Protein AF-A5GB80-F1 (afdb_monomer_lite)

Structure (mmCIF, N/CA/C/O backbone):
data_AF-A5GB80-F1
#
_entry.id   AF-A5GB80-F1
#
loop_
_atom_site.group_PDB
_atom_site.id
_atom_site.type_symbol
_atom_site.label_atom_id
_atom_site.label_alt_id
_atom_site.label_comp_id
_atom_site.label_asym_id
_atom_site.label_entity_id
_atom_site.label_seq_id
_atom_site.pdbx_PDB_ins_code
_atom_site.Cartn_x
_atom_site.Cartn_y
_atom_site.Cartn_z
_atom_site.occupancy
_atom_site.B_iso_or_equiv
_atom_site.auth_seq_id
_atom_site.auth_comp_id
_atom_site.auth_asym_id
_atom_site.auth_atom_id
_atom_site.pdbx_PDB_model_num
ATOM 1 N N . MET A 1 1 ? -8.373 -21.182 -42.130 1.00 26.98 1 MET A N 1
ATOM 2 C CA . MET A 1 1 ? -8.485 -22.318 -41.182 1.00 26.98 1 MET A CA 1
ATOM 3 C C . MET A 1 1 ? -9.448 -22.078 -40.013 1.00 26.98 1 MET A C 1
ATOM 5 O O . MET A 1 1 ? -10.068 -23.041 -39.600 1.00 26.98 1 MET A O 1
ATOM 9 N N . ALA A 1 2 ? -9.654 -20.855 -39.496 1.00 26.52 2 ALA A N 1
ATOM 10 C CA . ALA A 1 2 ? -10.621 -20.631 -38.401 1.00 26.52 2 ALA A CA 1
ATOM 11 C C . ALA A 1 2 ? -12.108 -20.520 -38.830 1.00 26.52 2 ALA A C 1
ATOM 13 O O . ALA A 1 2 ? -12.982 -20.515 -37.971 1.00 26.52 2 ALA A O 1
ATOM 14 N N . GLU A 1 3 ? -12.414 -20.420 -40.129 1.00 24.03 3 GLU A N 1
ATOM 15 C CA . GLU A 1 3 ? -13.784 -20.152 -40.616 1.00 24.03 3 GLU A CA 1
ATOM 16 C C . GLU A 1 3 ? -14.579 -21.405 -41.031 1.00 24.03 3 GLU A C 1
ATOM 18 O O . GLU A 1 3 ? -15.806 -21.366 -41.032 1.00 24.03 3 GLU A O 1
ATOM 23 N N . GLU A 1 4 ? -13.936 -22.545 -41.312 1.00 24.19 4 GLU A N 1
ATOM 24 C CA . GLU A 1 4 ? -14.654 -23.746 -41.787 1.00 24.19 4 GLU A CA 1
ATOM 25 C C . GLU A 1 4 ? -15.335 -24.567 -40.679 1.00 24.19 4 GLU A C 1
ATOM 27 O O . GLU A 1 4 ? -16.297 -25.283 -40.958 1.00 24.19 4 GLU A O 1
ATOM 32 N N . ASN A 1 5 ? -14.934 -24.399 -39.414 1.00 27.98 5 ASN A N 1
ATOM 33 C CA . ASN A 1 5 ? -15.591 -25.053 -38.273 1.00 27.98 5 ASN A CA 1
ATOM 34 C C . ASN A 1 5 ? -16.834 -24.298 -37.754 1.00 27.98 5 ASN A C 1
ATOM 36 O O . ASN A 1 5 ? -17.477 -24.747 -36.807 1.00 27.98 5 ASN A O 1
ATOM 40 N N . HIS A 1 6 ? -17.242 -23.185 -38.377 1.00 29.97 6 HIS A N 1
ATOM 41 C CA . HIS A 1 6 ? -18.397 -22.383 -37.939 1.00 29.97 6 HIS A CA 1
ATOM 42 C C . HIS A 1 6 ? -19.776 -22.932 -38.386 1.00 29.97 6 HIS A C 1
ATOM 44 O O . HIS A 1 6 ? -20.734 -22.180 -38.588 1.00 29.97 6 HIS A O 1
ATOM 50 N N . LYS A 1 7 ? -19.935 -24.258 -38.502 1.00 25.45 7 LYS A N 1
ATOM 51 C CA . LYS A 1 7 ? -21.228 -24.890 -38.826 1.00 25.45 7 LYS A CA 1
ATOM 52 C C . LYS A 1 7 ? -22.020 -25.280 -37.573 1.00 25.45 7 LYS A C 1
ATOM 54 O O . LYS A 1 7 ? -21.831 -26.345 -37.009 1.00 25.45 7 LYS A O 1
ATOM 59 N N . ARG A 1 8 ? -22.979 -24.412 -37.224 1.00 28.75 8 ARG A N 1
ATOM 60 C CA . ARG A 1 8 ? -24.231 -24.699 -36.486 1.00 28.75 8 ARG A CA 1
ATOM 61 C C . ARG A 1 8 ? -24.158 -25.746 -35.355 1.00 28.75 8 ARG A C 1
ATOM 63 O O . ARG A 1 8 ? -24.812 -26.783 -35.427 1.00 28.75 8 ARG A O 1
ATOM 70 N N . HIS A 1 9 ? -23.542 -25.367 -34.242 1.00 26.42 9 HIS A N 1
ATOM 71 C CA . HIS A 1 9 ? -23.974 -25.833 -32.922 1.00 26.42 9 HIS A CA 1
ATOM 72 C C . HIS A 1 9 ? -24.595 -24.643 -32.183 1.00 26.42 9 HIS A C 1
ATOM 74 O O . HIS A 1 9 ? -24.001 -23.565 -32.132 1.00 26.42 9 HIS A O 1
ATOM 80 N N . SER A 1 10 ? -25.829 -24.786 -31.691 1.00 25.84 10 SER A N 1
ATOM 81 C CA . SER A 1 10 ? -26.483 -23.724 -30.916 1.00 25.84 10 SER A CA 1
ATOM 82 C C . SER A 1 10 ? -25.755 -23.553 -29.581 1.00 25.84 10 SER A C 1
ATOM 84 O O . SER A 1 10 ? -25.275 -24.544 -29.025 1.00 25.84 10 SER A O 1
ATOM 86 N N . LEU A 1 11 ? -25.704 -22.335 -29.022 1.00 28.53 11 LEU A N 1
ATOM 87 C CA . LEU A 1 11 ? -25.042 -22.107 -27.724 1.00 28.53 11 LEU A CA 1
ATOM 88 C C . LEU A 1 11 ? -25.626 -22.971 -26.583 1.00 28.53 11 LEU A C 1
ATOM 90 O O . LEU A 1 11 ? -24.930 -23.237 -25.612 1.00 28.53 11 LEU A O 1
ATOM 94 N N . PHE A 1 12 ? -26.860 -23.465 -26.726 1.00 26.89 12 PHE A N 1
ATOM 95 C CA . PHE A 1 12 ? -27.490 -24.392 -25.781 1.00 26.89 12 PHE A CA 1
ATOM 96 C C . PHE A 1 12 ? -27.060 -25.863 -25.941 1.00 26.89 12 PHE A C 1
ATOM 98 O O . PHE A 1 12 ? -27.220 -26.636 -25.005 1.00 26.89 12 PHE A O 1
ATOM 105 N N . SER A 1 13 ? -26.483 -26.278 -27.074 1.00 25.25 13 SER A N 1
ATOM 106 C CA . SER A 1 13 ? -26.053 -27.680 -27.268 1.00 25.25 13 SER A CA 1
ATOM 107 C C . SER A 1 13 ? -24.779 -28.059 -26.498 1.00 25.25 13 SER A C 1
ATOM 109 O O . SER A 1 13 ? -24.541 -29.238 -26.261 1.00 25.25 13 SER A O 1
ATOM 111 N N . ILE A 1 14 ? -24.006 -27.075 -26.021 1.00 32.91 14 ILE A N 1
ATOM 112 C CA . ILE A 1 14 ? -22.885 -27.301 -25.089 1.00 32.91 14 ILE A CA 1
ATOM 113 C C . ILE A 1 14 ? -23.406 -27.667 -23.679 1.00 32.91 14 ILE A C 1
ATOM 115 O O . ILE A 1 14 ? -22.737 -28.375 -22.936 1.00 32.91 14 ILE A O 1
ATOM 119 N N . VAL A 1 15 ? -24.639 -27.267 -23.338 1.00 32.38 15 VAL A N 1
ATOM 120 C CA . VAL A 1 15 ? -25.269 -27.469 -22.015 1.00 32.38 15 VAL A CA 1
ATOM 121 C C . VAL A 1 15 ? -25.838 -28.892 -21.833 1.00 32.38 15 VAL A C 1
ATOM 123 O O . VAL A 1 15 ? -26.134 -29.310 -20.714 1.00 32.38 15 VAL A O 1
ATOM 126 N N . GLN A 1 16 ? -25.992 -29.670 -22.911 1.00 31.95 16 GLN A N 1
ATOM 127 C CA . GLN A 1 16 ? -26.795 -30.905 -22.897 1.00 31.95 16 GLN A CA 1
ATOM 128 C C . GLN A 1 16 ? -26.127 -32.151 -22.278 1.00 31.95 16 GLN A C 1
ATOM 130 O O . GLN A 1 16 ? -26.817 -33.149 -22.109 1.00 31.95 16 GLN A O 1
ATOM 135 N N . ASN A 1 17 ? -24.837 -32.116 -21.914 1.00 28.56 17 ASN A N 1
ATOM 136 C CA . ASN A 1 17 ? -24.087 -33.303 -21.451 1.00 28.56 17 ASN A CA 1
ATOM 137 C C . ASN A 1 17 ? -23.418 -33.162 -20.059 1.00 28.56 17 ASN A C 1
ATOM 139 O O . ASN A 1 17 ? -22.536 -33.955 -19.727 1.00 28.56 17 ASN A O 1
ATOM 143 N N . GLN A 1 18 ? -23.793 -32.166 -19.244 1.00 35.88 18 GLN A N 1
ATOM 144 C CA . GLN A 1 18 ? -23.135 -31.886 -17.949 1.00 35.88 18 GLN A CA 1
ATOM 145 C C . GLN A 1 18 ? -24.009 -32.039 -16.689 1.00 35.88 18 GLN A C 1
ATOM 147 O O . GLN A 1 18 ? -23.549 -31.742 -15.593 1.00 35.88 18 GLN A O 1
ATOM 152 N N . THR A 1 19 ? -25.216 -32.605 -16.778 1.00 33.50 19 THR A N 1
ATOM 153 C CA . THR A 1 19 ? -25.903 -33.134 -15.584 1.00 33.50 19 THR A CA 1
ATOM 154 C C . THR A 1 19 ? -25.250 -34.456 -15.159 1.00 33.50 19 THR A C 1
ATOM 156 O O . THR A 1 19 ? -25.665 -35.525 -15.607 1.00 33.50 19 THR A O 1
ATOM 159 N N . ARG A 1 20 ? -24.185 -34.391 -14.350 1.00 42.12 20 ARG A N 1
ATOM 160 C CA . ARG A 1 20 ? -23.464 -35.575 -13.850 1.00 42.12 20 ARG A CA 1
ATOM 161 C C . ARG A 1 20 ? -24.008 -36.051 -12.498 1.00 42.12 20 ARG A C 1
ATOM 163 O O . ARG A 1 20 ? -23.896 -35.346 -11.500 1.00 42.12 20 ARG A O 1
ATOM 170 N N . GLU A 1 21 ? -24.518 -37.283 -12.478 1.00 35.06 21 GLU A N 1
ATOM 171 C CA . GLU A 1 21 ? -24.606 -38.131 -11.278 1.00 35.06 21 GLU A CA 1
ATOM 172 C C . GLU A 1 21 ? -23.254 -38.790 -10.945 1.00 35.06 21 GLU A C 1
ATOM 174 O O . GLU A 1 21 ? -22.293 -38.711 -11.716 1.00 35.06 21 GLU A O 1
ATOM 179 N N . THR A 1 22 ? -23.150 -39.294 -9.707 1.00 47.97 22 THR A N 1
ATOM 180 C CA . THR A 1 22 ? -22.027 -38.932 -8.827 1.00 47.97 22 THR A CA 1
ATOM 181 C C . THR A 1 22 ? -22.220 -39.641 -7.426 1.00 47.97 22 THR A C 1
ATOM 183 O O . THR A 1 22 ? -23.339 -40.043 -7.110 1.00 47.97 22 THR A O 1
ATOM 186 N N . THR A 1 23 ? -21.165 -39.891 -6.609 1.00 44.44 23 THR A N 1
ATOM 187 C CA . THR A 1 23 ? -21.109 -40.460 -5.199 1.00 44.44 23 THR A CA 1
ATOM 188 C C . THR A 1 23 ? -20.107 -39.761 -4.181 1.00 44.44 23 THR A C 1
ATOM 190 O O . THR A 1 23 ? -18.961 -39.581 -4.571 1.00 44.44 23 THR A O 1
ATOM 193 N N . GLN A 1 24 ? -20.485 -39.372 -2.923 1.00 44.00 24 GLN A N 1
ATOM 194 C CA . GLN A 1 24 ? -19.839 -38.510 -1.836 1.00 44.00 24 GLN A CA 1
ATOM 195 C C . GLN A 1 24 ? -18.289 -38.528 -1.566 1.00 44.00 24 GLN A C 1
ATOM 197 O O . GLN A 1 24 ? -17.802 -37.921 -0.606 1.00 44.00 24 GLN A O 1
ATOM 202 N N . GLU A 1 25 ? -17.478 -39.261 -2.320 1.00 50.81 25 GLU A N 1
ATOM 203 C CA . GLU A 1 25 ? -16.085 -39.570 -1.966 1.00 50.81 25 GLU A CA 1
ATOM 204 C C . GLU A 1 25 ? -15.028 -38.659 -2.603 1.00 50.81 25 GLU A C 1
ATOM 206 O O . GLU A 1 25 ? -13.907 -38.588 -2.096 1.00 50.81 25 GLU A O 1
ATOM 211 N N . SER A 1 26 ? -15.351 -37.926 -3.675 1.00 51.53 26 SER A N 1
ATOM 212 C CA . SER A 1 26 ? -14.367 -37.091 -4.388 1.00 51.53 26 SER A CA 1
ATOM 213 C C . SER A 1 26 ? -13.882 -35.909 -3.561 1.00 51.53 26 SER A C 1
ATOM 215 O O . SER A 1 26 ? -12.684 -35.620 -3.585 1.00 51.53 26 SER A O 1
ATOM 217 N N . TYR A 1 27 ? -14.785 -35.273 -2.811 1.00 61.44 27 TYR A N 1
ATOM 218 C CA . TYR A 1 27 ? -14.482 -34.167 -1.901 1.00 61.44 27 TYR A CA 1
ATOM 219 C C . TYR A 1 27 ? -13.464 -34.564 -0.813 1.00 61.44 27 TYR A C 1
ATOM 221 O O . TYR A 1 27 ? -12.583 -33.776 -0.471 1.00 61.44 27 TYR A O 1
ATOM 229 N N . LYS A 1 28 ? -13.484 -35.821 -0.340 1.00 72.81 28 LYS A N 1
ATOM 230 C CA . LYS A 1 28 ? -12.514 -36.327 0.654 1.00 72.81 28 LYS A CA 1
ATOM 231 C C . LYS A 1 28 ? -11.055 -36.184 0.181 1.00 72.81 28 LYS A C 1
ATOM 233 O O . LYS A 1 28 ? -10.158 -36.104 1.013 1.00 72.81 28 LYS A O 1
ATOM 238 N N . ARG A 1 29 ? -10.813 -36.109 -1.138 1.00 80.62 29 ARG A N 1
ATOM 239 C CA . ARG A 1 29 ? -9.480 -35.870 -1.726 1.00 80.62 29 ARG A CA 1
ATOM 240 C C . ARG A 1 29 ? -8.990 -34.437 -1.515 1.00 80.62 29 ARG A C 1
ATOM 242 O O . ARG A 1 29 ? -7.813 -34.263 -1.226 1.00 80.62 29 ARG A O 1
ATOM 249 N N . VAL A 1 30 ? -9.880 -33.440 -1.574 1.00 85.81 30 VAL A N 1
ATOM 250 C CA . VAL A 1 30 ? -9.553 -32.037 -1.245 1.00 85.81 30 VAL A CA 1
ATOM 251 C C . VAL A 1 30 ? -9.053 -31.944 0.196 1.00 85.81 30 VAL A C 1
ATOM 253 O O . VAL A 1 30 ? -8.036 -31.309 0.459 1.00 85.81 30 VAL A O 1
ATOM 256 N N . GLY A 1 31 ? -9.696 -32.683 1.105 1.00 87.12 31 GLY A N 1
ATOM 257 C CA . GLY A 1 31 ? -9.269 -32.813 2.497 1.00 87.12 31 GLY A CA 1
ATOM 258 C C . GLY A 1 31 ? -7.845 -33.348 2.693 1.00 87.12 31 GLY A C 1
ATOM 259 O O . GLY A 1 31 ? -7.268 -33.073 3.732 1.00 87.12 31 GLY A O 1
ATOM 260 N N . ALA A 1 32 ? -7.249 -34.049 1.720 1.00 90.31 32 ALA A N 1
ATOM 261 C CA . ALA A 1 32 ? -5.863 -34.533 1.779 1.00 90.31 32 ALA A CA 1
ATOM 262 C C . ALA A 1 32 ? -4.842 -33.589 1.103 1.00 90.31 32 ALA A C 1
ATOM 264 O O . ALA A 1 32 ? -3.639 -33.853 1.135 1.00 90.31 32 ALA A O 1
ATOM 265 N N . TRP A 1 33 ? -5.299 -32.506 0.463 1.00 94.19 33 TRP A N 1
ATOM 266 C CA . TRP A 1 33 ? -4.448 -31.573 -0.287 1.00 94.19 33 TRP A CA 1
ATOM 267 C C . TRP A 1 33 ? -4.068 -30.306 0.484 1.00 94.19 33 TRP A C 1
ATOM 269 O O . TRP A 1 33 ? -3.238 -29.550 -0.008 1.00 94.19 33 TRP A O 1
ATOM 279 N N . PHE A 1 34 ? -4.612 -30.080 1.679 1.00 95.19 34 PHE A N 1
ATOM 280 C CA . PHE A 1 34 ? -4.318 -28.925 2.540 1.00 95.19 34 PHE A CA 1
ATOM 281 C C . PHE A 1 34 ? -3.819 -29.383 3.914 1.00 95.19 34 PHE A C 1
ATOM 283 O O . PHE A 1 34 ? -4.027 -30.536 4.293 1.00 95.19 34 PHE A O 1
ATOM 290 N N . LEU A 1 35 ? -3.177 -28.495 4.680 1.00 95.38 35 LEU A N 1
ATOM 291 C CA . LEU A 1 35 ? -2.822 -28.807 6.071 1.00 95.38 35 LEU A CA 1
ATOM 292 C C . LEU A 1 35 ? -4.080 -28.896 6.952 1.00 95.38 35 LEU A C 1
ATOM 294 O O . LEU A 1 35 ? -4.148 -29.746 7.842 1.00 95.38 35 LEU A O 1
ATOM 298 N N . GLY A 1 36 ? -5.079 -28.068 6.635 1.00 90.94 36 GLY A N 1
ATOM 299 C CA . GLY A 1 36 ? -6.399 -28.074 7.254 1.00 90.94 36 GLY A CA 1
ATOM 300 C C . GLY A 1 36 ? -6.613 -26.906 8.220 1.00 90.94 36 GLY A C 1
ATOM 301 O O . GLY A 1 36 ? -5.668 -26.318 8.747 1.00 90.94 36 GLY A O 1
ATOM 302 N N . SER A 1 37 ? -7.884 -26.565 8.450 1.00 89.38 37 SER A N 1
ATOM 303 C CA . SER A 1 37 ? -8.314 -25.403 9.244 1.00 89.38 37 SER A CA 1
ATOM 304 C C . SER A 1 37 ? -7.840 -25.413 10.707 1.00 89.38 37 SER A C 1
ATOM 306 O O . SER A 1 37 ? -7.767 -24.364 11.350 1.00 89.38 37 SER A O 1
ATOM 308 N N . CYS A 1 38 ? -7.539 -26.602 11.226 1.00 91.31 38 CYS A N 1
ATOM 309 C CA . CYS A 1 38 ? -7.105 -26.891 12.587 1.00 91.31 38 CYS A CA 1
ATOM 310 C C . CYS A 1 38 ? -5.795 -27.708 12.624 1.00 91.31 38 CYS A C 1
ATOM 312 O O . CYS A 1 38 ? -5.395 -28.151 13.700 1.00 91.31 38 CYS A O 1
ATOM 314 N N . GLY A 1 39 ? -5.125 -27.911 11.481 1.00 93.88 39 GLY A N 1
ATOM 315 C CA . GLY A 1 39 ? -3.932 -28.759 11.366 1.00 93.88 39 GLY A CA 1
ATOM 316 C C . GLY A 1 39 ? -4.231 -30.260 11.279 1.00 93.88 39 GLY A C 1
ATOM 317 O O . GLY A 1 39 ? -3.420 -31.073 11.712 1.00 93.88 39 GLY A O 1
ATOM 318 N N . GLU A 1 40 ? -5.390 -30.635 10.738 1.00 94.31 40 GLU A N 1
ATOM 319 C CA . GLU A 1 40 ? -5.915 -32.003 10.666 1.00 94.31 40 GLU A CA 1
ATOM 320 C C . GLU A 1 40 ? -4.958 -32.991 9.964 1.00 94.31 40 GLU A C 1
ATOM 322 O O . GLU A 1 40 ? -4.962 -34.175 10.295 1.00 94.31 40 GLU A O 1
ATOM 327 N N . ASN A 1 41 ? -4.106 -32.514 9.045 1.00 96.56 41 ASN A N 1
ATOM 328 C CA . ASN A 1 41 ? -3.094 -33.314 8.341 1.00 96.56 41 ASN A CA 1
ATOM 329 C C . ASN A 1 41 ? -1.650 -33.069 8.829 1.00 96.56 41 ASN A C 1
ATOM 331 O O . ASN A 1 41 ? -0.700 -33.338 8.086 1.00 96.56 41 ASN A O 1
ATOM 335 N N . ALA A 1 42 ? -1.451 -32.559 10.051 1.00 97.31 42 ALA A N 1
ATOM 336 C CA . ALA A 1 42 ? -0.114 -32.305 10.602 1.00 97.31 42 ALA A CA 1
ATOM 337 C C . ALA A 1 42 ? 0.789 -33.553 10.561 1.00 97.31 42 ALA A C 1
ATOM 339 O O . ALA A 1 42 ? 1.913 -33.468 10.066 1.00 97.31 42 ALA A O 1
ATOM 340 N N . ASP A 1 43 ? 0.271 -34.718 10.961 1.00 97.69 43 ASP A N 1
ATOM 341 C CA . ASP A 1 43 ? 1.000 -35.993 10.935 1.00 97.69 43 ASP A CA 1
ATOM 342 C C . ASP A 1 43 ? 1.471 -36.363 9.515 1.00 97.69 43 ASP A C 1
ATOM 344 O O . ASP A 1 43 ? 2.584 -36.855 9.324 1.00 97.69 43 ASP A O 1
ATOM 348 N N . LEU A 1 44 ? 0.649 -36.118 8.488 1.00 96.94 44 LEU A N 1
ATOM 349 C CA . LEU A 1 44 ? 1.016 -36.374 7.090 1.00 96.94 44 LEU A CA 1
ATOM 350 C C . LEU A 1 44 ? 2.144 -35.436 6.639 1.00 96.94 44 LEU A C 1
ATOM 352 O O . LEU A 1 44 ? 3.103 -35.882 6.007 1.00 96.94 44 LEU A O 1
ATOM 356 N N . MET A 1 45 ? 2.047 -34.152 6.992 1.00 97.00 45 MET A N 1
ATOM 357 C CA . MET A 1 45 ? 3.068 -33.151 6.686 1.00 97.00 45 MET A CA 1
ATOM 358 C C . MET A 1 45 ? 4.403 -33.475 7.377 1.00 97.00 45 MET A C 1
ATOM 360 O O . MET A 1 45 ? 5.450 -33.438 6.730 1.00 97.00 45 MET A O 1
ATOM 364 N N . GLU A 1 46 ? 4.378 -33.848 8.661 1.00 97.81 46 GLU A N 1
ATOM 365 C CA . GLU A 1 46 ? 5.572 -34.235 9.423 1.00 97.81 46 GLU A CA 1
ATOM 366 C C . GLU A 1 46 ? 6.244 -35.480 8.831 1.00 97.81 46 GLU A C 1
ATOM 368 O O . GLU A 1 46 ? 7.461 -35.481 8.622 1.00 97.81 46 GLU A O 1
ATOM 373 N N . ASN A 1 47 ? 5.464 -36.513 8.493 1.00 98.19 47 ASN A N 1
ATOM 374 C CA . ASN A 1 47 ? 5.982 -37.731 7.871 1.00 98.19 47 ASN A CA 1
ATOM 375 C C . ASN A 1 47 ? 6.655 -37.446 6.518 1.00 98.19 47 ASN A C 1
ATOM 377 O O . ASN A 1 47 ? 7.766 -37.922 6.274 1.00 98.19 47 ASN A O 1
ATOM 381 N N . LEU A 1 48 ? 6.025 -36.642 5.653 1.00 97.88 48 LEU A N 1
ATOM 382 C CA . LEU A 1 48 ? 6.572 -36.299 4.335 1.00 97.88 48 LEU A CA 1
ATOM 383 C C . LEU A 1 48 ? 7.835 -35.430 4.438 1.00 97.88 48 LEU A C 1
ATOM 385 O O . LEU A 1 48 ? 8.829 -35.717 3.773 1.00 97.88 48 LEU A O 1
ATOM 389 N N . VAL A 1 49 ? 7.846 -34.409 5.301 1.00 97.44 49 VAL A N 1
ATOM 390 C CA . VAL A 1 49 ? 9.031 -33.557 5.507 1.00 97.44 49 VAL A CA 1
ATOM 391 C C . VAL A 1 49 ? 10.191 -34.346 6.124 1.00 97.44 49 VAL A C 1
ATOM 393 O O . VAL A 1 49 ? 11.334 -34.202 5.683 1.00 97.44 49 VAL A O 1
ATOM 396 N N . THR A 1 50 ? 9.918 -35.223 7.095 1.00 98.06 50 THR A N 1
ATOM 397 C CA . THR A 1 50 ? 10.933 -36.104 7.694 1.00 98.06 50 THR A CA 1
ATOM 398 C C . THR A 1 50 ? 11.487 -37.115 6.687 1.00 98.06 50 THR A C 1
ATOM 400 O O . THR A 1 50 ? 12.697 -37.371 6.688 1.00 98.06 50 THR A O 1
ATOM 403 N N . ALA A 1 51 ? 10.651 -37.645 5.789 1.00 98.06 51 ALA A N 1
ATOM 404 C CA . ALA A 1 51 ? 11.101 -38.493 4.689 1.00 98.06 51 ALA A CA 1
ATOM 405 C C . ALA A 1 51 ? 12.036 -37.722 3.743 1.00 98.06 51 ALA A C 1
ATOM 407 O O . ALA A 1 51 ? 13.188 -38.128 3.584 1.00 98.06 51 ALA A O 1
ATOM 408 N N . SER A 1 52 ? 11.617 -36.559 3.224 1.00 97.75 52 SER A N 1
ATOM 409 C CA . SER A 1 52 ? 12.449 -35.725 2.340 1.00 97.75 52 SER A CA 1
ATOM 410 C C . SER A 1 52 ? 13.788 -35.329 2.978 1.00 97.75 52 SER A C 1
ATOM 412 O O . SER A 1 52 ? 14.827 -35.337 2.313 1.00 97.75 52 SER A O 1
ATOM 414 N N . LEU A 1 53 ? 13.799 -35.000 4.277 1.00 97.75 53 LEU A N 1
ATOM 415 C CA . LEU A 1 53 ? 15.028 -34.704 5.022 1.00 97.75 53 LEU A CA 1
ATOM 416 C C . LEU A 1 53 ? 15.947 -35.932 5.113 1.00 97.75 53 LEU A C 1
ATOM 418 O O . LEU A 1 53 ? 17.161 -35.813 4.932 1.00 97.75 53 LEU A O 1
ATOM 422 N N . SER A 1 54 ? 15.376 -37.109 5.377 1.00 97.69 54 SER A N 1
ATOM 423 C CA . SER A 1 54 ? 16.111 -38.373 5.489 1.00 97.69 54 SER A CA 1
ATOM 424 C C . SER A 1 54 ? 16.701 -38.811 4.148 1.00 97.69 54 SER A C 1
ATOM 426 O O . SER A 1 54 ? 17.870 -39.200 4.088 1.00 97.69 54 SER A O 1
ATOM 428 N N . GLU A 1 55 ? 15.931 -38.689 3.066 1.00 97.25 55 GLU A N 1
ATOM 429 C CA . GLU A 1 55 ? 16.364 -38.976 1.697 1.00 97.25 55 GLU A CA 1
ATOM 430 C C . GLU A 1 55 ? 17.499 -38.051 1.260 1.00 97.25 55 GLU A C 1
ATOM 432 O O . GLU A 1 55 ? 18.524 -38.531 0.776 1.00 97.25 55 GLU A O 1
ATOM 437 N N . HIS A 1 56 ? 17.389 -36.742 1.507 1.00 97.69 56 HIS A N 1
ATOM 438 C CA . HIS A 1 56 ? 18.461 -35.794 1.189 1.00 97.69 56 HIS A CA 1
ATOM 439 C C . HIS A 1 56 ? 19.720 -36.012 2.035 1.00 97.69 56 HIS A C 1
ATOM 441 O O . HIS A 1 56 ? 20.846 -35.949 1.534 1.00 97.69 56 HIS A O 1
ATOM 447 N N . ALA A 1 57 ? 19.555 -36.315 3.325 1.00 95.94 57 ALA A N 1
ATOM 448 C CA . ALA A 1 57 ? 20.670 -36.672 4.195 1.00 95.94 57 ALA A CA 1
ATOM 449 C C . ALA A 1 57 ? 21.357 -37.973 3.745 1.00 95.94 57 ALA A C 1
ATOM 451 O O . ALA A 1 57 ? 22.570 -38.103 3.914 1.00 95.94 57 ALA A O 1
ATOM 452 N N . ASN A 1 58 ? 20.615 -38.922 3.166 1.00 95.50 58 ASN A N 1
ATOM 453 C CA . ASN A 1 58 ? 21.182 -40.116 2.548 1.00 95.50 58 ASN A CA 1
ATOM 454 C C . ASN A 1 58 ? 21.889 -39.788 1.225 1.00 95.50 58 ASN A C 1
ATOM 456 O O . ASN A 1 58 ? 23.053 -40.141 1.072 1.00 95.50 58 ASN A O 1
ATOM 460 N N . PHE A 1 59 ? 21.245 -39.030 0.330 1.00 96.12 59 PHE A N 1
ATOM 461 C CA . PHE A 1 59 ? 21.820 -38.566 -0.937 1.00 96.12 59 PHE A CA 1
ATOM 462 C C . PHE A 1 59 ? 23.189 -37.905 -0.728 1.00 96.12 59 PHE A C 1
ATOM 464 O O . PHE A 1 59 ? 24.164 -38.299 -1.364 1.00 96.12 59 PHE A O 1
ATOM 471 N N . ARG A 1 60 ? 23.304 -36.986 0.243 1.00 95.25 60 ARG A N 1
ATOM 472 C CA . ARG A 1 60 ? 24.582 -36.345 0.606 1.00 95.25 60 ARG A CA 1
ATOM 473 C C . ARG A 1 60 ? 25.664 -37.332 1.064 1.00 95.25 60 ARG A C 1
ATOM 475 O O . ARG A 1 60 ? 26.829 -37.091 0.778 1.00 95.25 60 ARG A O 1
ATOM 482 N N . LYS A 1 61 ? 25.305 -38.419 1.760 1.00 91.44 61 LYS A N 1
ATOM 483 C CA . LYS A 1 61 ? 26.253 -39.463 2.207 1.00 91.44 61 LYS A CA 1
ATOM 484 C C . LYS A 1 61 ? 26.676 -40.408 1.083 1.00 91.44 61 LYS A C 1
ATOM 486 O O . LYS A 1 61 ? 27.756 -40.976 1.157 1.00 91.44 61 LYS A O 1
ATOM 491 N N . THR A 1 62 ? 25.812 -40.634 0.093 1.00 93.50 62 THR A N 1
ATOM 492 C CA . THR A 1 62 ? 26.055 -41.609 -0.983 1.00 93.50 62 THR A CA 1
ATOM 493 C C . THR A 1 62 ? 26.609 -40.991 -2.264 1.00 93.50 62 THR A C 1
ATOM 495 O O . THR A 1 62 ? 27.043 -41.734 -3.138 1.00 93.50 62 THR A O 1
ATOM 498 N N . TYR A 1 63 ? 26.579 -39.661 -2.411 1.00 95.31 63 TYR A N 1
ATOM 499 C CA . TYR A 1 63 ? 27.029 -38.979 -3.631 1.00 95.31 63 TYR A CA 1
ATOM 500 C C . TYR A 1 63 ? 28.553 -39.066 -3.832 1.00 95.31 63 TYR A C 1
ATOM 502 O O . TYR A 1 63 ? 29.012 -39.377 -4.929 1.00 95.31 63 TYR A O 1
ATOM 510 N N . PHE A 1 64 ? 29.328 -38.864 -2.761 1.00 93.12 64 PHE A N 1
ATOM 511 C CA . PHE A 1 64 ? 30.765 -39.141 -2.697 1.00 93.12 64 PHE A CA 1
ATOM 512 C C . PHE A 1 64 ? 31.104 -39.828 -1.371 1.00 93.12 64 PHE A C 1
ATOM 514 O O . PHE A 1 64 ? 30.456 -39.583 -0.356 1.00 93.12 64 PHE A O 1
ATOM 521 N N . ASN A 1 65 ? 32.134 -40.677 -1.372 1.00 88.12 65 ASN A N 1
ATOM 522 C CA . ASN A 1 65 ? 32.581 -41.429 -0.195 1.00 88.12 65 ASN A CA 1
ATOM 523 C C . ASN A 1 65 ? 33.576 -40.618 0.664 1.00 88.12 65 ASN A C 1
ATOM 525 O O . ASN A 1 65 ? 34.653 -41.106 1.014 1.00 88.12 65 ASN A O 1
ATOM 529 N N . ASP A 1 66 ? 33.229 -39.363 0.951 1.00 90.38 66 ASP A N 1
ATOM 530 C CA . ASP A 1 66 ? 34.054 -38.439 1.731 1.00 90.38 66 ASP A CA 1
ATOM 531 C C . ASP A 1 66 ? 33.817 -38.613 3.246 1.00 90.38 66 ASP A C 1
ATOM 533 O O . ASP A 1 66 ? 32.694 -38.905 3.674 1.00 90.38 66 ASP A O 1
ATOM 537 N N . PRO A 1 67 ? 34.842 -38.421 4.099 1.00 87.88 67 PRO A N 1
ATOM 538 C CA . PRO A 1 67 ? 34.669 -38.467 5.548 1.00 87.88 67 PRO A CA 1
ATOM 539 C C . PRO A 1 67 ? 33.817 -37.283 6.055 1.00 87.88 67 PRO A C 1
ATOM 541 O O . PRO A 1 67 ? 33.900 -36.176 5.515 1.00 87.88 67 PRO A O 1
ATOM 544 N N . PRO A 1 68 ? 33.016 -37.463 7.122 1.00 89.88 68 PRO A N 1
ATOM 545 C CA . PRO A 1 68 ? 32.183 -36.393 7.659 1.00 89.88 68 PRO A CA 1
ATOM 546 C C . PRO A 1 68 ? 33.035 -35.301 8.318 1.00 89.88 68 PRO A C 1
ATOM 548 O O . PRO A 1 68 ? 33.743 -35.566 9.283 1.00 89.88 68 PRO A O 1
ATOM 551 N N . TYR A 1 69 ? 32.902 -34.053 7.858 1.00 92.25 69 TYR A N 1
ATOM 552 C CA . TYR A 1 69 ? 33.560 -32.903 8.495 1.00 92.25 69 TYR A CA 1
ATOM 553 C C . TYR A 1 69 ? 32.983 -32.569 9.883 1.00 92.25 69 TYR A C 1
ATOM 555 O O . TYR A 1 69 ? 33.698 -32.071 10.740 1.00 92.25 69 TYR A O 1
ATOM 563 N N . ILE A 1 70 ? 31.688 -32.832 10.112 1.00 95.00 70 ILE A N 1
ATOM 564 C CA . ILE A 1 70 ? 31.026 -32.634 11.413 1.00 95.00 70 ILE A CA 1
ATOM 565 C C . ILE A 1 70 ? 30.895 -33.995 12.104 1.00 95.00 70 ILE A C 1
ATOM 567 O O . ILE A 1 70 ? 29.892 -34.701 11.939 1.00 95.00 70 ILE A O 1
ATOM 571 N N . ASP A 1 71 ? 31.927 -34.352 12.857 1.00 93.00 71 ASP A N 1
ATOM 572 C CA . ASP A 1 71 ? 32.053 -35.619 13.574 1.00 93.00 71 ASP A CA 1
ATOM 573 C C . ASP A 1 71 ? 31.426 -35.592 14.987 1.00 93.00 71 ASP A C 1
ATOM 575 O O . ASP A 1 71 ? 30.683 -34.679 15.370 1.00 93.00 71 ASP A O 1
ATOM 579 N N . THR A 1 72 ? 31.672 -36.656 15.756 1.00 94.75 72 THR A N 1
ATOM 580 C CA . THR A 1 72 ? 31.203 -36.798 17.140 1.00 94.75 72 THR A CA 1
ATOM 581 C C . THR A 1 72 ? 31.895 -35.817 18.086 1.00 94.75 72 THR A C 1
ATOM 583 O O . THR A 1 72 ? 31.239 -35.304 18.992 1.00 94.75 72 THR A O 1
ATOM 586 N N . ASP A 1 73 ? 33.174 -35.514 17.866 1.00 95.88 73 ASP A N 1
ATOM 587 C CA . ASP A 1 73 ? 33.970 -34.660 18.749 1.00 95.88 73 ASP A CA 1
ATOM 588 C C . ASP A 1 73 ? 33.487 -33.210 18.642 1.00 95.88 73 ASP A C 1
ATOM 590 O O . ASP A 1 73 ? 33.138 -32.603 19.659 1.00 95.88 73 ASP A O 1
ATOM 594 N N . ILE A 1 74 ? 33.299 -32.703 17.417 1.00 97.12 74 ILE A N 1
ATOM 595 C CA . ILE A 1 74 ? 32.676 -31.397 17.160 1.00 97.12 74 ILE A CA 1
ATOM 596 C C . ILE A 1 74 ? 31.274 -31.341 17.771 1.00 97.12 74 ILE A C 1
ATOM 598 O O . ILE A 1 74 ? 30.960 -30.380 18.473 1.00 97.12 74 ILE A O 1
ATOM 602 N N . LYS A 1 75 ? 30.435 -32.369 17.586 1.00 96.88 75 LYS A N 1
ATOM 603 C CA . LYS A 1 75 ? 29.083 -32.405 18.183 1.00 96.88 75 LYS A CA 1
ATOM 604 C C . LYS A 1 75 ? 29.091 -32.474 19.712 1.00 96.88 75 LYS A C 1
ATOM 606 O O . LYS A 1 75 ? 28.135 -32.033 20.353 1.00 96.88 75 LYS A O 1
ATOM 611 N N . SER A 1 76 ? 30.150 -33.023 20.304 1.00 96.25 76 SER A N 1
ATOM 612 C CA . SER A 1 76 ? 30.328 -33.099 21.755 1.00 96.25 76 SER A CA 1
ATOM 613 C C . SER A 1 76 ? 30.815 -31.782 22.374 1.00 96.25 76 SER A C 1
ATOM 615 O O . SER A 1 76 ? 30.572 -31.566 23.567 1.00 96.25 76 SER A O 1
ATOM 617 N N . SER A 1 77 ? 31.435 -30.896 21.582 1.00 97.62 77 SER A N 1
ATOM 618 C CA . SER A 1 77 ? 31.958 -29.597 22.027 1.00 97.62 77 SER A CA 1
ATOM 619 C C . SER A 1 77 ? 30.888 -28.694 22.653 1.00 97.62 77 SER A C 1
ATOM 621 O O . SER A 1 77 ? 29.687 -28.803 22.372 1.00 97.62 77 SER A O 1
ATOM 623 N N . GLN A 1 78 ? 31.321 -27.779 23.521 1.00 97.56 78 GLN A N 1
ATOM 624 C CA . GLN A 1 78 ? 30.413 -26.842 24.180 1.00 97.56 78 GLN A CA 1
ATOM 625 C C . GLN A 1 78 ? 29.955 -25.739 23.215 1.00 97.56 78 GLN A C 1
ATOM 627 O O . GLN A 1 78 ? 28.821 -25.264 23.293 1.00 97.56 78 GLN A O 1
ATOM 632 N N . GLU A 1 79 ? 30.809 -25.378 22.266 1.00 97.31 79 GLU A N 1
ATOM 633 C CA . GLU A 1 79 ? 30.597 -24.380 21.225 1.00 97.31 79 GLU A CA 1
ATOM 634 C C . GLU A 1 79 ? 29.473 -24.825 20.280 1.00 97.31 79 GLU A C 1
ATOM 636 O O . GLU A 1 79 ? 28.516 -24.078 20.064 1.00 97.31 79 GLU A O 1
ATOM 641 N N . TYR A 1 80 ? 29.518 -26.075 19.798 1.00 97.50 80 TYR A N 1
ATOM 642 C CA . TYR A 1 80 ? 28.467 -26.647 18.948 1.00 97.50 80 TYR A CA 1
ATOM 643 C C . TYR A 1 80 ? 27.116 -26.714 19.672 1.00 97.50 80 TYR A C 1
ATOM 645 O O . TYR A 1 80 ? 26.091 -26.304 19.124 1.00 97.50 80 TYR A O 1
ATOM 653 N N . LYS A 1 81 ? 27.104 -27.173 20.932 1.00 97.44 81 LYS A N 1
ATOM 654 C CA . LYS A 1 81 ? 25.888 -27.213 21.766 1.00 97.44 81 LYS A CA 1
ATOM 655 C C . LYS A 1 81 ? 25.306 -25.817 21.994 1.00 97.44 81 LYS A C 1
ATOM 657 O O . LYS A 1 81 ? 24.092 -25.642 21.922 1.00 97.44 81 LYS A O 1
ATOM 662 N N . THR A 1 82 ? 26.164 -24.821 22.208 1.00 97.94 82 THR A N 1
ATOM 663 C CA . THR A 1 82 ? 25.760 -23.418 22.376 1.00 97.94 82 THR A CA 1
ATOM 664 C C . THR A 1 82 ? 25.158 -22.855 21.086 1.00 97.94 82 THR A C 1
ATOM 666 O O . THR A 1 82 ? 24.090 -22.246 21.128 1.00 97.94 82 THR A O 1
ATOM 669 N N . ALA A 1 83 ? 25.761 -23.133 19.925 1.00 97.50 83 ALA A N 1
ATOM 670 C CA . ALA A 1 83 ? 25.204 -22.751 18.626 1.00 97.50 83 ALA A CA 1
ATOM 671 C C . ALA A 1 83 ? 23.836 -23.410 18.354 1.00 97.50 83 ALA A C 1
ATOM 673 O O . ALA A 1 83 ? 22.907 -22.734 17.911 1.00 97.50 83 ALA A O 1
ATOM 674 N N . CYS A 1 84 ? 23.673 -24.697 18.687 1.00 97.25 84 CYS A N 1
ATOM 675 C CA . CYS A 1 84 ? 22.388 -25.398 18.576 1.00 97.25 84 CYS A CA 1
ATOM 676 C C . CYS A 1 84 ? 21.313 -24.797 19.496 1.00 97.25 84 CYS A C 1
ATOM 678 O O . CYS A 1 84 ? 20.168 -24.630 19.080 1.00 97.25 84 CYS A O 1
ATOM 680 N N . ASN A 1 85 ? 21.675 -24.429 20.729 1.00 97.44 85 ASN A N 1
ATOM 681 C CA . ASN A 1 85 ? 20.759 -23.765 21.656 1.00 97.44 85 ASN A CA 1
ATOM 682 C C . ASN A 1 85 ? 20.320 -22.383 21.137 1.00 97.44 85 ASN A C 1
ATOM 684 O O . ASN A 1 85 ? 19.138 -22.055 21.198 1.00 97.44 85 ASN A O 1
ATOM 688 N N . ASN A 1 86 ? 21.242 -21.603 20.564 1.00 97.88 86 ASN A N 1
ATOM 689 C CA . ASN A 1 86 ? 20.922 -20.306 19.959 1.00 97.88 86 ASN A CA 1
ATOM 690 C C . ASN A 1 86 ? 19.962 -20.450 18.764 1.00 97.88 86 ASN A C 1
ATOM 692 O O . ASN A 1 86 ? 19.033 -19.654 18.630 1.00 97.88 86 ASN A O 1
ATOM 696 N N . LEU A 1 87 ? 20.146 -21.482 17.930 1.00 97.25 87 LEU A N 1
ATOM 697 C CA . LEU A 1 87 ? 19.228 -21.802 16.833 1.00 97.25 87 LEU A CA 1
ATOM 698 C C . LEU A 1 87 ? 17.820 -22.141 17.348 1.00 97.25 87 LEU A C 1
ATOM 700 O O . LEU A 1 87 ? 16.838 -21.629 16.815 1.00 97.25 87 LEU A O 1
ATOM 704 N N . GLU A 1 88 ? 17.707 -22.957 18.398 1.00 97.50 88 GLU A N 1
ATOM 705 C CA . GLU A 1 88 ? 16.406 -23.339 18.963 1.00 97.50 88 GLU A CA 1
ATOM 706 C C . GLU A 1 88 ? 15.699 -22.169 19.672 1.00 97.50 88 GLU A C 1
ATOM 708 O O . GLU A 1 88 ? 14.473 -22.064 19.602 1.00 97.50 88 GLU A O 1
ATOM 713 N N . ILE A 1 89 ? 16.445 -21.253 20.300 1.00 97.69 89 ILE A N 1
ATOM 714 C CA . ILE A 1 89 ? 15.898 -19.991 20.829 1.00 97.69 89 ILE A CA 1
ATOM 715 C C . ILE A 1 89 ? 15.342 -19.140 19.681 1.00 97.69 89 ILE A C 1
ATOM 717 O O . ILE A 1 89 ? 14.160 -18.798 19.700 1.00 97.69 89 ILE A O 1
ATOM 721 N N . ALA A 1 90 ? 16.140 -18.875 18.641 1.00 97.50 90 ALA A N 1
ATOM 722 C CA . ALA A 1 90 ? 15.710 -18.073 17.494 1.00 97.50 90 ALA A CA 1
ATOM 723 C C . ALA A 1 90 ? 14.495 -18.686 16.768 1.00 97.50 90 ALA A C 1
ATOM 725 O O . ALA A 1 90 ? 13.571 -17.967 16.381 1.00 97.50 90 ALA A O 1
ATOM 726 N N . ARG A 1 91 ? 14.447 -20.021 16.638 1.00 97.56 91 ARG A N 1
ATOM 727 C CA . ARG A 1 91 ? 13.299 -20.751 16.078 1.00 97.56 91 ARG A CA 1
ATOM 728 C C . ARG A 1 91 ? 12.033 -20.558 16.921 1.00 97.56 91 ARG A C 1
ATOM 730 O O . ARG A 1 91 ? 10.963 -20.323 16.359 1.00 97.56 91 ARG A O 1
ATOM 737 N N . LYS A 1 92 ? 12.138 -20.644 18.253 1.00 96.56 92 LYS A N 1
ATOM 738 C CA . LYS A 1 92 ? 11.010 -20.409 19.173 1.00 96.56 92 LYS A CA 1
ATOM 739 C C . LYS A 1 92 ? 10.515 -18.968 19.109 1.00 96.56 92 LYS A C 1
ATOM 741 O O . LYS A 1 92 ? 9.311 -18.768 19.003 1.00 96.56 92 LYS A O 1
ATOM 746 N N . GLU A 1 93 ? 11.415 -17.987 19.116 1.00 97.44 93 GLU A N 1
ATOM 747 C CA . GLU A 1 93 ? 11.053 -16.567 19.004 1.00 97.44 93 GLU A CA 1
ATOM 748 C C . GLU A 1 93 ? 10.338 -16.255 17.682 1.00 97.44 93 GLU A C 1
ATOM 750 O O . GLU A 1 93 ? 9.325 -15.554 17.678 1.00 97.44 93 GLU A O 1
ATOM 755 N N . LEU A 1 94 ? 10.827 -16.798 16.560 1.00 96.44 94 LEU A N 1
ATOM 756 C CA . LEU A 1 94 ? 10.169 -16.659 15.260 1.00 96.44 94 LEU A CA 1
ATOM 757 C C . LEU A 1 94 ? 8.774 -17.301 15.272 1.00 96.44 94 LEU A C 1
ATOM 759 O O . LEU A 1 94 ? 7.804 -16.664 14.873 1.00 96.44 94 LEU A O 1
ATOM 763 N N . SER A 1 95 ? 8.660 -18.532 15.779 1.00 94.69 95 SER A N 1
ATOM 764 C CA . SER A 1 95 ? 7.379 -19.241 15.893 1.00 94.69 95 SER A CA 1
ATOM 765 C C . SER A 1 95 ? 6.371 -18.498 16.773 1.00 94.69 95 SER A C 1
ATOM 767 O O . SER A 1 95 ? 5.193 -18.465 16.433 1.00 94.69 95 SER A O 1
ATOM 769 N N . GLN A 1 96 ? 6.816 -17.883 17.873 1.00 92.69 96 GLN A N 1
ATOM 770 C CA . GLN A 1 96 ? 5.958 -17.081 18.746 1.00 92.69 96 GLN A CA 1
ATOM 771 C C . GLN A 1 96 ? 5.431 -15.838 18.027 1.00 92.69 96 GLN A C 1
ATOM 773 O O . GLN A 1 96 ? 4.225 -15.624 18.026 1.00 92.69 96 GLN A O 1
ATOM 778 N N . LYS A 1 97 ? 6.301 -15.077 17.348 1.00 93.25 97 LYS A N 1
ATOM 779 C CA . LYS A 1 97 ? 5.899 -13.888 16.572 1.00 93.25 97 LYS A CA 1
ATOM 780 C C . LYS A 1 97 ? 4.933 -14.225 15.435 1.00 93.25 97 LYS A C 1
ATOM 782 O O . LYS A 1 97 ? 4.025 -13.454 15.155 1.00 93.25 97 LYS A O 1
ATOM 787 N N . LEU A 1 98 ? 5.101 -15.379 14.788 1.00 93.62 98 LEU A N 1
ATOM 788 C CA . LEU A 1 98 ? 4.212 -15.810 13.706 1.00 93.62 98 LEU A CA 1
ATOM 789 C C . LEU A 1 98 ? 2.813 -16.230 14.189 1.00 93.62 98 LEU A C 1
ATOM 791 O O . LEU A 1 98 ? 1.893 -16.235 13.374 1.00 93.62 98 LEU A O 1
ATOM 795 N N . HIS A 1 99 ? 2.601 -16.511 15.481 1.00 90.50 99 HIS A N 1
ATOM 796 C CA . HIS A 1 99 ? 1.246 -16.714 16.017 1.00 90.50 99 HIS A CA 1
ATOM 797 C C . HIS A 1 99 ? 0.400 -15.430 16.040 1.00 90.50 99 HIS A C 1
ATOM 799 O O . HIS A 1 99 ? -0.826 -15.530 16.109 1.00 90.50 99 HIS A O 1
ATOM 805 N N . ASP A 1 100 ? 1.029 -14.260 15.911 1.00 92.62 100 ASP A N 1
ATOM 806 C CA . ASP A 1 100 ? 0.379 -12.947 15.839 1.00 92.62 100 ASP A CA 1
ATOM 807 C C . ASP A 1 100 ? 0.126 -12.538 14.368 1.00 92.62 100 ASP A C 1
ATOM 809 O O . ASP A 1 100 ? 0.255 -11.378 13.977 1.00 92.62 100 ASP A O 1
ATOM 813 N N . SER A 1 101 ? -0.225 -13.525 13.533 1.00 92.75 101 SER A N 1
ATOM 814 C CA . SER A 1 101 ? -0.500 -13.376 12.096 1.00 92.75 101 SER A CA 1
ATOM 815 C C . SER A 1 101 ? -1.987 -13.513 11.765 1.00 92.75 101 SER A C 1
ATOM 817 O O . SER A 1 101 ? -2.773 -14.101 12.508 1.00 92.75 101 SER A O 1
ATOM 819 N N . VAL A 1 102 ? -2.374 -13.026 10.584 1.00 93.44 102 VAL A N 1
ATOM 820 C CA . VAL A 1 102 ? -3.717 -13.234 10.028 1.00 93.44 102 VAL A CA 1
ATOM 821 C C . VAL A 1 102 ? -3.959 -14.737 9.779 1.00 93.44 102 VAL A C 1
ATOM 823 O O . VAL A 1 102 ? -3.139 -15.372 9.112 1.00 93.44 102 VAL A O 1
ATOM 826 N N . PRO A 1 103 ? -5.070 -15.330 10.261 1.00 93.69 103 PRO A N 1
ATOM 827 C CA . PRO A 1 103 ? -5.324 -16.767 10.149 1.00 93.69 103 PRO A CA 1
ATOM 828 C C . PRO A 1 103 ? -5.880 -17.137 8.764 1.00 93.69 103 PRO A C 1
ATOM 830 O O . PRO A 1 103 ? -7.060 -17.463 8.627 1.00 93.69 103 PRO A O 1
ATOM 833 N N . PHE A 1 104 ? -5.037 -17.081 7.725 1.00 93.62 104 PHE A N 1
ATOM 834 C CA . PHE A 1 104 ? -5.427 -17.381 6.336 1.00 93.62 104 PHE A CA 1
ATOM 835 C C . PHE A 1 104 ? -6.048 -18.776 6.155 1.00 93.62 104 PHE A C 1
ATOM 837 O O . PHE A 1 104 ? -6.881 -18.949 5.277 1.00 93.62 104 PHE A O 1
ATOM 844 N N . PHE A 1 105 ? -5.704 -19.741 7.011 1.00 91.38 105 PHE A N 1
ATOM 845 C CA . PHE A 1 105 ? -6.252 -21.103 7.010 1.00 91.38 105 PHE A CA 1
ATOM 846 C C . PHE A 1 105 ? -7.725 -21.211 7.452 1.00 91.38 105 PHE A C 1
ATOM 848 O O . PHE A 1 105 ? -8.353 -22.257 7.290 1.00 91.38 105 PHE A O 1
ATOM 855 N N . SER A 1 106 ? -8.294 -20.159 8.048 1.00 91.50 106 SER A N 1
ATOM 856 C CA . SER A 1 106 ? -9.648 -20.194 8.604 1.00 91.50 106 SER A CA 1
ATOM 857 C C . SER A 1 106 ? -10.713 -19.842 7.562 1.00 91.50 106 SER A C 1
ATOM 859 O O . SER A 1 106 ? -10.569 -18.871 6.825 1.00 91.50 106 SER A O 1
ATOM 861 N N . GLU A 1 107 ? -11.865 -20.522 7.593 1.00 90.06 107 GLU A N 1
ATOM 862 C CA . GLU A 1 107 ? -13.080 -20.122 6.849 1.00 90.06 107 GLU A CA 1
ATOM 863 C C . GLU A 1 107 ? -13.581 -18.713 7.200 1.00 90.06 107 GLU A C 1
ATOM 865 O O . GLU A 1 107 ? -14.324 -18.095 6.435 1.00 90.06 107 GLU A O 1
ATOM 870 N N . ARG A 1 108 ? -13.177 -18.185 8.365 1.00 92.06 108 ARG A N 1
ATOM 871 C CA . ARG A 1 108 ? -13.458 -16.803 8.779 1.00 92.06 108 ARG A CA 1
ATOM 872 C C . ARG A 1 108 ? -12.687 -15.777 7.947 1.00 92.06 108 ARG A C 1
ATOM 874 O O . ARG A 1 108 ? -13.063 -14.607 7.980 1.00 92.06 108 ARG A O 1
ATOM 881 N N . TYR A 1 109 ? -11.631 -16.185 7.240 1.00 94.81 109 TYR A N 1
ATOM 882 C CA . TYR A 1 109 ? -10.880 -15.333 6.330 1.00 94.81 109 TYR A CA 1
ATOM 883 C C . TYR A 1 109 ? -11.496 -15.358 4.929 1.00 94.81 109 TYR A C 1
ATOM 885 O O . TYR A 1 109 ? -11.432 -16.365 4.229 1.00 94.81 109 TYR A O 1
ATOM 893 N N . GLN A 1 110 ? -12.089 -14.235 4.521 1.00 94.44 110 GLN A N 1
ATOM 894 C CA . GLN A 1 110 ? -12.742 -14.064 3.219 1.00 94.44 110 GLN A CA 1
ATOM 895 C C . GLN A 1 110 ? -12.418 -12.681 2.633 1.00 94.44 110 GLN A C 1
ATOM 897 O O . GLN A 1 110 ? -13.302 -11.906 2.264 1.00 94.44 110 GLN A O 1
ATOM 902 N N . ALA A 1 111 ? -11.127 -12.341 2.644 1.00 92.75 111 ALA A N 1
ATOM 903 C CA . ALA A 1 111 ? -10.622 -10.978 2.506 1.00 92.75 111 ALA A CA 1
ATOM 904 C C . ALA A 1 111 ? -9.839 -10.762 1.199 1.00 92.75 111 ALA A C 1
ATOM 906 O O . ALA A 1 111 ? -10.403 -10.293 0.210 1.00 92.75 111 ALA A O 1
ATOM 907 N N . HIS A 1 112 ? -8.541 -11.067 1.181 1.00 89.62 112 HIS A N 1
ATOM 908 C CA . HIS A 1 112 ? -7.667 -10.853 0.026 1.00 89.62 112 HIS A CA 1
ATOM 909 C C . HIS A 1 112 ? -7.569 -12.112 -0.853 1.00 89.62 112 HIS A C 1
ATOM 911 O O . HIS A 1 112 ? -8.042 -13.183 -0.481 1.00 89.62 112 HIS A O 1
ATOM 917 N N . MET A 1 113 ? -6.894 -11.992 -1.998 1.00 90.69 113 MET A N 1
ATOM 918 C CA . MET A 1 113 ? -6.536 -13.089 -2.912 1.00 90.69 113 MET A CA 1
ATOM 919 C C . MET A 1 113 ? -5.450 -14.031 -2.340 1.00 90.69 113 MET A C 1
ATOM 921 O O . MET A 1 113 ? -4.444 -14.280 -2.998 1.00 90.69 113 MET A O 1
ATOM 925 N N . ASN A 1 114 ? -5.607 -14.497 -1.100 1.00 87.25 114 ASN A N 1
ATOM 926 C CA . ASN A 1 114 ? -4.701 -15.432 -0.429 1.00 87.25 114 ASN A CA 1
ATOM 927 C C . ASN A 1 114 ? -5.487 -16.317 0.555 1.00 87.25 114 ASN A C 1
ATOM 929 O O . ASN A 1 114 ? -6.497 -15.871 1.098 1.00 87.25 114 ASN A O 1
ATOM 933 N N . TRP A 1 115 ? -5.036 -17.546 0.799 1.00 92.69 115 TRP A N 1
ATOM 934 C CA . TRP A 1 115 ? -5.682 -18.498 1.712 1.00 92.69 115 TRP A CA 1
ATOM 935 C C . TRP A 1 115 ? -4.668 -19.554 2.200 1.00 92.69 115 TRP A C 1
ATOM 937 O O . TRP A 1 115 ? -3.464 -19.319 2.088 1.00 92.69 115 TRP A O 1
ATOM 947 N N . ASP A 1 116 ? -5.108 -20.689 2.763 1.00 92.94 116 ASP A N 1
ATOM 948 C CA . ASP A 1 116 ? -4.202 -21.824 3.002 1.00 92.94 116 ASP A CA 1
ATOM 949 C C . ASP A 1 116 ? -3.569 -22.313 1.691 1.00 92.94 116 ASP A C 1
ATOM 951 O O . ASP A 1 116 ? -4.133 -22.168 0.604 1.00 92.94 116 ASP A O 1
ATOM 955 N N . THR A 1 117 ? -2.393 -22.919 1.800 1.00 96.56 117 THR A N 1
ATOM 956 C CA . THR A 1 117 ? -1.616 -23.397 0.652 1.00 96.56 117 THR A CA 1
ATOM 957 C C . THR A 1 117 ? -1.667 -24.914 0.551 1.00 96.56 117 THR A C 1
ATOM 959 O O . THR A 1 117 ? -1.703 -25.621 1.560 1.00 96.56 117 THR A O 1
ATOM 962 N N . VAL A 1 118 ? -1.656 -25.443 -0.674 1.00 97.06 118 VAL A N 1
ATOM 963 C CA . VAL A 1 118 ? -1.734 -26.892 -0.871 1.00 97.06 118 VAL A CA 1
ATOM 964 C C . VAL A 1 118 ? -0.483 -27.581 -0.319 1.00 97.06 118 VAL A C 1
ATOM 966 O O . VAL A 1 118 ? 0.656 -27.255 -0.659 1.00 97.06 118 VAL A O 1
ATOM 969 N N . LEU A 1 119 ? -0.707 -28.587 0.523 1.00 97.00 119 LEU A N 1
ATOM 970 C CA . LEU A 1 119 ? 0.295 -29.440 1.154 1.00 97.00 119 LEU A CA 1
ATOM 971 C C . LEU A 1 119 ? 1.364 -29.963 0.166 1.00 97.00 119 LEU A C 1
ATOM 973 O O . LEU A 1 119 ? 2.546 -29.834 0.492 1.00 97.00 119 LEU A O 1
ATOM 977 N N . PRO A 1 120 ? 1.042 -30.463 -1.052 1.00 97.75 120 PRO A N 1
ATOM 978 C CA . PRO A 1 120 ? 2.069 -30.841 -2.030 1.00 97.75 120 PRO A CA 1
ATOM 979 C C . PRO A 1 120 ? 3.003 -29.693 -2.447 1.00 97.75 120 PRO A C 1
ATOM 981 O O . PRO A 1 120 ? 4.190 -29.940 -2.644 1.00 97.75 120 PRO A O 1
ATOM 984 N N . ALA A 1 121 ? 2.530 -28.443 -2.533 1.00 98.31 121 ALA A N 1
ATOM 985 C CA . ALA A 1 121 ? 3.406 -27.306 -2.828 1.00 98.31 121 ALA A CA 1
ATOM 986 C C . ALA A 1 121 ? 4.375 -27.033 -1.668 1.00 98.31 121 ALA A C 1
ATOM 988 O O . ALA A 1 121 ? 5.569 -26.838 -1.893 1.00 98.31 121 ALA A O 1
ATOM 989 N N . ASN A 1 122 ? 3.877 -27.086 -0.428 1.00 98.25 122 ASN A N 1
ATOM 990 C CA . ASN A 1 122 ? 4.685 -26.910 0.780 1.00 98.25 122 ASN A CA 1
ATOM 991 C C . ASN A 1 122 ? 5.781 -27.982 0.901 1.00 98.25 122 ASN A C 1
ATOM 993 O O . ASN A 1 122 ? 6.953 -27.653 1.100 1.00 98.25 122 ASN A O 1
ATOM 997 N N . VAL A 1 123 ? 5.428 -29.259 0.713 1.00 98.19 123 VAL A N 1
ATOM 998 C CA . VAL A 1 123 ? 6.395 -30.371 0.711 1.00 98.19 123 VAL A CA 1
ATOM 999 C C . VAL A 1 123 ? 7.397 -30.227 -0.438 1.00 98.19 123 VAL A C 1
ATOM 1001 O O . VAL A 1 123 ? 8.597 -30.404 -0.217 1.00 98.19 123 VAL A O 1
ATOM 1004 N N . GLY A 1 124 ? 6.945 -29.855 -1.640 1.00 98.19 124 GLY A N 1
ATOM 1005 C CA . GLY A 1 124 ? 7.810 -29.633 -2.803 1.00 98.19 124 GLY A CA 1
ATOM 1006 C C . GLY A 1 124 ? 8.829 -28.516 -2.579 1.00 98.19 124 GLY A C 1
ATOM 1007 O O . GLY A 1 124 ? 10.022 -28.712 -2.830 1.00 98.19 124 GLY A O 1
ATOM 1008 N N . TYR A 1 125 ? 8.387 -27.382 -2.021 1.00 98.56 125 TYR A N 1
ATOM 1009 C CA . TYR A 1 125 ? 9.264 -26.261 -1.686 1.00 98.56 125 TYR A CA 1
ATOM 1010 C C . TYR A 1 125 ? 10.313 -26.667 -0.645 1.00 98.56 125 TYR A C 1
ATOM 1012 O O . TYR A 1 125 ? 11.506 -26.474 -0.873 1.00 98.56 125 TYR A O 1
ATOM 1020 N N . ILE A 1 126 ? 9.896 -27.274 0.474 1.00 98.25 126 ILE A N 1
ATOM 1021 C CA . ILE A 1 126 ? 10.804 -27.704 1.552 1.00 98.25 126 ILE A CA 1
ATOM 1022 C C . ILE A 1 126 ? 11.820 -28.733 1.035 1.00 98.25 126 ILE A C 1
ATOM 1024 O O . ILE A 1 126 ? 13.014 -28.612 1.316 1.00 98.25 126 ILE A O 1
ATOM 1028 N N . THR A 1 127 ? 11.370 -29.702 0.232 1.00 98.19 127 THR A N 1
ATOM 1029 C CA . THR A 1 127 ? 12.228 -30.739 -0.362 1.00 98.19 127 THR A CA 1
ATOM 1030 C C . THR A 1 127 ? 13.313 -30.120 -1.244 1.00 98.19 127 THR A C 1
ATOM 1032 O O . THR A 1 127 ? 14.500 -30.378 -1.043 1.00 98.19 127 THR A O 1
ATOM 1035 N N . ALA A 1 128 ? 12.933 -29.253 -2.186 1.00 98.06 128 ALA A N 1
ATOM 1036 C CA . ALA A 1 128 ? 13.869 -28.631 -3.120 1.00 98.06 128 ALA A CA 1
ATOM 1037 C C . ALA A 1 128 ? 14.744 -27.534 -2.479 1.00 98.06 128 ALA A C 1
ATOM 1039 O O . ALA A 1 128 ? 15.904 -27.369 -2.867 1.00 98.06 128 ALA A O 1
ATOM 1040 N N . MET A 1 129 ? 14.249 -26.828 -1.456 1.00 97.75 129 MET A N 1
ATOM 1041 C CA . MET A 1 129 ? 15.006 -25.816 -0.707 1.00 97.75 129 MET A CA 1
ATOM 1042 C C . MET A 1 129 ? 16.300 -26.389 -0.116 1.00 97.75 129 MET A C 1
ATOM 1044 O O . MET A 1 129 ? 17.326 -25.712 -0.116 1.00 97.75 129 MET A O 1
ATOM 1048 N N . MET A 1 130 ? 16.303 -27.653 0.318 1.00 97.31 130 MET A N 1
ATOM 1049 C CA . MET A 1 130 ? 17.506 -28.287 0.868 1.00 97.31 130 MET A CA 1
ATOM 1050 C C . MET A 1 130 ? 18.626 -28.518 -0.167 1.00 97.31 130 MET A C 1
ATOM 1052 O O . MET A 1 130 ? 19.788 -28.711 0.220 1.00 97.31 130 MET A O 1
ATOM 1056 N N . TYR A 1 131 ? 18.300 -28.502 -1.465 1.00 97.12 131 TYR A N 1
ATOM 1057 C CA . TYR A 1 131 ? 19.262 -28.519 -2.573 1.00 97.12 131 TYR A CA 1
ATOM 1058 C C . TYR A 1 131 ? 19.696 -27.108 -2.994 1.00 97.12 131 TYR A C 1
ATOM 1060 O O . TYR A 1 131 ? 20.774 -26.965 -3.562 1.00 97.12 131 TYR A O 1
ATOM 1068 N N . ASN A 1 132 ? 18.881 -26.083 -2.707 1.00 97.25 132 ASN A N 1
ATOM 1069 C CA . ASN A 1 132 ? 19.143 -24.668 -2.996 1.00 97.25 132 ASN A CA 1
ATOM 1070 C C . ASN A 1 132 ? 19.574 -24.392 -4.456 1.00 97.25 132 ASN A C 1
ATOM 1072 O O . ASN A 1 132 ? 20.480 -23.601 -4.715 1.00 97.25 132 ASN A O 1
ATOM 1076 N N . GLN A 1 133 ? 18.941 -25.080 -5.414 1.00 96.25 133 GLN A N 1
ATOM 1077 C CA . GLN A 1 133 ? 19.223 -24.905 -6.841 1.00 96.25 133 GLN A CA 1
ATOM 1078 C C . GLN A 1 133 ? 18.736 -23.534 -7.341 1.00 96.25 133 GLN A C 1
ATOM 1080 O O . GLN A 1 133 ? 17.664 -23.060 -6.954 1.00 96.25 133 GLN A O 1
ATOM 1085 N N . ASN A 1 134 ? 19.527 -22.902 -8.210 1.00 94.44 134 ASN A N 1
ATOM 1086 C CA . ASN A 1 134 ? 19.250 -21.588 -8.790 1.00 94.44 134 ASN A CA 1
ATOM 1087 C C . ASN A 1 134 ? 18.914 -21.734 -10.278 1.00 94.44 134 ASN A C 1
ATOM 1089 O O . ASN A 1 134 ? 19.781 -22.077 -11.080 1.00 94.44 134 ASN A O 1
ATOM 1093 N N . ASN A 1 135 ? 17.672 -21.420 -10.649 1.00 93.62 135 ASN A N 1
ATOM 1094 C CA . ASN A 1 135 ? 17.159 -21.614 -12.007 1.00 93.62 135 ASN A CA 1
ATOM 1095 C C . ASN A 1 135 ? 17.643 -20.561 -13.027 1.00 93.62 135 ASN A C 1
ATOM 1097 O O . ASN A 1 135 ? 17.255 -20.605 -14.196 1.00 93.62 135 ASN A O 1
ATOM 1101 N N . VAL A 1 136 ? 18.509 -19.618 -12.631 1.00 88.31 136 VAL A N 1
ATOM 1102 C CA . VAL A 1 136 ? 19.092 -18.652 -13.579 1.00 88.31 136 VAL A CA 1
ATOM 1103 C C . VAL A 1 136 ? 19.904 -19.338 -14.686 1.00 88.31 136 VAL A C 1
ATOM 1105 O O . VAL A 1 136 ? 19.854 -18.921 -15.843 1.00 88.31 136 VAL A O 1
ATOM 1108 N N . ALA A 1 137 ? 20.604 -20.425 -14.347 1.00 82.94 137 ALA A N 1
ATOM 1109 C CA . ALA A 1 137 ? 21.472 -21.174 -15.246 1.00 82.94 137 ALA A CA 1
ATOM 1110 C C . ALA A 1 137 ? 21.362 -22.681 -14.978 1.00 82.94 137 ALA A C 1
ATOM 1112 O O . ALA A 1 137 ? 21.319 -23.114 -13.829 1.00 82.94 137 ALA A O 1
ATOM 1113 N N . THR A 1 138 ? 21.380 -23.487 -16.042 1.00 84.94 138 THR A N 1
ATOM 1114 C CA . THR A 1 138 ? 21.204 -24.952 -15.975 1.00 84.94 138 THR A CA 1
ATOM 1115 C C . THR A 1 138 ? 22.241 -25.619 -15.070 1.00 84.94 138 THR A C 1
ATOM 1117 O O . THR A 1 138 ? 21.919 -26.565 -14.366 1.00 84.94 138 THR A O 1
ATOM 1120 N N . GLU A 1 139 ? 23.476 -25.120 -15.037 1.00 85.44 139 GLU A N 1
ATOM 1121 C CA . GLU A 1 139 ? 24.539 -25.620 -14.151 1.00 85.44 139 GLU A CA 1
ATOM 1122 C C . GLU A 1 139 ? 24.263 -25.391 -12.653 1.00 85.44 139 GLU A C 1
ATOM 1124 O O . GLU A 1 139 ? 24.719 -26.173 -11.822 1.00 85.44 139 GLU A O 1
ATOM 1129 N N . GLY A 1 140 ? 23.479 -24.364 -12.306 1.00 86.31 140 GLY A N 1
ATOM 1130 C CA . GLY A 1 140 ? 23.058 -24.064 -10.934 1.00 86.31 140 GLY A CA 1
ATOM 1131 C C . GLY A 1 140 ? 21.795 -24.806 -10.486 1.00 86.31 140 GLY A C 1
ATOM 1132 O O . GLY A 1 140 ? 21.472 -24.789 -9.296 1.00 86.31 140 GLY A O 1
ATOM 1133 N N . GLY A 1 141 ? 21.080 -25.458 -11.407 1.00 90.75 141 GLY A N 1
ATOM 1134 C CA . GLY A 1 141 ? 19.815 -26.130 -11.117 1.00 90.75 141 GLY A CA 1
ATOM 1135 C C . GLY A 1 141 ? 19.297 -27.012 -12.252 1.00 90.75 141 GLY A C 1
ATOM 1136 O O . GLY A 1 141 ? 18.215 -26.748 -12.770 1.00 90.75 141 GLY A O 1
ATOM 1137 N N . PRO A 1 142 ? 20.024 -28.063 -12.674 1.00 91.88 142 PRO A N 1
ATOM 1138 C CA . PRO A 1 142 ? 19.707 -28.779 -13.912 1.00 91.88 142 PRO A CA 1
ATOM 1139 C C . PRO A 1 142 ? 18.361 -29.505 -13.846 1.00 91.88 142 PRO A C 1
ATOM 1141 O O . PRO A 1 142 ? 17.671 -29.616 -14.856 1.00 91.88 142 PRO A O 1
ATOM 1144 N N . GLN A 1 143 ? 17.973 -29.969 -12.654 1.00 94.50 143 GLN A N 1
ATOM 1145 C CA . GLN A 1 143 ? 16.676 -30.602 -12.432 1.00 94.50 143 GLN A CA 1
ATOM 1146 C C . GLN A 1 143 ? 15.584 -29.549 -12.253 1.00 94.50 143 GLN A C 1
ATOM 1148 O O . GLN A 1 143 ? 14.576 -29.599 -12.950 1.00 94.50 143 GLN A O 1
ATOM 1153 N N . THR A 1 144 ? 15.779 -28.546 -11.392 1.00 96.19 144 THR A N 1
ATOM 1154 C CA . THR A 1 144 ? 14.736 -27.539 -11.142 1.00 96.19 144 THR A CA 1
ATOM 1155 C C . THR A 1 144 ? 14.470 -26.619 -12.341 1.00 96.19 144 THR A C 1
ATOM 1157 O O . THR A 1 144 ? 13.336 -26.168 -12.492 1.00 96.19 144 THR A O 1
ATOM 1160 N N . CYS A 1 145 ? 15.434 -26.404 -13.247 1.00 93.50 145 CYS A N 1
ATOM 1161 C CA . CYS A 1 145 ? 15.192 -25.781 -14.555 1.00 93.50 145 CYS A CA 1
ATOM 1162 C C . CYS A 1 145 ? 14.292 -26.645 -15.453 1.00 93.50 145 CYS A C 1
ATOM 1164 O O . CYS A 1 145 ? 13.417 -26.117 -16.138 1.00 93.50 145 CYS A O 1
ATOM 1166 N N . ALA A 1 146 ? 14.481 -27.971 -15.450 1.00 94.81 146 ALA A N 1
ATOM 1167 C CA . ALA A 1 146 ? 13.623 -28.890 -16.198 1.00 94.81 146 ALA A CA 1
ATOM 1168 C C . ALA A 1 146 ? 12.192 -28.909 -15.632 1.00 94.81 146 ALA A C 1
ATOM 1170 O O . ALA A 1 146 ? 11.239 -28.839 -16.408 1.00 94.81 146 ALA A O 1
ATOM 1171 N N . LEU A 1 147 ? 12.044 -28.907 -14.299 1.00 97.19 147 LEU A N 1
ATOM 1172 C CA . LEU A 1 147 ? 10.740 -28.770 -13.635 1.00 97.19 147 LEU A CA 1
ATOM 1173 C C . LEU A 1 147 ? 10.053 -27.450 -14.010 1.00 97.19 147 LEU A C 1
ATOM 1175 O O . LEU A 1 147 ? 8.864 -27.447 -14.311 1.00 97.19 147 LEU A O 1
ATOM 1179 N N . GLU A 1 148 ? 10.788 -26.332 -14.037 1.00 97.62 148 GLU A N 1
ATOM 1180 C CA . GLU A 1 148 ? 10.214 -25.029 -14.399 1.00 97.62 148 GLU A CA 1
ATOM 1181 C C . GLU A 1 148 ? 9.759 -24.975 -15.860 1.00 97.62 148 GLU A C 1
ATOM 1183 O O . GLU A 1 148 ? 8.687 -24.443 -16.149 1.00 97.62 148 GLU A O 1
ATOM 1188 N N . LYS A 1 149 ? 10.531 -25.565 -16.781 1.00 95.00 149 LYS A N 1
ATOM 1189 C CA . LYS A 1 149 ? 10.108 -25.718 -18.177 1.00 95.00 149 LYS A CA 1
ATOM 1190 C C . LYS A 1 149 ? 8.820 -26.538 -18.275 1.00 95.00 149 LYS A C 1
ATOM 1192 O O . LYS A 1 149 ? 7.898 -26.119 -18.973 1.00 95.00 149 LYS A O 1
ATOM 1197 N N . GLU A 1 150 ? 8.728 -27.665 -17.566 1.00 96.44 150 GLU A N 1
ATOM 1198 C CA . GLU A 1 150 ? 7.507 -28.479 -17.554 1.00 96.44 150 GLU A CA 1
ATOM 1199 C C . GLU A 1 150 ? 6.317 -27.689 -16.986 1.00 96.44 150 GLU A C 1
ATOM 1201 O O . GLU A 1 150 ? 5.238 -27.706 -17.570 1.00 96.44 150 GLU A O 1
ATOM 1206 N N . VAL A 1 151 ? 6.513 -26.924 -15.909 1.00 98.12 151 VAL A N 1
ATOM 1207 C CA . VAL A 1 151 ? 5.494 -26.022 -15.345 1.00 98.12 151 VAL A CA 1
ATOM 1208 C C . VAL A 1 151 ? 5.046 -24.964 -16.360 1.00 98.12 151 VAL A C 1
ATOM 1210 O O . VAL A 1 151 ? 3.846 -24.732 -16.510 1.00 98.12 151 VAL A O 1
ATOM 1213 N N . GLY A 1 152 ? 5.972 -24.369 -17.114 1.00 97.12 152 GLY A N 1
ATOM 1214 C CA . GLY A 1 152 ? 5.656 -23.445 -18.205 1.00 97.12 152 GLY A CA 1
ATOM 1215 C C . GLY A 1 152 ? 4.815 -24.088 -19.314 1.00 97.12 152 GLY A C 1
ATOM 1216 O O . GLY A 1 152 ? 3.828 -23.505 -19.768 1.00 97.12 152 GLY A O 1
ATOM 1217 N N . GLU A 1 153 ? 5.149 -25.318 -19.714 1.00 96.56 153 GLU A N 1
ATOM 1218 C CA . GLU A 1 153 ? 4.378 -26.110 -20.683 1.00 96.56 153 GLU A CA 1
ATOM 1219 C C . GLU A 1 153 ? 2.988 -26.501 -20.144 1.00 96.56 153 GLU A C 1
ATOM 1221 O O . GLU A 1 153 ? 1.991 -26.431 -20.873 1.00 96.56 153 GLU A O 1
ATOM 1226 N N . GLN A 1 154 ? 2.895 -26.866 -18.862 1.00 97.62 154 GLN A N 1
ATOM 1227 C CA . GLN A 1 154 ? 1.648 -27.176 -18.159 1.00 97.62 154 GLN A CA 1
ATOM 1228 C C . GLN A 1 154 ? 0.719 -25.951 -18.112 1.00 97.62 154 GLN A C 1
ATOM 1230 O O . GLN A 1 154 ? -0.454 -26.070 -18.474 1.00 97.62 154 GLN A O 1
ATOM 1235 N N . LEU A 1 155 ? 1.233 -24.768 -17.753 1.00 98.25 155 LEU A N 1
ATOM 1236 C CA . LEU A 1 155 ? 0.466 -23.516 -17.710 1.00 98.25 155 LEU A CA 1
ATOM 1237 C C . LEU A 1 155 ? 0.049 -23.042 -19.114 1.00 98.25 155 LEU A C 1
ATOM 1239 O O . LEU A 1 155 ? -1.111 -22.682 -19.319 1.00 98.25 155 LEU A O 1
ATOM 1243 N N . CYS A 1 156 ? 0.920 -23.156 -20.124 1.00 97.94 156 CYS A N 1
ATOM 1244 C CA . CYS A 1 156 ? 0.550 -22.902 -21.523 1.00 97.94 156 CYS A CA 1
ATOM 1245 C C . CYS A 1 156 ? -0.566 -23.848 -22.006 1.00 97.94 156 CYS A C 1
ATOM 1247 O O . CYS A 1 156 ? -1.541 -23.406 -22.623 1.00 97.94 156 CYS A O 1
ATOM 1249 N N . SER A 1 157 ? -0.472 -25.144 -21.678 1.00 96.25 157 SER A N 1
ATOM 1250 C CA . SER A 1 157 ? -1.537 -26.117 -21.956 1.00 96.25 157 SER A CA 1
ATOM 1251 C C . SER A 1 157 ? -2.823 -25.790 -21.193 1.00 96.25 157 SER A C 1
ATOM 1253 O O . SER A 1 157 ? -3.906 -26.032 -21.731 1.00 96.25 157 SER A O 1
ATOM 1255 N N . LEU A 1 158 ? -2.730 -25.252 -19.972 1.00 96.25 158 LEU A N 1
ATOM 1256 C CA . LEU A 1 158 ? -3.883 -24.828 -19.181 1.00 96.25 158 LEU A CA 1
ATOM 1257 C C . LEU A 1 158 ? -4.560 -23.589 -19.774 1.00 96.25 158 LEU A C 1
ATOM 1259 O O . LEU A 1 158 ? -5.782 -23.524 -19.726 1.00 96.25 158 LEU A O 1
ATOM 1263 N N . MET A 1 159 ? -3.832 -22.653 -20.390 1.00 95.81 159 MET A N 1
ATOM 1264 C CA . MET A 1 159 ? -4.435 -21.528 -21.130 1.00 95.81 159 MET A CA 1
ATOM 1265 C C . MET A 1 159 ? -5.062 -21.956 -22.471 1.00 95.81 159 MET A C 1
ATOM 1267 O O . MET A 1 159 ? -5.850 -21.219 -23.066 1.00 95.81 159 MET A O 1
ATOM 1271 N N . GLY A 1 160 ? -4.776 -23.181 -22.924 1.00 94.50 160 GLY A N 1
ATOM 1272 C CA . GLY A 1 160 ? -5.281 -23.743 -24.176 1.00 94.50 160 GLY A CA 1
ATOM 1273 C C . GLY A 1 160 ? -4.406 -23.451 -25.392 1.00 94.50 160 GLY A C 1
ATOM 1274 O O . GLY A 1 160 ? -4.879 -23.608 -26.514 1.00 94.50 160 GLY A O 1
ATOM 1275 N N . PHE A 1 161 ? -3.150 -23.040 -25.203 1.00 96.25 161 PHE A N 1
ATOM 1276 C CA . PHE A 1 161 ? -2.224 -22.886 -26.319 1.00 96.25 161 PHE A CA 1
ATOM 1277 C C . PHE A 1 161 ? -1.911 -24.239 -26.971 1.00 96.25 161 PHE A C 1
ATOM 1279 O O . PHE A 1 161 ? -1.642 -25.236 -26.297 1.00 96.25 161 PHE A O 1
ATOM 1286 N N . ALA A 1 162 ? -1.949 -24.272 -28.305 1.00 89.62 162 ALA A N 1
ATOM 1287 C CA . ALA A 1 162 ? -1.574 -25.446 -29.082 1.00 89.62 162 ALA A CA 1
ATOM 1288 C C . ALA A 1 162 ? -0.085 -25.756 -28.873 1.00 89.62 162 ALA A C 1
ATOM 1290 O O . ALA A 1 162 ? 0.733 -24.846 -28.950 1.00 89.62 162 ALA A O 1
ATOM 1291 N N . LYS A 1 163 ? 0.271 -27.030 -28.645 1.00 89.12 163 LYS A N 1
ATOM 1292 C CA . LYS A 1 163 ? 1.665 -27.458 -28.395 1.00 89.12 163 LYS A CA 1
ATOM 1293 C C . LYS A 1 163 ? 2.646 -27.036 -29.495 1.00 89.12 163 LYS A C 1
ATOM 1295 O O . LYS A 1 163 ? 3.797 -26.752 -29.197 1.00 89.12 163 LYS A O 1
ATOM 1300 N N . GLU A 1 164 ? 2.175 -27.021 -30.736 1.00 91.81 164 GLU A N 1
ATOM 1301 C CA . GLU A 1 164 ? 2.847 -26.471 -31.910 1.00 91.81 164 GLU A CA 1
ATOM 1302 C C . GLU A 1 164 ? 1.757 -25.871 -32.812 1.00 91.81 164 GLU A C 1
ATOM 1304 O O . GLU A 1 164 ? 0.669 -26.443 -32.940 1.00 91.81 164 GLU A O 1
ATOM 1309 N N . PHE A 1 165 ? 2.030 -24.737 -33.454 1.00 91.38 165 PHE A N 1
ATOM 1310 C CA . PHE A 1 165 ? 1.237 -24.218 -34.568 1.00 91.38 165 PHE A CA 1
ATOM 1311 C C . PHE A 1 165 ? 2.144 -23.589 -35.633 1.00 91.38 165 PHE A C 1
ATOM 1313 O O . PHE A 1 165 ? 3.325 -23.340 -35.398 1.00 91.38 165 PHE A O 1
ATOM 1320 N N . VAL A 1 166 ? 1.601 -23.354 -36.830 1.00 92.44 166 VAL A N 1
ATOM 1321 C CA . VAL A 1 166 ? 2.349 -22.761 -37.949 1.00 92.44 166 VAL A CA 1
ATOM 1322 C C . VAL A 1 166 ? 1.939 -21.305 -38.142 1.00 92.44 166 VAL A C 1
ATOM 1324 O O . VAL A 1 166 ? 0.776 -21.014 -38.436 1.00 92.44 166 VAL A O 1
ATOM 1327 N N . VAL A 1 167 ? 2.908 -20.397 -38.038 1.00 91.06 167 VAL A N 1
ATOM 1328 C CA . VAL A 1 167 ? 2.778 -19.014 -38.503 1.00 91.06 167 VAL A CA 1
ATOM 1329 C C . VAL A 1 167 ? 3.057 -19.000 -40.004 1.00 91.06 167 VAL A C 1
ATOM 1331 O O . VAL A 1 167 ? 4.181 -19.224 -40.452 1.00 91.06 167 VAL A O 1
ATOM 1334 N N . ASN A 1 168 ? 2.017 -18.746 -40.796 1.00 86.69 168 ASN A N 1
ATOM 1335 C CA . ASN A 1 168 ? 2.140 -18.583 -42.243 1.00 86.69 168 ASN A CA 1
ATOM 1336 C C . ASN A 1 168 ? 2.572 -17.143 -42.552 1.00 86.69 168 ASN A C 1
ATOM 1338 O O . ASN A 1 168 ? 1.722 -16.269 -42.733 1.00 86.69 168 ASN A O 1
ATOM 1342 N N . THR A 1 169 ? 3.884 -16.895 -42.573 1.00 86.25 169 THR A N 1
ATOM 1343 C CA . THR A 1 169 ? 4.433 -15.631 -43.089 1.00 86.25 169 THR A CA 1
ATOM 1344 C C . THR A 1 169 ? 4.347 -15.596 -44.622 1.00 86.25 169 THR A C 1
ATOM 1346 O O . THR A 1 169 ? 4.020 -16.604 -45.252 1.00 86.25 169 THR A O 1
ATOM 1349 N N . ASN A 1 170 ? 4.629 -14.445 -45.240 1.00 84.62 170 ASN A N 1
ATOM 1350 C CA . ASN A 1 170 ? 4.660 -14.338 -46.705 1.00 84.62 170 ASN A CA 1
ATOM 1351 C C . ASN A 1 170 ? 5.865 -15.058 -47.338 1.00 84.62 170 ASN A C 1
ATOM 1353 O O . ASN A 1 170 ? 5.789 -15.438 -48.504 1.00 84.62 170 ASN A O 1
ATOM 1357 N N . ASP A 1 171 ? 6.951 -15.239 -46.581 1.00 84.75 171 ASP A N 1
ATOM 1358 C CA . ASP A 1 171 ? 8.220 -15.764 -47.092 1.00 84.75 171 ASP A CA 1
ATOM 1359 C C . ASP A 1 171 ? 8.352 -17.281 -46.841 1.00 84.75 171 ASP A C 1
ATOM 1361 O O . ASP A 1 171 ? 8.713 -18.036 -47.742 1.00 84.75 171 ASP A O 1
ATOM 1365 N N . ASN A 1 172 ? 8.032 -17.746 -45.625 1.00 83.56 172 ASN A N 1
ATOM 1366 C CA . ASN A 1 172 ? 8.158 -19.150 -45.215 1.00 83.56 172 ASN A CA 1
ATOM 1367 C C . ASN A 1 172 ? 7.167 -19.513 -44.078 1.00 83.56 172 ASN A C 1
ATOM 1369 O O . ASN A 1 172 ? 7.031 -18.739 -43.122 1.00 83.56 172 ASN A O 1
ATOM 1373 N N . PRO A 1 173 ? 6.484 -20.676 -44.108 1.00 89.06 173 PRO A N 1
ATOM 1374 C CA . PRO A 1 173 ? 5.761 -21.192 -42.944 1.00 89.06 173 PRO A CA 1
ATOM 1375 C C . PRO A 1 173 ? 6.733 -21.577 -41.820 1.00 89.06 173 PRO A C 1
ATOM 1377 O O . PRO A 1 173 ? 7.643 -22.382 -42.020 1.00 89.06 173 PRO A O 1
ATOM 1380 N N . ILE A 1 174 ? 6.516 -21.043 -40.617 1.00 91.31 174 ILE A N 1
ATOM 1381 C CA . ILE A 1 174 ? 7.378 -21.287 -39.453 1.00 91.31 174 ILE A CA 1
ATOM 1382 C C . ILE A 1 174 ? 6.589 -21.986 -38.346 1.00 91.31 174 ILE A C 1
ATOM 1384 O O . ILE A 1 174 ? 5.503 -21.551 -37.966 1.00 91.31 174 ILE A O 1
ATOM 1388 N N . LYS A 1 175 ? 7.148 -23.084 -37.828 1.00 91.75 175 LYS A N 1
ATOM 1389 C CA . LYS A 1 175 ? 6.631 -23.810 -36.661 1.00 91.75 175 LYS A CA 1
ATOM 1390 C C . LYS A 1 175 ? 6.983 -23.057 -35.382 1.00 91.75 175 LYS A C 1
ATOM 1392 O O . LYS A 1 175 ? 8.131 -22.664 -35.189 1.00 91.75 175 LYS A O 1
ATOM 1397 N N . VAL A 1 176 ? 5.995 -22.896 -34.512 1.00 91.31 176 VAL A N 1
ATOM 1398 C CA . VAL A 1 176 ? 6.093 -22.164 -33.252 1.00 91.31 176 VAL A CA 1
ATOM 1399 C C . VAL A 1 176 ? 5.464 -22.995 -32.142 1.00 91.31 176 VAL A C 1
ATOM 1401 O O . VAL A 1 176 ? 4.339 -23.474 -32.279 1.00 91.31 176 VAL A O 1
ATOM 1404 N N . ASN A 1 177 ? 6.175 -23.106 -31.023 1.00 93.44 177 ASN A N 1
ATOM 1405 C CA . ASN A 1 177 ? 5.670 -23.686 -29.781 1.00 93.44 177 ASN A CA 1
ATOM 1406 C C . ASN A 1 177 ? 5.385 -22.553 -28.779 1.00 93.44 177 ASN A C 1
ATOM 1408 O O . ASN A 1 177 ? 6.094 -21.540 -28.812 1.00 93.44 177 ASN A O 1
ATOM 1412 N N . PRO A 1 178 ? 4.394 -22.691 -27.884 1.00 96.12 178 PRO A N 1
ATOM 1413 C CA . PRO A 1 178 ? 4.209 -21.778 -26.767 1.00 96.12 178 PRO A CA 1
ATOM 1414 C C . PRO A 1 178 ? 5.335 -21.969 -25.747 1.00 96.12 178 PRO A C 1
ATOM 1416 O O . PRO A 1 178 ? 6.012 -22.999 -25.726 1.00 96.12 178 PRO A O 1
ATOM 1419 N N . TRP A 1 179 ? 5.544 -20.971 -24.895 1.00 95.50 179 TRP A N 1
ATOM 1420 C CA . TRP A 1 179 ? 6.552 -21.028 -23.837 1.00 95.50 179 TRP A CA 1
ATOM 1421 C C . TRP A 1 179 ? 6.071 -20.259 -22.611 1.00 95.50 179 TRP A C 1
ATOM 1423 O O . TRP A 1 179 ? 5.390 -19.246 -22.751 1.00 95.50 179 TRP A O 1
ATOM 1433 N N . GLY A 1 180 ? 6.440 -20.711 -21.419 1.00 96.06 180 GLY A N 1
ATOM 1434 C CA . GLY A 1 180 ? 6.157 -20.010 -20.173 1.00 96.06 180 GLY A CA 1
ATOM 1435 C C . GLY A 1 180 ? 7.213 -20.309 -19.119 1.00 96.06 180 GLY A C 1
ATOM 1436 O O . GLY A 1 180 ? 8.009 -21.236 -19.276 1.00 96.06 180 GLY A O 1
ATOM 1437 N N . HIS A 1 181 ? 7.220 -19.515 -18.054 1.00 97.00 181 HIS A N 1
ATOM 1438 C CA . HIS A 1 181 ? 8.156 -19.645 -16.935 1.00 97.00 181 HIS A CA 1
ATOM 1439 C C . HIS A 1 181 ? 7.554 -19.076 -15.649 1.00 97.00 181 HIS A C 1
ATOM 1441 O O . HIS A 1 181 ? 6.507 -18.424 -15.680 1.00 97.00 181 HIS A O 1
ATOM 1447 N N . ILE A 1 182 ? 8.214 -19.325 -14.520 1.00 97.69 182 ILE A N 1
ATOM 1448 C CA . ILE A 1 182 ? 7.831 -18.757 -13.224 1.00 97.69 182 ILE A CA 1
ATOM 1449 C C . ILE A 1 182 ? 8.488 -17.384 -13.050 1.00 97.69 182 ILE A C 1
ATOM 1451 O O . ILE A 1 182 ? 9.666 -17.213 -13.366 1.00 97.69 182 ILE A O 1
ATOM 1455 N N . THR A 1 183 ? 7.743 -16.423 -12.518 1.00 97.56 183 THR A N 1
ATOM 1456 C CA . THR A 1 183 ? 8.242 -15.120 -12.050 1.00 97.56 183 THR A CA 1
ATOM 1457 C C . THR A 1 183 ? 8.123 -15.046 -10.526 1.00 97.56 183 THR A C 1
ATOM 1459 O O . THR A 1 183 ? 7.407 -15.844 -9.914 1.00 97.56 183 THR A O 1
ATOM 1462 N N . ALA A 1 184 ? 8.784 -14.086 -9.881 1.00 96.31 184 ALA A N 1
ATOM 1463 C CA . ALA A 1 184 ? 8.585 -13.803 -8.460 1.00 96.31 184 ALA A CA 1
ATOM 1464 C C . ALA A 1 184 ? 7.107 -13.500 -8.154 1.00 96.31 184 ALA A C 1
ATOM 1466 O O . ALA A 1 184 ? 6.557 -13.987 -7.166 1.00 96.31 184 ALA A O 1
ATOM 1467 N N . ASP A 1 185 ? 6.451 -12.724 -9.023 1.00 97.44 185 ASP A N 1
ATOM 1468 C CA . ASP A 1 185 ? 5.030 -12.408 -8.925 1.00 97.44 185 ASP A CA 1
ATOM 1469 C C . ASP A 1 185 ? 4.412 -11.948 -10.263 1.00 97.44 185 ASP A C 1
ATOM 1471 O O . ASP A 1 185 ? 5.103 -11.729 -11.266 1.00 97.44 185 ASP A O 1
ATOM 1475 N N . GLY A 1 186 ? 3.086 -11.779 -10.271 1.00 97.25 186 GLY A N 1
ATOM 1476 C CA . GLY A 1 186 ? 2.327 -11.267 -11.413 1.00 97.25 186 GLY A CA 1
ATOM 1477 C C . GLY A 1 186 ? 2.569 -9.788 -11.752 1.00 97.25 186 GLY A C 1
ATOM 1478 O O . GLY A 1 186 ? 2.256 -9.356 -12.859 1.00 97.25 186 GLY A O 1
ATOM 1479 N N . THR A 1 187 ? 3.158 -8.987 -10.853 1.00 98.00 187 THR A N 1
ATOM 1480 C CA . THR A 1 187 ? 3.630 -7.632 -11.204 1.00 98.00 187 THR A CA 1
ATOM 1481 C C . THR A 1 187 ? 4.835 -7.722 -12.134 1.00 98.00 187 THR A C 1
ATOM 1483 O O . THR A 1 187 ? 4.877 -6.984 -13.119 1.00 98.00 187 THR A O 1
ATOM 1486 N N . ILE A 1 188 ? 5.770 -8.640 -11.870 1.00 97.81 188 ILE A N 1
ATOM 1487 C CA . ILE A 1 188 ? 6.902 -8.910 -12.763 1.00 97.81 188 ILE A CA 1
ATOM 1488 C C . ILE A 1 188 ? 6.425 -9.503 -14.094 1.00 97.81 188 ILE A C 1
ATOM 1490 O O . ILE A 1 188 ? 6.827 -9.003 -15.141 1.00 97.81 188 ILE A O 1
ATOM 1494 N N . ALA A 1 189 ? 5.494 -10.463 -14.085 1.00 98.31 189 ALA A N 1
ATOM 1495 C CA . ALA A 1 189 ? 4.925 -11.021 -15.319 1.00 98.31 189 ALA A CA 1
ATOM 1496 C C . ALA A 1 189 ? 4.222 -9.952 -16.189 1.00 98.31 189 ALA A C 1
ATOM 1498 O O . ALA A 1 189 ? 4.455 -9.872 -17.398 1.00 98.31 189 ALA A O 1
ATOM 1499 N N . ASN A 1 190 ? 3.422 -9.058 -15.591 1.00 98.50 190 ASN A N 1
ATOM 1500 C CA . ASN A 1 190 ? 2.812 -7.942 -16.326 1.00 98.50 190 ASN A CA 1
ATOM 1501 C C . ASN A 1 190 ? 3.881 -6.997 -16.911 1.00 98.50 190 ASN A C 1
ATOM 1503 O O . ASN A 1 190 ? 3.773 -6.593 -18.074 1.00 98.50 190 ASN A O 1
ATOM 1507 N N . LEU A 1 191 ? 4.930 -6.682 -16.142 1.00 98.19 191 LEU A N 1
ATOM 1508 C CA . LEU A 1 191 ? 6.051 -5.841 -16.574 1.00 98.19 191 LEU A CA 1
ATOM 1509 C C . LEU A 1 191 ? 6.828 -6.468 -17.742 1.00 98.19 191 LEU A C 1
ATOM 1511 O O . LEU A 1 191 ? 7.063 -5.795 -18.746 1.00 98.19 191 LEU A O 1
ATOM 1515 N N . GLU A 1 192 ? 7.168 -7.753 -17.660 1.00 97.75 192 GLU A N 1
ATOM 1516 C CA . GLU A 1 192 ? 7.798 -8.512 -18.745 1.00 97.75 192 GLU A CA 1
ATOM 1517 C C . GLU A 1 192 ? 6.923 -8.537 -20.004 1.00 97.75 192 GLU A C 1
ATOM 1519 O O . GLU A 1 192 ? 7.420 -8.288 -21.104 1.00 97.75 192 GLU A O 1
ATOM 1524 N N . SER A 1 193 ? 5.607 -8.733 -19.859 1.00 98.19 193 SER A N 1
ATOM 1525 C CA . SER A 1 193 ? 4.677 -8.725 -20.995 1.00 98.19 193 SER A CA 1
ATOM 1526 C C . SER A 1 193 ? 4.655 -7.371 -21.725 1.00 98.19 193 SER A C 1
ATOM 1528 O O . SER A 1 193 ? 4.667 -7.328 -22.960 1.00 98.19 193 SER A O 1
ATOM 1530 N N . MET A 1 194 ? 4.707 -6.257 -20.982 1.00 98.25 194 MET A N 1
ATOM 1531 C CA . MET A 1 194 ? 4.796 -4.910 -21.552 1.00 98.25 194 MET A CA 1
ATOM 1532 C C . MET A 1 194 ? 6.187 -4.636 -22.139 1.00 98.25 194 MET A C 1
ATOM 1534 O O . MET A 1 194 ? 6.300 -3.949 -23.156 1.00 98.25 194 MET A O 1
ATOM 1538 N N . TRP A 1 195 ? 7.247 -5.193 -21.548 1.00 97.44 195 TRP A N 1
ATOM 1539 C CA . TRP A 1 195 ? 8.613 -5.062 -22.053 1.00 97.44 195 TRP A CA 1
ATOM 1540 C C . TRP A 1 195 ? 8.777 -5.771 -23.401 1.00 97.44 195 TRP A C 1
ATOM 1542 O O . TRP A 1 195 ? 9.293 -5.170 -24.347 1.00 97.44 195 TRP A O 1
ATOM 1552 N N . VAL A 1 196 ? 8.234 -6.988 -23.526 1.00 96.75 196 VAL A N 1
ATOM 1553 C CA . VAL A 1 196 ? 8.099 -7.710 -24.797 1.00 96.75 196 VAL A CA 1
ATOM 1554 C C . VAL A 1 196 ? 7.263 -6.906 -25.788 1.00 96.75 196 VAL A C 1
ATOM 1556 O O . VAL A 1 196 ? 7.733 -6.669 -26.898 1.00 96.75 196 VAL A O 1
ATOM 1559 N N . ALA A 1 197 ? 6.075 -6.419 -25.408 1.00 97.50 197 ALA A N 1
ATOM 1560 C CA . ALA A 1 197 ? 5.221 -5.635 -26.307 1.00 97.50 197 ALA A CA 1
ATOM 1561 C C . ALA A 1 197 ? 5.929 -4.373 -26.839 1.00 97.50 197 ALA A C 1
ATOM 1563 O O . ALA A 1 197 ? 5.856 -4.076 -28.034 1.00 97.50 197 ALA A O 1
ATOM 1564 N N . ARG A 1 198 ? 6.669 -3.662 -25.975 1.00 96.38 198 ARG A N 1
ATOM 1565 C CA . ARG A 1 198 ? 7.510 -2.515 -26.345 1.00 96.38 198 ARG A CA 1
ATOM 1566 C C . ARG A 1 198 ? 8.595 -2.925 -27.336 1.00 96.38 198 ARG A C 1
ATOM 1568 O O . ARG A 1 198 ? 8.710 -2.314 -28.393 1.00 96.38 198 ARG A O 1
ATOM 1575 N N . ASN A 1 199 ? 9.392 -3.940 -27.016 1.00 95.94 199 ASN A N 1
ATOM 1576 C CA . ASN A 1 199 ? 10.553 -4.297 -27.832 1.00 95.94 199 ASN A CA 1
ATOM 1577 C C . ASN A 1 199 ? 10.132 -4.910 -29.181 1.00 95.94 199 ASN A C 1
ATOM 1579 O O . ASN A 1 199 ? 10.712 -4.575 -30.213 1.00 95.94 199 ASN A O 1
ATOM 1583 N N . LEU A 1 200 ? 9.057 -5.704 -29.193 1.00 95.94 200 LEU A N 1
ATOM 1584 C CA . LEU A 1 200 ? 8.413 -6.220 -30.401 1.00 95.94 200 LEU A CA 1
ATOM 1585 C C . LEU A 1 200 ? 7.924 -5.080 -31.301 1.00 95.94 200 LEU A C 1
ATOM 1587 O O . LEU A 1 200 ? 8.165 -5.119 -32.504 1.00 95.94 200 LEU A O 1
ATOM 1591 N N . LYS A 1 201 ? 7.308 -4.025 -30.747 1.00 96.69 201 LYS A N 1
ATOM 1592 C CA . LYS A 1 201 ? 6.797 -2.895 -31.542 1.00 96.69 201 LYS A CA 1
ATOM 1593 C C . LYS A 1 201 ? 7.880 -2.210 -32.389 1.00 96.69 201 LYS A C 1
ATOM 1595 O O . LYS A 1 201 ? 7.602 -1.852 -33.530 1.00 96.69 201 LYS A O 1
ATOM 1600 N N . PHE A 1 202 ? 9.096 -2.042 -31.864 1.00 96.38 202 PHE A N 1
ATOM 1601 C CA . PHE A 1 202 ? 10.199 -1.377 -32.581 1.00 96.38 202 PHE A CA 1
ATOM 1602 C C . PHE A 1 202 ? 11.044 -2.313 -33.453 1.00 96.38 202 PHE A C 1
ATOM 1604 O O . PHE A 1 202 ? 11.771 -1.842 -34.328 1.00 96.38 202 PHE A O 1
ATOM 1611 N N . TYR A 1 203 ? 10.944 -3.629 -33.266 1.00 97.25 203 TYR A N 1
ATOM 1612 C CA . TYR A 1 203 ? 11.785 -4.599 -33.969 1.00 97.25 203 TYR A CA 1
ATOM 1613 C C . TYR A 1 203 ? 11.732 -4.511 -35.511 1.00 97.25 203 TYR A C 1
ATOM 1615 O O . TYR A 1 203 ? 12.795 -4.578 -36.129 1.00 97.25 203 TYR A O 1
ATOM 1623 N N . PRO A 1 204 ? 10.580 -4.269 -36.176 1.00 97.81 204 PRO A N 1
ATOM 1624 C CA . PRO A 1 204 ? 10.546 -4.103 -37.633 1.00 97.81 204 PRO A CA 1
ATOM 1625 C C . PRO A 1 204 ? 11.324 -2.879 -38.142 1.00 97.81 204 PRO A C 1
ATOM 1627 O O . PRO A 1 204 ? 11.833 -2.901 -39.262 1.00 97.81 204 PRO A O 1
ATOM 1630 N N . LEU A 1 205 ? 11.455 -1.824 -37.327 1.00 97.62 205 LEU A N 1
ATOM 1631 C CA . LEU A 1 205 ? 12.292 -0.660 -37.642 1.00 97.62 205 LEU A CA 1
ATOM 1632 C C . LEU A 1 205 ? 13.782 -1.009 -37.494 1.00 97.62 205 LEU A C 1
ATOM 1634 O O . LEU A 1 205 ? 14.557 -0.727 -38.406 1.00 97.62 205 LEU A O 1
ATOM 1638 N N . ALA A 1 206 ? 14.161 -1.723 -36.425 1.00 96.69 206 ALA A N 1
ATOM 1639 C CA . ALA A 1 206 ? 15.521 -2.246 -36.246 1.00 96.69 206 ALA A CA 1
ATOM 1640 C C . ALA A 1 206 ? 15.951 -3.148 -37.418 1.00 96.69 206 ALA A C 1
ATOM 1642 O O . ALA A 1 206 ? 17.044 -2.997 -37.964 1.00 96.69 206 ALA A O 1
ATOM 1643 N N . VAL A 1 207 ? 15.064 -4.057 -37.846 1.00 97.44 207 VAL A N 1
ATOM 1644 C CA . VAL A 1 207 ? 15.271 -4.924 -39.015 1.00 97.44 207 VAL A CA 1
ATOM 1645 C C . VAL A 1 207 ? 15.435 -4.094 -40.286 1.00 97.44 207 VAL A C 1
ATOM 1647 O O . VAL A 1 207 ? 16.367 -4.339 -41.048 1.00 97.44 207 VAL A O 1
ATOM 1650 N N . LYS A 1 208 ? 14.587 -3.082 -40.514 1.00 97.81 208 LYS A N 1
ATOM 1651 C CA . LYS A 1 208 ? 14.712 -2.190 -41.675 1.00 97.81 208 LYS A CA 1
ATOM 1652 C C . LYS A 1 208 ? 16.077 -1.498 -41.713 1.00 97.81 208 LYS A C 1
ATOM 1654 O O . LYS A 1 208 ? 16.730 -1.527 -42.755 1.00 97.81 208 LYS A O 1
ATOM 1659 N N . GLU A 1 209 ? 16.527 -0.919 -40.602 1.00 96.81 209 GLU A N 1
ATOM 1660 C CA . GLU A 1 209 ? 17.840 -0.265 -40.507 1.00 96.81 209 GLU A CA 1
ATOM 1661 C C . GLU A 1 209 ? 18.999 -1.235 -40.755 1.00 96.81 209 GLU A C 1
ATOM 1663 O O . GLU A 1 209 ? 19.887 -0.927 -41.553 1.00 96.81 209 GLU A O 1
ATOM 1668 N N . ALA A 1 210 ? 18.964 -2.425 -40.149 1.00 96.81 210 ALA A N 1
ATOM 1669 C CA . ALA A 1 210 ? 19.974 -3.457 -40.364 1.00 96.81 210 ALA A CA 1
ATOM 1670 C C . ALA A 1 210 ? 20.036 -3.896 -41.837 1.00 96.81 210 ALA A C 1
ATOM 1672 O O . ALA A 1 210 ? 21.117 -3.932 -42.429 1.00 96.81 210 ALA A O 1
ATOM 1673 N N . LEU A 1 211 ? 18.882 -4.151 -42.467 1.0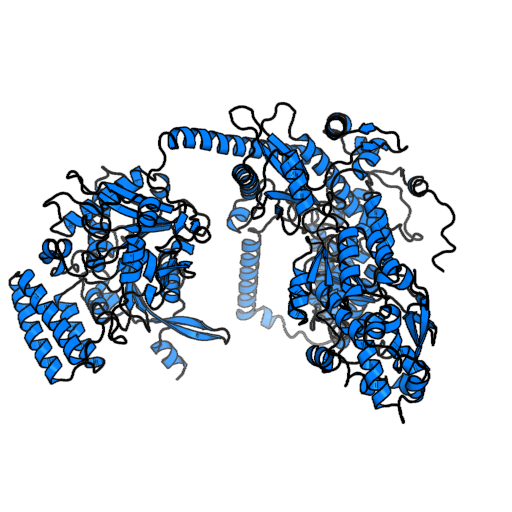0 97.69 211 LEU A N 1
ATOM 1674 C CA . LEU A 1 211 ? 18.812 -4.477 -43.892 1.00 97.69 211 LEU A CA 1
ATOM 1675 C C . LEU A 1 211 ? 19.385 -3.347 -44.750 1.00 97.69 211 LEU A C 1
ATOM 1677 O O . LEU A 1 211 ? 20.175 -3.626 -45.647 1.00 97.69 211 LEU A O 1
ATOM 1681 N N . PHE A 1 212 ? 19.068 -2.077 -44.469 1.00 96.75 212 PHE A N 1
ATOM 1682 C CA . PHE A 1 212 ? 19.684 -0.947 -45.174 1.00 96.75 212 PHE A CA 1
ATOM 1683 C C . PHE A 1 212 ? 21.199 -0.867 -44.948 1.00 96.75 212 PHE A C 1
ATOM 1685 O O . PHE A 1 212 ? 21.929 -0.589 -45.902 1.00 96.75 212 PHE A O 1
ATOM 1692 N N . CYS A 1 213 ? 21.690 -1.119 -43.734 1.00 96.56 213 CYS A N 1
ATOM 1693 C CA . CYS A 1 213 ? 23.116 -1.089 -43.413 1.00 96.56 213 CYS A CA 1
ATOM 1694 C C . CYS A 1 213 ? 23.894 -2.139 -44.228 1.00 96.56 213 CYS A C 1
ATOM 1696 O O . CYS A 1 213 ? 24.826 -1.792 -44.956 1.00 96.56 213 CYS A O 1
ATOM 1698 N N . TYR A 1 214 ? 23.432 -3.393 -44.203 1.00 96.06 214 TYR A N 1
ATOM 1699 C CA . TYR A 1 214 ? 24.112 -4.551 -44.799 1.00 96.06 214 TYR A CA 1
ATOM 1700 C C . TYR A 1 214 ? 23.636 -4.915 -46.223 1.00 96.06 214 TYR A C 1
ATOM 1702 O O . TYR A 1 214 ? 24.033 -5.945 -46.770 1.00 96.06 214 TYR A O 1
ATOM 1710 N N . ARG A 1 215 ? 22.833 -4.051 -46.870 1.00 94.38 215 ARG A N 1
ATOM 1711 C CA . ARG A 1 215 ? 22.201 -4.267 -48.196 1.00 94.38 215 ARG A CA 1
ATOM 1712 C C . ARG A 1 215 ? 23.133 -4.640 -49.352 1.00 94.38 215 ARG A C 1
ATOM 1714 O O . ARG A 1 215 ? 22.657 -5.092 -50.386 1.00 94.38 215 ARG A O 1
ATOM 1721 N N . LYS A 1 216 ? 24.435 -4.359 -49.233 1.00 90.94 216 LYS A N 1
ATOM 1722 C CA . LYS A 1 216 ? 25.423 -4.602 -50.299 1.00 90.94 216 LYS A CA 1
ATOM 1723 C C . LYS A 1 216 ? 26.084 -5.978 -50.217 1.00 90.94 216 LYS A C 1
ATOM 1725 O O . LYS A 1 216 ? 26.552 -6.454 -51.242 1.00 90.94 216 LYS A O 1
ATOM 1730 N N . ASN A 1 217 ? 26.123 -6.573 -49.025 1.00 89.19 217 ASN A N 1
ATOM 1731 C CA . ASN A 1 217 ? 26.895 -7.773 -48.724 1.00 89.19 217 ASN A CA 1
ATOM 1732 C C . ASN A 1 217 ? 26.035 -8.760 -47.913 1.00 89.19 217 ASN A C 1
ATOM 1734 O O . ASN A 1 217 ? 25.318 -9.574 -48.487 1.00 89.19 217 ASN A O 1
ATOM 1738 N N . GLU A 1 218 ? 26.094 -8.691 -46.581 1.00 93.00 218 GLU A N 1
ATOM 1739 C CA . GLU A 1 218 ? 25.692 -9.779 -45.688 1.00 93.00 218 GLU A CA 1
ATOM 1740 C C . GLU A 1 218 ? 24.189 -10.071 -45.735 1.00 93.00 218 GLU A C 1
ATOM 1742 O O . GLU A 1 218 ? 23.789 -11.233 -45.751 1.00 93.00 218 GLU A O 1
ATOM 1747 N N . LEU A 1 219 ? 23.351 -9.032 -45.807 1.00 95.50 219 LEU A N 1
ATOM 1748 C CA . LEU A 1 219 ? 21.889 -9.166 -45.827 1.00 95.50 219 LEU A CA 1
ATOM 1749 C C . LEU A 1 219 ? 21.271 -8.772 -47.180 1.00 95.50 219 LEU A C 1
ATOM 1751 O O . LEU A 1 219 ? 20.099 -8.404 -47.239 1.00 95.50 219 LEU A O 1
ATOM 1755 N N . ALA A 1 220 ? 22.040 -8.837 -48.272 1.00 95.25 220 ALA A N 1
ATOM 1756 C CA . ALA A 1 220 ? 21.591 -8.408 -49.600 1.00 95.25 220 ALA A CA 1
ATOM 1757 C C . ALA A 1 220 ? 20.361 -9.187 -50.116 1.00 95.25 220 ALA A C 1
ATOM 1759 O O . ALA A 1 220 ? 19.451 -8.589 -50.689 1.00 95.25 220 ALA A O 1
ATOM 1760 N N . GLU A 1 221 ? 20.287 -10.499 -49.881 1.00 96.25 221 GLU A N 1
ATOM 1761 C CA . GLU A 1 221 ? 19.132 -11.317 -50.282 1.00 96.25 221 GLU A CA 1
ATOM 1762 C C . GLU A 1 221 ? 17.868 -10.926 -49.505 1.00 96.25 221 GLU A C 1
ATOM 1764 O O . GLU A 1 221 ? 16.845 -10.596 -50.108 1.00 96.25 221 GLU A O 1
ATOM 1769 N N . ALA A 1 222 ? 17.958 -10.856 -48.172 1.00 95.50 222 ALA A N 1
ATOM 1770 C CA . ALA A 1 222 ? 16.854 -10.423 -47.318 1.00 95.50 222 ALA A CA 1
ATOM 1771 C C . ALA A 1 222 ? 16.407 -8.978 -47.624 1.00 95.50 222 ALA A C 1
ATOM 1773 O O . ALA A 1 222 ? 15.211 -8.709 -47.670 1.00 95.50 222 ALA A O 1
ATOM 1774 N N . TYR A 1 223 ? 17.334 -8.058 -47.922 1.00 97.38 223 TYR A N 1
ATOM 1775 C CA . TYR A 1 223 ? 17.014 -6.677 -48.312 1.00 97.38 223 TYR A CA 1
ATOM 1776 C C . TYR A 1 223 ? 16.118 -6.608 -49.562 1.00 97.38 223 TYR A C 1
ATOM 1778 O O . TYR A 1 223 ? 15.215 -5.774 -49.629 1.00 97.38 223 TYR A O 1
ATOM 1786 N N . ASN A 1 224 ? 16.352 -7.488 -50.542 1.00 96.75 224 ASN A N 1
ATOM 1787 C CA . ASN A 1 224 ? 15.620 -7.499 -51.810 1.00 96.75 224 ASN A CA 1
ATOM 1788 C C . ASN A 1 224 ? 14.345 -8.361 -51.795 1.00 96.75 224 ASN A C 1
ATOM 1790 O O . ASN A 1 224 ? 13.516 -8.203 -52.690 1.00 96.75 224 ASN A O 1
ATOM 1794 N N . LYS A 1 225 ? 14.200 -9.286 -50.834 1.00 96.56 225 LYS A N 1
ATOM 1795 C CA . LYS A 1 225 ? 13.152 -10.325 -50.856 1.00 96.56 225 LYS A CA 1
ATOM 1796 C C . LYS A 1 225 ? 12.237 -10.370 -49.634 1.00 96.56 225 LYS A C 1
ATOM 1798 O O . LYS A 1 225 ? 11.122 -10.845 -49.786 1.00 96.56 225 LYS A O 1
ATOM 1803 N N . LEU A 1 226 ? 12.656 -9.878 -48.465 1.00 97.19 226 LEU A N 1
ATOM 1804 C CA . LEU A 1 226 ? 11.870 -9.991 -47.231 1.00 97.19 226 LEU A CA 1
ATOM 1805 C C . LEU A 1 226 ? 10.562 -9.192 -47.321 1.00 97.19 226 LEU A C 1
ATOM 1807 O O . LEU A 1 226 ? 10.583 -7.957 -47.432 1.00 97.19 226 LEU A O 1
ATOM 1811 N N . THR A 1 227 ? 9.425 -9.884 -47.231 1.00 96.81 227 THR A N 1
ATOM 1812 C CA . THR A 1 227 ? 8.095 -9.277 -47.335 1.00 96.81 227 THR A CA 1
ATOM 1813 C C . THR A 1 227 ? 7.278 -9.374 -46.051 1.00 96.81 227 THR A C 1
ATOM 1815 O O . THR A 1 227 ? 7.358 -10.324 -45.284 1.00 96.81 227 THR A O 1
ATOM 1818 N N . VAL A 1 228 ? 6.428 -8.375 -45.825 1.00 96.06 228 VAL A N 1
ATOM 1819 C CA . VAL A 1 228 ? 5.509 -8.309 -44.683 1.00 96.06 228 VAL A CA 1
ATOM 1820 C C . VAL A 1 228 ? 4.094 -7.982 -45.139 1.00 96.06 228 VAL A C 1
ATOM 1822 O O . VAL A 1 228 ? 3.871 -7.393 -46.203 1.00 96.06 228 VAL A O 1
ATOM 1825 N N . THR A 1 229 ? 3.129 -8.399 -44.328 1.00 93.69 229 THR A N 1
ATOM 1826 C CA . THR A 1 229 ? 1.713 -8.127 -44.517 1.00 93.69 229 THR A CA 1
ATOM 1827 C C . THR A 1 229 ? 1.408 -6.727 -44.009 1.00 93.69 229 THR A C 1
ATOM 1829 O O . THR A 1 229 ? 1.470 -6.456 -42.814 1.00 93.69 229 THR A O 1
ATOM 1832 N N . VAL A 1 230 ? 1.013 -5.835 -44.910 1.00 93.06 230 VAL A N 1
ATOM 1833 C CA . VAL A 1 230 ? 0.517 -4.505 -44.551 1.00 93.06 230 VAL A CA 1
ATOM 1834 C C . VAL A 1 230 ? -0.952 -4.371 -44.918 1.00 93.06 230 VAL A C 1
ATOM 1836 O O . VAL A 1 230 ? -1.461 -5.054 -45.808 1.00 93.06 230 VAL A O 1
ATOM 1839 N N . TYR A 1 231 ? -1.628 -3.450 -44.246 1.00 89.88 231 TYR A N 1
ATOM 1840 C CA . TYR A 1 231 ? -2.980 -3.043 -44.587 1.00 89.88 231 TYR A CA 1
ATOM 1841 C C . TYR A 1 231 ? -2.916 -1.639 -45.189 1.00 89.88 231 TYR A C 1
ATOM 1843 O O . TYR A 1 231 ? -2.318 -0.728 -44.614 1.00 89.88 231 TYR A O 1
ATOM 1851 N N . GLU A 1 232 ? -3.484 -1.478 -46.381 1.00 85.75 232 GLU A N 1
ATOM 1852 C CA . GLU A 1 232 ? -3.529 -0.215 -47.121 1.00 85.75 232 GLU A CA 1
ATOM 1853 C C . GLU A 1 232 ? -4.942 0.044 -47.644 1.00 85.75 232 GLU A C 1
ATOM 1855 O O . GLU A 1 232 ? -5.728 -0.882 -47.832 1.00 85.75 232 GLU A O 1
ATOM 1860 N N . ALA A 1 233 ? -5.261 1.308 -47.901 1.00 79.25 233 ALA A N 1
ATOM 1861 C CA . ALA A 1 233 ? -6.489 1.677 -48.586 1.00 79.25 233 ALA A CA 1
ATOM 1862 C C . ALA A 1 233 ? -6.376 1.462 -50.104 1.00 79.25 233 ALA A C 1
ATOM 1864 O O . ALA A 1 233 ? -5.282 1.510 -50.675 1.00 79.25 233 ALA A O 1
ATOM 1865 N N . GLU A 1 234 ? -7.522 1.248 -50.743 1.00 75.44 234 GLU A N 1
ATOM 1866 C CA . GLU A 1 234 ? -7.698 1.391 -52.191 1.00 75.44 234 GLU A CA 1
ATOM 1867 C C . GLU A 1 234 ? -8.289 2.769 -52.520 1.00 75.44 234 GLU A C 1
ATOM 1869 O O . GLU A 1 234 ? -8.752 3.483 -51.629 1.00 75.44 234 GLU A O 1
ATOM 1874 N N . ASP A 1 235 ? -8.297 3.133 -53.803 1.00 67.75 235 ASP A N 1
ATOM 1875 C CA . ASP A 1 235 ? -8.628 4.481 -54.295 1.00 67.75 235 ASP A CA 1
ATOM 1876 C C . ASP A 1 235 ? -10.081 4.940 -54.027 1.00 67.75 235 ASP A C 1
ATOM 1878 O O . ASP A 1 235 ? -10.440 6.076 -54.336 1.00 67.75 235 ASP A O 1
ATOM 1882 N N . ASN A 1 236 ? -10.934 4.084 -53.449 1.00 60.88 236 ASN A N 1
ATOM 1883 C CA . ASN A 1 236 ? -12.323 4.399 -53.100 1.00 60.88 236 ASN A CA 1
ATOM 1884 C C . ASN A 1 236 ? -12.747 3.693 -51.782 1.00 60.88 236 ASN A C 1
ATOM 1886 O O . ASN A 1 236 ? -13.440 2.671 -51.816 1.00 60.88 236 ASN A O 1
ATOM 1890 N N . PRO A 1 237 ? -12.266 4.148 -50.605 1.00 64.81 237 PRO A N 1
ATOM 1891 C CA . PRO A 1 237 ? -12.125 3.269 -49.443 1.00 64.81 237 PRO A CA 1
ATOM 1892 C C . PRO A 1 237 ? -13.321 3.262 -48.478 1.00 64.81 237 PRO A C 1
ATOM 1894 O O . PRO A 1 237 ? -13.637 4.256 -47.826 1.00 64.81 237 PRO A O 1
ATOM 1897 N N . THR A 1 238 ? -13.902 2.076 -48.280 1.00 67.94 238 THR A N 1
ATOM 1898 C CA . THR A 1 238 ? -14.725 1.748 -47.095 1.00 67.94 238 THR A CA 1
ATOM 1899 C C . THR A 1 238 ? -14.014 0.790 -46.131 1.00 67.94 238 THR A C 1
ATOM 1901 O O . THR A 1 238 ? -14.206 0.894 -44.919 1.00 67.94 238 THR A O 1
ATOM 1904 N N . MET A 1 239 ? -13.138 -0.086 -46.637 1.00 76.19 239 MET A N 1
ATOM 1905 C CA . MET A 1 239 ? -12.371 -1.067 -45.855 1.00 76.19 239 MET A CA 1
ATOM 1906 C C . MET A 1 239 ? -10.866 -0.997 -46.165 1.00 76.19 239 MET A C 1
ATOM 1908 O O . MET A 1 239 ? -10.451 -0.398 -47.158 1.00 76.19 239 MET A O 1
ATOM 1912 N N . MET A 1 240 ? -10.053 -1.614 -45.305 1.00 83.31 240 MET A N 1
ATOM 1913 C CA . MET A 1 240 ? -8.608 -1.781 -45.506 1.00 83.31 240 MET A CA 1
ATOM 1914 C C . MET A 1 240 ? -8.320 -3.092 -46.249 1.00 83.31 240 MET A C 1
ATOM 1916 O O . MET A 1 240 ? -8.867 -4.135 -45.895 1.00 83.31 240 MET A O 1
ATOM 1920 N N . VAL A 1 241 ? -7.417 -3.067 -47.229 1.00 85.00 241 VAL A N 1
ATOM 1921 C CA . VAL A 1 241 ? -7.040 -4.242 -48.027 1.00 85.00 241 VAL A CA 1
ATOM 1922 C C . VAL A 1 241 ? -5.676 -4.773 -47.594 1.00 85.00 241 VAL A C 1
ATOM 1924 O O . VAL A 1 241 ? -4.711 -4.022 -47.429 1.00 85.00 241 VAL A O 1
ATOM 1927 N N . ARG A 1 242 ? -5.596 -6.096 -47.412 1.00 89.62 242 ARG A N 1
ATOM 1928 C CA . ARG A 1 242 ? -4.359 -6.822 -47.098 1.00 89.62 242 ARG A CA 1
ATOM 1929 C C . ARG A 1 242 ? -3.450 -6.849 -48.332 1.00 89.62 242 ARG A C 1
ATOM 1931 O O . ARG A 1 242 ? -3.851 -7.380 -49.363 1.00 89.62 242 ARG A O 1
ATOM 1938 N N . LYS A 1 243 ? -2.218 -6.352 -48.213 1.00 90.62 243 LYS A N 1
ATOM 1939 C CA . LYS A 1 243 ? -1.193 -6.395 -49.269 1.00 90.62 243 LYS A CA 1
ATOM 1940 C C . LYS A 1 243 ? 0.123 -6.967 -48.743 1.00 90.62 243 LYS A C 1
ATOM 1942 O O . LYS A 1 243 ? 0.494 -6.747 -47.593 1.00 90.62 243 LYS A O 1
ATOM 1947 N N . THR A 1 244 ? 0.856 -7.655 -49.611 1.00 94.69 244 THR A N 1
ATOM 1948 C CA . THR A 1 244 ? 2.241 -8.081 -49.365 1.00 94.69 244 THR A CA 1
ATOM 1949 C C . THR A 1 244 ? 3.188 -7.000 -49.881 1.00 94.69 244 THR A C 1
ATOM 1951 O O . THR A 1 244 ? 3.034 -6.532 -51.010 1.00 94.69 244 THR A O 1
ATOM 1954 N N . LYS A 1 245 ? 4.156 -6.575 -49.064 1.00 95.75 245 LYS A N 1
ATOM 1955 C CA . LYS A 1 245 ? 5.068 -5.465 -49.384 1.00 95.75 245 LYS A CA 1
ATOM 1956 C C . LYS A 1 245 ? 6.476 -5.767 -48.883 1.00 95.75 245 LYS A C 1
ATOM 1958 O O . LYS A 1 245 ? 6.632 -6.338 -47.809 1.00 95.75 245 LYS A O 1
ATOM 1963 N N . LEU A 1 246 ? 7.506 -5.368 -49.633 1.00 97.31 246 LEU A N 1
ATOM 1964 C CA . LEU A 1 246 ? 8.895 -5.453 -49.163 1.00 97.31 246 LEU A CA 1
ATOM 1965 C C . LEU A 1 246 ? 9.058 -4.635 -47.874 1.00 97.31 246 LEU A C 1
ATOM 1967 O O . LEU A 1 246 ? 8.661 -3.465 -47.837 1.00 97.31 246 LEU A O 1
ATOM 1971 N N . LEU A 1 247 ? 9.666 -5.222 -46.838 1.00 97.56 247 LEU A N 1
ATOM 1972 C CA . LEU A 1 247 ? 9.793 -4.598 -45.512 1.00 97.56 247 LEU A CA 1
ATOM 1973 C C . LEU A 1 247 ? 10.492 -3.232 -45.601 1.00 97.56 247 LEU A C 1
ATOM 1975 O O . LEU A 1 247 ? 10.024 -2.242 -45.035 1.00 97.56 247 LEU A O 1
ATOM 1979 N N . VAL A 1 248 ? 11.555 -3.142 -46.403 1.00 97.50 248 VAL A N 1
ATOM 1980 C CA . VAL A 1 248 ? 12.317 -1.903 -46.636 1.00 97.50 248 VAL A CA 1
ATOM 1981 C C . VAL A 1 248 ? 11.486 -0.776 -47.271 1.00 97.50 248 VAL A C 1
ATOM 1983 O O . VAL A 1 248 ? 11.764 0.397 -47.019 1.00 97.50 248 VAL A O 1
ATOM 1986 N N . ASN A 1 249 ? 10.418 -1.113 -48.003 1.00 97.12 249 ASN A N 1
ATOM 1987 C CA . ASN A 1 249 ? 9.505 -0.162 -48.651 1.00 97.12 249 ASN A CA 1
ATOM 1988 C C . ASN A 1 249 ? 8.288 0.207 -47.779 1.00 97.12 249 ASN A C 1
ATOM 1990 O O . ASN A 1 249 ? 7.463 1.029 -48.184 1.00 97.12 249 ASN A O 1
ATOM 1994 N N . CYS A 1 250 ? 8.135 -0.395 -46.597 1.00 97.19 250 CYS A N 1
ATOM 1995 C CA . CYS A 1 250 ? 7.040 -0.080 -45.682 1.00 97.19 250 CYS A CA 1
ATOM 1996 C C . CYS A 1 250 ? 7.273 1.263 -44.973 1.00 97.19 250 CYS A C 1
ATOM 1998 O O . CYS A 1 250 ? 8.410 1.632 -44.653 1.00 97.19 250 CYS A O 1
ATOM 2000 N N . THR A 1 251 ? 6.192 2.002 -44.713 1.00 95.62 251 THR A N 1
ATOM 2001 C CA . THR A 1 251 ? 6.251 3.237 -43.914 1.00 95.62 251 THR A CA 1
ATOM 2002 C C . THR A 1 251 ? 6.425 2.915 -42.429 1.00 95.62 251 THR A C 1
ATOM 2004 O O . THR A 1 251 ? 6.105 1.814 -41.983 1.00 95.62 251 THR A O 1
ATOM 2007 N N . THR A 1 252 ? 6.882 3.884 -41.636 1.00 96.06 252 THR A N 1
ATOM 2008 C CA . THR A 1 252 ? 7.020 3.746 -40.176 1.00 96.06 252 THR A CA 1
ATOM 2009 C C . THR A 1 252 ? 5.705 3.322 -39.518 1.00 96.06 252 THR A C 1
ATOM 2011 O O . THR A 1 252 ? 5.688 2.399 -38.711 1.00 96.06 252 THR A O 1
ATOM 2014 N N . TRP A 1 253 ? 4.575 3.908 -39.939 1.00 95.31 253 TRP A N 1
ATOM 2015 C CA . TRP A 1 253 ? 3.248 3.506 -39.460 1.00 95.31 253 TRP A CA 1
ATOM 2016 C C . TRP A 1 253 ? 2.910 2.047 -39.796 1.00 95.31 253 TRP A C 1
ATOM 2018 O O . TRP A 1 253 ? 2.368 1.347 -38.950 1.00 95.31 253 TRP A O 1
ATOM 2028 N N . GLN A 1 254 ? 3.251 1.567 -40.995 1.00 95.50 254 GLN A N 1
ATOM 2029 C CA . GLN A 1 254 ? 3.025 0.167 -41.375 1.00 95.50 254 GLN A CA 1
ATOM 2030 C C . GLN A 1 254 ? 3.879 -0.790 -40.533 1.00 95.50 254 GLN A C 1
ATOM 2032 O O . GLN A 1 254 ? 3.374 -1.790 -40.034 1.00 95.50 254 GLN A O 1
ATOM 2037 N N . LEU A 1 255 ? 5.152 -0.451 -40.321 1.00 97.38 255 LEU A N 1
ATOM 2038 C CA . LEU A 1 255 ? 6.100 -1.260 -39.548 1.00 97.38 255 LEU A CA 1
ATOM 2039 C C . LEU A 1 255 ? 5.714 -1.356 -38.064 1.00 97.38 255 LEU A C 1
ATOM 2041 O O . LEU A 1 255 ? 5.807 -2.429 -37.476 1.00 97.38 255 LEU A O 1
ATOM 2045 N N . LEU A 1 256 ? 5.190 -0.273 -37.485 1.00 96.56 256 LEU A N 1
ATOM 2046 C CA . LEU A 1 256 ? 4.656 -0.247 -36.117 1.00 96.56 256 LEU A CA 1
ATOM 2047 C C . LEU A 1 256 ? 3.299 -0.968 -35.967 1.00 96.56 256 LEU A C 1
ATOM 2049 O O . LEU A 1 256 ? 2.796 -1.085 -34.850 1.00 96.56 256 LEU A O 1
ATOM 2053 N N . ASN A 1 257 ? 2.687 -1.447 -37.052 1.00 96.06 257 ASN A N 1
ATOM 2054 C CA . ASN A 1 257 ? 1.369 -2.092 -37.036 1.00 96.06 257 ASN A CA 1
ATOM 2055 C C . ASN A 1 257 ? 1.345 -3.480 -37.703 1.00 96.06 257 ASN A C 1
ATOM 2057 O O . ASN A 1 257 ? 0.275 -4.011 -37.996 1.00 96.06 257 ASN A O 1
ATOM 2061 N N . LEU A 1 258 ? 2.508 -4.113 -37.875 1.00 96.00 258 LEU A N 1
ATOM 2062 C CA . LEU A 1 258 ? 2.585 -5.533 -38.231 1.00 96.00 258 LEU A CA 1
ATOM 2063 C C . LEU A 1 258 ? 1.971 -6.427 -37.133 1.00 96.00 258 LEU A C 1
ATOM 2065 O O . LEU A 1 258 ? 1.829 -6.019 -35.974 1.00 96.00 258 LEU A O 1
ATOM 2069 N N . LEU A 1 259 ? 1.591 -7.657 -37.491 1.00 93.75 259 LEU A N 1
ATOM 2070 C CA . LEU A 1 259 ? 1.026 -8.634 -36.550 1.00 93.75 259 LEU A CA 1
ATOM 2071 C C . LEU A 1 259 ? 2.102 -9.168 -35.583 1.00 93.75 259 LEU A C 1
ATOM 2073 O O . LEU A 1 259 ? 3.193 -9.486 -36.052 1.00 93.75 259 LEU A O 1
ATOM 2077 N N . PRO A 1 260 ? 1.821 -9.349 -34.271 1.00 95.06 260 PRO A N 1
ATOM 2078 C CA . PRO A 1 260 ? 2.815 -9.845 -33.317 1.00 95.06 260 PRO A CA 1
ATOM 2079 C C . PRO A 1 260 ? 3.479 -11.163 -33.730 1.00 95.06 260 PRO A C 1
ATOM 2081 O O . PRO A 1 260 ? 4.688 -11.306 -33.573 1.00 95.06 260 PRO A O 1
ATOM 2084 N N . ASP A 1 261 ? 2.719 -12.092 -34.320 1.00 94.38 261 ASP A N 1
ATOM 2085 C CA . ASP A 1 261 ? 3.263 -13.344 -34.861 1.00 94.38 261 ASP A CA 1
ATOM 2086 C C . ASP A 1 261 ? 4.188 -13.124 -36.067 1.00 94.38 261 ASP A C 1
ATOM 2088 O O . ASP A 1 261 ? 5.225 -13.771 -36.159 1.00 94.38 261 ASP A O 1
ATOM 2092 N N . GLU A 1 262 ? 3.856 -12.196 -36.969 1.00 93.56 262 GLU A N 1
ATOM 2093 C CA . GLU A 1 262 ? 4.684 -11.891 -38.143 1.00 93.56 262 GLU A CA 1
ATOM 2094 C C . GLU A 1 262 ? 6.001 -11.226 -37.720 1.00 93.56 262 GLU A C 1
ATOM 2096 O O . GLU A 1 262 ? 7.068 -11.639 -38.168 1.00 93.56 262 GLU A O 1
ATOM 2101 N N . VAL A 1 263 ? 5.949 -10.276 -36.774 1.00 96.00 263 VAL A N 1
ATOM 2102 C CA . VAL A 1 263 ? 7.147 -9.650 -36.188 1.00 96.00 263 VAL A CA 1
ATOM 2103 C C . VAL A 1 263 ? 8.028 -10.675 -35.471 1.00 96.00 263 VAL A C 1
ATOM 2105 O O . VAL A 1 263 ? 9.245 -10.660 -35.648 1.00 96.00 263 VAL A O 1
ATOM 2108 N N . SER A 1 264 ? 7.421 -11.588 -34.705 1.00 94.50 264 SER A N 1
ATOM 2109 C CA . SER A 1 264 ? 8.134 -12.646 -33.971 1.00 94.50 264 SER A CA 1
ATOM 2110 C C . SER A 1 264 ? 8.883 -13.621 -34.889 1.00 94.50 264 SER A C 1
ATOM 2112 O O . SER A 1 264 ? 9.825 -14.272 -34.447 1.00 94.50 264 SER A O 1
ATOM 2114 N N . CYS A 1 265 ? 8.495 -13.706 -36.164 1.00 93.81 265 CYS A N 1
ATOM 2115 C CA . CYS A 1 265 ? 9.102 -14.575 -37.171 1.00 93.81 265 CYS A CA 1
ATOM 2116 C C . CYS A 1 265 ? 10.128 -13.875 -38.085 1.00 93.81 265 CYS A C 1
ATOM 2118 O O . CYS A 1 265 ? 10.768 -14.546 -38.893 1.00 93.81 265 CYS A O 1
ATOM 2120 N N . LEU A 1 266 ? 10.332 -12.554 -37.970 1.00 94.88 266 LEU A N 1
ATOM 2121 C CA . LEU A 1 266 ? 11.215 -11.807 -38.881 1.00 94.88 266 LEU A CA 1
ATOM 2122 C C . LEU A 1 266 ? 12.675 -12.294 -38.862 1.00 94.88 266 LEU A C 1
ATOM 2124 O O . LEU A 1 266 ? 13.319 -12.285 -39.909 1.00 94.88 266 LEU A O 1
ATOM 2128 N N . ALA A 1 267 ? 13.192 -12.747 -37.715 1.00 92.06 267 ALA A N 1
ATOM 2129 C CA . ALA A 1 267 ? 14.546 -13.304 -37.626 1.00 92.06 267 ALA A CA 1
ATOM 2130 C C . ALA A 1 267 ? 14.709 -14.563 -38.496 1.00 92.06 267 ALA A C 1
ATOM 2132 O O . ALA A 1 267 ? 15.636 -14.655 -39.300 1.00 92.06 267 ALA A O 1
ATOM 2133 N N . GLU A 1 268 ? 13.756 -15.489 -38.394 1.00 90.81 268 GLU A N 1
ATOM 2134 C CA . GLU A 1 268 ? 13.727 -16.727 -39.175 1.00 90.81 268 GLU A CA 1
ATOM 2135 C C . GLU A 1 268 ? 13.523 -16.457 -40.672 1.00 90.81 268 GLU A C 1
ATOM 2137 O O . GLU A 1 268 ? 14.157 -17.108 -41.501 1.00 90.81 268 GLU A O 1
ATOM 2142 N N . ASN A 1 269 ? 12.724 -15.451 -41.048 1.00 93.81 269 ASN A N 1
ATOM 2143 C CA . ASN A 1 269 ? 12.586 -15.057 -42.456 1.00 93.81 269 ASN A CA 1
ATOM 2144 C C . ASN A 1 269 ? 13.876 -14.428 -43.022 1.00 93.81 269 ASN A C 1
ATOM 2146 O O . ASN A 1 269 ? 14.203 -14.643 -44.189 1.00 93.81 269 ASN A O 1
ATOM 2150 N N . ILE A 1 270 ? 14.660 -13.701 -42.215 1.00 94.31 270 ILE A N 1
ATOM 2151 C CA . ILE A 1 270 ? 16.000 -13.242 -42.627 1.00 94.31 270 ILE A CA 1
ATOM 2152 C C . ILE A 1 270 ? 16.937 -14.445 -42.809 1.00 94.31 270 ILE A C 1
ATOM 2154 O O . ILE A 1 270 ? 17.643 -14.512 -43.813 1.00 94.31 270 ILE A O 1
ATOM 2158 N N . ILE A 1 271 ? 16.926 -15.415 -41.887 1.00 92.56 271 ILE A N 1
ATOM 2159 C CA . ILE A 1 271 ? 17.735 -16.644 -41.983 1.00 92.56 271 ILE A CA 1
ATOM 2160 C C . ILE A 1 271 ? 17.321 -17.497 -43.194 1.00 92.56 271 ILE A C 1
ATOM 2162 O O . ILE A 1 271 ? 18.187 -18.072 -43.849 1.00 92.56 271 ILE A O 1
ATOM 2166 N N . HIS A 1 272 ? 16.035 -17.531 -43.554 1.00 92.81 272 HIS A N 1
ATOM 2167 C CA . HIS A 1 272 ? 15.543 -18.206 -44.760 1.00 92.81 272 HIS A CA 1
ATOM 2168 C C . HIS A 1 272 ? 16.202 -17.661 -46.040 1.00 92.81 272 HIS A C 1
ATOM 2170 O O . HIS A 1 272 ? 16.630 -18.443 -46.890 1.00 92.81 272 HIS A O 1
ATOM 2176 N N . TYR A 1 273 ? 16.340 -16.335 -46.165 1.00 94.75 273 TYR A N 1
ATOM 2177 C CA . TYR A 1 273 ? 17.027 -15.704 -47.300 1.00 94.75 273 TYR A CA 1
ATOM 2178 C C . TYR A 1 273 ? 18.557 -15.666 -47.167 1.00 94.75 273 TYR A C 1
ATOM 2180 O O . TYR A 1 273 ? 19.251 -15.581 -48.179 1.00 94.75 273 TYR A O 1
ATOM 2188 N N . CYS A 1 274 ? 19.087 -15.760 -45.946 1.00 93.38 274 CYS A N 1
ATOM 2189 C CA . CYS A 1 274 ? 20.519 -15.772 -45.646 1.00 93.38 274 CYS A CA 1
ATOM 2190 C C . CYS A 1 274 ? 20.930 -17.057 -44.887 1.00 93.38 274 CYS A C 1
ATOM 2192 O O . CYS A 1 274 ? 21.412 -16.972 -43.748 1.00 93.38 274 CYS A O 1
ATOM 2194 N N . PRO A 1 275 ? 20.779 -18.257 -45.490 1.00 91.81 275 PRO A N 1
ATOM 2195 C CA . PRO A 1 275 ? 20.957 -19.542 -44.803 1.00 91.81 275 PRO A CA 1
ATOM 2196 C C . PRO A 1 275 ? 22.377 -19.770 -44.267 1.00 91.81 275 PRO A C 1
ATOM 2198 O O . PRO A 1 275 ? 22.562 -20.561 -43.343 1.00 91.81 275 PRO A O 1
ATOM 2201 N N . GLN A 1 276 ? 23.377 -19.039 -44.773 1.00 91.94 276 GLN A N 1
ATOM 2202 C CA . GLN A 1 276 ? 24.742 -19.026 -44.239 1.00 91.94 276 GLN A CA 1
ATOM 2203 C C . GLN A 1 276 ? 24.832 -18.589 -42.764 1.00 91.94 276 GLN A C 1
ATOM 2205 O O . GLN A 1 276 ? 25.827 -18.882 -42.104 1.00 91.94 276 GLN A O 1
ATOM 2210 N N . TYR A 1 277 ? 23.811 -17.905 -42.232 1.00 90.06 277 TYR A N 1
ATOM 2211 C CA . TYR A 1 277 ? 23.766 -17.469 -40.832 1.00 90.06 277 TYR A CA 1
ATOM 2212 C C . TYR A 1 277 ? 22.946 -18.376 -39.913 1.00 90.06 277 TYR A C 1
ATOM 2214 O O . TYR A 1 277 ? 22.893 -18.113 -38.715 1.00 90.06 277 TYR A O 1
ATOM 2222 N N . LYS A 1 278 ? 22.383 -19.482 -40.416 1.00 85.31 278 LYS A N 1
ATOM 2223 C CA . LYS A 1 278 ? 21.574 -20.410 -39.609 1.00 85.31 278 LYS A CA 1
ATOM 2224 C C . LYS A 1 278 ? 22.294 -20.912 -38.345 1.00 85.31 278 LYS A C 1
ATOM 2226 O O . LYS A 1 278 ? 21.707 -20.926 -37.272 1.00 85.31 278 LYS A O 1
ATOM 2231 N N . GLU A 1 279 ? 23.575 -21.264 -38.464 1.00 80.94 279 GLU A N 1
ATOM 2232 C CA . GLU A 1 279 ? 24.397 -21.774 -37.348 1.00 80.94 279 GLU A CA 1
ATOM 2233 C C . GLU A 1 279 ? 25.101 -20.671 -36.532 1.00 80.94 279 GLU A C 1
ATOM 2235 O O . GLU A 1 279 ? 25.653 -20.946 -35.472 1.00 80.94 279 GLU A O 1
ATOM 2240 N N . THR A 1 280 ? 25.148 -19.426 -37.028 1.00 80.75 280 THR A N 1
ATOM 2241 C CA . THR A 1 280 ? 25.868 -18.317 -36.355 1.00 80.75 280 THR A CA 1
ATOM 2242 C C . THR A 1 280 ? 24.950 -17.241 -35.782 1.00 80.75 280 THR A C 1
ATOM 2244 O O . THR A 1 280 ? 25.430 -16.359 -35.071 1.00 80.75 280 THR A O 1
ATOM 2247 N N . GLY A 1 281 ? 23.650 -17.309 -36.080 1.00 82.75 281 GLY A N 1
ATOM 2248 C CA . GLY A 1 281 ? 22.688 -16.264 -35.759 1.00 82.75 281 GLY A CA 1
ATOM 2249 C C . GLY A 1 281 ? 22.887 -14.990 -36.587 1.00 82.75 281 GLY A C 1
ATOM 2250 O O . GLY A 1 281 ? 23.859 -14.815 -37.328 1.00 82.75 281 GLY A O 1
ATOM 2251 N N . ILE A 1 282 ? 21.936 -14.069 -36.445 1.00 88.94 282 ILE A N 1
ATOM 2252 C CA . ILE A 1 282 ? 21.948 -12.750 -37.103 1.00 88.94 282 ILE A CA 1
ATOM 2253 C C . ILE A 1 282 ? 22.134 -11.595 -36.107 1.00 88.94 282 ILE A C 1
ATOM 2255 O O . ILE A 1 282 ? 22.150 -10.429 -36.497 1.00 88.94 282 ILE A O 1
ATOM 2259 N N . ASP A 1 283 ? 22.330 -11.914 -34.828 1.00 85.38 283 ASP A N 1
ATOM 2260 C CA . ASP A 1 283 ? 22.472 -11.016 -33.681 1.00 85.38 283 ASP A CA 1
ATOM 2261 C C . ASP A 1 283 ? 23.430 -9.860 -33.954 1.00 85.38 283 ASP A C 1
ATOM 2263 O O . ASP A 1 283 ? 23.062 -8.696 -33.830 1.00 85.38 283 ASP A O 1
ATOM 2267 N N . LYS A 1 284 ? 24.639 -10.172 -34.436 1.00 89.06 284 LYS A N 1
ATOM 2268 C CA . LYS A 1 284 ? 25.680 -9.180 -34.751 1.00 89.06 284 LYS A CA 1
ATOM 2269 C C . LYS A 1 284 ? 25.231 -8.102 -35.750 1.00 89.06 284 LYS A C 1
ATOM 2271 O O . LYS A 1 284 ? 25.830 -7.031 -35.780 1.00 89.06 284 LYS A O 1
ATOM 2276 N N . PHE A 1 285 ? 24.209 -8.385 -36.560 1.00 92.69 285 PHE A N 1
ATOM 2277 C CA . PHE A 1 285 ? 23.619 -7.446 -37.511 1.00 92.69 285 PHE A CA 1
ATOM 2278 C C . PHE A 1 285 ? 22.427 -6.678 -36.928 1.00 92.69 285 PHE A C 1
ATOM 2280 O O . PHE A 1 285 ? 22.199 -5.542 -37.328 1.00 92.69 285 PHE A O 1
ATOM 2287 N N . LEU A 1 286 ? 21.662 -7.271 -36.004 1.00 92.75 286 LEU A N 1
ATOM 2288 C CA . LEU A 1 286 ? 20.451 -6.661 -35.440 1.00 92.75 286 LEU A CA 1
ATOM 2289 C C . LEU A 1 286 ? 20.712 -5.887 -34.143 1.00 92.75 286 LEU A C 1
ATOM 2291 O O . LEU A 1 286 ? 20.235 -4.761 -34.007 1.00 92.75 286 LEU A O 1
ATOM 2295 N N . THR A 1 287 ? 21.493 -6.445 -33.211 1.00 92.25 287 THR A N 1
ATOM 2296 C CA . THR A 1 287 ? 21.806 -5.864 -31.891 1.00 92.25 287 THR A CA 1
ATOM 2297 C C . THR A 1 287 ? 22.238 -4.388 -31.940 1.00 92.25 287 THR A C 1
ATOM 2299 O O . THR A 1 287 ? 21.757 -3.624 -31.106 1.00 92.25 287 THR A O 1
ATOM 2302 N N . PRO A 1 288 ? 23.037 -3.900 -32.916 1.00 93.88 288 PRO A N 1
ATOM 2303 C CA . PRO A 1 288 ? 23.382 -2.474 -33.002 1.00 93.88 288 PRO A CA 1
ATOM 2304 C C . PRO A 1 288 ? 22.190 -1.517 -33.195 1.00 93.88 288 PRO A C 1
ATOM 2306 O O . PRO A 1 288 ? 22.346 -0.313 -32.968 1.00 93.88 288 PRO A O 1
ATOM 2309 N N . PHE A 1 289 ? 21.031 -2.027 -33.624 1.00 95.12 289 PHE A N 1
ATOM 2310 C CA . PHE A 1 289 ? 19.817 -1.267 -33.942 1.00 95.12 289 PHE A CA 1
ATOM 2311 C C . PHE A 1 289 ? 18.662 -1.529 -32.963 1.00 95.12 289 PHE A C 1
ATOM 2313 O O . PHE A 1 289 ? 17.761 -0.701 -32.862 1.00 95.12 289 PHE A O 1
ATOM 2320 N N . LEU A 1 290 ? 18.675 -2.636 -32.212 1.00 94.50 290 LEU A N 1
ATOM 2321 C CA . LEU A 1 290 ? 17.610 -2.987 -31.262 1.00 94.50 290 LEU A CA 1
ATOM 2322 C C . LEU A 1 290 ? 17.347 -1.877 -30.226 1.00 94.50 290 LEU A C 1
ATOM 2324 O O . LEU A 1 290 ? 18.270 -1.209 -29.755 1.00 94.50 290 LEU A O 1
ATOM 2328 N N . ILE A 1 291 ? 16.087 -1.710 -29.806 1.00 93.38 291 ILE A N 1
ATOM 2329 C CA . ILE A 1 291 ? 15.706 -0.723 -28.776 1.00 93.38 291 ILE A CA 1
ATOM 2330 C C . ILE A 1 291 ? 16.360 -1.003 -27.414 1.00 93.38 291 ILE A C 1
ATOM 2332 O O . ILE A 1 291 ? 16.621 -0.068 -26.661 1.00 93.38 291 ILE A O 1
ATOM 2336 N N . GLN A 1 292 ? 16.708 -2.259 -27.132 1.00 90.94 292 GLN A N 1
ATOM 2337 C CA . GLN A 1 292 ? 17.515 -2.672 -25.983 1.00 90.94 292 GLN A CA 1
ATOM 2338 C C . GLN A 1 292 ? 18.889 -1.973 -25.955 1.00 90.94 292 GLN A C 1
ATOM 2340 O O . GLN A 1 292 ? 19.389 -1.658 -24.880 1.00 90.94 292 GLN A O 1
ATOM 2345 N N . ASN A 1 293 ? 19.473 -1.684 -27.124 1.00 92.81 293 ASN A N 1
ATOM 2346 C CA . ASN A 1 293 ? 20.793 -1.063 -27.273 1.00 92.81 293 ASN A CA 1
ATOM 2347 C C . ASN A 1 293 ? 20.716 0.438 -27.595 1.00 92.81 293 ASN A C 1
ATOM 2349 O O . ASN A 1 293 ? 21.583 1.203 -27.181 1.00 92.81 293 ASN A O 1
ATOM 2353 N N . LYS A 1 294 ? 19.695 0.865 -28.347 1.00 93.62 294 LYS A N 1
ATOM 2354 C CA . LYS A 1 294 ? 19.488 2.262 -28.764 1.00 93.62 294 LYS A CA 1
ATOM 2355 C C . LYS A 1 294 ? 18.719 3.116 -27.748 1.00 93.62 294 LYS A C 1
ATOM 2357 O O . LYS A 1 294 ? 18.874 4.335 -27.736 1.00 93.62 294 LYS A O 1
ATOM 2362 N N . GLY A 1 295 ? 17.872 2.496 -26.927 1.00 93.19 295 GLY A N 1
ATOM 2363 C CA . GLY A 1 295 ? 16.900 3.184 -26.079 1.00 93.19 295 GLY A CA 1
ATOM 2364 C C . GLY A 1 295 ? 15.727 3.793 -26.862 1.00 93.19 295 GLY A C 1
ATOM 2365 O O . GLY A 1 295 ? 15.779 3.983 -28.077 1.00 93.19 295 GLY A O 1
ATOM 2366 N N . LEU A 1 296 ? 14.641 4.119 -26.153 1.00 92.06 296 LEU A N 1
ATOM 2367 C CA . LEU A 1 296 ? 13.420 4.672 -26.758 1.00 92.06 296 LEU A CA 1
ATOM 2368 C C . LEU A 1 296 ? 13.646 6.055 -27.400 1.00 92.06 296 LEU A C 1
ATOM 2370 O O . LEU A 1 296 ? 13.110 6.331 -28.471 1.00 92.06 296 LEU A O 1
ATOM 2374 N N . MET A 1 297 ? 14.488 6.890 -26.780 1.00 92.25 297 MET A N 1
ATOM 2375 C CA . MET A 1 297 ? 14.789 8.251 -27.243 1.00 92.25 297 MET A CA 1
ATOM 2376 C C . MET A 1 297 ? 15.379 8.283 -28.662 1.00 92.25 297 MET A C 1
ATOM 2378 O O . MET A 1 297 ? 15.032 9.166 -29.446 1.00 92.25 297 MET A O 1
ATOM 2382 N N . TYR A 1 298 ? 16.222 7.305 -29.015 1.00 95.25 298 TYR A N 1
ATOM 2383 C CA . TYR A 1 298 ? 16.782 7.182 -30.364 1.00 95.25 298 TYR A CA 1
ATOM 2384 C C . TYR A 1 298 ? 15.687 7.015 -31.419 1.00 95.25 298 TYR A C 1
ATOM 2386 O O . TYR A 1 298 ? 15.715 7.678 -32.455 1.00 95.25 298 TYR A O 1
ATOM 2394 N N . TYR A 1 299 ? 14.696 6.165 -31.142 1.00 93.38 299 TYR A N 1
ATOM 2395 C CA . TYR A 1 299 ? 13.600 5.899 -32.067 1.00 93.38 299 TYR A CA 1
ATOM 2396 C C . TYR A 1 299 ? 12.689 7.113 -32.244 1.00 93.38 299 TYR A C 1
ATOM 2398 O O . TYR A 1 299 ? 12.355 7.449 -33.375 1.00 93.38 299 TYR A O 1
ATOM 2406 N N . THR A 1 300 ? 12.349 7.822 -31.165 1.00 89.25 300 THR A N 1
ATOM 2407 C CA . THR A 1 300 ? 11.524 9.042 -31.251 1.00 89.25 300 THR A CA 1
ATOM 2408 C C . THR A 1 300 ? 12.247 10.220 -31.916 1.00 89.25 300 THR A C 1
ATOM 2410 O O . THR A 1 300 ? 11.594 11.114 -32.440 1.00 89.25 300 THR A O 1
ATOM 2413 N N . GLN A 1 301 ? 13.587 10.239 -31.911 1.00 92.44 301 GLN A N 1
ATOM 2414 C CA . GLN A 1 301 ? 14.388 11.241 -32.631 1.00 92.44 301 GLN A CA 1
ATOM 2415 C C . GLN A 1 301 ? 14.603 10.877 -34.108 1.00 92.44 301 GLN A C 1
ATOM 2417 O O . GLN A 1 301 ? 14.556 11.754 -34.966 1.00 92.44 301 GLN A O 1
ATOM 2422 N N . THR A 1 302 ? 14.838 9.596 -34.405 1.00 93.81 302 THR A N 1
ATOM 2423 C CA . THR A 1 302 ? 15.097 9.095 -35.770 1.00 93.81 302 THR A CA 1
ATOM 2424 C C . THR A 1 302 ? 13.815 9.031 -36.605 1.00 93.81 302 THR A C 1
ATOM 2426 O O . THR A 1 302 ? 13.846 9.294 -37.805 1.00 93.81 302 THR A O 1
ATOM 2429 N N . TYR A 1 303 ? 12.686 8.737 -35.957 1.00 93.12 303 TYR A N 1
ATOM 2430 C CA . TYR A 1 303 ? 11.352 8.675 -36.549 1.00 93.12 303 TYR A CA 1
ATOM 2431 C C . TYR A 1 303 ? 10.428 9.667 -35.814 1.00 93.12 303 TYR A C 1
ATOM 2433 O O . TYR A 1 303 ? 9.640 9.258 -34.956 1.00 93.12 303 TYR A O 1
ATOM 2441 N N . PRO A 1 304 ? 10.528 10.982 -36.091 1.00 88.44 304 PRO A N 1
ATOM 2442 C CA . PRO A 1 304 ? 9.772 12.019 -35.379 1.00 88.44 304 PRO A CA 1
ATOM 2443 C C . PRO A 1 304 ? 8.246 11.924 -35.568 1.00 88.44 304 PRO A C 1
ATOM 2445 O O . PRO A 1 304 ? 7.488 12.573 -34.851 1.00 88.44 304 PRO A O 1
ATOM 2448 N N . GLU A 1 305 ? 7.765 11.107 -36.508 1.00 89.25 305 GLU A N 1
ATOM 2449 C CA . GLU A 1 305 ? 6.355 10.743 -36.642 1.00 89.25 305 GLU A CA 1
ATOM 2450 C C . GLU A 1 305 ? 5.843 9.784 -35.546 1.00 89.25 305 GLU A C 1
ATOM 2452 O O . GLU A 1 305 ? 4.629 9.599 -35.423 1.00 89.25 305 GLU A O 1
ATOM 2457 N N . ILE A 1 306 ? 6.730 9.176 -34.746 1.00 91.12 306 ILE A N 1
ATOM 2458 C CA . ILE A 1 306 ? 6.361 8.300 -33.627 1.00 91.12 306 ILE A CA 1
ATOM 2459 C C . ILE A 1 306 ? 5.917 9.150 -32.434 1.00 91.12 306 ILE A C 1
ATOM 2461 O O . ILE A 1 306 ? 6.723 9.647 -31.649 1.00 91.12 306 ILE A O 1
ATOM 2465 N N . LYS A 1 307 ? 4.598 9.278 -32.278 1.00 88.19 307 LYS A N 1
ATOM 2466 C CA . LYS A 1 307 ? 3.966 9.893 -31.103 1.00 88.19 307 LYS A CA 1
ATOM 2467 C C . LYS A 1 307 ? 4.058 8.990 -29.867 1.00 88.19 307 LYS A C 1
ATOM 2469 O O . LYS A 1 307 ? 4.196 7.772 -29.990 1.00 88.19 307 LYS A O 1
ATOM 2474 N N . SER A 1 308 ? 3.901 9.588 -28.681 1.00 89.12 308 SER A N 1
ATOM 2475 C CA . SER A 1 308 ? 3.808 8.882 -27.396 1.00 89.12 308 SER A CA 1
ATOM 2476 C C . SER A 1 308 ? 2.773 7.760 -27.461 1.00 89.12 308 SER A C 1
ATOM 2478 O O . SER A 1 308 ? 1.584 8.013 -27.655 1.00 89.12 308 SER A O 1
ATOM 2480 N N . MET A 1 309 ? 3.246 6.521 -27.341 1.00 93.19 309 MET A N 1
ATOM 2481 C CA . MET A 1 309 ? 2.443 5.319 -27.561 1.00 93.19 309 MET A CA 1
ATOM 2482 C C . MET A 1 309 ? 1.385 5.121 -26.471 1.00 93.19 309 MET A C 1
ATOM 2484 O O . MET A 1 309 ? 1.422 5.756 -25.415 1.00 93.19 309 MET A O 1
ATOM 2488 N N . ARG A 1 310 ? 0.446 4.202 -26.720 1.00 97.56 310 ARG A N 1
ATOM 2489 C CA . ARG A 1 310 ? -0.602 3.835 -25.760 1.00 97.56 310 ARG A CA 1
ATOM 2490 C C . ARG A 1 310 ? -0.582 2.358 -25.385 1.00 97.56 310 ARG A C 1
ATOM 2492 O O . ARG A 1 310 ? -0.362 1.486 -26.225 1.00 97.56 310 ARG A O 1
ATOM 2499 N N . VAL A 1 311 ? -0.854 2.105 -24.114 1.00 98.56 311 VAL A N 1
ATOM 2500 C CA . VAL A 1 311 ? -1.259 0.825 -23.537 1.00 98.56 311 VAL A CA 1
ATOM 2501 C C . VAL A 1 311 ? -2.670 1.035 -23.001 1.00 98.56 311 VAL A C 1
ATOM 2503 O O . VAL A 1 311 ? -2.880 1.954 -22.213 1.00 98.56 311 VAL A O 1
ATOM 2506 N N . PHE A 1 312 ? -3.628 0.209 -23.416 1.00 98.69 312 PHE A N 1
ATOM 2507 C CA . PHE A 1 312 ? -4.996 0.280 -22.896 1.00 98.69 312 PHE A CA 1
ATOM 2508 C C . PHE A 1 312 ? -5.250 -0.846 -21.900 1.00 98.69 312 PHE A C 1
ATOM 2510 O O . PHE A 1 312 ? -4.985 -2.011 -22.187 1.00 98.69 312 PHE A O 1
ATOM 2517 N N . VAL A 1 313 ? -5.776 -0.482 -20.736 1.00 98.06 313 VAL A N 1
ATOM 2518 C CA . VAL A 1 313 ? -6.110 -1.371 -19.613 1.00 98.06 313 VAL A CA 1
ATOM 2519 C C . VAL A 1 313 ? -7.512 -1.008 -19.113 1.00 98.06 313 VAL A C 1
ATOM 2521 O O . VAL A 1 313 ? -7.948 0.111 -19.383 1.00 98.06 313 VAL A O 1
ATOM 2524 N N . PRO A 1 314 ? -8.264 -1.864 -18.398 1.00 96.50 314 PRO A N 1
ATOM 2525 C CA . PRO A 1 314 ? -9.491 -1.401 -17.744 1.00 96.50 314 PRO A CA 1
ATOM 2526 C C . PRO A 1 314 ? -9.144 -0.343 -16.688 1.00 96.50 314 PRO A C 1
ATOM 2528 O O . PRO A 1 314 ? -8.067 -0.379 -16.097 1.00 96.50 314 PRO A O 1
ATOM 2531 N N . ALA A 1 315 ? -10.028 0.610 -16.401 1.00 92.31 315 ALA A N 1
ATOM 2532 C CA . ALA A 1 315 ? -9.762 1.635 -15.383 1.00 92.31 315 ALA A CA 1
ATOM 2533 C C . ALA A 1 315 ? -9.599 1.043 -13.963 1.00 92.31 315 ALA A C 1
ATOM 2535 O O . ALA A 1 315 ? -8.995 1.664 -13.096 1.00 92.31 315 ALA A O 1
ATOM 2536 N N . THR A 1 316 ? -10.062 -0.192 -13.767 1.00 89.50 316 THR A N 1
ATOM 2537 C CA . THR A 1 316 ? -9.973 -1.020 -12.552 1.00 89.50 316 THR A CA 1
ATOM 2538 C C . THR A 1 316 ? -8.748 -1.955 -12.540 1.00 89.50 316 THR A C 1
ATOM 2540 O O . THR A 1 316 ? -8.671 -2.903 -11.759 1.00 89.50 316 THR A O 1
ATOM 2543 N N . ASN A 1 317 ? -7.780 -1.716 -13.434 1.00 91.69 317 ASN A N 1
ATOM 2544 C CA . ASN A 1 317 ? -6.541 -2.489 -13.541 1.00 91.69 317 ASN A CA 1
ATOM 2545 C C . ASN A 1 317 ? -5.720 -2.505 -12.240 1.00 91.69 317 ASN A C 1
ATOM 2547 O O . ASN A 1 317 ? -5.701 -1.550 -11.465 1.00 91.69 317 ASN A O 1
ATOM 2551 N N . HIS A 1 318 ? -4.959 -3.582 -12.051 1.00 92.12 318 HIS A N 1
ATOM 2552 C CA . HIS A 1 318 ? -3.975 -3.672 -10.980 1.00 92.12 318 HIS A CA 1
ATOM 2553 C C . HIS A 1 318 ? -2.831 -2.657 -11.182 1.00 92.12 318 HIS A C 1
ATOM 2555 O O . HIS A 1 318 ? -2.336 -2.478 -12.296 1.00 92.12 318 HIS A O 1
ATOM 2561 N N . TYR A 1 319 ? -2.334 -2.050 -10.095 1.00 91.75 319 TYR A N 1
ATOM 2562 C CA . TYR A 1 319 ? -1.318 -0.979 -10.128 1.00 91.75 319 TYR A CA 1
ATOM 2563 C C . TYR A 1 319 ? -0.006 -1.349 -10.852 1.00 91.75 319 TYR A C 1
ATOM 2565 O O . TYR A 1 319 ? 0.818 -0.473 -11.136 1.00 91.75 319 TYR A O 1
ATOM 2573 N N . SER A 1 320 ? 0.235 -2.639 -11.117 1.00 96.75 320 SER A N 1
ATOM 2574 C CA . SER A 1 320 ? 1.386 -3.123 -11.886 1.00 96.75 320 SER A CA 1
ATOM 2575 C C . SER A 1 320 ? 1.446 -2.507 -13.285 1.00 96.75 320 SER A C 1
ATOM 2577 O O . SER A 1 320 ? 2.546 -2.253 -13.770 1.00 96.75 320 SER A O 1
ATOM 2579 N N . TRP A 1 321 ? 0.309 -2.187 -13.908 1.00 97.44 321 TRP A N 1
ATOM 2580 C CA . TRP A 1 321 ? 0.257 -1.614 -15.256 1.00 97.44 321 TRP A CA 1
ATOM 2581 C C . TRP A 1 321 ? 0.838 -0.190 -15.354 1.00 97.44 321 TRP A C 1
ATOM 2583 O O . TRP A 1 321 ? 1.834 -0.025 -16.067 1.00 97.44 321 TRP A O 1
ATOM 2593 N N . PRO A 1 322 ? 0.335 0.834 -14.629 1.00 95.81 322 PRO A N 1
ATOM 2594 C CA . PRO A 1 322 ? 0.944 2.169 -14.636 1.00 95.81 322 PRO A CA 1
ATOM 2595 C C . PRO A 1 322 ? 2.384 2.158 -14.098 1.00 95.81 322 PRO A C 1
ATOM 2597 O O . PRO A 1 322 ? 3.245 2.858 -14.636 1.00 95.81 322 PRO A O 1
ATOM 2600 N N . LYS A 1 323 ? 2.688 1.303 -13.107 1.00 97.31 323 LYS A N 1
ATOM 2601 C CA . LYS A 1 323 ? 4.064 1.092 -12.623 1.00 97.31 323 LYS A CA 1
ATOM 2602 C C . LYS A 1 323 ? 4.988 0.603 -13.746 1.00 97.31 323 LYS A C 1
ATOM 2604 O O . LYS A 1 323 ? 6.087 1.131 -13.895 1.00 97.31 323 LYS A O 1
ATOM 2609 N N . SER A 1 324 ? 4.532 -0.345 -14.566 1.00 97.19 324 SER A N 1
ATOM 2610 C CA . SER A 1 324 ? 5.307 -0.887 -15.690 1.00 97.19 324 SER A CA 1
ATOM 2611 C C . SER A 1 324 ? 5.547 0.145 -16.789 1.00 97.19 324 SER A C 1
ATOM 2613 O O . SER A 1 324 ? 6.666 0.244 -17.292 1.00 97.19 324 SER A O 1
ATOM 2615 N N . GLY A 1 325 ? 4.546 0.975 -17.107 1.00 96.19 325 GLY A N 1
ATOM 2616 C CA . GLY A 1 325 ? 4.707 2.089 -18.049 1.00 96.19 325 GLY A CA 1
ATOM 2617 C C . GLY A 1 325 ? 5.815 3.057 -17.621 1.00 96.19 325 GLY A C 1
ATOM 2618 O O . GLY A 1 325 ? 6.667 3.436 -18.429 1.00 96.19 325 GLY A O 1
ATOM 2619 N N . THR A 1 326 ? 5.870 3.392 -16.331 1.00 95.69 326 THR A N 1
ATOM 2620 C CA . THR A 1 326 ? 6.942 4.215 -15.752 1.00 95.69 326 THR A CA 1
ATOM 2621 C C . THR A 1 326 ? 8.305 3.513 -15.801 1.00 95.69 326 THR A C 1
ATOM 2623 O O . THR A 1 326 ? 9.256 4.094 -16.320 1.00 95.69 326 THR A O 1
ATOM 2626 N N . VAL A 1 327 ? 8.409 2.258 -15.342 1.00 96.62 327 VAL A N 1
ATOM 2627 C CA . VAL A 1 327 ? 9.676 1.489 -15.331 1.00 96.62 327 VAL A CA 1
ATOM 2628 C C . VAL A 1 327 ? 10.264 1.313 -16.737 1.00 96.62 327 VAL A C 1
ATOM 2630 O O . VAL A 1 327 ? 11.476 1.402 -16.917 1.00 96.62 327 VAL A O 1
ATOM 2633 N N . LEU A 1 328 ? 9.424 1.114 -17.756 1.00 94.81 328 LEU A N 1
ATOM 2634 C CA . LEU A 1 328 ? 9.864 0.908 -19.141 1.00 94.81 328 LEU A CA 1
ATOM 2635 C C . LEU A 1 328 ? 10.163 2.201 -19.916 1.00 94.81 328 LEU A C 1
ATOM 2637 O O . LEU A 1 328 ? 10.477 2.123 -21.111 1.00 94.81 328 LEU A O 1
ATOM 2641 N N . GLY A 1 329 ? 10.084 3.366 -19.264 1.00 93.19 329 GLY A N 1
ATOM 2642 C CA . GLY A 1 329 ? 10.359 4.672 -19.868 1.00 93.19 329 GLY A CA 1
ATOM 2643 C C . GLY A 1 329 ? 9.250 5.193 -20.789 1.00 93.19 329 GLY A C 1
ATOM 2644 O O . GLY A 1 329 ? 9.506 6.080 -21.598 1.00 93.19 329 GLY A O 1
ATOM 2645 N N . LEU A 1 330 ? 8.034 4.645 -20.691 1.00 92.88 330 LEU A N 1
ATOM 2646 C CA . LEU A 1 330 ? 6.849 5.119 -21.422 1.00 92.88 330 LEU A CA 1
ATOM 2647 C C . LEU A 1 330 ? 6.117 6.241 -20.666 1.00 92.88 330 LEU A C 1
ATOM 2649 O O . LEU A 1 330 ? 5.400 7.028 -21.282 1.00 92.88 330 LEU A O 1
ATOM 2653 N N . GLY A 1 331 ? 6.286 6.297 -19.342 1.00 92.12 331 GLY A N 1
ATOM 2654 C CA . GLY A 1 331 ? 5.542 7.178 -18.442 1.00 92.12 331 GLY A CA 1
ATOM 2655 C C . GLY A 1 331 ? 4.134 6.657 -18.133 1.00 92.12 331 GLY A C 1
ATOM 2656 O O . GLY A 1 331 ? 3.538 5.918 -18.920 1.00 92.12 331 GLY A O 1
ATOM 2657 N N . GLN A 1 332 ? 3.596 7.049 -16.977 1.00 91.19 332 GLN A N 1
ATOM 2658 C CA . GLN A 1 332 ? 2.266 6.630 -16.524 1.00 91.19 332 GLN A CA 1
ATOM 2659 C C . GLN A 1 332 ? 1.155 7.047 -17.504 1.00 91.19 332 GLN A C 1
ATOM 2661 O O . GLN A 1 332 ? 0.285 6.235 -17.798 1.00 91.19 332 GLN A O 1
ATOM 2666 N N . ASP A 1 333 ? 1.234 8.246 -18.089 1.00 93.31 333 ASP A N 1
ATOM 2667 C CA . ASP A 1 333 ? 0.238 8.783 -19.039 1.00 93.31 333 ASP A CA 1
ATOM 2668 C C . ASP A 1 333 ? 0.163 8.020 -20.377 1.00 93.31 333 ASP A C 1
ATOM 2670 O O . ASP A 1 333 ? -0.705 8.284 -21.213 1.00 93.31 333 ASP A O 1
ATOM 2674 N N . SER A 1 334 ? 1.084 7.082 -20.617 1.00 95.12 334 SER A N 1
ATOM 2675 C CA . SER A 1 334 ? 1.005 6.140 -21.738 1.00 95.12 334 SER A CA 1
ATOM 2676 C C . SER A 1 334 ? 0.117 4.929 -21.430 1.00 95.12 334 SER A C 1
ATOM 2678 O O . SER A 1 334 ? -0.281 4.230 -22.362 1.00 95.12 334 SER A O 1
ATOM 2680 N N . VAL A 1 335 ? -0.227 4.687 -20.160 1.00 97.69 335 VAL A N 1
ATOM 2681 C CA . VAL A 1 335 ? -1.133 3.623 -19.705 1.00 97.69 335 VAL A CA 1
ATOM 2682 C C . VAL A 1 335 ? -2.508 4.232 -19.426 1.00 97.69 335 VAL A C 1
ATOM 2684 O O . VAL A 1 335 ? -2.722 4.894 -18.415 1.00 97.69 335 VAL A O 1
ATOM 2687 N N . VAL A 1 336 ? -3.449 4.018 -20.343 1.00 97.00 336 VAL A N 1
ATOM 2688 C CA . VAL A 1 336 ? -4.780 4.635 -20.313 1.00 97.00 336 VAL A CA 1
ATOM 2689 C C . VAL A 1 336 ? -5.815 3.633 -19.806 1.00 97.00 336 VAL A C 1
ATOM 2691 O O . VAL A 1 336 ? -6.047 2.591 -20.423 1.00 97.00 336 VAL A O 1
ATOM 2694 N N . GLY A 1 337 ? -6.452 3.979 -18.686 1.00 96.19 337 GLY A N 1
ATOM 2695 C CA . GLY A 1 337 ? -7.588 3.249 -18.129 1.00 96.19 337 GLY A CA 1
ATOM 2696 C C . GLY A 1 337 ? -8.869 3.496 -18.929 1.00 96.19 337 GLY A C 1
ATOM 2697 O O . GLY A 1 337 ? -9.349 4.624 -19.006 1.00 96.19 337 GLY A O 1
ATOM 2698 N N . ILE A 1 338 ? -9.435 2.440 -19.506 1.00 96.94 338 ILE A N 1
ATOM 2699 C CA . ILE A 1 338 ? -10.738 2.437 -20.174 1.00 96.94 338 ILE A CA 1
ATOM 2700 C C . ILE A 1 338 ? -11.841 2.268 -19.115 1.00 96.94 338 ILE A C 1
ATOM 2702 O O . ILE A 1 338 ? -11.837 1.250 -18.417 1.00 96.94 338 ILE A O 1
ATOM 2706 N N . PRO A 1 339 ? -12.791 3.215 -18.981 1.00 94.94 339 PRO A N 1
ATOM 2707 C CA . PRO A 1 339 ? -13.902 3.107 -18.038 1.00 94.94 339 PRO A CA 1
ATOM 2708 C C . PRO A 1 339 ? -14.708 1.814 -18.188 1.00 94.94 339 PRO A C 1
ATOM 2710 O O . PRO A 1 339 ? -14.807 1.238 -19.276 1.00 94.94 339 PRO A O 1
ATOM 2713 N N . VAL A 1 340 ? -15.301 1.378 -17.079 1.00 95.69 340 VAL A N 1
ATOM 2714 C CA . VAL A 1 340 ? -16.039 0.114 -16.999 1.00 95.69 340 VAL A CA 1
ATOM 2715 C C . VAL A 1 340 ? -17.555 0.278 -17.129 1.00 95.69 340 VAL A C 1
ATOM 2717 O O . VAL A 1 340 ? -18.114 1.335 -16.826 1.00 95.69 340 VAL A O 1
ATOM 2720 N N . ASP A 1 341 ? -18.219 -0.788 -17.574 1.00 94.75 341 ASP A N 1
ATOM 2721 C CA . ASP A 1 341 ? -19.670 -0.906 -17.706 1.00 94.75 341 ASP A CA 1
ATOM 2722 C C . ASP A 1 341 ? -20.371 -1.151 -16.351 1.00 94.75 341 ASP A C 1
ATOM 2724 O O . ASP A 1 341 ? -19.747 -1.197 -15.291 1.00 94.75 341 ASP A O 1
ATOM 2728 N N . ASN A 1 342 ? -21.696 -1.342 -16.365 1.00 93.00 342 ASN A N 1
ATOM 2729 C CA . ASN A 1 342 ? -22.477 -1.652 -15.155 1.00 93.00 342 ASN A CA 1
ATOM 2730 C C . ASN A 1 342 ? -22.091 -2.975 -14.466 1.00 93.00 342 ASN A C 1
ATOM 2732 O O . ASN A 1 342 ? -22.506 -3.182 -13.328 1.00 93.00 342 ASN A O 1
ATOM 2736 N N . ASN A 1 343 ? -21.344 -3.857 -15.135 1.00 92.94 343 ASN A N 1
ATOM 2737 C CA . ASN A 1 343 ? -20.819 -5.111 -14.598 1.00 92.94 343 ASN A CA 1
ATOM 2738 C C . ASN A 1 343 ? -19.342 -4.975 -14.180 1.00 92.94 343 ASN A C 1
ATOM 2740 O O . ASN A 1 343 ? -18.688 -5.993 -13.986 1.00 92.94 343 ASN A O 1
ATOM 2744 N N . CYS A 1 344 ? -18.808 -3.752 -14.089 1.00 95.12 344 CYS A N 1
ATOM 2745 C CA . CYS A 1 344 ? -17.404 -3.446 -13.797 1.00 95.12 344 CYS A CA 1
ATOM 2746 C C . CYS A 1 344 ? -16.381 -3.998 -14.816 1.00 95.12 344 CYS A C 1
ATOM 2748 O O . CYS A 1 344 ? -15.191 -4.066 -14.514 1.00 95.12 344 CYS A O 1
ATOM 2750 N N . ARG A 1 345 ? -16.811 -4.342 -16.039 1.00 95.69 345 ARG A N 1
ATOM 2751 C CA . ARG A 1 345 ? -15.945 -4.825 -17.134 1.00 95.69 345 ARG A CA 1
ATOM 2752 C C . ARG A 1 345 ? -15.573 -3.682 -18.074 1.00 95.69 345 ARG A C 1
ATOM 2754 O O . ARG A 1 345 ? -16.368 -2.764 -18.252 1.00 95.69 345 ARG A O 1
ATOM 2761 N N . MET A 1 346 ? -14.421 -3.745 -18.738 1.00 97.19 346 MET A N 1
ATOM 2762 C CA . MET A 1 346 ? -13.994 -2.764 -19.746 1.00 97.19 346 MET A CA 1
ATOM 2763 C C . MET A 1 346 ? -15.091 -2.471 -20.788 1.00 97.19 346 MET A C 1
ATOM 2765 O O . MET A 1 346 ? -15.549 -3.383 -21.487 1.00 97.19 346 MET A O 1
ATOM 2769 N N . ASP A 1 347 ? -15.455 -1.195 -20.976 1.00 96.69 347 ASP A N 1
ATOM 2770 C CA . ASP A 1 347 ? -16.375 -0.809 -22.050 1.00 96.69 347 ASP A CA 1
ATOM 2771 C C . ASP A 1 347 ? -15.673 -0.860 -23.419 1.00 96.69 347 ASP A C 1
ATOM 2773 O O . ASP A 1 347 ? -14.859 -0.008 -23.795 1.00 96.69 347 ASP A O 1
ATOM 2777 N N . ILE A 1 348 ? -16.034 -1.881 -24.197 1.00 97.62 348 ILE A N 1
ATOM 2778 C CA . ILE A 1 348 ? -15.506 -2.147 -25.539 1.00 97.62 348 ILE A CA 1
ATOM 2779 C C . ILE A 1 348 ? -15.824 -1.013 -26.530 1.00 97.62 348 ILE A C 1
ATOM 2781 O O . ILE A 1 348 ? -15.046 -0.791 -27.457 1.00 97.62 348 ILE A O 1
ATOM 2785 N N . ASN A 1 349 ? -16.905 -0.248 -26.346 1.00 96.50 349 ASN A N 1
ATOM 2786 C CA . ASN A 1 349 ? -17.210 0.901 -27.205 1.00 96.50 349 ASN A CA 1
ATOM 2787 C C . ASN A 1 349 ? -16.271 2.075 -26.911 1.00 96.50 349 ASN A C 1
ATOM 2789 O O . ASN A 1 349 ? -15.819 2.748 -27.839 1.00 96.50 349 ASN A O 1
ATOM 2793 N N . ILE A 1 350 ? -15.934 2.303 -25.637 1.00 96.62 350 ILE A N 1
ATOM 2794 C CA . ILE A 1 350 ? -14.968 3.341 -25.256 1.00 96.62 350 ILE A CA 1
ATOM 2795 C C . ILE A 1 350 ? -13.564 2.950 -25.732 1.00 96.62 350 ILE A C 1
ATOM 2797 O O . ILE A 1 350 ? -12.894 3.773 -26.359 1.00 96.62 350 ILE A O 1
ATOM 2801 N N . LEU A 1 351 ? -13.156 1.684 -25.555 1.00 98.12 351 LEU A N 1
ATOM 2802 C CA . LEU A 1 351 ? -11.917 1.158 -26.144 1.00 98.12 351 LEU A CA 1
ATOM 2803 C C . LEU A 1 351 ? -11.893 1.357 -27.669 1.00 98.12 351 LEU A C 1
ATOM 2805 O O . LEU A 1 351 ? -10.903 1.847 -28.206 1.00 98.12 351 LEU A O 1
ATOM 2809 N N . ARG A 1 352 ? -12.983 1.029 -28.378 1.00 97.44 352 ARG A N 1
ATOM 2810 C CA . ARG A 1 352 ? -13.087 1.221 -29.834 1.00 97.44 352 ARG A CA 1
ATOM 2811 C C . ARG A 1 352 ? -12.864 2.679 -30.238 1.00 97.44 352 ARG A C 1
ATOM 2813 O O . ARG A 1 352 ? -12.139 2.934 -31.197 1.00 97.44 352 ARG A O 1
ATOM 2820 N N . ASN A 1 353 ? -13.452 3.624 -29.507 1.00 97.06 353 ASN A N 1
ATOM 2821 C CA . ASN A 1 353 ? -13.289 5.054 -29.770 1.00 97.06 353 ASN A CA 1
ATOM 2822 C C . ASN A 1 353 ? -11.849 5.527 -29.500 1.00 97.06 353 ASN A C 1
ATOM 2824 O O . ASN A 1 353 ? -11.304 6.287 -30.295 1.00 97.06 353 ASN A O 1
ATOM 2828 N N . GLN A 1 354 ? -11.203 5.030 -28.442 1.00 97.94 354 GLN A N 1
ATOM 2829 C CA . GLN A 1 354 ? -9.799 5.329 -28.134 1.00 97.94 354 GLN A CA 1
ATOM 2830 C C . GLN A 1 354 ? -8.818 4.738 -29.164 1.00 97.94 354 GLN A C 1
ATOM 2832 O O . GLN A 1 354 ? -7.867 5.405 -29.577 1.00 97.94 354 GLN A O 1
ATOM 2837 N N . LEU A 1 355 ? -9.073 3.521 -29.657 1.00 97.88 355 LEU A N 1
ATOM 2838 C CA . LEU A 1 355 ? -8.322 2.929 -30.771 1.00 97.88 355 LEU A CA 1
ATOM 2839 C C . LEU A 1 355 ? -8.516 3.729 -32.071 1.00 97.88 355 LEU A C 1
ATOM 2841 O O . LEU A 1 355 ? -7.561 3.932 -32.819 1.00 97.88 355 LEU A O 1
ATOM 2845 N N . LEU A 1 356 ? -9.731 4.219 -32.330 1.00 96.06 356 LEU A N 1
ATOM 2846 C CA . LEU A 1 356 ? -10.049 5.042 -33.499 1.00 96.06 356 LEU A CA 1
ATOM 2847 C C . LEU A 1 356 ? -9.318 6.392 -33.450 1.00 96.06 356 LEU A C 1
ATOM 2849 O O . LEU A 1 356 ? -8.710 6.799 -34.439 1.00 96.06 356 LEU A O 1
ATOM 2853 N N . GLU A 1 357 ? -9.317 7.048 -32.289 1.00 96.56 357 GLU A N 1
ATOM 2854 C CA . GLU A 1 357 ? -8.555 8.273 -32.039 1.00 96.56 357 GLU A CA 1
ATOM 2855 C C . GLU A 1 357 ? -7.052 8.049 -32.266 1.00 96.56 357 GLU A C 1
ATOM 2857 O O . GLU A 1 357 ? -6.407 8.841 -32.960 1.00 96.56 357 GLU A O 1
ATOM 2862 N N . CYS A 1 358 ? -6.501 6.942 -31.754 1.00 97.19 358 CYS A N 1
ATOM 2863 C CA . CYS A 1 358 ? -5.101 6.580 -31.967 1.00 97.19 358 CYS A CA 1
ATOM 2864 C C . CYS A 1 358 ? -4.779 6.370 -33.452 1.00 97.19 358 CYS A C 1
ATOM 2866 O O . CYS A 1 358 ? -3.794 6.917 -33.948 1.00 97.19 358 CYS A O 1
ATOM 2868 N N . ALA A 1 359 ? -5.622 5.639 -34.183 1.00 94.19 359 ALA A N 1
ATOM 2869 C CA . ALA A 1 359 ? -5.449 5.398 -35.612 1.00 94.19 359 ALA A CA 1
ATOM 2870 C C . ALA A 1 359 ? -5.460 6.691 -36.444 1.00 94.19 359 ALA A C 1
ATOM 2872 O O . ALA A 1 359 ? -4.542 6.929 -37.233 1.00 94.19 359 ALA A O 1
ATOM 2873 N N . GLN A 1 360 ? -6.466 7.547 -36.234 1.00 92.50 360 GLN A N 1
ATOM 2874 C CA . GLN A 1 360 ? -6.611 8.827 -36.936 1.00 92.50 360 GLN A CA 1
ATOM 2875 C C . GLN A 1 360 ? -5.428 9.762 -36.655 1.00 92.50 360 GLN A C 1
ATOM 2877 O O . GLN A 1 360 ? -4.916 10.420 -37.561 1.00 92.50 360 GLN A O 1
ATOM 2882 N N . ASN A 1 361 ? -4.936 9.771 -35.413 1.00 94.38 361 ASN A N 1
ATOM 2883 C CA . ASN A 1 361 ? -3.795 10.584 -35.004 1.00 94.38 361 ASN A CA 1
ATOM 2884 C C . ASN A 1 361 ? -2.427 9.938 -35.269 1.00 94.38 361 ASN A C 1
ATOM 2886 O O . ASN A 1 361 ? -1.415 10.582 -34.982 1.00 94.38 361 ASN A O 1
ATOM 2890 N N . LYS A 1 362 ? -2.367 8.714 -35.814 1.00 93.88 362 LYS A N 1
ATOM 2891 C CA . LYS A 1 362 ? -1.140 7.908 -35.977 1.00 93.88 362 LYS A CA 1
ATOM 2892 C C . LYS A 1 362 ? -0.352 7.717 -34.669 1.00 93.88 362 LYS A C 1
ATOM 2894 O O . LYS A 1 362 ? 0.874 7.782 -34.648 1.00 93.88 362 LYS A O 1
ATOM 2899 N N . ILE A 1 363 ? -1.064 7.484 -33.570 1.00 96.88 363 ILE A N 1
ATOM 2900 C CA . ILE A 1 363 ? -0.499 7.107 -32.270 1.00 96.88 363 ILE A CA 1
ATOM 2901 C C . ILE A 1 363 ? -0.396 5.573 -32.221 1.00 96.88 363 ILE A C 1
ATOM 2903 O O . ILE A 1 363 ? -1.424 4.904 -32.346 1.00 96.88 363 ILE A O 1
ATOM 2907 N N . PRO A 1 364 ? 0.802 4.977 -32.064 1.00 95.75 364 PRO A N 1
ATOM 2908 C CA . PRO A 1 364 ? 0.928 3.524 -32.009 1.00 95.75 364 PRO A CA 1
ATOM 2909 C C . PRO A 1 364 ? 0.405 2.966 -30.681 1.00 95.75 364 PRO A C 1
ATOM 2911 O O . PRO A 1 364 ? 0.679 3.509 -29.609 1.00 95.75 364 PRO A O 1
ATOM 2914 N N . VAL A 1 365 ? -0.292 1.832 -30.745 1.00 98.19 365 VAL A N 1
ATOM 2915 C CA . VAL A 1 365 ? -0.752 1.091 -29.563 1.00 98.19 365 VAL A CA 1
ATOM 2916 C C . VAL A 1 365 ? 0.163 -0.114 -29.359 1.00 98.19 365 VAL A C 1
ATOM 2918 O O . VAL A 1 365 ? 0.337 -0.929 -30.268 1.00 98.19 365 VAL A O 1
ATOM 2921 N N . LEU A 1 366 ? 0.782 -0.214 -28.181 1.00 97.50 366 LEU A N 1
ATOM 2922 C CA . LEU A 1 366 ? 1.632 -1.345 -27.805 1.00 97.50 366 LEU A CA 1
ATOM 2923 C C . LEU A 1 366 ? 0.781 -2.588 -27.567 1.00 97.50 366 LEU A C 1
ATOM 2925 O O . LEU A 1 366 ? 0.946 -3.600 -28.251 1.00 97.50 366 LEU A O 1
ATOM 2929 N N . MET A 1 367 ? -0.148 -2.485 -26.619 1.00 98.44 367 MET A N 1
ATOM 2930 C CA . MET A 1 367 ? -0.987 -3.593 -26.191 1.00 98.44 367 MET A CA 1
ATOM 2931 C C . MET A 1 367 ? -2.341 -3.126 -25.652 1.00 98.44 367 MET A C 1
ATOM 2933 O O . MET A 1 367 ? -2.485 -1.991 -25.188 1.00 98.44 367 MET A O 1
ATOM 2937 N N . VAL A 1 368 ? -3.307 -4.039 -25.690 1.00 98.75 368 VAL A N 1
ATOM 2938 C CA . VAL A 1 368 ? -4.573 -3.956 -24.959 1.00 98.75 368 VAL A CA 1
ATOM 2939 C C . VAL A 1 368 ? -4.604 -5.108 -23.956 1.00 98.75 368 VAL A C 1
ATOM 2941 O O . VAL A 1 368 ? -4.328 -6.254 -24.320 1.00 98.75 368 VAL A O 1
ATOM 2944 N N . VAL A 1 369 ? -4.930 -4.798 -22.704 1.00 98.75 369 VAL A N 1
ATOM 2945 C CA . VAL A 1 369 ? -5.057 -5.759 -21.605 1.00 98.75 369 VAL A CA 1
ATOM 2946 C C . VAL A 1 369 ? -6.530 -6.037 -21.343 1.00 98.75 369 VAL A C 1
ATOM 2948 O O . VAL A 1 369 ? -7.282 -5.108 -21.061 1.00 98.75 369 VAL A O 1
ATOM 2951 N N . GLY A 1 370 ? -6.930 -7.307 -21.392 1.00 98.31 370 GLY A N 1
ATOM 2952 C CA . GLY A 1 370 ? -8.174 -7.765 -20.769 1.00 98.31 370 GLY A CA 1
ATOM 2953 C C . GLY A 1 370 ? -7.870 -8.395 -19.413 1.00 98.31 370 GLY A C 1
ATOM 2954 O O . GLY A 1 370 ? -7.027 -9.288 -19.339 1.00 98.31 370 GLY A O 1
ATOM 2955 N N . VAL A 1 371 ? -8.535 -7.955 -18.348 1.00 98.44 371 VAL A N 1
ATOM 2956 C CA . VAL A 1 371 ? -8.395 -8.549 -17.013 1.00 98.44 371 VAL A CA 1
ATOM 2957 C C . VAL A 1 371 ? -9.345 -9.737 -16.871 1.00 98.44 371 VAL A C 1
ATOM 2959 O O . VAL A 1 371 ? -10.544 -9.650 -17.136 1.00 98.44 371 VAL A O 1
ATOM 2962 N N . ILE A 1 372 ? -8.803 -10.876 -16.452 1.00 97.69 372 ILE A N 1
ATOM 2963 C CA . ILE A 1 372 ? -9.529 -12.132 -16.279 1.00 97.69 372 ILE A CA 1
ATOM 2964 C C . ILE A 1 372 ? -9.635 -12.387 -14.776 1.00 97.69 372 ILE A C 1
ATOM 2966 O O . ILE A 1 372 ? -8.793 -13.054 -14.175 1.00 97.69 372 ILE A O 1
ATOM 2970 N N . GLY A 1 373 ? -10.674 -11.803 -14.174 1.00 95.44 373 GLY A N 1
ATOM 2971 C CA . GLY A 1 373 ? -10.879 -11.770 -12.730 1.00 95.44 373 GLY A CA 1
ATOM 2972 C C . GLY A 1 373 ? -10.276 -10.514 -12.099 1.00 95.44 373 GLY A C 1
ATOM 2973 O O . GLY A 1 373 ? -9.136 -10.540 -11.643 1.00 95.44 373 GLY A O 1
ATOM 2974 N N . SER A 1 374 ? -11.046 -9.422 -12.080 1.00 94.25 374 SER A N 1
ATOM 2975 C CA . SER A 1 374 ? -10.642 -8.141 -11.482 1.00 94.25 374 SER A CA 1
ATOM 2976 C C . SER A 1 374 ? -10.345 -8.241 -9.982 1.00 94.25 374 SER A C 1
ATOM 2978 O O . SER A 1 374 ? -10.893 -9.089 -9.277 1.00 94.25 374 SER A O 1
ATOM 2980 N N . THR A 1 375 ? -9.489 -7.341 -9.489 1.00 87.06 375 THR A N 1
ATOM 2981 C CA . THR A 1 375 ? -9.013 -7.344 -8.096 1.00 87.06 375 THR A CA 1
ATOM 2982 C C . THR A 1 375 ? -10.128 -7.136 -7.066 1.00 87.06 375 THR A C 1
ATOM 2984 O O . THR A 1 375 ? -10.045 -7.676 -5.967 1.00 87.06 375 THR A O 1
ATOM 2987 N N . GLU A 1 376 ? -11.156 -6.353 -7.408 1.00 91.19 376 GLU A N 1
ATOM 2988 C CA . GLU A 1 376 ? -12.146 -5.843 -6.448 1.00 91.19 376 GLU A CA 1
ATOM 2989 C C . GLU A 1 376 ? -13.564 -6.421 -6.644 1.00 91.19 376 GLU A C 1
ATOM 2991 O O . GLU A 1 376 ? -14.358 -6.438 -5.703 1.00 91.19 376 GLU A O 1
ATOM 2996 N N . GLU A 1 377 ? -13.889 -6.947 -7.832 1.00 93.06 377 GLU A N 1
ATOM 2997 C CA . GLU A 1 377 ? -15.198 -7.548 -8.152 1.00 93.06 377 GLU A CA 1
ATOM 2998 C C . GLU A 1 377 ? -15.110 -8.963 -8.717 1.00 93.06 377 GLU A C 1
ATOM 3000 O O . GLU A 1 377 ? -16.149 -9.589 -8.926 1.00 93.06 377 GLU A O 1
ATOM 3005 N N . GLY A 1 378 ? -13.916 -9.463 -9.047 1.00 94.12 378 GLY A N 1
ATOM 3006 C CA . GLY A 1 378 ? -13.761 -10.765 -9.690 1.00 94.12 378 GLY A CA 1
ATOM 3007 C C . GLY A 1 378 ? -14.475 -10.864 -11.040 1.00 94.12 378 GLY A C 1
ATOM 3008 O O . GLY A 1 378 ? -15.016 -11.915 -11.371 1.00 94.12 378 GLY A O 1
ATOM 3009 N N . VAL A 1 379 ? -14.539 -9.787 -11.826 1.00 95.38 379 VAL A N 1
ATOM 3010 C CA . VAL A 1 379 ? -15.210 -9.819 -13.141 1.00 95.38 379 VAL A CA 1
ATOM 3011 C C . VAL A 1 379 ? -14.237 -10.143 -14.269 1.00 95.38 379 VAL A C 1
ATOM 3013 O O . VAL A 1 379 ? -13.030 -9.937 -14.146 1.00 95.38 379 VAL A O 1
ATOM 3016 N N . VAL A 1 380 ? -14.753 -10.694 -15.370 1.00 97.19 380 VAL A N 1
ATOM 3017 C CA . VAL A 1 380 ? -13.942 -11.077 -16.536 1.00 97.19 380 VAL A CA 1
ATOM 3018 C C . VAL A 1 380 ? -14.223 -10.130 -17.704 1.00 97.19 380 VAL A C 1
ATOM 3020 O O . VAL A 1 380 ? -15.365 -9.995 -18.149 1.00 97.19 380 VAL A O 1
ATOM 3023 N N . ASP A 1 381 ? -13.188 -9.483 -18.233 1.00 98.19 381 ASP A N 1
ATOM 3024 C CA . ASP A 1 381 ? -13.315 -8.569 -19.368 1.00 98.19 381 ASP A CA 1
ATOM 3025 C C . ASP A 1 381 ? -13.780 -9.271 -20.651 1.00 98.19 381 ASP A C 1
ATOM 3027 O O . ASP A 1 381 ? -13.600 -10.474 -20.861 1.00 98.19 381 ASP A O 1
ATOM 3031 N N . ASN A 1 382 ? -14.388 -8.490 -21.545 1.00 97.88 382 ASN A N 1
ATOM 3032 C CA . ASN A 1 382 ? -14.957 -8.987 -22.793 1.00 97.88 382 ASN A CA 1
ATOM 3033 C C . ASN A 1 382 ? -13.866 -9.221 -23.853 1.00 97.88 382 ASN A C 1
ATOM 3035 O O . ASN A 1 382 ? -13.744 -8.479 -24.832 1.00 97.88 382 ASN A O 1
ATOM 3039 N N . LEU A 1 383 ? -13.078 -10.280 -23.656 1.00 98.19 383 LEU A N 1
ATOM 3040 C CA . LEU A 1 383 ? -12.016 -10.714 -24.563 1.00 98.19 383 LEU A CA 1
ATOM 3041 C C . LEU A 1 383 ? -12.534 -10.979 -25.986 1.00 98.19 383 LEU A C 1
ATOM 3043 O O . LEU A 1 383 ? -11.848 -10.649 -26.952 1.00 98.19 383 LEU A O 1
ATOM 3047 N N . GLU A 1 384 ? -13.758 -11.494 -26.149 1.00 98.25 384 GLU A N 1
ATOM 3048 C CA . GLU A 1 384 ? -14.398 -11.595 -27.468 1.00 98.25 384 GLU A CA 1
ATOM 3049 C C . GLU A 1 384 ? -14.508 -10.222 -28.156 1.00 98.25 384 GLU A C 1
ATOM 3051 O O . GLU A 1 384 ? -14.238 -10.104 -29.353 1.00 98.25 384 GLU A O 1
ATOM 3056 N N . GLY A 1 385 ? -14.878 -9.183 -27.404 1.00 98.00 385 GLY A N 1
ATOM 3057 C CA . GLY A 1 385 ? -14.911 -7.797 -27.863 1.00 98.00 385 GLY A CA 1
ATOM 3058 C C . GLY A 1 385 ? -13.532 -7.300 -28.298 1.00 98.00 385 GLY A C 1
ATOM 3059 O O . GLY A 1 385 ? -13.386 -6.843 -29.429 1.00 98.00 385 GLY A O 1
ATOM 3060 N N . ILE A 1 386 ? -12.507 -7.470 -27.458 1.00 98.50 386 ILE A N 1
ATOM 3061 C CA . ILE A 1 386 ? -11.122 -7.060 -27.764 1.00 98.50 386 ILE A CA 1
ATOM 3062 C C . ILE A 1 386 ? -10.596 -7.781 -29.023 1.00 98.50 386 ILE A C 1
ATOM 3064 O O . ILE A 1 386 ? -10.017 -7.156 -29.914 1.00 98.50 386 ILE A O 1
ATOM 3068 N N . LEU A 1 387 ? -10.859 -9.086 -29.156 1.00 97.44 387 LEU A N 1
ATOM 3069 C CA . LEU A 1 387 ? -10.485 -9.885 -30.330 1.00 97.44 387 LEU A CA 1
ATOM 3070 C C . LEU A 1 387 ? -11.221 -9.450 -31.607 1.00 97.44 387 LEU A C 1
ATOM 3072 O O . LEU A 1 387 ? -10.625 -9.462 -32.687 1.00 97.44 387 LEU A O 1
ATOM 3076 N N . LYS A 1 388 ? -12.499 -9.060 -31.505 1.00 96.44 388 LYS A N 1
ATOM 3077 C CA . LYS A 1 388 ? -13.261 -8.478 -32.622 1.00 96.44 388 LYS A CA 1
ATOM 3078 C C . LYS A 1 388 ? -12.702 -7.114 -33.021 1.00 96.44 388 LYS A C 1
ATOM 3080 O O . LYS A 1 388 ? -12.500 -6.899 -34.213 1.00 96.44 388 LYS A O 1
ATOM 3085 N N . LEU A 1 389 ? -12.365 -6.252 -32.059 1.00 96.25 389 LEU A N 1
ATOM 3086 C CA . LEU A 1 389 ? -11.735 -4.959 -32.337 1.00 96.25 389 LEU A CA 1
ATOM 3087 C C . LEU A 1 389 ? -10.389 -5.121 -33.048 1.00 96.25 389 LEU A C 1
ATOM 3089 O O . LEU A 1 389 ? -10.184 -4.463 -34.059 1.00 96.25 389 LEU A O 1
ATOM 3093 N N . ARG A 1 390 ? -9.516 -6.050 -32.627 1.00 94.25 390 ARG A N 1
ATOM 3094 C CA . ARG A 1 390 ? -8.248 -6.317 -33.341 1.00 94.25 390 ARG A CA 1
ATOM 3095 C C . ARG A 1 390 ? -8.465 -6.734 -34.805 1.00 94.25 390 ARG A C 1
ATOM 3097 O O . ARG A 1 390 ? -7.670 -6.373 -35.664 1.00 94.25 390 ARG A O 1
ATOM 3104 N N . LYS A 1 391 ? -9.543 -7.467 -35.119 1.00 91.75 391 LYS A N 1
ATOM 3105 C CA . LYS A 1 391 ? -9.922 -7.784 -36.514 1.00 91.75 391 LYS A CA 1
ATOM 3106 C C . LYS A 1 391 ? -10.479 -6.564 -37.261 1.00 91.75 391 LYS A C 1
ATOM 3108 O O . LYS A 1 391 ? -10.194 -6.383 -38.447 1.00 91.75 391 LYS A O 1
ATOM 3113 N N . GLU A 1 392 ? -11.267 -5.733 -36.579 1.00 90.62 392 GLU A N 1
ATOM 3114 C CA . GLU A 1 392 ? -11.839 -4.504 -37.135 1.00 90.62 392 GLU A CA 1
ATOM 3115 C C . GLU A 1 392 ? -10.752 -3.471 -37.473 1.00 90.62 392 GLU A C 1
ATOM 3117 O O . GLU A 1 392 ? -10.811 -2.857 -38.541 1.00 90.62 392 GLU A O 1
ATOM 3122 N N . THR A 1 393 ? -9.738 -3.315 -36.614 1.00 88.31 393 THR A N 1
ATOM 3123 C CA . THR A 1 393 ? -8.696 -2.293 -36.782 1.00 88.31 393 THR A CA 1
ATOM 3124 C C . THR A 1 393 ? -7.714 -2.601 -37.912 1.00 88.31 393 THR A C 1
ATOM 3126 O O . THR A 1 393 ? -7.250 -1.675 -38.579 1.00 88.31 393 THR A O 1
ATOM 3129 N N . ILE A 1 394 ? -7.444 -3.885 -38.179 1.00 83.62 394 ILE A N 1
ATOM 3130 C CA . ILE A 1 394 ? -6.574 -4.303 -39.289 1.00 83.62 394 ILE A CA 1
ATOM 3131 C C . ILE A 1 394 ? -7.319 -4.382 -40.629 1.00 83.62 394 ILE A C 1
ATOM 3133 O O . ILE A 1 394 ? -6.808 -3.899 -41.634 1.00 83.62 394 ILE A O 1
ATOM 3137 N N . SER A 1 395 ? -8.528 -4.958 -40.659 1.00 73.38 395 SER A N 1
ATOM 3138 C CA . SER A 1 395 ? -9.212 -5.336 -41.915 1.00 73.38 395 SER A CA 1
ATOM 3139 C C . SER A 1 395 ? -10.659 -4.856 -42.063 1.00 73.38 395 SER A C 1
ATOM 3141 O O . SER A 1 395 ? -11.251 -5.057 -43.117 1.00 73.38 395 SER A O 1
ATOM 3143 N N . GLY A 1 396 ? -11.248 -4.249 -41.029 1.00 68.94 396 GLY A N 1
ATOM 3144 C CA . GLY A 1 396 ? -12.659 -3.851 -41.028 1.00 68.94 396 GLY A CA 1
ATOM 3145 C C . GLY A 1 396 ? -12.900 -2.465 -41.622 1.00 68.94 396 GLY A C 1
ATOM 3146 O O . GLY A 1 396 ? -13.532 -2.339 -42.663 1.00 68.94 396 GLY A O 1
ATOM 3147 N N . SER A 1 397 ? -12.413 -1.412 -40.962 1.00 75.50 397 SER A N 1
ATOM 3148 C CA . SER A 1 397 ? -12.720 -0.021 -41.340 1.00 75.50 397 SER A CA 1
ATOM 3149 C C . SER A 1 397 ? -11.476 0.752 -41.767 1.00 75.50 397 SER A C 1
ATOM 3151 O O . SER A 1 397 ? -10.467 0.764 -41.059 1.00 75.50 397 SER A O 1
ATOM 3153 N N . TYR A 1 398 ? -11.587 1.478 -42.887 1.00 81.88 398 TYR A N 1
ATOM 3154 C CA . TYR A 1 398 ? -10.564 2.423 -43.359 1.00 81.88 398 TYR A CA 1
ATOM 3155 C C . TYR A 1 398 ? -10.125 3.420 -42.270 1.00 81.88 398 TYR A C 1
ATOM 3157 O O . TYR A 1 398 ? -8.957 3.795 -42.194 1.00 81.88 398 TYR A O 1
ATOM 3165 N N . GLN A 1 399 ? -11.036 3.800 -41.367 1.00 83.69 399 GLN A N 1
ATOM 3166 C CA . GLN A 1 399 ? -10.762 4.787 -40.321 1.00 83.69 399 GLN A CA 1
ATOM 3167 C C . GLN A 1 399 ? -9.722 4.322 -39.285 1.00 83.69 399 GLN A C 1
ATOM 3169 O O . GLN A 1 399 ? -9.104 5.166 -38.640 1.00 83.69 399 GLN A O 1
ATOM 3174 N N . PHE A 1 400 ? -9.508 3.008 -39.130 1.00 88.75 400 PHE A N 1
ATOM 3175 C CA . PHE A 1 400 ? -8.452 2.479 -38.260 1.00 88.75 400 PHE A CA 1
ATOM 3176 C C . PHE A 1 400 ? -7.077 2.422 -38.933 1.00 88.75 400 PHE A C 1
ATOM 3178 O O . PHE A 1 400 ? -6.088 2.179 -38.244 1.00 88.75 400 PHE A O 1
ATOM 3185 N N . ASN A 1 401 ? -6.982 2.662 -40.248 1.00 89.12 401 ASN A N 1
ATOM 3186 C CA . ASN A 1 401 ? -5.713 2.788 -40.972 1.00 89.12 401 ASN A CA 1
ATOM 3187 C C . ASN A 1 401 ? -4.724 1.625 -40.691 1.00 89.12 401 ASN A C 1
ATOM 3189 O O . ASN A 1 401 ? -3.514 1.830 -40.581 1.00 89.12 401 ASN A O 1
ATOM 3193 N N . GLY A 1 402 ? -5.245 0.405 -40.514 1.00 91.62 402 GLY A N 1
ATOM 3194 C CA . GLY A 1 402 ? -4.452 -0.795 -40.234 1.00 91.62 402 GLY A CA 1
ATOM 3195 C C . GLY A 1 402 ? -3.846 -0.876 -38.826 1.00 91.62 402 GLY A C 1
ATOM 3196 O O . GLY A 1 402 ? -2.901 -1.638 -38.644 1.00 91.62 402 GLY A O 1
ATOM 3197 N N . LEU A 1 403 ? -4.329 -0.094 -37.850 1.00 95.06 403 LEU A N 1
ATOM 3198 C CA . LEU A 1 403 ? -3.846 -0.101 -36.461 1.00 95.06 403 LEU A CA 1
ATOM 3199 C C . LEU A 1 403 ? -3.849 -1.518 -35.867 1.00 95.06 403 LEU A C 1
ATOM 3201 O O . LEU A 1 403 ? -4.846 -2.239 -35.953 1.00 95.06 403 LEU A O 1
ATOM 3205 N N . ASN A 1 404 ? -2.762 -1.887 -35.190 1.00 95.31 404 ASN A N 1
ATOM 3206 C CA . ASN A 1 404 ? -2.618 -3.196 -34.571 1.00 95.31 404 ASN A CA 1
ATOM 3207 C C . ASN A 1 404 ? -1.807 -3.172 -33.262 1.00 95.31 404 ASN A C 1
ATOM 3209 O O . ASN A 1 404 ? -0.900 -2.360 -33.063 1.00 95.31 404 ASN A O 1
ATOM 3213 N N . PHE A 1 405 ? -2.126 -4.108 -32.370 1.00 97.56 405 PHE A N 1
ATOM 3214 C CA . PHE A 1 405 ? -1.638 -4.171 -30.994 1.00 97.56 405 PHE A CA 1
ATOM 3215 C C . PHE A 1 405 ? -1.534 -5.620 -30.500 1.00 97.56 405 PHE A C 1
ATOM 3217 O O . PHE A 1 405 ? -2.215 -6.520 -31.001 1.00 97.56 405 PHE A O 1
ATOM 3224 N N . LEU A 1 406 ? -0.683 -5.833 -29.497 1.00 98.06 406 LEU A N 1
ATOM 3225 C CA . LEU A 1 406 ? -0.601 -7.093 -28.761 1.00 98.06 406 LEU A CA 1
ATOM 3226 C C . LEU A 1 406 ? -1.818 -7.231 -27.826 1.00 98.06 406 LEU A C 1
ATOM 3228 O O . LEU A 1 406 ? -2.234 -6.250 -27.211 1.00 98.06 406 LEU A O 1
ATOM 3232 N N . ILE A 1 407 ? -2.398 -8.424 -27.704 1.00 98.69 407 ILE A N 1
ATOM 3233 C CA . ILE A 1 407 ? -3.431 -8.709 -26.695 1.00 98.69 407 ILE A CA 1
ATOM 3234 C C . ILE A 1 407 ? -2.795 -9.487 -25.551 1.00 98.69 407 ILE A C 1
ATOM 3236 O O . ILE A 1 407 ? -2.329 -10.611 -25.747 1.00 98.69 407 ILE A O 1
ATOM 3240 N N . HIS A 1 408 ? -2.825 -8.898 -24.361 1.00 98.81 408 HIS A N 1
ATOM 3241 C CA . HIS A 1 408 ? -2.460 -9.569 -23.122 1.00 98.81 408 HIS A CA 1
ATOM 3242 C C . HIS A 1 408 ? -3.716 -9.865 -22.302 1.00 98.81 408 HIS A C 1
ATOM 3244 O O . HIS A 1 408 ? -4.629 -9.036 -22.242 1.00 98.81 408 HIS A O 1
ATOM 3250 N N . CYS A 1 409 ? -3.755 -11.020 -21.642 1.00 98.69 409 CYS A N 1
ATOM 3251 C CA . CYS A 1 409 ? -4.742 -11.279 -20.601 1.00 98.69 409 CYS A CA 1
ATOM 3252 C C . CYS A 1 409 ? -4.070 -11.297 -19.230 1.00 98.69 409 CYS A C 1
ATOM 3254 O O . CYS A 1 409 ? -3.282 -12.195 -18.934 1.00 98.69 409 CYS A O 1
ATOM 3256 N N . ASP A 1 410 ? -4.428 -10.331 -18.386 1.00 98.62 410 ASP A N 1
ATOM 3257 C CA . ASP A 1 410 ? -4.044 -10.344 -16.977 1.00 98.62 410 ASP A CA 1
ATOM 3258 C C . ASP A 1 410 ? -4.959 -11.343 -16.262 1.00 98.62 410 ASP A C 1
ATOM 3260 O O . ASP A 1 410 ? -6.051 -11.009 -15.798 1.00 98.62 410 ASP A O 1
ATOM 3264 N N . ALA A 1 411 ? -4.550 -12.609 -16.281 1.00 97.94 411 ALA A N 1
ATOM 3265 C CA . ALA A 1 411 ? -5.233 -13.720 -15.635 1.00 97.94 411 ALA A CA 1
ATOM 3266 C C . ALA A 1 411 ? -4.516 -14.130 -14.342 1.00 97.94 411 ALA A C 1
ATOM 3268 O O . ALA A 1 411 ? -4.605 -15.286 -13.926 1.00 97.94 411 ALA A O 1
ATOM 3269 N N . ALA A 1 412 ? -3.828 -13.184 -13.684 1.00 97.81 412 ALA A N 1
ATOM 3270 C CA . ALA A 1 412 ? -3.115 -13.437 -12.439 1.00 97.81 412 ALA A CA 1
ATOM 3271 C C . ALA A 1 412 ? -4.041 -14.088 -11.394 1.00 97.81 412 ALA A C 1
ATOM 3273 O O . ALA A 1 412 ? -3.675 -15.078 -10.771 1.00 97.81 412 ALA A O 1
ATOM 3274 N N . TRP A 1 413 ? -5.270 -13.578 -11.254 1.00 97.00 413 TRP A N 1
ATOM 3275 C CA . TRP A 1 413 ? -6.318 -14.202 -10.441 1.00 97.00 413 TRP A CA 1
ATOM 3276 C C . TRP A 1 413 ? -7.024 -15.353 -11.168 1.00 97.00 413 TRP A C 1
ATOM 3278 O O . TRP A 1 413 ? -7.037 -16.482 -10.683 1.00 97.00 413 TRP A O 1
ATOM 3288 N N . GLY A 1 414 ? -7.616 -15.081 -12.335 1.00 95.81 414 GLY A N 1
ATOM 3289 C CA . GLY A 1 414 ? -8.546 -16.008 -12.980 1.00 95.81 414 GLY A CA 1
ATOM 3290 C C . GLY A 1 414 ? -7.925 -17.227 -13.664 1.00 95.81 414 GLY A C 1
ATOM 3291 O O . GLY A 1 414 ? -8.639 -18.185 -13.943 1.00 95.81 414 GLY A O 1
ATOM 3292 N N . GLY A 1 415 ? -6.619 -17.246 -13.944 1.00 97.06 415 GLY A N 1
ATOM 3293 C CA . GLY A 1 415 ? -5.998 -18.245 -14.822 1.00 97.06 415 GLY A CA 1
ATOM 3294 C C . GLY A 1 415 ? -6.253 -19.696 -14.403 1.00 97.06 415 GLY A C 1
ATOM 3295 O O . GLY A 1 415 ? -6.636 -20.520 -15.237 1.00 97.06 415 GLY A O 1
ATOM 3296 N N . TYR A 1 416 ? -6.147 -20.003 -13.106 1.00 97.75 416 TYR A N 1
ATOM 3297 C CA . TYR A 1 416 ? -6.432 -21.347 -12.592 1.00 97.75 416 TYR A CA 1
ATOM 3298 C C . TYR A 1 416 ? -7.917 -21.728 -12.675 1.00 97.75 416 TYR A C 1
ATOM 3300 O O . TYR A 1 416 ? -8.217 -22.912 -12.807 1.00 97.75 416 TYR A O 1
ATOM 3308 N N . LEU A 1 417 ? -8.861 -20.779 -12.712 1.00 95.56 417 LEU A N 1
ATOM 3309 C CA . LEU A 1 417 ? -10.288 -21.101 -12.861 1.00 95.56 417 LEU A CA 1
ATOM 3310 C C . LEU A 1 417 ? -10.631 -2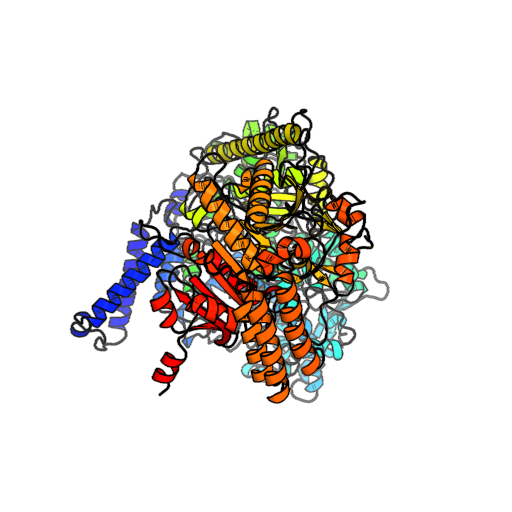1.683 -14.240 1.00 95.56 417 LEU A C 1
ATOM 3312 O O . LEU A 1 417 ? -11.662 -22.341 -14.383 1.00 95.56 417 LEU A O 1
ATOM 3316 N N . ARG A 1 418 ? -9.734 -21.582 -15.234 1.00 94.94 418 ARG A N 1
ATOM 3317 C CA . ARG A 1 418 ? -9.879 -22.337 -16.490 1.00 94.94 418 ARG A CA 1
ATOM 3318 C C . ARG A 1 418 ? -9.903 -23.854 -16.267 1.00 94.94 418 ARG A C 1
ATOM 3320 O O . ARG A 1 418 ? -10.501 -24.556 -17.079 1.00 94.94 418 ARG A O 1
ATOM 3327 N N . THR A 1 419 ? -9.320 -24.365 -15.178 1.00 94.31 419 THR A N 1
ATOM 3328 C CA . THR A 1 419 ? -9.334 -25.805 -14.846 1.00 94.31 419 THR A CA 1
ATOM 3329 C C . THR A 1 419 ? -10.756 -26.361 -14.723 1.00 94.31 419 THR A C 1
ATOM 3331 O O . THR A 1 419 ? -10.995 -27.473 -15.182 1.00 94.31 419 THR A O 1
ATOM 3334 N N . MET A 1 420 ? -11.728 -25.563 -14.253 1.00 90.00 420 MET A N 1
ATOM 3335 C CA . MET A 1 420 ? -13.157 -25.924 -14.201 1.00 90.00 420 MET A CA 1
ATOM 3336 C C . MET A 1 420 ? -13.733 -26.301 -15.581 1.00 90.00 420 MET A C 1
ATOM 3338 O O . MET A 1 420 ? -14.673 -27.085 -15.677 1.00 90.00 420 MET A O 1
ATOM 3342 N N . MET A 1 421 ? -13.161 -25.769 -16.667 1.00 87.50 421 MET A N 1
ATOM 3343 C CA . MET A 1 421 ? -13.595 -26.025 -18.047 1.00 87.50 421 MET A CA 1
ATOM 3344 C C . MET A 1 421 ? -12.757 -27.078 -18.785 1.00 87.50 421 MET A C 1
ATOM 3346 O O . MET A 1 421 ? -13.088 -27.445 -19.916 1.00 87.50 421 MET A O 1
ATOM 3350 N N . VAL A 1 422 ? -11.651 -27.544 -18.202 1.00 87.25 422 VAL A N 1
ATOM 3351 C CA . VAL A 1 422 ? -10.771 -28.536 -18.830 1.00 87.25 422 VAL A CA 1
ATOM 3352 C C . VAL A 1 422 ? -11.229 -29.931 -18.415 1.00 87.25 422 VAL A C 1
ATOM 3354 O O . VAL A 1 422 ? -11.351 -30.225 -17.230 1.00 87.25 422 VAL A O 1
ATOM 3357 N N . ASN A 1 423 ? -11.485 -30.797 -19.397 1.00 81.88 423 ASN A N 1
ATOM 3358 C CA . ASN A 1 423 ? -11.813 -32.201 -19.148 1.00 81.88 423 ASN A CA 1
ATOM 3359 C C . ASN A 1 423 ? -10.539 -33.045 -18.929 1.00 81.88 423 ASN A C 1
ATOM 3361 O O . ASN A 1 423 ? -9.510 -32.736 -19.541 1.00 81.88 423 ASN A O 1
ATOM 3365 N N . PRO A 1 424 ? -10.604 -34.139 -18.145 1.00 79.69 424 PRO A N 1
ATOM 3366 C CA . PRO A 1 424 ? -9.454 -35.004 -17.900 1.00 79.69 424 PRO A CA 1
ATOM 3367 C C . PRO A 1 424 ? -9.014 -35.743 -19.170 1.00 79.69 424 PRO A C 1
ATOM 3369 O O . PRO A 1 424 ? -9.837 -36.140 -19.996 1.00 79.69 424 PRO A O 1
ATOM 3372 N N . LYS A 1 425 ? -7.705 -35.968 -19.319 1.00 66.75 425 LYS A N 1
ATOM 3373 C CA . LYS A 1 425 ? -7.068 -36.562 -20.518 1.00 66.75 425 LYS A CA 1
ATOM 3374 C C . LYS A 1 425 ? -7.042 -38.112 -20.508 1.00 66.75 425 LYS A C 1
ATOM 3376 O O . LYS A 1 425 ? -6.040 -38.689 -20.908 1.00 66.75 425 LYS A O 1
ATOM 3381 N N . THR A 1 426 ? -8.082 -38.748 -19.964 1.00 51.06 426 THR A N 1
ATOM 3382 C CA . THR A 1 426 ? -8.181 -40.165 -19.520 1.00 51.06 426 THR A CA 1
ATOM 3383 C C . THR A 1 426 ? -7.399 -41.241 -20.291 1.00 51.06 426 THR A C 1
ATOM 3385 O O . THR A 1 426 ? -7.482 -41.286 -21.513 1.00 51.06 426 THR A O 1
ATOM 3388 N N . ASP A 1 427 ? -6.797 -42.180 -19.536 1.00 38.56 427 ASP A N 1
ATOM 3389 C CA . ASP A 1 427 ? -6.826 -43.631 -19.861 1.00 38.56 427 ASP A CA 1
ATOM 3390 C C . ASP A 1 427 ? -6.340 -44.569 -18.721 1.00 38.56 427 ASP A C 1
ATOM 3392 O O . ASP A 1 427 ? -6.572 -45.768 -18.790 1.00 38.56 427 ASP A O 1
ATOM 3396 N N . ASN A 1 428 ? -5.691 -44.065 -17.654 1.00 33.28 428 ASN A N 1
ATOM 3397 C CA . ASN A 1 428 ? -5.067 -44.909 -16.605 1.00 33.28 428 ASN A CA 1
ATOM 3398 C C . ASN A 1 428 ? -5.448 -44.559 -15.147 1.00 33.28 428 ASN A C 1
ATOM 3400 O O . ASN A 1 428 ? -4.700 -44.831 -14.210 1.00 33.28 428 ASN A O 1
ATOM 3404 N N . ALA A 1 429 ? -6.619 -43.959 -14.945 1.00 35.34 429 ALA A N 1
ATOM 3405 C CA . ALA A 1 429 ? -7.270 -43.884 -13.639 1.00 35.34 429 ALA A CA 1
ATOM 3406 C C . ALA A 1 429 ? -8.723 -44.326 -13.820 1.00 35.34 429 ALA A C 1
ATOM 3408 O O . ALA A 1 429 ? -9.371 -43.894 -14.777 1.00 35.34 429 ALA A O 1
ATOM 3409 N N . GLU A 1 430 ? -9.223 -45.185 -12.929 1.00 33.81 430 GLU A N 1
ATOM 3410 C CA . GLU A 1 430 ? -10.624 -45.607 -12.944 1.00 33.81 430 GLU A CA 1
ATOM 3411 C C . GLU A 1 430 ? -11.531 -44.371 -12.924 1.00 33.81 430 GLU A C 1
ATOM 3413 O O . GLU A 1 430 ? -11.405 -43.499 -12.059 1.00 33.81 430 GLU A O 1
ATOM 3418 N N . VAL A 1 431 ? -12.439 -44.273 -13.899 1.00 38.44 431 VAL A N 1
ATOM 3419 C CA . VAL A 1 431 ? -13.373 -43.146 -14.014 1.00 38.44 431 VAL A CA 1
ATOM 3420 C C . VAL A 1 431 ? -14.498 -43.332 -12.995 1.00 38.44 431 VAL A C 1
ATOM 3422 O O . VAL A 1 431 ? -15.614 -43.727 -13.326 1.00 38.44 431 VAL A O 1
ATOM 3425 N N . VAL A 1 432 ? -14.190 -43.059 -11.728 1.00 37.25 432 VAL A N 1
ATOM 3426 C CA . VAL A 1 432 ? -15.168 -43.039 -10.636 1.00 37.25 432 VAL A CA 1
ATOM 3427 C C . VAL A 1 432 ? -16.009 -41.761 -10.743 1.00 37.25 432 VAL A C 1
ATOM 3429 O O . VAL A 1 432 ? -15.512 -40.649 -10.564 1.00 37.25 432 VAL A O 1
ATOM 3432 N N . GLN A 1 433 ? -17.299 -41.914 -11.047 1.00 36.47 433 GLN A N 1
ATOM 3433 C CA . GLN A 1 433 ? -18.297 -40.834 -11.062 1.00 36.47 433 GLN A CA 1
ATOM 3434 C C . GLN A 1 433 ? -18.637 -40.427 -9.595 1.00 36.47 433 GLN A C 1
ATOM 3436 O O . GLN A 1 433 ? -19.079 -41.281 -8.826 1.00 36.47 433 GLN A O 1
ATOM 3441 N N . ALA A 1 434 ? -18.429 -39.164 -9.156 1.00 40.50 434 ALA A N 1
ATOM 3442 C CA . ALA A 1 434 ? -18.296 -38.820 -7.714 1.00 40.50 434 ALA A CA 1
ATOM 3443 C C . ALA A 1 434 ? -18.941 -37.479 -7.206 1.00 40.50 434 ALA A C 1
ATOM 3445 O O . ALA A 1 434 ? -18.564 -36.406 -7.672 1.00 40.50 434 ALA A O 1
ATOM 3446 N N . GLU A 1 435 ? -19.828 -37.566 -6.194 1.00 46.31 435 GLU A N 1
ATOM 3447 C CA . GLU A 1 435 ? -20.535 -36.515 -5.422 1.00 46.31 435 GLU A CA 1
ATOM 3448 C C . GLU A 1 435 ? -19.645 -36.068 -4.247 1.00 46.31 435 GLU A C 1
ATOM 3450 O O . GLU A 1 435 ? -18.624 -36.674 -3.932 1.00 46.31 435 GLU A O 1
ATOM 3455 N N . PHE A 1 436 ? -20.019 -35.038 -3.502 1.00 38.75 436 PHE A N 1
ATOM 3456 C CA . PHE A 1 436 ? -21.112 -34.101 -3.735 1.00 38.75 436 PHE A CA 1
ATOM 3457 C C . PHE A 1 436 ? -20.520 -32.731 -3.533 1.00 38.75 436 PHE A C 1
ATOM 3459 O O . PHE A 1 436 ? -20.135 -32.443 -2.407 1.00 38.75 436 PHE A O 1
ATOM 3466 N N . VAL A 1 437 ? -20.516 -31.935 -4.600 1.00 40.28 437 VAL A N 1
ATOM 3467 C CA . VAL A 1 437 ? -20.754 -30.493 -4.582 1.00 40.28 437 VAL A CA 1
ATOM 3468 C C . VAL A 1 437 ? -21.403 -30.112 -5.905 1.00 40.28 437 VAL A C 1
ATOM 3470 O O . VAL A 1 437 ? -21.286 -30.809 -6.915 1.00 40.28 437 VAL A O 1
ATOM 3473 N N . ALA A 1 438 ? -22.153 -29.019 -5.868 1.00 45.88 438 ALA A N 1
ATOM 3474 C CA . ALA A 1 438 ? -22.644 -28.367 -7.055 1.00 45.88 438 ALA A CA 1
ATOM 3475 C C . ALA A 1 438 ? -21.487 -27.907 -7.948 1.00 45.88 438 ALA A C 1
ATOM 3477 O O . ALA A 1 438 ? -20.857 -26.887 -7.672 1.00 45.88 438 ALA A O 1
ATOM 3478 N N . ASP A 1 439 ? -21.292 -28.599 -9.071 1.00 50.69 439 ASP A N 1
ATOM 3479 C CA . ASP A 1 439 ? -20.690 -27.998 -10.258 1.00 50.69 439 ASP A CA 1
ATOM 3480 C C . ASP A 1 439 ? -21.614 -26.848 -10.702 1.00 50.69 439 ASP A C 1
ATOM 3482 O O . ASP A 1 439 ? -22.551 -27.016 -11.488 1.00 50.69 439 ASP A O 1
ATOM 3486 N N . VAL A 1 440 ? -21.423 -25.677 -10.086 1.00 58.97 440 VAL A N 1
ATOM 3487 C CA . VAL A 1 440 ? -21.856 -24.394 -10.627 1.00 58.97 440 VAL A CA 1
ATOM 3488 C C . VAL A 1 440 ? -20.700 -23.933 -11.498 1.00 58.97 440 VAL A C 1
ATOM 3490 O O . VAL A 1 440 ? -19.786 -23.269 -10.996 1.00 58.97 440 VAL A O 1
ATOM 3493 N N . PRO A 1 441 ? -20.700 -24.282 -12.797 1.00 64.00 441 PRO A N 1
ATOM 3494 C CA . PRO A 1 441 ? -19.689 -23.779 -13.693 1.00 64.00 441 PRO A CA 1
ATOM 3495 C C . PRO A 1 441 ? -19.761 -22.253 -13.726 1.00 64.00 441 PRO A C 1
ATOM 3497 O O . PRO A 1 441 ? -20.782 -21.629 -13.412 1.00 64.00 441 PRO A O 1
ATOM 3500 N N . LEU A 1 442 ? -18.654 -21.657 -14.156 1.00 82.00 442 LEU A N 1
ATOM 3501 C CA . LEU A 1 442 ? -18.528 -20.227 -14.421 1.00 82.00 442 LEU A CA 1
ATOM 3502 C C . LEU A 1 442 ? -19.736 -19.696 -15.211 1.00 82.00 442 LEU A C 1
ATOM 3504 O O . LEU A 1 442 ? -20.353 -20.438 -15.982 1.00 82.00 442 LEU A O 1
ATOM 3508 N N . SER A 1 443 ? -20.054 -18.405 -15.066 1.00 85.44 443 SER A N 1
ATOM 3509 C CA . SER A 1 443 ? -21.162 -17.787 -15.813 1.00 85.44 443 SER A CA 1
ATOM 3510 C C . SER A 1 443 ? -21.026 -18.080 -17.316 1.00 85.44 443 SER A C 1
ATOM 3512 O O . SER A 1 443 ? -19.914 -18.158 -17.842 1.00 85.44 443 SER A O 1
ATOM 3514 N N . SER A 1 444 ? -22.133 -18.249 -18.044 1.00 84.44 444 SER A N 1
ATOM 3515 C CA . SER A 1 444 ? -22.079 -18.551 -19.490 1.00 84.44 444 SER A CA 1
ATOM 3516 C C . SER A 1 444 ? -21.308 -17.485 -20.284 1.00 84.44 444 SER A C 1
ATOM 3518 O O . SER A 1 444 ? -20.644 -17.784 -21.279 1.00 84.44 444 SER A O 1
ATOM 3520 N N . TYR A 1 445 ? -21.335 -16.244 -19.791 1.00 91.94 445 TYR A N 1
ATOM 3521 C CA . TYR A 1 445 ? -20.469 -15.160 -20.231 1.00 91.94 445 TYR A CA 1
ATOM 3522 C C . TYR A 1 445 ? -18.984 -15.452 -19.942 1.00 91.94 445 TYR A C 1
ATOM 3524 O O . TYR A 1 445 ? -18.181 -15.428 -20.873 1.00 91.94 445 TYR A O 1
ATOM 3532 N N . ALA A 1 446 ? -18.611 -15.759 -18.695 1.00 92.38 446 ALA A N 1
ATOM 3533 C CA . ALA A 1 446 ? -17.226 -16.021 -18.310 1.00 92.38 446 ALA A CA 1
ATOM 3534 C C . ALA A 1 446 ? -16.648 -17.230 -19.059 1.00 92.38 446 ALA A C 1
ATOM 3536 O O . ALA A 1 446 ? -15.563 -17.117 -19.629 1.00 92.38 446 ALA A O 1
ATOM 3537 N N . GLN A 1 447 ? -17.391 -18.341 -19.163 1.00 90.62 447 GLN A N 1
ATOM 3538 C CA . GLN A 1 447 ? -16.993 -19.519 -19.949 1.00 90.62 447 GLN A CA 1
ATOM 3539 C C . GLN A 1 447 ? -16.578 -19.138 -21.376 1.00 90.62 447 GLN A C 1
ATOM 3541 O O . GLN A 1 447 ? -15.548 -19.588 -21.882 1.00 90.62 447 GLN A O 1
ATOM 3546 N N . LYS A 1 448 ? -17.352 -18.257 -22.020 1.00 93.62 448 LYS A N 1
ATOM 3547 C CA . LYS A 1 448 ? -17.059 -17.773 -23.371 1.00 93.62 448 LYS A CA 1
ATOM 3548 C C . LYS A 1 448 ? -15.720 -17.034 -23.447 1.00 93.62 448 LYS A C 1
ATOM 3550 O O . LYS A 1 448 ? -15.002 -17.212 -24.427 1.00 93.62 448 LYS A O 1
ATOM 3555 N N . GLN A 1 449 ? -15.366 -16.244 -22.432 1.00 96.94 449 GLN A N 1
ATOM 3556 C CA . GLN A 1 449 ? -14.079 -15.541 -22.386 1.00 96.94 449 GLN A CA 1
ATOM 3557 C C . GLN A 1 449 ? -12.919 -16.506 -22.073 1.00 96.94 449 GLN A C 1
ATOM 3559 O O . GLN A 1 449 ? -11.898 -16.473 -22.756 1.00 96.94 449 GLN A O 1
ATOM 3564 N N . TYR A 1 450 ? -13.095 -17.441 -21.130 1.00 95.06 450 TYR A N 1
ATOM 3565 C CA . TYR A 1 450 ? -12.098 -18.475 -20.805 1.00 95.06 450 TYR A CA 1
ATOM 3566 C C . TYR A 1 450 ? -11.772 -19.401 -21.991 1.00 95.06 450 TYR A C 1
ATOM 3568 O O . TYR A 1 450 ? -10.617 -19.791 -22.191 1.00 95.06 450 TYR A O 1
ATOM 3576 N N . ALA A 1 451 ? -12.764 -19.707 -22.833 1.00 92.75 451 ALA A N 1
ATOM 3577 C CA . ALA A 1 451 ? -12.571 -20.444 -24.082 1.00 92.75 451 ALA A CA 1
ATOM 3578 C C . ALA A 1 451 ? -11.732 -19.673 -25.127 1.00 92.75 451 ALA A C 1
ATOM 3580 O O . ALA A 1 451 ? -11.170 -20.287 -26.037 1.00 92.75 451 ALA A O 1
ATOM 3581 N N . LEU A 1 452 ? -11.621 -18.346 -24.997 1.00 96.88 452 LEU A N 1
ATOM 3582 C CA . LEU A 1 452 ? -10.894 -17.462 -25.911 1.00 96.88 452 LEU A CA 1
ATOM 3583 C C . LEU A 1 452 ? -9.479 -17.093 -25.437 1.00 96.88 452 LEU A C 1
ATOM 3585 O O . LEU A 1 452 ? -8.741 -16.509 -26.227 1.00 96.88 452 LEU A O 1
ATOM 3589 N N . LEU A 1 453 ? -9.055 -17.471 -24.222 1.00 96.62 453 LEU A N 1
ATOM 3590 C CA . LEU A 1 453 ? -7.699 -17.184 -23.707 1.00 96.62 453 LEU A CA 1
ATOM 3591 C C . LEU A 1 453 ? -6.580 -17.689 -24.633 1.00 96.62 453 LEU A C 1
ATOM 3593 O O . LEU A 1 453 ? -5.588 -16.997 -24.838 1.00 96.62 453 LEU A O 1
ATOM 3597 N N . GLN A 1 454 ? -6.799 -18.825 -25.300 1.00 95.31 454 GLN A N 1
ATOM 3598 C CA . GLN A 1 454 ? -5.909 -19.378 -26.332 1.00 95.31 454 GLN A CA 1
ATOM 3599 C C . GLN A 1 454 ? -5.630 -18.435 -27.527 1.00 95.31 454 GLN A C 1
ATOM 3601 O O . GLN A 1 454 ? -4.727 -18.704 -28.315 1.00 95.31 454 GLN A O 1
ATOM 3606 N N . MET A 1 455 ? -6.411 -17.358 -27.691 1.00 96.19 455 MET A N 1
ATOM 3607 C CA . MET A 1 455 ? -6.295 -16.367 -28.772 1.00 96.19 455 MET A CA 1
ATOM 3608 C C . MET A 1 455 ? -5.536 -15.091 -28.364 1.00 96.19 455 MET A C 1
ATOM 3610 O O . MET A 1 455 ? -5.268 -14.248 -29.229 1.00 96.19 455 MET A O 1
ATOM 3614 N N . ALA A 1 456 ? -5.226 -14.924 -27.074 1.00 97.38 456 ALA A N 1
ATOM 3615 C CA . ALA A 1 456 ? -4.330 -13.874 -26.596 1.00 97.38 456 ALA A CA 1
ATOM 3616 C C . ALA A 1 456 ? -2.885 -14.163 -27.038 1.00 97.38 456 ALA A C 1
ATOM 3618 O O . ALA A 1 456 ? -2.549 -15.280 -27.433 1.00 97.38 456 ALA A O 1
ATOM 3619 N N . ASP A 1 457 ? -2.025 -13.152 -27.012 1.00 98.38 457 ASP A N 1
ATOM 3620 C CA . ASP A 1 457 ? -0.617 -13.307 -27.385 1.00 98.38 457 ASP A CA 1
ATOM 3621 C C . ASP A 1 457 ? 0.238 -13.661 -26.159 1.00 98.38 457 ASP A C 1
ATOM 3623 O O . ASP A 1 457 ? 1.125 -14.511 -26.255 1.00 98.38 457 ASP A O 1
ATOM 3627 N N . THR A 1 458 ? -0.076 -13.073 -24.998 1.00 98.44 458 THR A N 1
ATOM 3628 C CA . THR A 1 458 ? 0.535 -13.393 -23.698 1.00 98.44 458 THR A CA 1
ATOM 3629 C C . THR A 1 458 ? -0.500 -13.408 -22.568 1.00 98.44 458 THR A C 1
ATOM 3631 O O . THR A 1 458 ? -1.527 -12.733 -22.658 1.00 98.44 458 THR A O 1
ATOM 3634 N N . LEU A 1 459 ? -0.244 -14.175 -21.502 1.00 98.38 459 LEU A N 1
ATOM 3635 C CA . LEU A 1 459 ? -1.066 -14.202 -20.287 1.00 98.38 459 LEU A CA 1
ATOM 3636 C C . LEU A 1 459 ? -0.201 -14.252 -19.032 1.00 98.38 459 LEU A C 1
ATOM 3638 O O . LEU A 1 459 ? 0.684 -15.101 -18.936 1.00 98.38 459 LEU A O 1
ATOM 3642 N N . THR A 1 460 ? -0.520 -13.410 -18.055 1.00 98.69 460 THR A N 1
ATOM 3643 C CA . THR A 1 460 ? -0.048 -13.576 -16.674 1.00 98.69 460 THR A CA 1
ATOM 3644 C C . THR A 1 460 ? -0.964 -14.557 -15.949 1.00 98.69 460 THR A C 1
ATOM 3646 O O . THR A 1 460 ? -2.181 -14.479 -16.108 1.00 98.69 460 THR A O 1
ATOM 3649 N N . VAL A 1 461 ? -0.405 -15.462 -15.146 1.00 98.06 461 VAL A N 1
ATOM 3650 C CA . VAL A 1 461 ? -1.137 -16.413 -14.292 1.00 98.06 461 VAL A CA 1
ATOM 3651 C C . VAL A 1 461 ? -0.356 -16.569 -12.990 1.00 98.06 461 VAL A C 1
ATOM 3653 O O . VAL A 1 461 ? 0.827 -16.876 -13.055 1.00 98.06 461 VAL A O 1
ATOM 3656 N N . ASP A 1 462 ? -0.975 -16.408 -11.816 1.00 98.25 462 ASP A N 1
ATOM 3657 C CA . ASP A 1 462 ? -0.254 -16.541 -10.541 1.00 98.25 462 ASP A CA 1
ATOM 3658 C C . ASP A 1 462 ? -0.577 -17.869 -9.827 1.00 98.25 462 ASP A C 1
ATOM 3660 O O . ASP A 1 462 ? -1.644 -17.993 -9.210 1.00 98.25 462 ASP A O 1
ATOM 3664 N N . PRO A 1 463 ? 0.354 -18.842 -9.820 1.00 98.44 463 PRO A N 1
ATOM 3665 C CA . PRO A 1 463 ? 0.309 -19.988 -8.913 1.00 98.44 463 PRO A CA 1
ATOM 3666 C C . PRO A 1 463 ? 0.045 -19.618 -7.445 1.00 98.44 463 PRO A C 1
ATOM 3668 O O . PRO A 1 463 ? -0.741 -20.296 -6.783 1.00 98.44 463 PRO A O 1
ATOM 3671 N N . HIS A 1 464 ? 0.616 -18.516 -6.939 1.00 97.94 464 HIS A N 1
ATOM 3672 C CA . HIS A 1 464 ? 0.419 -18.077 -5.546 1.00 97.94 464 HIS A CA 1
ATOM 3673 C C . HIS A 1 464 ? -0.919 -17.381 -5.237 1.00 97.94 464 HIS A C 1
ATOM 3675 O O . HIS A 1 464 ? -1.096 -16.837 -4.152 1.00 97.94 464 HIS A O 1
ATOM 3681 N N . LYS A 1 465 ? -1.855 -17.351 -6.195 1.00 96.88 465 LYS A N 1
ATOM 3682 C CA . LYS A 1 465 ? -3.234 -16.870 -6.001 1.00 96.88 465 LYS A CA 1
ATOM 3683 C C . LYS A 1 465 ? -4.201 -18.060 -6.015 1.00 96.88 465 LYS A C 1
ATOM 3685 O O . LYS A 1 465 ? -4.181 -18.886 -5.110 1.00 96.88 465 LYS A O 1
ATOM 3690 N N . ALA A 1 466 ? -5.009 -18.202 -7.067 1.00 96.44 466 ALA A N 1
ATOM 3691 C CA . ALA A 1 466 ? -5.974 -19.294 -7.220 1.00 96.44 466 ALA A CA 1
ATOM 3692 C C . ALA A 1 466 ? -5.324 -20.673 -7.488 1.00 96.44 466 ALA A C 1
ATOM 3694 O O . ALA A 1 466 ? -6.028 -21.678 -7.570 1.00 96.44 466 ALA A O 1
ATOM 3695 N N . GLY A 1 467 ? -3.992 -20.735 -7.619 1.00 97.31 467 GLY A N 1
ATOM 3696 C CA . GLY A 1 467 ? -3.219 -21.979 -7.618 1.00 97.31 467 GLY A CA 1
ATOM 3697 C C . GLY A 1 467 ? -2.852 -22.496 -6.218 1.00 97.31 467 GLY A C 1
ATOM 3698 O O . GLY A 1 467 ? -2.302 -23.593 -6.121 1.00 97.31 467 GLY A O 1
ATOM 3699 N N . PHE A 1 468 ? -3.166 -21.762 -5.140 1.00 97.44 468 PHE A N 1
ATOM 3700 C CA . PHE A 1 468 ? -2.926 -22.162 -3.743 1.00 97.44 468 PHE A CA 1
ATOM 3701 C C . PHE A 1 468 ? -1.464 -22.538 -3.415 1.00 97.44 468 PHE A C 1
ATOM 3703 O O . PHE A 1 468 ? -1.200 -23.297 -2.483 1.00 97.44 468 PHE A O 1
ATOM 3710 N N . ILE A 1 469 ? -0.491 -22.045 -4.181 1.00 98.00 469 ILE A N 1
ATOM 3711 C CA . ILE A 1 469 ? 0.937 -22.328 -3.975 1.00 98.00 469 ILE A CA 1
ATOM 3712 C C . ILE A 1 469 ? 1.561 -21.222 -3.097 1.00 98.00 469 ILE A C 1
ATOM 3714 O O . ILE A 1 469 ? 1.121 -20.078 -3.165 1.00 98.00 469 ILE A O 1
ATOM 3718 N N . PRO A 1 470 ? 2.564 -21.504 -2.245 1.00 97.06 470 PRO A N 1
ATOM 3719 C CA . PRO A 1 470 ? 3.215 -20.459 -1.458 1.00 97.06 470 PRO A CA 1
ATOM 3720 C C . PRO A 1 470 ? 3.888 -19.384 -2.318 1.00 97.06 470 PRO A C 1
ATOM 3722 O O . PRO A 1 470 ? 4.461 -19.670 -3.369 1.00 97.06 470 PRO A O 1
ATOM 3725 N N . TYR A 1 471 ? 3.887 -18.147 -1.820 1.00 96.75 471 TYR A N 1
ATOM 3726 C CA . TYR A 1 471 ? 4.726 -17.075 -2.354 1.00 96.75 471 TYR A CA 1
ATOM 3727 C C . TYR A 1 471 ? 6.224 -17.425 -2.208 1.00 96.75 471 TYR A C 1
ATOM 3729 O O . TYR A 1 471 ? 6.608 -17.976 -1.171 1.00 96.75 471 TYR A O 1
ATOM 3737 N N . PRO A 1 472 ? 7.100 -17.033 -3.156 1.00 97.00 472 PRO A N 1
ATOM 3738 C CA . PRO A 1 472 ? 6.810 -16.353 -4.422 1.00 97.00 472 PRO A CA 1
ATOM 3739 C C . PRO A 1 472 ? 6.582 -17.341 -5.584 1.00 97.00 472 PRO A C 1
ATOM 3741 O O . PRO A 1 472 ? 7.428 -18.201 -5.839 1.00 97.00 472 PRO A O 1
ATOM 3744 N N . ALA A 1 473 ? 5.474 -17.190 -6.318 1.00 97.75 473 ALA A N 1
ATOM 3745 C CA . ALA A 1 473 ? 5.205 -17.924 -7.556 1.00 97.75 473 ALA A CA 1
ATOM 3746 C C . ALA A 1 473 ? 4.170 -17.198 -8.449 1.00 97.75 473 ALA A C 1
ATOM 3748 O O . ALA A 1 473 ? 2.969 -17.480 -8.395 1.00 97.75 473 ALA A O 1
ATOM 3749 N N . GLY A 1 474 ? 4.645 -16.282 -9.297 1.00 98.00 474 GLY A N 1
ATOM 3750 C CA . GLY A 1 474 ? 3.924 -15.780 -10.475 1.00 98.00 474 GLY A CA 1
ATOM 3751 C C . GLY A 1 474 ? 4.283 -16.562 -11.746 1.00 98.00 474 GLY A C 1
ATOM 3752 O O . GLY A 1 474 ? 5.140 -17.447 -11.719 1.00 98.00 474 GLY A O 1
ATOM 3753 N N . SER A 1 475 ? 3.649 -16.259 -12.879 1.00 98.38 475 SER A N 1
ATOM 3754 C CA . SER A 1 475 ? 4.023 -16.832 -14.181 1.00 98.38 475 SER A CA 1
ATOM 3755 C C . SER A 1 475 ? 3.586 -15.968 -15.363 1.00 98.38 475 SER A C 1
ATOM 3757 O O . SER A 1 475 ? 2.527 -15.336 -15.337 1.00 98.38 475 SER A O 1
ATOM 3759 N N . LEU A 1 476 ? 4.380 -16.012 -16.436 1.00 98.50 476 LEU A N 1
ATOM 3760 C CA . LEU A 1 476 ? 4.054 -15.462 -17.749 1.00 98.50 476 LEU A CA 1
ATOM 3761 C C . LEU A 1 476 ? 4.063 -16.575 -18.806 1.00 98.50 476 LEU A C 1
ATOM 3763 O O . LEU A 1 476 ? 5.024 -17.338 -18.925 1.00 98.50 476 LEU A O 1
ATOM 3767 N N . CYS A 1 477 ? 2.989 -16.650 -19.591 1.00 98.44 477 CYS A N 1
ATOM 3768 C CA . CYS A 1 477 ? 2.818 -17.568 -20.716 1.00 98.44 477 CYS A CA 1
ATOM 3769 C C . CYS A 1 477 ? 2.744 -16.797 -22.040 1.00 98.44 477 CYS A C 1
ATOM 3771 O O . CYS A 1 477 ? 1.984 -15.837 -22.174 1.00 98.44 477 CYS A O 1
ATOM 3773 N N . TYR A 1 478 ? 3.470 -17.266 -23.051 1.00 97.62 478 TYR A N 1
ATOM 3774 C CA . TYR A 1 478 ? 3.501 -16.731 -24.409 1.00 97.62 478 TYR A CA 1
ATOM 3775 C C . TYR A 1 478 ? 2.867 -17.729 -25.376 1.00 97.62 478 TYR A C 1
ATOM 3777 O O . TYR A 1 478 ? 3.292 -18.885 -25.441 1.00 97.62 478 TYR A O 1
ATOM 3785 N N . ARG A 1 479 ? 1.897 -17.280 -26.184 1.00 97.31 479 ARG A N 1
ATOM 3786 C CA . ARG A 1 479 ? 1.312 -18.112 -27.250 1.00 97.31 479 ARG A CA 1
ATOM 3787 C C . ARG A 1 479 ? 2.369 -18.476 -28.278 1.00 97.31 479 ARG A C 1
ATOM 3789 O O . ARG A 1 479 ? 2.472 -19.624 -28.690 1.00 97.31 479 ARG A O 1
ATOM 3796 N N . ASN A 1 480 ? 3.148 -17.478 -28.681 1.00 95.75 480 ASN A N 1
ATOM 3797 C CA . ASN A 1 480 ? 4.268 -17.614 -29.592 1.00 95.75 480 ASN A CA 1
ATOM 3798 C C . ASN A 1 480 ? 5.564 -17.560 -28.782 1.00 95.75 480 ASN A C 1
ATOM 3800 O O . ASN A 1 480 ? 5.973 -16.492 -28.331 1.00 95.75 480 ASN A O 1
ATOM 3804 N N . GLY A 1 481 ? 6.216 -18.705 -28.589 1.00 93.44 481 GLY A N 1
ATOM 3805 C CA . GLY A 1 481 ? 7.402 -18.808 -27.744 1.00 93.44 481 GLY A CA 1
ATOM 3806 C C . GLY A 1 481 ? 8.591 -17.966 -28.210 1.00 93.44 481 GLY A C 1
ATOM 3807 O O . GLY A 1 481 ? 9.488 -17.730 -27.404 1.00 93.44 481 GLY A O 1
ATOM 3808 N N . PHE A 1 482 ? 8.626 -17.471 -29.455 1.00 92.31 482 PHE A N 1
ATOM 3809 C CA . PHE A 1 482 ? 9.680 -16.549 -29.898 1.00 92.31 482 PHE A CA 1
ATOM 3810 C C . PHE A 1 482 ? 9.571 -15.161 -29.257 1.00 92.31 482 PHE A C 1
ATOM 3812 O O . PHE A 1 482 ? 10.570 -14.449 -29.175 1.00 92.31 482 PHE A O 1
ATOM 3819 N N . MET A 1 483 ? 8.402 -14.798 -28.717 1.00 94.50 483 MET A N 1
ATOM 3820 C CA . MET A 1 483 ? 8.206 -13.539 -27.993 1.00 94.50 483 MET A CA 1
ATOM 3821 C C . MET A 1 483 ? 9.147 -13.394 -26.778 1.00 94.50 483 MET A C 1
ATOM 3823 O O . MET A 1 483 ? 9.526 -12.274 -26.439 1.00 94.50 483 MET A O 1
ATOM 3827 N N . ARG A 1 484 ? 9.630 -14.504 -26.192 1.00 92.06 484 ARG A N 1
ATOM 3828 C CA . ARG A 1 484 ? 10.620 -14.495 -25.095 1.00 92.06 484 ARG A CA 1
ATOM 3829 C C . ARG A 1 484 ? 11.982 -13.900 -25.482 1.00 92.06 484 ARG A C 1
ATOM 3831 O O . ARG A 1 484 ? 12.688 -13.370 -24.633 1.00 92.06 484 ARG A O 1
ATOM 3838 N N . TYR A 1 485 ? 12.357 -13.940 -26.763 1.00 89.88 485 TYR A N 1
ATOM 3839 C CA . TYR A 1 485 ? 13.624 -13.368 -27.243 1.00 89.88 485 TYR A CA 1
ATOM 3840 C C . TYR A 1 485 ? 13.576 -11.842 -27.411 1.00 89.88 485 TYR A C 1
ATOM 3842 O O . TYR A 1 485 ? 14.575 -11.212 -27.744 1.00 89.88 485 TYR A O 1
ATOM 3850 N N . PHE A 1 486 ? 12.425 -11.207 -27.180 1.00 91.62 486 PHE A N 1
ATOM 3851 C CA . PHE A 1 486 ? 12.328 -9.748 -27.216 1.00 91.62 486 PHE A CA 1
ATOM 3852 C C . PHE A 1 486 ? 12.772 -9.100 -25.901 1.00 91.62 486 PHE A C 1
ATOM 3854 O O . PHE A 1 486 ? 12.853 -7.878 -25.844 1.00 91.62 486 PHE A O 1
ATOM 3861 N N . ILE A 1 487 ? 13.110 -9.882 -24.872 1.00 88.56 487 ILE A N 1
ATOM 3862 C CA . ILE A 1 487 ? 13.685 -9.406 -23.600 1.00 88.56 487 ILE A CA 1
ATOM 3863 C C . ILE A 1 487 ? 15.131 -9.870 -23.366 1.00 88.56 487 ILE A C 1
ATOM 3865 O O . ILE A 1 487 ? 15.774 -9.418 -22.425 1.00 88.56 487 ILE A O 1
ATOM 3869 N N . THR A 1 488 ? 15.692 -10.675 -24.274 1.00 84.88 488 THR A N 1
ATOM 3870 C CA . THR A 1 488 ? 17.125 -10.996 -24.291 1.00 84.88 488 THR A CA 1
ATOM 3871 C C . THR A 1 488 ? 17.957 -9.845 -24.878 1.00 84.88 488 THR A C 1
ATOM 3873 O O . THR A 1 488 ? 17.480 -9.049 -25.690 1.00 84.88 488 THR A O 1
ATOM 3876 N N . PHE A 1 489 ? 19.235 -9.768 -24.486 1.00 67.19 489 PHE A N 1
ATOM 3877 C CA . PHE A 1 489 ? 20.224 -8.832 -25.059 1.00 67.19 489 PHE A CA 1
ATOM 3878 C C . PHE A 1 489 ? 20.909 -9.368 -26.331 1.00 67.19 489 PHE A C 1
ATOM 3880 O O . PHE A 1 489 ? 21.464 -8.600 -27.119 1.00 67.19 489 PHE A O 1
ATOM 3887 N N . ASN A 1 490 ? 20.826 -10.681 -26.539 1.00 62.31 490 ASN A N 1
ATOM 3888 C CA . ASN A 1 490 ? 21.149 -11.362 -27.789 1.00 62.31 490 ASN A CA 1
ATOM 3889 C C . ASN A 1 490 ? 19.852 -11.514 -28.605 1.00 62.31 490 ASN A C 1
ATOM 3891 O O . ASN A 1 490 ? 18.762 -11.517 -28.023 1.00 62.31 490 ASN A O 1
ATOM 3895 N N . ALA A 1 491 ? 19.943 -11.619 -29.930 1.00 51.66 491 ALA A N 1
ATOM 3896 C CA . ALA A 1 491 ? 18.758 -11.819 -30.762 1.00 51.66 491 ALA A CA 1
ATOM 3897 C C . ALA A 1 491 ? 18.287 -13.287 -30.707 1.00 51.66 491 ALA A C 1
ATOM 3899 O O . ALA A 1 491 ? 18.907 -14.150 -30.083 1.00 51.66 491 ALA A O 1
ATOM 3900 N N . ALA A 1 492 ? 17.125 -13.560 -31.302 1.00 50.66 492 ALA A N 1
ATOM 3901 C CA . ALA A 1 492 ? 16.474 -14.861 -31.208 1.00 50.66 492 ALA A CA 1
ATOM 3902 C C . ALA A 1 492 ? 17.323 -15.979 -31.837 1.00 50.66 492 ALA A C 1
ATOM 3904 O O . ALA A 1 492 ? 17.402 -16.083 -33.059 1.00 50.66 492 ALA A O 1
ATOM 3905 N N . TYR A 1 493 ? 17.918 -16.838 -31.003 1.00 51.78 493 TYR A N 1
ATOM 3906 C CA . TYR A 1 493 ? 18.654 -18.016 -31.456 1.00 51.78 493 TYR A CA 1
ATOM 3907 C C . TYR A 1 493 ? 17.967 -19.301 -30.984 1.00 51.78 493 TYR A C 1
ATOM 3909 O O . TYR A 1 493 ? 17.904 -19.604 -29.791 1.00 51.78 493 TYR A O 1
ATOM 3917 N N . ILE A 1 494 ? 17.445 -20.063 -31.948 1.00 46.75 494 ILE A N 1
ATOM 3918 C CA . ILE A 1 494 ? 16.665 -21.289 -31.715 1.00 46.75 494 ILE A CA 1
ATOM 3919 C C . ILE A 1 494 ? 17.576 -22.500 -31.437 1.00 46.75 494 ILE A C 1
ATOM 3921 O O . ILE A 1 494 ? 17.161 -23.466 -30.803 1.00 46.75 494 ILE A O 1
ATOM 3925 N N . HIS A 1 495 ? 18.836 -22.479 -31.879 1.00 41.62 495 HIS A N 1
ATOM 3926 C CA . HIS A 1 495 ? 19.713 -23.657 -31.833 1.00 41.62 495 HIS A CA 1
ATOM 3927 C C . HIS A 1 495 ? 20.608 -23.752 -30.573 1.00 41.62 495 HIS A C 1
ATOM 3929 O O . HIS A 1 495 ? 21.404 -24.687 -30.460 1.00 41.62 495 HIS A O 1
ATOM 3935 N N . SER A 1 496 ? 20.450 -22.852 -29.588 1.00 43.56 496 SER A N 1
ATOM 3936 C CA . SER A 1 496 ? 21.047 -22.976 -28.240 1.00 43.56 496 SER A CA 1
ATOM 3937 C C . SER A 1 496 ? 20.121 -23.612 -27.192 1.00 43.56 496 SER A C 1
ATOM 3939 O O . SER A 1 496 ? 20.534 -23.754 -26.042 1.00 43.56 496 SER A O 1
ATOM 3941 N N . ASP A 1 497 ? 18.942 -24.111 -27.589 1.00 48.28 497 ASP A N 1
ATOM 3942 C CA . ASP A 1 497 ? 17.984 -24.872 -26.752 1.00 48.28 497 ASP A CA 1
ATOM 3943 C C . ASP A 1 497 ? 18.568 -26.177 -26.142 1.00 48.28 497 ASP A C 1
ATOM 3945 O O . ASP A 1 497 ? 17.873 -26.928 -25.460 1.00 48.28 497 ASP A O 1
ATOM 3949 N N . LYS A 1 498 ? 19.867 -26.451 -26.350 1.00 48.62 498 LYS A N 1
ATOM 3950 C CA . LYS A 1 498 ? 20.644 -27.469 -25.625 1.00 48.62 498 LYS A CA 1
ATOM 3951 C C . LYS A 1 498 ? 20.780 -27.168 -24.124 1.00 48.62 498 LYS A C 1
ATOM 3953 O O . LYS A 1 498 ? 21.002 -28.104 -23.364 1.00 48.62 498 LYS A O 1
ATOM 3958 N N . ASN A 1 499 ? 20.638 -25.905 -23.704 1.00 54.25 499 ASN A N 1
ATOM 3959 C CA . ASN A 1 499 ? 20.730 -25.491 -22.301 1.00 54.25 499 ASN A CA 1
ATOM 3960 C C . ASN A 1 499 ? 19.378 -24.949 -21.801 1.00 54.25 499 ASN A C 1
ATOM 3962 O O . ASN A 1 499 ? 18.853 -23.982 -22.349 1.00 54.25 499 ASN A O 1
ATOM 3966 N N . LEU A 1 500 ? 18.855 -25.520 -20.712 1.00 67.75 500 LEU A N 1
ATOM 3967 C CA . LEU A 1 500 ? 17.606 -25.136 -20.031 1.00 67.75 500 LEU A CA 1
ATOM 3968 C C . LEU A 1 500 ? 17.763 -23.855 -19.175 1.00 67.75 500 LEU A C 1
ATOM 3970 O O . LEU A 1 500 ? 17.332 -23.798 -18.024 1.00 67.75 500 LEU A O 1
ATOM 3974 N N . ASN A 1 501 ? 18.432 -22.825 -19.699 1.00 76.50 501 ASN A N 1
ATOM 3975 C CA . ASN A 1 501 ? 18.697 -21.589 -18.959 1.00 76.50 501 ASN A CA 1
ATOM 3976 C C . ASN A 1 501 ? 17.422 -20.733 -18.881 1.00 76.50 501 ASN A C 1
ATOM 3978 O O . ASN A 1 501 ? 17.088 -20.044 -19.842 1.00 76.50 501 ASN A O 1
ATOM 3982 N N . MET A 1 502 ? 16.718 -20.760 -17.745 1.00 80.88 502 MET A N 1
ATOM 3983 C CA . MET A 1 502 ? 15.447 -20.039 -17.588 1.00 80.88 502 MET A CA 1
ATOM 3984 C C . MET A 1 502 ? 15.646 -18.540 -17.310 1.00 80.88 502 MET A C 1
ATOM 3986 O O . MET A 1 502 ? 14.892 -17.718 -17.826 1.00 80.88 502 MET A O 1
ATOM 3990 N N . GLY A 1 503 ? 16.677 -18.153 -16.549 1.00 75.06 503 GLY A N 1
ATOM 3991 C CA . GLY A 1 503 ? 16.893 -16.760 -16.112 1.00 75.06 503 GLY A CA 1
ATOM 3992 C C . GLY A 1 503 ? 17.466 -15.786 -17.146 1.00 75.06 503 GLY A C 1
ATOM 3993 O O . GLY A 1 503 ? 17.920 -14.715 -16.766 1.00 75.06 503 GLY A O 1
ATOM 3994 N N . ILE A 1 504 ? 17.482 -16.138 -18.435 1.00 83.06 504 ILE A N 1
ATOM 3995 C CA . ILE A 1 504 ? 17.780 -15.185 -19.525 1.00 83.06 504 ILE A CA 1
ATOM 3996 C C . ILE A 1 504 ? 16.521 -14.729 -20.273 1.00 83.06 504 ILE A C 1
ATOM 3998 O O . ILE A 1 504 ? 16.590 -13.805 -21.077 1.00 83.06 504 ILE A O 1
ATOM 4002 N N . PHE A 1 505 ? 15.380 -15.374 -20.022 1.00 87.56 505 PHE A N 1
ATOM 4003 C CA . PHE A 1 505 ? 14.106 -15.143 -20.708 1.00 87.56 505 PHE A CA 1
ATOM 4004 C C . PHE A 1 505 ? 13.089 -14.426 -19.803 1.00 87.56 505 PHE A C 1
ATOM 4006 O O . PHE A 1 505 ? 11.894 -14.691 -19.887 1.00 87.56 505 PHE A O 1
ATOM 4013 N N . GLY A 1 506 ? 13.580 -13.546 -18.929 1.00 88.25 506 GLY A N 1
ATOM 4014 C CA . GLY A 1 506 ? 12.806 -12.768 -17.963 1.00 88.25 506 GLY A CA 1
ATOM 4015 C C . GLY A 1 506 ? 13.537 -11.478 -17.570 1.00 88.25 506 GLY A C 1
ATOM 4016 O O . GLY A 1 506 ? 14.640 -11.204 -18.044 1.00 88.25 506 GLY A O 1
ATOM 4017 N N . LEU A 1 507 ? 12.920 -10.683 -16.700 1.00 89.94 507 LEU A N 1
ATOM 4018 C CA . LEU A 1 507 ? 13.512 -9.509 -16.052 1.00 89.94 507 LEU A CA 1
ATOM 4019 C C . LEU A 1 507 ? 14.411 -9.900 -14.867 1.00 89.94 507 LEU A C 1
ATOM 4021 O O . LEU A 1 507 ? 15.347 -9.180 -14.520 1.00 89.94 507 LEU A O 1
ATOM 4025 N N . GLU A 1 508 ? 14.093 -11.020 -14.224 1.00 92.31 508 GLU A N 1
ATOM 4026 C CA . GLU A 1 508 ? 14.769 -11.522 -13.028 1.00 92.31 508 GLU A CA 1
ATOM 4027 C C . GLU A 1 508 ? 16.083 -12.251 -13.342 1.00 92.31 508 GLU A C 1
ATOM 4029 O O . GLU A 1 508 ? 16.257 -12.830 -14.411 1.00 92.31 508 GLU A O 1
ATOM 4034 N N . GLY A 1 509 ? 16.996 -12.263 -12.366 1.00 89.19 509 GLY A N 1
ATOM 4035 C CA . GLY A 1 509 ? 18.241 -13.035 -12.414 1.00 89.19 509 GLY A CA 1
ATOM 4036 C C . GLY A 1 509 ? 18.138 -14.342 -11.624 1.00 89.19 509 GLY A C 1
ATOM 4037 O O . GLY A 1 509 ? 17.456 -15.282 -12.026 1.00 89.19 509 GLY A O 1
ATOM 4038 N N . SER A 1 510 ? 18.841 -14.409 -10.488 1.00 92.81 510 SER A N 1
ATOM 4039 C CA . SER A 1 510 ? 18.773 -15.546 -9.559 1.00 92.81 510 SER A CA 1
ATOM 4040 C C . SER A 1 510 ? 17.353 -15.779 -9.050 1.00 92.81 510 SER A C 1
ATOM 4042 O O . SER A 1 510 ? 16.738 -14.866 -8.506 1.00 92.81 510 SER A O 1
ATOM 4044 N N . LYS A 1 511 ? 16.873 -17.018 -9.172 1.00 94.25 511 LYS A N 1
ATOM 4045 C CA . LYS A 1 511 ? 15.493 -17.410 -8.861 1.00 94.25 511 LYS A CA 1
ATOM 4046 C C . LYS A 1 511 ? 15.446 -18.832 -8.277 1.00 94.25 511 LYS A C 1
ATOM 4048 O O . LYS A 1 511 ? 16.181 -19.706 -8.750 1.00 94.25 511 LYS A O 1
ATOM 4053 N N . PRO A 1 512 ? 14.637 -19.086 -7.231 1.00 96.69 512 PRO A N 1
ATOM 4054 C CA . PRO A 1 512 ? 14.709 -20.327 -6.469 1.00 96.69 512 PRO A CA 1
ATOM 4055 C C . PRO A 1 512 ? 14.098 -21.502 -7.238 1.00 96.69 512 PRO A C 1
ATOM 4057 O O . PRO A 1 512 ? 12.896 -21.529 -7.502 1.00 96.69 512 PRO A O 1
ATOM 4060 N N . GLY A 1 513 ? 14.892 -22.545 -7.487 1.00 96.88 513 GLY A N 1
ATOM 4061 C CA . GLY A 1 513 ? 14.394 -23.814 -8.027 1.00 96.88 513 GLY A CA 1
ATOM 4062 C C . GLY A 1 513 ? 13.339 -24.485 -7.135 1.00 96.88 513 GLY A C 1
ATOM 4063 O O . GLY A 1 513 ? 12.536 -25.282 -7.615 1.00 96.88 513 GLY A O 1
ATOM 4064 N N . ALA A 1 514 ? 13.286 -24.112 -5.850 1.00 98.31 514 ALA A N 1
ATOM 4065 C CA . ALA A 1 514 ? 12.252 -24.538 -4.912 1.00 98.31 514 ALA A CA 1
ATOM 4066 C C . ALA A 1 514 ? 10.842 -24.030 -5.268 1.00 98.31 514 ALA A C 1
ATOM 4068 O O . ALA A 1 514 ? 9.884 -24.776 -5.087 1.00 98.31 514 ALA A O 1
ATOM 4069 N N . ALA A 1 515 ? 10.704 -22.826 -5.840 1.00 98.19 515 ALA A N 1
ATOM 4070 C CA . ALA A 1 515 ? 9.406 -22.328 -6.304 1.00 98.19 515 ALA A CA 1
ATOM 4071 C C . ALA A 1 515 ? 8.900 -23.149 -7.501 1.00 98.19 515 ALA A C 1
ATOM 4073 O O . ALA A 1 515 ? 7.765 -23.620 -7.500 1.00 98.19 515 ALA A O 1
ATOM 4074 N N . ALA A 1 516 ? 9.774 -23.421 -8.477 1.00 97.88 516 ALA A N 1
ATOM 4075 C CA . ALA A 1 516 ? 9.454 -24.297 -9.605 1.00 97.88 516 ALA A CA 1
ATOM 4076 C C . ALA A 1 516 ? 9.066 -25.715 -9.147 1.00 97.88 516 ALA A C 1
ATOM 4078 O O . ALA A 1 516 ? 8.080 -26.267 -9.631 1.00 97.88 516 ALA A O 1
ATOM 4079 N N . ALA A 1 517 ? 9.791 -26.285 -8.178 1.00 98.50 517 ALA A N 1
ATOM 4080 C CA . ALA A 1 517 ? 9.477 -27.594 -7.605 1.00 98.50 517 ALA A CA 1
ATOM 4081 C C . ALA A 1 517 ? 8.145 -27.615 -6.832 1.00 98.50 517 ALA A C 1
ATOM 4083 O O . ALA A 1 517 ? 7.418 -28.603 -6.913 1.00 98.50 517 ALA A O 1
ATOM 4084 N N . ALA A 1 518 ? 7.795 -26.536 -6.125 1.00 98.69 518 ALA A N 1
ATOM 4085 C CA . ALA A 1 518 ? 6.515 -26.402 -5.430 1.00 98.69 518 ALA A CA 1
ATOM 4086 C C . ALA A 1 518 ? 5.331 -26.385 -6.408 1.00 98.69 518 ALA A C 1
ATOM 4088 O O . ALA A 1 518 ? 4.386 -27.157 -6.242 1.00 98.69 518 ALA A O 1
ATOM 4089 N N . VAL A 1 519 ? 5.413 -25.563 -7.463 1.00 98.69 519 VAL A N 1
ATOM 4090 C CA . VAL A 1 519 ? 4.391 -25.506 -8.522 1.00 98.69 519 VAL A CA 1
ATOM 4091 C C . VAL A 1 519 ? 4.293 -26.852 -9.248 1.00 98.69 519 VAL A C 1
ATOM 4093 O O . VAL A 1 519 ? 3.196 -27.377 -9.431 1.00 98.69 519 VAL A O 1
ATOM 4096 N N . TRP A 1 520 ? 5.433 -27.456 -9.601 1.00 98.56 520 TRP A N 1
ATOM 4097 C CA . TRP A 1 520 ? 5.480 -28.761 -10.262 1.00 98.56 520 TRP A CA 1
ATOM 4098 C C . TRP A 1 520 ? 4.843 -29.863 -9.410 1.00 98.56 520 TRP A C 1
ATOM 4100 O O . TRP A 1 520 ? 4.006 -30.613 -9.908 1.00 98.56 520 TRP A O 1
ATOM 4110 N N . MET A 1 521 ? 5.187 -29.948 -8.120 1.00 98.25 521 MET A N 1
ATOM 4111 C CA . MET A 1 521 ? 4.641 -30.967 -7.222 1.00 98.25 521 MET A CA 1
ATOM 4112 C C . MET A 1 521 ? 3.136 -30.772 -7.013 1.00 98.25 521 MET A C 1
ATOM 4114 O O . MET A 1 521 ? 2.388 -31.747 -7.057 1.00 98.25 521 MET A O 1
ATOM 4118 N N . ALA A 1 522 ? 2.669 -29.526 -6.894 1.00 98.31 522 ALA A N 1
ATOM 4119 C CA . ALA A 1 522 ? 1.244 -29.217 -6.851 1.00 98.31 522 ALA A CA 1
ATOM 4120 C C . ALA A 1 522 ? 0.516 -29.682 -8.123 1.00 98.31 522 ALA A C 1
ATOM 4122 O O . ALA A 1 522 ? -0.436 -30.450 -8.022 1.00 98.31 522 ALA A O 1
ATOM 4123 N N . HIS A 1 523 ? 0.997 -29.316 -9.316 1.00 98.06 523 HIS A N 1
ATOM 4124 C CA . HIS A 1 523 ? 0.404 -29.736 -10.595 1.00 98.06 523 HIS A CA 1
ATOM 4125 C C . HIS A 1 523 ? 0.480 -31.252 -10.839 1.00 98.06 523 HIS A C 1
ATOM 4127 O O . HIS A 1 523 ? -0.371 -31.824 -11.526 1.00 98.06 523 HIS A O 1
ATOM 4133 N N . ARG A 1 524 ? 1.505 -31.921 -10.296 1.00 96.06 524 ARG A N 1
ATOM 4134 C CA . ARG A 1 524 ? 1.687 -33.372 -10.408 1.00 96.06 524 ARG A CA 1
ATOM 4135 C C . ARG A 1 524 ? 0.721 -34.147 -9.510 1.00 96.06 524 ARG A C 1
ATOM 4137 O O . ARG A 1 524 ? 0.301 -35.237 -9.904 1.00 96.06 524 ARG A O 1
ATOM 4144 N N . THR A 1 525 ? 0.390 -33.598 -8.339 1.00 95.94 525 THR A N 1
ATOM 4145 C CA . THR A 1 525 ? -0.534 -34.177 -7.348 1.00 95.94 525 THR A CA 1
ATOM 4146 C C . THR A 1 525 ? -1.995 -33.797 -7.603 1.00 95.94 525 THR A C 1
ATOM 4148 O O . THR A 1 525 ? -2.883 -34.623 -7.403 1.00 95.94 525 THR A O 1
ATOM 4151 N N . ILE A 1 526 ? -2.246 -32.566 -8.051 1.00 95.75 526 ILE A N 1
ATOM 4152 C CA . ILE A 1 526 ? -3.570 -31.974 -8.255 1.00 95.75 526 ILE A CA 1
ATOM 4153 C C . ILE A 1 526 ? -3.710 -31.641 -9.752 1.00 95.75 526 ILE A C 1
ATOM 4155 O O . ILE A 1 526 ? -3.103 -30.675 -10.222 1.00 95.75 526 ILE A O 1
ATOM 4159 N N . PRO A 1 527 ? -4.492 -32.419 -10.528 1.00 92.75 527 PRO A N 1
ATOM 4160 C CA . PRO A 1 527 ? -4.639 -32.203 -11.966 1.00 92.75 527 PRO A CA 1
ATOM 4161 C C . PRO A 1 527 ? -5.078 -30.781 -12.346 1.00 92.75 527 PRO A C 1
ATOM 4163 O O . PRO A 1 527 ? -5.973 -30.201 -11.729 1.00 92.75 527 PRO A O 1
ATOM 4166 N N . LEU A 1 528 ? -4.503 -30.245 -13.427 1.00 95.19 528 LEU A N 1
ATOM 4167 C CA . LEU A 1 528 ? -4.900 -28.970 -14.045 1.00 95.19 528 LEU A CA 1
ATOM 4168 C C . LEU A 1 528 ? -6.175 -29.110 -14.906 1.00 95.19 528 LEU A C 1
ATOM 4170 O O . LEU A 1 528 ? -6.236 -28.656 -16.050 1.00 95.19 528 LEU A O 1
ATOM 4174 N N . ASP A 1 529 ? -7.188 -29.769 -14.352 1.00 90.00 529 ASP A N 1
ATOM 4175 C CA . ASP A 1 529 ? -8.488 -30.027 -14.967 1.00 90.00 529 ASP A CA 1
ATOM 4176 C C . ASP A 1 529 ? -9.602 -30.098 -13.904 1.00 90.00 529 ASP A C 1
ATOM 4178 O O . ASP A 1 529 ? -9.361 -29.883 -12.710 1.00 90.00 529 ASP A O 1
ATOM 4182 N N . ASN A 1 530 ? -10.837 -30.372 -14.333 1.00 85.88 530 ASN A N 1
ATOM 4183 C CA . ASN A 1 530 ? -12.008 -30.405 -13.454 1.00 85.88 530 ASN A CA 1
ATOM 4184 C C . ASN A 1 530 ? -12.045 -31.581 -12.458 1.00 85.88 530 ASN A C 1
ATOM 4186 O O . ASN A 1 530 ? -12.936 -31.623 -11.615 1.00 85.88 530 ASN A O 1
ATOM 4190 N N . SER A 1 531 ? -11.068 -32.495 -12.489 1.00 84.44 531 SER A N 1
ATOM 4191 C CA . SER A 1 531 ? -10.891 -33.537 -11.468 1.00 84.44 531 SER A CA 1
ATOM 4192 C C . SER A 1 531 ? -9.920 -33.154 -10.339 1.00 84.44 531 SER A C 1
ATOM 4194 O O . SER A 1 531 ? -9.907 -33.826 -9.304 1.00 84.44 531 SER A O 1
ATOM 4196 N N . GLY A 1 532 ? -9.133 -32.086 -10.525 1.00 90.62 532 GLY A N 1
ATOM 4197 C CA . GLY A 1 532 ? -8.154 -31.565 -9.568 1.00 90.62 532 GLY A CA 1
ATOM 4198 C C . GLY A 1 532 ? -8.463 -30.130 -9.150 1.00 90.62 532 GLY A C 1
ATOM 4199 O O . GLY A 1 532 ? -9.381 -29.886 -8.373 1.00 90.62 532 GLY A O 1
ATOM 4200 N N . TYR A 1 533 ? -7.717 -29.160 -9.677 1.00 93.44 533 TYR A N 1
ATOM 4201 C CA . TYR A 1 533 ? -7.891 -27.741 -9.344 1.00 93.44 533 TYR A CA 1
ATOM 4202 C C . TYR A 1 533 ? -9.290 -27.207 -9.670 1.00 93.44 533 TYR A C 1
ATOM 4204 O O . TYR A 1 533 ? -9.797 -26.354 -8.944 1.00 93.44 533 TYR A O 1
ATOM 4212 N N . GLY A 1 534 ? -9.946 -27.731 -10.711 1.00 90.38 534 GLY A N 1
ATOM 4213 C CA . GLY A 1 534 ? -11.306 -27.319 -11.050 1.00 90.38 534 GLY A CA 1
ATOM 4214 C C . GLY A 1 534 ? -12.353 -27.810 -10.047 1.00 90.38 534 GLY A C 1
ATOM 4215 O O . GLY A 1 534 ? -13.388 -27.166 -9.918 1.00 90.38 534 GLY A O 1
ATOM 4216 N N . LEU A 1 535 ? -12.064 -28.878 -9.289 1.00 85.75 535 LEU A N 1
ATOM 4217 C CA . LEU A 1 535 ? -12.876 -29.290 -8.141 1.00 85.75 535 LEU A CA 1
ATOM 4218 C C . LEU A 1 535 ? -12.729 -28.259 -7.012 1.00 85.75 535 LEU A C 1
ATOM 4220 O O . LEU A 1 535 ? -13.722 -27.667 -6.609 1.00 85.75 535 LEU A O 1
ATOM 4224 N N . ILE A 1 536 ? -11.488 -27.963 -6.594 1.00 90.31 536 ILE A N 1
ATOM 4225 C CA . ILE A 1 536 ? -11.178 -26.971 -5.541 1.00 90.31 536 ILE A CA 1
ATOM 4226 C C . ILE A 1 536 ? -11.815 -25.608 -5.858 1.00 90.31 536 ILE A C 1
ATOM 4228 O O . ILE A 1 536 ? -12.446 -24.991 -5.008 1.00 90.31 536 ILE A O 1
ATOM 4232 N N . LEU A 1 537 ? -11.674 -25.128 -7.094 1.00 92.00 537 LEU A N 1
ATOM 4233 C CA . LEU A 1 537 ? -12.188 -23.817 -7.498 1.00 92.00 537 LEU A CA 1
ATOM 4234 C C . LEU A 1 537 ? -13.701 -23.830 -7.768 1.00 92.00 537 LEU A C 1
ATOM 4236 O O . LEU A 1 537 ? -14.339 -22.784 -7.640 1.00 92.00 537 LEU A O 1
ATOM 4240 N N . GLY A 1 538 ? -14.283 -24.998 -8.058 1.00 87.81 538 GLY A N 1
ATOM 4241 C CA . GLY A 1 538 ? -15.730 -25.216 -8.076 1.00 87.81 538 GLY A CA 1
ATOM 4242 C C . GLY A 1 538 ? -16.368 -25.010 -6.702 1.00 87.81 538 GLY A C 1
ATOM 4243 O O . GLY A 1 538 ? -17.370 -24.300 -6.609 1.00 87.81 538 GLY A O 1
ATOM 4244 N N . GLU A 1 539 ? -15.739 -25.513 -5.633 1.00 84.62 539 GLU A N 1
ATOM 4245 C CA . GLU A 1 539 ? -16.143 -25.250 -4.239 1.00 84.62 539 GLU A CA 1
ATOM 4246 C C . GLU A 1 539 ? -16.194 -23.753 -3.935 1.00 84.62 539 GLU A C 1
ATOM 4248 O O . GLU A 1 539 ? -17.207 -23.222 -3.466 1.00 84.62 539 GLU A O 1
ATOM 4253 N N . CYS A 1 540 ? -15.097 -23.057 -4.244 1.00 90.50 540 CYS A N 1
ATOM 4254 C CA . CYS A 1 540 ? -14.959 -21.626 -4.014 1.00 90.50 540 CYS A CA 1
ATOM 4255 C C . CYS A 1 540 ? -15.993 -20.838 -4.832 1.00 90.50 540 CYS A C 1
ATOM 4257 O O . CYS A 1 540 ? -16.594 -19.891 -4.323 1.00 90.50 540 CYS A O 1
ATOM 4259 N N . ALA A 1 541 ? -16.246 -21.243 -6.082 1.00 90.31 541 ALA A N 1
ATOM 4260 C CA . ALA A 1 541 ? -17.230 -20.610 -6.956 1.00 90.31 541 ALA A CA 1
ATOM 4261 C C . ALA A 1 541 ? -18.659 -20.809 -6.442 1.00 90.31 541 ALA A C 1
ATOM 4263 O O . ALA A 1 541 ? -19.387 -19.826 -6.289 1.00 90.31 541 ALA A O 1
ATOM 4264 N N . PHE A 1 542 ? -19.053 -22.041 -6.108 1.00 87.62 542 PHE A N 1
ATOM 4265 C CA . PHE A 1 542 ? -20.357 -22.331 -5.512 1.00 87.62 542 PHE A CA 1
ATOM 4266 C C . PHE A 1 542 ? -20.558 -21.540 -4.216 1.00 87.62 542 PHE A C 1
ATOM 4268 O O . PHE A 1 542 ? -21.560 -20.835 -4.064 1.00 87.62 542 PHE A O 1
ATOM 4275 N N . SER A 1 543 ? -19.561 -21.564 -3.330 1.00 89.12 543 SER A N 1
ATOM 4276 C CA . SER A 1 543 ? -19.551 -20.807 -2.079 1.00 89.12 543 SER A CA 1
ATOM 4277 C C . SER A 1 543 ? -19.702 -19.303 -2.322 1.00 89.12 543 SER A C 1
ATOM 4279 O O . SER A 1 543 ? -20.554 -18.675 -1.695 1.00 89.12 543 SER A O 1
ATOM 4281 N N . ALA A 1 544 ? -18.981 -18.724 -3.287 1.00 92.31 544 ALA A N 1
ATOM 4282 C CA . ALA A 1 544 ? -19.127 -17.319 -3.667 1.00 92.31 544 ALA A CA 1
ATOM 4283 C C . ALA A 1 544 ? -20.543 -16.984 -4.165 1.00 92.31 544 ALA A C 1
ATOM 4285 O O . ALA A 1 544 ? -21.105 -15.971 -3.741 1.00 92.31 544 ALA A O 1
ATOM 4286 N N . LYS A 1 545 ? -21.165 -17.838 -4.991 1.00 92.31 545 LYS A N 1
ATOM 4287 C CA . LYS A 1 545 ? -22.560 -17.643 -5.434 1.00 92.31 545 LYS A CA 1
ATOM 4288 C C . LYS A 1 545 ? -23.557 -17.725 -4.274 1.00 92.31 545 LYS A C 1
ATOM 4290 O O . LYS A 1 545 ? -24.510 -16.943 -4.239 1.00 92.31 545 LYS A O 1
ATOM 4295 N N . LEU A 1 546 ? -23.339 -18.619 -3.306 1.00 91.75 546 LEU A N 1
ATOM 4296 C CA . LEU A 1 546 ? -24.158 -18.681 -2.094 1.00 91.75 546 LEU A CA 1
ATOM 4297 C C . LEU A 1 546 ? -23.975 -17.429 -1.236 1.00 91.75 546 LEU A C 1
ATOM 4299 O O . LEU A 1 546 ? -24.969 -16.788 -0.904 1.00 91.75 546 LEU A O 1
ATOM 4303 N N . TYR A 1 547 ? -22.737 -17.032 -0.931 1.00 93.69 547 TYR A N 1
ATOM 4304 C CA . TYR A 1 547 ? -22.454 -15.803 -0.186 1.00 93.69 547 TYR A CA 1
ATOM 4305 C C . TYR A 1 547 ? -23.122 -14.589 -0.842 1.00 93.69 547 TYR A C 1
ATOM 4307 O O . TYR A 1 547 ? -23.805 -13.843 -0.149 1.00 93.69 547 TYR A O 1
ATOM 4315 N N . TYR A 1 548 ? -23.065 -14.452 -2.172 1.00 94.75 548 TYR A N 1
ATOM 4316 C CA . TYR A 1 548 ? -23.795 -13.415 -2.913 1.00 94.75 548 TYR A CA 1
ATOM 4317 C C . TYR A 1 548 ? -25.314 -13.445 -2.665 1.00 94.75 548 TYR A C 1
ATOM 4319 O O . TYR A 1 548 ? -25.914 -12.413 -2.355 1.00 94.75 548 TYR A O 1
ATOM 4327 N N . CYS A 1 549 ? -25.942 -14.626 -2.747 1.00 95.12 549 CYS A N 1
ATOM 4328 C CA . CYS A 1 549 ? -27.365 -14.800 -2.434 1.00 95.12 549 CYS A CA 1
ATOM 4329 C C . CYS A 1 549 ? -27.690 -14.362 -1.002 1.00 95.12 549 CYS A C 1
ATOM 4331 O O . CYS A 1 549 ? -28.684 -13.668 -0.774 1.00 95.12 549 CYS A O 1
ATOM 4333 N N . TYR A 1 550 ? -26.857 -14.758 -0.041 1.00 95.31 550 TYR A N 1
ATOM 4334 C CA . TYR A 1 550 ? -27.020 -14.401 1.361 1.00 95.31 550 TYR A CA 1
ATOM 4335 C C . TYR A 1 550 ? -26.832 -12.893 1.590 1.00 95.31 550 TYR A C 1
ATOM 4337 O O . TYR A 1 550 ? -27.697 -12.288 2.217 1.00 95.31 550 TYR A O 1
ATOM 4345 N N . TRP A 1 551 ? -25.811 -12.247 1.013 1.00 95.81 551 TRP A N 1
ATOM 4346 C CA . TRP A 1 551 ? -25.611 -10.793 1.112 1.00 95.81 551 TRP A CA 1
ATOM 4347 C C . TRP A 1 551 ? -26.818 -10.004 0.583 1.00 95.81 551 TRP A C 1
ATOM 4349 O O . TRP A 1 551 ? -27.312 -9.108 1.266 1.00 95.81 551 TRP A O 1
ATOM 4359 N N . LEU A 1 552 ? -27.359 -10.377 -0.583 1.00 94.31 552 LEU A N 1
ATOM 4360 C CA . LEU A 1 552 ? -28.543 -9.725 -1.162 1.00 94.31 552 LEU A CA 1
ATOM 4361 C C . LEU A 1 552 ? -29.838 -9.931 -0.361 1.00 94.31 552 LEU A C 1
ATOM 4363 O O . LEU A 1 552 ? -30.784 -9.159 -0.513 1.00 94.31 552 LEU A O 1
ATOM 4367 N N . THR A 1 553 ? -29.916 -10.979 0.460 1.00 95.31 553 THR A N 1
ATOM 4368 C CA . THR A 1 553 ? -31.139 -11.351 1.192 1.00 95.31 553 THR A CA 1
ATOM 4369 C C . THR A 1 553 ? -31.054 -11.133 2.702 1.00 95.31 553 THR A C 1
ATOM 4371 O O . THR A 1 553 ? -32.073 -11.264 3.381 1.00 95.31 553 THR A O 1
ATOM 4374 N N . LEU A 1 554 ? -29.882 -10.748 3.224 1.00 95.88 554 LEU A N 1
ATOM 4375 C CA . LEU A 1 554 ? -29.601 -10.570 4.653 1.00 95.88 554 LEU A CA 1
ATOM 4376 C C . LEU A 1 554 ? -30.501 -9.521 5.322 1.00 95.88 554 LEU A C 1
ATOM 4378 O O . LEU A 1 554 ? -30.900 -9.670 6.484 1.00 95.88 554 LEU A O 1
ATOM 4382 N N . ALA A 1 555 ? -30.824 -8.465 4.575 1.00 93.75 555 ALA A N 1
ATOM 4383 C CA . ALA A 1 555 ? -31.864 -7.510 4.917 1.00 93.75 555 ALA A CA 1
ATOM 4384 C C . ALA A 1 555 ? -33.242 -8.083 4.543 1.00 93.75 555 ALA A C 1
ATOM 4386 O O . ALA A 1 555 ? -33.542 -8.325 3.369 1.00 93.75 555 ALA A O 1
ATOM 4387 N N . GLY A 1 556 ? -34.089 -8.287 5.548 1.00 87.38 556 GLY A N 1
ATOM 4388 C CA . GLY A 1 556 ? -35.518 -8.530 5.391 1.00 87.38 556 GLY A CA 1
ATOM 4389 C C . GLY A 1 556 ? -36.287 -7.226 5.181 1.00 87.38 556 GLY A C 1
ATOM 4390 O O . GLY A 1 556 ? -35.775 -6.130 5.400 1.00 87.38 556 GLY A O 1
ATOM 4391 N N . ASP A 1 557 ? -37.552 -7.330 4.785 1.00 83.06 557 ASP A N 1
ATOM 4392 C CA . ASP A 1 557 ? -38.342 -6.160 4.366 1.00 83.06 557 ASP A CA 1
ATOM 4393 C C . ASP A 1 557 ? -38.649 -5.192 5.533 1.00 83.06 557 ASP A C 1
ATOM 4395 O O . ASP A 1 557 ? -38.880 -3.999 5.326 1.00 83.06 557 ASP A O 1
ATOM 4399 N N . SER A 1 558 ? -38.586 -5.694 6.773 1.00 86.56 558 SER A N 1
ATOM 4400 C CA . SER A 1 558 ? -38.716 -4.928 8.017 1.00 86.56 558 SER A CA 1
ATOM 4401 C C . SER A 1 558 ? -37.395 -4.376 8.570 1.00 86.56 558 SER A C 1
ATOM 4403 O O . SER A 1 558 ? -37.431 -3.621 9.540 1.00 86.56 558 SER A O 1
ATOM 4405 N N . ASP A 1 559 ? -36.234 -4.743 8.015 1.00 93.25 559 ASP A N 1
ATOM 4406 C CA . ASP A 1 559 ? -34.944 -4.282 8.539 1.00 93.25 559 ASP A CA 1
ATOM 4407 C C . ASP A 1 559 ? -34.718 -2.777 8.294 1.00 93.25 559 ASP A C 1
ATOM 4409 O O . ASP A 1 559 ? -35.288 -2.134 7.400 1.00 93.25 559 ASP A O 1
ATOM 4413 N N . VAL A 1 560 ? -33.841 -2.199 9.119 1.00 95.31 560 VAL A N 1
ATOM 4414 C CA . VAL A 1 560 ? -33.403 -0.796 9.027 1.00 95.31 560 VAL A CA 1
ATOM 4415 C C . VAL A 1 560 ? -32.185 -0.606 8.119 1.00 95.31 560 VAL A C 1
ATOM 4417 O O . VAL A 1 560 ? -31.607 0.476 8.090 1.00 95.31 560 VAL A O 1
ATOM 4420 N N . PHE A 1 561 ? -31.792 -1.633 7.365 1.00 97.19 561 PHE A N 1
ATOM 4421 C CA . PHE A 1 561 ? -30.681 -1.587 6.418 1.00 97.19 561 PHE A CA 1
ATOM 4422 C C . PHE A 1 561 ? -31.015 -2.295 5.111 1.00 97.19 561 PHE A C 1
ATOM 4424 O O . PHE A 1 561 ? -31.998 -3.027 5.019 1.00 97.19 561 PHE A O 1
ATOM 4431 N N . ARG A 1 562 ? -30.192 -2.048 4.096 1.00 95.75 562 ARG A N 1
ATOM 4432 C CA . ARG A 1 562 ? -30.178 -2.760 2.819 1.00 95.75 562 ARG A CA 1
ATOM 4433 C C . ARG A 1 562 ? -28.751 -2.902 2.320 1.00 95.75 562 ARG A C 1
ATOM 4435 O O . ARG A 1 562 ? -27.873 -2.130 2.708 1.00 95.75 562 ARG A O 1
ATOM 4442 N N . ILE A 1 563 ? -28.550 -3.885 1.455 1.00 95.94 563 ILE A N 1
ATOM 4443 C CA . ILE A 1 563 ? -27.271 -4.183 0.823 1.00 95.94 563 ILE A CA 1
ATOM 4444 C C . ILE A 1 563 ? -27.455 -4.051 -0.685 1.00 95.94 563 ILE A C 1
ATOM 4446 O O . ILE A 1 563 ? -28.449 -4.537 -1.222 1.00 95.94 563 ILE A O 1
ATOM 4450 N N . GLU A 1 564 ? -26.513 -3.385 -1.347 1.00 95.12 564 GLU A N 1
ATOM 4451 C CA . GLU A 1 564 ? -26.482 -3.240 -2.801 1.00 95.12 564 GLU A CA 1
ATOM 4452 C C . GLU A 1 564 ? -25.168 -3.764 -3.370 1.00 95.12 564 GLU A C 1
ATOM 4454 O O . GLU A 1 564 ? -24.093 -3.396 -2.903 1.00 95.12 564 GLU A O 1
ATOM 4459 N N . SER A 1 565 ? -25.240 -4.635 -4.376 1.00 94.62 565 SER A N 1
ATOM 4460 C CA . SER A 1 565 ? -24.063 -5.256 -4.986 1.00 94.62 565 SER A CA 1
ATOM 4461 C C . SER A 1 565 ? -23.465 -4.403 -6.108 1.00 94.62 565 SER A C 1
ATOM 4463 O O . SER A 1 565 ? -24.189 -3.763 -6.881 1.00 94.62 565 SER A O 1
ATOM 4465 N N . LEU A 1 566 ? -22.135 -4.437 -6.241 1.00 94.12 566 LEU A N 1
ATOM 4466 C CA . LEU A 1 566 ? -21.412 -3.768 -7.330 1.00 94.12 566 LEU A CA 1
ATOM 4467 C C . LEU A 1 566 ? -21.664 -4.445 -8.678 1.00 94.12 566 LEU A C 1
ATOM 4469 O O . LEU A 1 566 ? -21.984 -3.764 -9.651 1.00 94.12 566 LEU A O 1
ATOM 4473 N N . VAL A 1 567 ? -21.621 -5.779 -8.711 1.00 93.44 567 VAL A N 1
ATOM 4474 C CA . VAL A 1 567 ? -22.132 -6.563 -9.842 1.00 93.44 567 VAL A CA 1
ATOM 4475 C C . VAL A 1 567 ? -23.657 -6.686 -9.688 1.00 93.44 567 VAL A C 1
ATOM 4477 O O . VAL A 1 567 ? -24.120 -7.237 -8.678 1.00 93.44 567 VAL A O 1
ATOM 4480 N N . PRO A 1 568 ? -24.464 -6.140 -10.615 1.00 92.88 568 PRO A N 1
ATOM 4481 C CA . PRO A 1 568 ? -25.918 -6.123 -10.495 1.00 92.88 568 PRO A CA 1
ATOM 4482 C C . PRO A 1 568 ? -26.525 -7.520 -10.669 1.00 92.88 568 PRO A C 1
ATOM 4484 O O . PRO A 1 568 ? -25.941 -8.405 -11.292 1.00 92.88 568 PRO A O 1
ATOM 4487 N N . LEU A 1 569 ? -27.749 -7.698 -10.167 1.00 93.56 569 LEU A N 1
ATOM 4488 C CA . LEU A 1 569 ? -28.592 -8.813 -10.596 1.00 93.56 569 LEU A CA 1
ATOM 4489 C C . LEU A 1 569 ? -28.965 -8.655 -12.084 1.00 93.56 569 LEU A C 1
ATOM 4491 O O . LEU A 1 569 ? -29.186 -7.525 -12.531 1.00 93.56 569 LEU A O 1
ATOM 4495 N N . PRO A 1 570 ? -29.103 -9.757 -12.843 1.00 92.94 570 PRO A N 1
ATOM 4496 C CA . PRO A 1 570 ? -29.626 -9.703 -14.204 1.00 92.94 570 PRO A CA 1
ATOM 4497 C C . PRO A 1 570 ? -31.086 -9.219 -14.211 1.00 92.94 570 PRO A C 1
ATOM 4499 O O . PRO A 1 570 ? -31.813 -9.383 -13.232 1.00 92.94 570 PRO A O 1
ATOM 4502 N N . GLU A 1 571 ? -31.554 -8.668 -15.335 1.00 93.19 571 GLU A N 1
ATOM 4503 C CA . GLU A 1 571 ? -32.944 -8.190 -15.473 1.00 93.19 571 GLU A CA 1
ATOM 4504 C C . GLU A 1 571 ? -33.988 -9.299 -15.269 1.00 93.19 571 GLU A C 1
ATOM 4506 O O . GLU A 1 571 ? -35.111 -9.038 -14.839 1.00 93.19 571 GLU A O 1
ATOM 4511 N N . LYS A 1 572 ? -33.617 -10.546 -15.568 1.00 95.62 572 LYS A N 1
ATOM 4512 C CA . LYS A 1 572 ? -34.403 -11.756 -15.324 1.00 95.62 572 LYS A CA 1
ATOM 4513 C C . LYS A 1 572 ? -33.476 -12.930 -15.036 1.00 95.62 572 LYS A C 1
ATOM 4515 O O . LYS A 1 572 ? -32.350 -12.953 -15.527 1.00 95.62 572 LYS A O 1
ATOM 4520 N N . ILE A 1 573 ? -33.983 -13.919 -14.310 1.00 95.06 573 ILE A N 1
ATOM 4521 C CA . ILE A 1 573 ? -33.330 -15.222 -14.138 1.00 95.06 573 ILE A CA 1
ATOM 4522 C C . ILE A 1 573 ? -34.130 -16.304 -14.865 1.00 95.06 573 ILE A C 1
ATOM 4524 O O . ILE A 1 573 ? -35.368 -16.305 -14.842 1.00 95.06 573 ILE A O 1
ATOM 4528 N N . THR A 1 574 ? -33.429 -17.230 -15.514 1.00 94.44 574 THR A N 1
ATOM 4529 C CA . THR A 1 574 ? -34.028 -18.381 -16.203 1.00 94.44 574 THR A CA 1
ATOM 4530 C C . THR A 1 574 ? -33.633 -19.708 -15.564 1.00 94.44 574 THR A C 1
ATOM 4532 O O . THR A 1 574 ? -32.546 -19.824 -15.006 1.00 94.44 574 THR A O 1
ATOM 4535 N N . GLY A 1 575 ? -34.500 -20.713 -15.662 1.00 90.81 575 GLY A N 1
ATOM 4536 C CA . GLY A 1 575 ? -34.184 -22.090 -15.288 1.00 90.81 575 GLY A CA 1
ATOM 4537 C C . GLY A 1 575 ? -33.368 -22.811 -16.361 1.00 90.81 575 GLY A C 1
ATOM 4538 O O . GLY A 1 575 ? -32.998 -22.230 -17.385 1.00 90.81 575 GLY A O 1
ATOM 4539 N N . TYR A 1 576 ? -33.109 -24.095 -16.131 1.00 85.94 576 TYR A N 1
ATOM 4540 C CA . TYR A 1 576 ? -32.253 -24.938 -16.964 1.00 85.94 576 TYR A CA 1
ATOM 4541 C C . TYR A 1 576 ? -32.752 -25.067 -18.413 1.00 85.94 576 TYR A C 1
ATOM 4543 O O . TYR A 1 576 ? -31.952 -25.103 -19.346 1.00 85.94 576 TYR A O 1
ATOM 4551 N N . GLN A 1 577 ? -34.072 -25.065 -18.629 1.00 88.62 577 GLN A N 1
ATOM 4552 C CA . GLN A 1 577 ? -34.683 -25.110 -19.965 1.00 88.62 577 GLN A CA 1
ATOM 4553 C C . GLN A 1 577 ? -34.906 -23.709 -20.575 1.00 88.62 577 GLN A C 1
ATOM 4555 O O . GLN A 1 577 ? -35.600 -23.571 -21.581 1.00 88.62 577 GLN A O 1
ATOM 4560 N N . GLY A 1 578 ? -34.337 -22.652 -19.982 1.00 87.06 578 GLY A N 1
ATOM 4561 C CA . GLY A 1 578 ? -34.493 -21.264 -20.435 1.00 87.06 578 GLY A CA 1
ATOM 4562 C C . GLY A 1 578 ? -35.837 -20.618 -20.067 1.00 87.06 578 GLY A C 1
ATOM 4563 O O . GLY A 1 578 ? -36.090 -19.468 -20.436 1.00 87.06 578 GLY A O 1
ATOM 4564 N N . GLN A 1 579 ? -36.697 -21.317 -19.321 1.00 94.06 579 GLN A N 1
ATOM 4565 C CA . GLN A 1 579 ? -37.951 -20.780 -18.797 1.00 94.06 579 GLN A CA 1
ATOM 4566 C C . GLN A 1 579 ? -37.671 -19.625 -17.826 1.00 94.06 579 GLN A C 1
ATOM 4568 O O . GLN A 1 579 ? -36.782 -19.719 -16.985 1.00 94.06 579 GLN A O 1
ATOM 4573 N N . THR A 1 580 ? -38.402 -18.514 -17.930 1.00 96.50 580 THR A N 1
ATOM 4574 C CA . THR A 1 580 ? -38.199 -17.363 -17.031 1.00 96.50 580 THR A CA 1
ATOM 4575 C C . THR A 1 580 ? -38.799 -17.660 -15.658 1.00 96.50 580 THR A C 1
ATOM 4577 O O . THR A 1 580 ? -39.984 -17.966 -15.567 1.00 96.50 580 THR A O 1
ATOM 4580 N N . LEU A 1 581 ? -37.982 -17.574 -14.605 1.00 96.31 581 LEU A N 1
ATOM 4581 C CA . LEU A 1 581 ? -38.368 -17.907 -13.227 1.00 96.31 581 LEU A CA 1
ATOM 4582 C C . LEU A 1 581 ? -38.737 -16.663 -12.408 1.00 96.31 581 LEU A C 1
ATOM 4584 O O . LEU A 1 581 ? -39.672 -16.701 -11.614 1.00 96.31 581 LEU A O 1
ATOM 4588 N N . ALA A 1 582 ? -38.026 -15.552 -12.621 1.00 97.06 582 ALA A N 1
ATOM 4589 C CA . ALA A 1 582 ? -38.361 -14.239 -12.072 1.00 97.06 582 ALA A CA 1
ATOM 4590 C C . ALA A 1 582 ? -37.816 -13.123 -12.977 1.00 97.06 582 ALA A C 1
ATOM 4592 O O . ALA A 1 582 ? -36.813 -13.307 -13.667 1.00 97.06 582 ALA A O 1
ATOM 4593 N N . THR A 1 583 ? -38.481 -11.966 -12.979 1.00 96.94 583 THR A N 1
ATOM 4594 C CA . THR A 1 583 ? -38.099 -10.769 -13.748 1.00 96.94 583 THR A CA 1
ATOM 4595 C C . THR A 1 583 ? -38.121 -9.556 -12.828 1.00 96.94 583 THR A C 1
ATOM 4597 O O . THR A 1 583 ? -39.072 -9.368 -12.078 1.00 96.94 583 THR A O 1
ATOM 4600 N N . GLY A 1 584 ? -37.084 -8.727 -12.888 1.00 94.62 584 GLY A N 1
ATOM 4601 C CA . GLY A 1 584 ? -36.906 -7.578 -12.011 1.00 94.62 584 GLY A CA 1
ATOM 4602 C C . GLY A 1 584 ? -36.322 -7.940 -10.641 1.00 94.62 584 GLY A C 1
ATOM 4603 O O . GLY A 1 584 ? -36.599 -8.984 -10.049 1.00 94.62 584 GLY A O 1
ATOM 4604 N N . LYS A 1 585 ? -35.513 -7.016 -10.113 1.00 92.88 585 LYS A N 1
ATOM 4605 C CA . LYS A 1 585 ? -34.720 -7.160 -8.882 1.00 92.88 585 LYS A CA 1
ATOM 4606 C C . LYS A 1 585 ? -35.515 -7.699 -7.681 1.00 92.88 585 LYS A C 1
ATOM 4608 O O . LYS A 1 585 ? -35.037 -8.587 -6.983 1.00 92.88 585 LYS A O 1
ATOM 4613 N N . ALA A 1 586 ? -36.729 -7.194 -7.453 1.00 92.62 586 ALA A N 1
ATOM 4614 C CA . ALA A 1 586 ? -37.551 -7.567 -6.298 1.00 92.62 586 ALA A CA 1
ATOM 4615 C C . ALA A 1 586 ? -38.046 -9.025 -6.349 1.00 92.62 586 ALA A C 1
ATOM 4617 O O . ALA A 1 586 ? -37.959 -9.738 -5.348 1.00 92.62 586 ALA A O 1
ATOM 4618 N N . ASP A 1 587 ? -38.520 -9.490 -7.508 1.00 95.88 587 ASP A N 1
ATOM 4619 C CA . ASP A 1 587 ? -38.996 -10.868 -7.661 1.00 95.88 587 ASP A CA 1
ATOM 4620 C C . ASP A 1 587 ? -37.829 -11.863 -7.713 1.00 95.88 587 ASP A C 1
ATOM 4622 O O . ASP A 1 587 ? -37.956 -12.970 -7.194 1.00 95.88 587 ASP A O 1
ATOM 4626 N N . ILE A 1 588 ? -36.664 -11.454 -8.231 1.00 96.94 588 ILE A N 1
ATOM 4627 C CA . ILE A 1 588 ? -35.421 -12.239 -8.151 1.00 96.94 588 ILE A CA 1
ATOM 4628 C C . ILE A 1 588 ? -34.987 -12.420 -6.688 1.00 96.94 588 ILE A C 1
ATOM 4630 O O . ILE A 1 588 ? -34.748 -13.546 -6.260 1.00 96.94 588 ILE A O 1
ATOM 4634 N N . ILE A 1 589 ? -34.963 -11.352 -5.881 1.00 95.44 589 ILE A N 1
ATOM 4635 C CA . ILE A 1 589 ? -34.657 -11.439 -4.440 1.00 95.44 589 ILE A CA 1
ATOM 4636 C C . ILE A 1 589 ? -35.670 -12.340 -3.714 1.00 95.44 589 ILE A C 1
ATOM 4638 O O . ILE A 1 589 ? -35.275 -13.182 -2.904 1.00 95.44 589 ILE A O 1
ATOM 4642 N N . ARG A 1 590 ? -36.970 -12.237 -4.033 1.00 95.56 590 ARG A N 1
ATOM 4643 C CA . ARG A 1 590 ? -38.006 -13.137 -3.488 1.00 95.56 590 ARG A CA 1
ATOM 4644 C C . ARG A 1 590 ? -37.766 -14.596 -3.895 1.00 95.56 590 ARG A C 1
ATOM 4646 O O . ARG A 1 590 ? -37.897 -15.486 -3.056 1.00 95.56 590 ARG A O 1
ATOM 4653 N N . TYR A 1 591 ? -37.384 -14.848 -5.148 1.00 97.00 591 TYR A N 1
ATOM 4654 C CA . TYR A 1 591 ? -37.046 -16.186 -5.632 1.00 97.00 591 TYR A CA 1
ATOM 4655 C C . TYR A 1 591 ? -35.849 -16.773 -4.869 1.00 97.00 591 TYR A C 1
ATOM 4657 O O . TYR A 1 591 ? -35.931 -17.912 -4.407 1.00 97.00 591 TYR A O 1
ATOM 4665 N N . ILE A 1 592 ? -34.778 -15.993 -4.674 1.00 95.94 592 ILE A N 1
ATOM 4666 C CA . ILE A 1 592 ? -33.587 -16.405 -3.914 1.00 95.94 592 ILE A CA 1
ATOM 4667 C C . ILE A 1 592 ? -33.968 -16.745 -2.463 1.00 95.94 592 ILE A C 1
ATOM 4669 O O . ILE A 1 592 ? -33.639 -17.835 -1.991 1.00 95.94 592 ILE A O 1
ATOM 4673 N N . ARG A 1 593 ? -34.725 -15.875 -1.772 1.00 94.69 593 ARG A N 1
ATOM 4674 C CA . ARG A 1 593 ? -35.194 -16.119 -0.390 1.00 94.69 593 ARG A CA 1
ATOM 4675 C C . ARG A 1 593 ? -35.993 -17.420 -0.251 1.00 94.69 593 ARG A C 1
ATOM 4677 O O . ARG A 1 593 ? -35.780 -18.158 0.703 1.00 94.69 593 ARG A O 1
ATOM 4684 N N . ASN A 1 594 ? -36.893 -17.711 -1.191 1.00 95.12 594 ASN A N 1
ATOM 4685 C CA . ASN A 1 594 ? -37.792 -18.868 -1.096 1.00 95.12 594 ASN A CA 1
ATOM 4686 C C . ASN A 1 594 ? -37.119 -20.199 -1.485 1.00 95.12 594 ASN A C 1
ATOM 4688 O O . ASN A 1 594 ? -37.444 -21.255 -0.926 1.00 95.12 594 ASN A O 1
ATOM 4692 N N . ASN A 1 595 ? -36.205 -20.157 -2.459 1.00 94.75 595 ASN A N 1
ATOM 4693 C CA . ASN A 1 595 ? -35.691 -21.355 -3.123 1.00 94.75 595 ASN A CA 1
ATOM 4694 C C . ASN A 1 595 ? -34.212 -21.655 -2.851 1.00 94.75 595 ASN A C 1
ATOM 4696 O O . ASN A 1 595 ? -33.826 -22.804 -3.021 1.00 94.75 595 ASN A O 1
ATOM 4700 N N . ILE A 1 596 ? -33.402 -20.682 -2.415 1.00 92.75 596 ILE A N 1
ATOM 4701 C CA . ILE A 1 596 ? -31.953 -20.862 -2.198 1.00 92.75 596 ILE A CA 1
ATOM 4702 C C . ILE A 1 596 ? -31.577 -20.734 -0.716 1.00 92.75 596 ILE A C 1
ATOM 4704 O O . ILE A 1 596 ? -30.882 -21.593 -0.175 1.00 92.75 596 ILE A O 1
ATOM 4708 N N . ILE A 1 597 ? -32.045 -19.683 -0.039 1.00 93.00 597 ILE A N 1
ATOM 4709 C CA . ILE A 1 597 ? -31.654 -19.402 1.351 1.00 93.00 597 ILE A CA 1
ATOM 4710 C C . ILE A 1 597 ? -32.145 -20.504 2.299 1.00 93.00 597 ILE A C 1
ATOM 4712 O O . ILE A 1 597 ? -33.292 -20.946 2.231 1.00 93.00 597 ILE A O 1
ATOM 4716 N N . GLY A 1 598 ? -31.256 -20.963 3.185 1.00 86.19 598 GLY A N 1
ATOM 4717 C CA . GLY A 1 598 ? -31.548 -22.008 4.170 1.00 86.19 598 GLY A CA 1
ATOM 4718 C C . GLY A 1 598 ? -31.760 -23.419 3.604 1.00 86.19 598 GLY A C 1
ATOM 4719 O O . GLY A 1 598 ? -32.095 -24.320 4.371 1.00 86.19 598 GLY A O 1
ATOM 4720 N N . LYS A 1 599 ? -31.576 -23.647 2.296 1.00 88.06 599 LYS A N 1
ATOM 4721 C CA . LYS A 1 599 ? -31.524 -25.006 1.735 1.00 88.06 599 LYS A CA 1
ATOM 4722 C C . LYS A 1 599 ? -30.165 -25.644 2.021 1.00 88.06 599 LYS A C 1
ATOM 4724 O O . LYS A 1 599 ? -29.164 -24.942 2.144 1.00 88.06 599 LYS A O 1
ATOM 4729 N N . THR A 1 600 ? -30.127 -26.972 2.094 1.00 83.06 600 THR A N 1
ATOM 4730 C CA . THR A 1 600 ? -28.857 -27.707 2.141 1.00 83.06 600 THR A CA 1
ATOM 4731 C C . THR A 1 600 ? -28.207 -27.711 0.759 1.00 83.06 600 THR A C 1
ATOM 4733 O O . THR A 1 600 ? -28.901 -27.583 -0.256 1.00 83.06 600 THR A O 1
ATOM 4736 N N . ASN A 1 601 ? -26.888 -27.884 0.699 1.00 79.75 601 ASN A N 1
ATOM 4737 C CA . ASN A 1 601 ? -26.171 -27.894 -0.572 1.00 79.75 601 ASN A CA 1
ATOM 4738 C C . ASN A 1 601 ? -26.706 -29.008 -1.492 1.00 79.75 601 ASN A C 1
ATOM 4740 O O . ASN A 1 601 ? -26.933 -28.767 -2.677 1.00 79.75 601 ASN A O 1
ATOM 4744 N N . GLU A 1 602 ? -27.009 -30.185 -0.936 1.00 77.12 602 GLU A N 1
ATOM 4745 C CA . GLU A 1 602 ? -27.534 -31.357 -1.652 1.00 77.12 602 GLU A CA 1
ATOM 4746 C C . GLU A 1 602 ? -28.855 -31.048 -2.362 1.00 77.12 602 GLU A C 1
ATOM 4748 O O . GLU A 1 602 ? -29.063 -31.471 -3.499 1.00 77.12 602 GLU A O 1
ATOM 4753 N N . HIS A 1 603 ? -29.736 -30.269 -1.725 1.00 83.94 603 HIS A N 1
ATOM 4754 C CA . HIS A 1 603 ? -30.969 -29.799 -2.355 1.00 83.94 603 HIS A CA 1
ATOM 4755 C C . HIS A 1 603 ? -30.692 -28.840 -3.519 1.00 83.94 603 HIS A C 1
ATOM 4757 O O . HIS A 1 603 ? -31.377 -28.903 -4.540 1.00 83.94 603 HIS A O 1
ATOM 4763 N N . LEU A 1 604 ? -29.699 -27.957 -3.372 1.00 85.56 604 LEU A N 1
ATOM 4764 C CA . LEU A 1 604 ? -29.360 -26.966 -4.392 1.00 85.56 604 LEU A CA 1
ATOM 4765 C C . LEU A 1 604 ? -28.785 -27.619 -5.651 1.00 85.56 604 LEU A C 1
ATOM 4767 O O . LEU A 1 604 ? -29.259 -27.299 -6.738 1.00 85.56 604 LEU A O 1
ATOM 4771 N N . ALA A 1 605 ? -27.841 -28.563 -5.541 1.00 76.56 605 ALA A N 1
ATOM 4772 C CA . ALA A 1 605 ? -27.279 -29.192 -6.744 1.00 76.56 605 ALA A CA 1
ATOM 4773 C C . ALA A 1 605 ? -28.160 -30.251 -7.395 1.00 76.56 605 ALA A C 1
ATOM 4775 O O . ALA A 1 605 ? -28.092 -30.425 -8.610 1.00 76.56 605 ALA A O 1
ATOM 4776 N N . LYS A 1 606 ? -29.036 -30.914 -6.632 1.00 81.69 606 LYS A N 1
ATOM 4777 C CA . LYS A 1 606 ? -30.022 -31.838 -7.213 1.00 81.69 606 LYS A CA 1
ATOM 4778 C C . LYS A 1 606 ? -31.166 -31.106 -7.930 1.00 81.69 606 LYS A C 1
ATOM 4780 O O . LYS A 1 606 ? -32.018 -31.757 -8.529 1.00 81.69 606 LYS A O 1
ATOM 4785 N N . ASN A 1 607 ? -31.179 -29.768 -7.918 1.00 87.25 607 ASN A N 1
ATOM 4786 C CA . ASN A 1 607 ? -32.146 -28.947 -8.636 1.00 87.25 607 ASN A CA 1
ATOM 4787 C C . ASN A 1 607 ? -31.479 -28.149 -9.784 1.00 87.25 607 ASN A C 1
ATOM 4789 O O . ASN A 1 607 ? -30.870 -27.102 -9.537 1.00 87.25 607 ASN A O 1
ATOM 4793 N N . PRO A 1 608 ? -31.622 -28.582 -11.053 1.00 86.31 608 PRO A N 1
ATOM 4794 C CA . PRO A 1 608 ? -30.934 -27.955 -12.182 1.00 86.31 608 PRO A CA 1
ATOM 4795 C C . PRO A 1 608 ? -31.388 -26.510 -12.447 1.00 86.31 608 PRO A C 1
ATOM 4797 O O . PRO A 1 608 ? -30.597 -25.711 -12.948 1.00 86.31 608 PRO A O 1
ATOM 4800 N N . ASP A 1 609 ? -32.616 -26.135 -12.070 1.00 90.50 609 ASP A N 1
ATOM 4801 C CA . ASP A 1 609 ? -33.084 -24.749 -12.178 1.00 90.50 609 ASP A CA 1
ATOM 4802 C C . ASP A 1 609 ? -32.365 -23.828 -11.180 1.00 90.50 609 ASP A C 1
ATOM 4804 O O . ASP A 1 609 ? -32.029 -22.698 -11.530 1.00 90.50 609 ASP A O 1
ATOM 4808 N N . LEU A 1 610 ? -32.067 -24.301 -9.964 1.00 90.81 610 LEU A N 1
ATOM 4809 C CA . LEU A 1 610 ? -31.321 -23.509 -8.975 1.00 90.81 610 LEU A CA 1
ATOM 4810 C C . LEU A 1 610 ? -29.852 -23.360 -9.371 1.00 90.81 610 LEU A C 1
ATOM 4812 O O . LEU A 1 610 ? -29.296 -22.272 -9.233 1.00 90.81 610 LEU A O 1
ATOM 4816 N N . ILE A 1 611 ? -29.252 -24.406 -9.941 1.00 87.31 611 ILE A N 1
ATOM 4817 C CA . ILE A 1 611 ? -27.909 -24.336 -10.528 1.00 87.31 611 ILE A CA 1
ATOM 4818 C C . ILE A 1 611 ? -27.862 -23.332 -11.682 1.00 87.31 611 ILE A C 1
ATOM 4820 O O . ILE A 1 611 ? -26.988 -22.464 -11.692 1.00 87.31 611 ILE A O 1
ATOM 4824 N N . ALA A 1 612 ? -28.835 -23.366 -12.598 1.00 88.69 612 ALA A N 1
ATOM 4825 C CA . ALA A 1 612 ? -28.939 -22.374 -13.666 1.00 88.69 612 ALA A CA 1
ATOM 4826 C C . ALA A 1 612 ? -29.037 -20.941 -13.107 1.00 88.69 612 ALA A C 1
ATOM 4828 O O . ALA A 1 612 ? -28.367 -20.040 -13.614 1.00 88.69 612 ALA A O 1
ATOM 4829 N N . VAL A 1 613 ? -29.812 -20.716 -12.039 1.00 92.12 613 VAL A N 1
ATOM 4830 C CA . VAL A 1 613 ? -29.903 -19.404 -11.371 1.00 92.12 613 VAL A CA 1
ATOM 4831 C C . VAL A 1 613 ? -28.563 -18.980 -10.756 1.00 92.12 613 VAL A C 1
ATOM 4833 O O . VAL A 1 613 ? -28.145 -17.844 -10.976 1.00 92.12 613 VAL A O 1
ATOM 4836 N N . LEU A 1 614 ? -27.850 -19.869 -10.053 1.00 90.50 614 LEU A N 1
ATOM 4837 C CA . LEU A 1 614 ? -26.539 -19.566 -9.453 1.00 90.50 614 LEU A CA 1
ATOM 4838 C C . LEU A 1 614 ? -25.472 -19.204 -10.507 1.00 90.50 614 LEU A C 1
ATOM 4840 O O . LEU A 1 614 ? -24.634 -18.339 -10.254 1.00 90.50 614 LEU A O 1
ATOM 4844 N N . GLN A 1 615 ? -25.534 -19.781 -11.713 1.00 88.69 615 GLN A N 1
ATOM 4845 C CA . GLN A 1 615 ? -24.661 -19.409 -12.842 1.00 88.69 615 GLN A CA 1
ATOM 4846 C C . GLN A 1 615 ? -24.905 -17.976 -13.364 1.00 88.69 615 GLN A C 1
ATOM 4848 O O . GLN A 1 615 ? -24.004 -17.377 -13.955 1.00 88.69 615 GLN A O 1
ATOM 4853 N N . GLN A 1 616 ? -26.111 -17.422 -13.178 1.00 90.69 616 GLN A N 1
ATOM 4854 C CA . GLN A 1 616 ? -26.548 -16.132 -13.743 1.00 90.69 616 GLN A CA 1
ATOM 4855 C C . GLN A 1 616 ? -26.345 -14.921 -12.818 1.00 90.69 616 GLN A C 1
ATOM 4857 O O . GLN A 1 616 ? -26.507 -13.789 -13.272 1.00 90.69 616 GLN A O 1
ATOM 4862 N N . ILE A 1 617 ? -26.038 -15.131 -11.536 1.00 91.62 617 ILE A N 1
ATOM 4863 C CA . ILE A 1 617 ? -26.016 -14.072 -10.513 1.00 91.62 617 ILE A CA 1
ATOM 4864 C C . ILE A 1 617 ? -24.632 -13.904 -9.883 1.00 91.62 617 ILE A C 1
ATOM 4866 O O . ILE A 1 617 ? -23.850 -14.851 -9.831 1.00 91.62 617 ILE A O 1
ATOM 4870 N N . GLY A 1 618 ? -24.333 -12.710 -9.373 1.00 90.81 618 GLY A N 1
ATOM 4871 C CA . GLY A 1 618 ? -23.065 -12.407 -8.705 1.00 90.81 618 GLY A CA 1
ATOM 4872 C C . GLY A 1 618 ? -21.853 -12.318 -9.629 1.00 90.81 618 GLY A C 1
ATOM 4873 O O . GLY A 1 618 ? -21.975 -12.367 -10.851 1.00 90.81 618 GLY A O 1
ATOM 4874 N N . SER A 1 619 ? -20.681 -12.169 -9.012 1.00 90.19 619 SER A N 1
ATOM 4875 C CA . SER A 1 619 ? -19.378 -12.047 -9.680 1.00 90.19 619 SER A CA 1
ATOM 4876 C C . SER A 1 619 ? -19.085 -13.189 -10.660 1.00 90.19 619 SER A C 1
ATOM 4878 O O . SER A 1 619 ? -19.565 -14.310 -10.471 1.00 90.19 619 SER A O 1
ATOM 4880 N N . ASP A 1 620 ? -18.283 -12.927 -11.697 1.00 92.94 620 ASP A N 1
ATOM 4881 C CA . ASP A 1 620 ? -17.836 -13.977 -12.619 1.00 92.94 620 ASP A CA 1
ATOM 4882 C C . ASP A 1 620 ? -16.906 -14.984 -11.917 1.00 92.94 620 ASP A C 1
ATOM 4884 O O . ASP A 1 620 ? -17.030 -16.181 -12.182 1.00 92.94 620 ASP A O 1
ATOM 4888 N N . VAL A 1 621 ? -16.015 -14.522 -11.023 1.00 92.12 621 VAL A N 1
ATOM 4889 C CA . VAL A 1 621 ? -15.045 -15.348 -10.283 1.00 92.12 621 VAL A CA 1
ATOM 4890 C C . VAL A 1 621 ? -14.801 -14.891 -8.832 1.00 92.12 621 VAL A C 1
ATOM 4892 O O . VAL A 1 621 ? -14.098 -13.921 -8.569 1.00 92.12 621 VAL A O 1
ATOM 4895 N N . LEU A 1 622 ? -15.284 -15.693 -7.876 1.00 93.69 622 LEU A N 1
ATOM 4896 C CA . LEU A 1 622 ? -14.854 -15.782 -6.461 1.00 93.69 622 LEU A CA 1
ATOM 4897 C C . LEU A 1 622 ? -14.941 -14.538 -5.546 1.00 93.69 622 LEU A C 1
ATOM 4899 O O . LEU A 1 622 ? -14.794 -14.696 -4.335 1.00 93.69 622 LEU A O 1
ATOM 4903 N N . ILE A 1 623 ? -15.167 -13.329 -6.062 1.00 95.75 623 ILE A N 1
ATOM 4904 C CA . ILE A 1 623 ? -15.077 -12.081 -5.286 1.00 95.75 623 ILE A CA 1
ATOM 4905 C C . ILE A 1 623 ? -16.422 -11.368 -5.291 1.00 95.75 623 ILE A C 1
ATOM 4907 O O . ILE A 1 623 ? -16.845 -10.809 -6.296 1.00 95.75 623 ILE A O 1
ATOM 4911 N N . ASN A 1 624 ? -17.101 -11.352 -4.150 1.00 95.88 624 ASN A N 1
ATOM 4912 C CA . ASN A 1 624 ? -18.329 -10.588 -3.982 1.00 95.88 624 ASN A CA 1
ATOM 4913 C C . ASN A 1 624 ? -18.015 -9.174 -3.501 1.00 95.88 624 ASN A C 1
ATOM 4915 O O . ASN A 1 624 ? -17.254 -9.004 -2.553 1.00 95.88 624 ASN A O 1
ATOM 4919 N N . SER A 1 625 ? -18.661 -8.167 -4.085 1.00 96.19 625 SER A N 1
ATOM 4920 C CA . SER A 1 625 ? -18.511 -6.777 -3.656 1.00 96.19 625 SER A CA 1
ATOM 4921 C C . SER A 1 625 ? -19.856 -6.064 -3.507 1.00 96.19 625 SER A C 1
ATOM 4923 O O . SER A 1 625 ? -20.753 -6.182 -4.352 1.00 96.19 625 SER A O 1
ATOM 4925 N N . PHE A 1 626 ? -20.031 -5.367 -2.380 1.00 97.00 626 PHE A N 1
ATOM 4926 C CA . PHE A 1 626 ? -21.311 -4.779 -1.978 1.00 97.00 626 PHE A CA 1
ATOM 4927 C C . PHE A 1 626 ? -21.169 -3.593 -1.015 1.00 97.00 626 PHE A C 1
ATOM 4929 O O . PHE A 1 626 ? -20.155 -3.413 -0.350 1.00 97.00 626 PHE A O 1
ATOM 4936 N N . VAL A 1 627 ? -22.225 -2.790 -0.917 1.00 97.25 627 VAL A N 1
ATOM 4937 C CA . VAL A 1 627 ? -22.332 -1.598 -0.070 1.00 97.25 627 VAL A CA 1
ATOM 4938 C C . VAL A 1 627 ? -23.522 -1.749 0.873 1.00 97.25 627 VAL A C 1
ATOM 4940 O O . VAL A 1 627 ? -24.610 -2.134 0.442 1.00 97.25 627 VAL A O 1
ATOM 4943 N N . VAL A 1 628 ? -23.351 -1.403 2.151 1.00 97.75 628 VAL A N 1
ATOM 4944 C CA . VAL A 1 628 ? -24.444 -1.350 3.136 1.00 97.75 628 VAL A CA 1
ATOM 4945 C C . VAL A 1 628 ? -24.956 0.087 3.282 1.00 97.75 628 VAL A C 1
ATOM 4947 O O . VAL A 1 628 ? -24.167 1.006 3.491 1.00 97.75 628 VAL A O 1
ATOM 4950 N N . ASN A 1 629 ? -26.274 0.295 3.226 1.00 97.00 629 ASN A N 1
ATOM 4951 C CA . ASN A 1 629 ? -26.925 1.569 3.568 1.00 97.00 629 ASN A CA 1
ATOM 4952 C C . ASN A 1 629 ? -28.081 1.339 4.558 1.00 97.00 629 ASN A C 1
ATOM 4954 O O . ASN A 1 629 ? -28.595 0.227 4.679 1.00 97.00 629 ASN A O 1
ATOM 4958 N N . PHE A 1 630 ? -28.515 2.383 5.263 1.00 96.56 630 PHE A N 1
ATOM 4959 C CA . PHE A 1 630 ? -29.438 2.280 6.397 1.00 96.56 630 PHE A CA 1
ATOM 4960 C C . PHE A 1 630 ? -30.586 3.296 6.354 1.00 96.56 630 PHE A C 1
ATOM 4962 O O . PHE A 1 630 ? -30.594 4.212 5.533 1.00 96.56 630 PHE A O 1
ATOM 4969 N N . LYS A 1 631 ? -31.597 3.105 7.205 1.00 95.19 631 LYS A N 1
ATOM 4970 C CA . LYS A 1 631 ? -32.668 4.074 7.469 1.00 95.19 631 LYS A CA 1
ATOM 4971 C C . LYS A 1 631 ? -32.269 4.966 8.643 1.00 95.19 631 LYS A C 1
ATOM 4973 O O . LYS A 1 631 ? -31.790 4.474 9.665 1.00 95.19 631 LYS A O 1
ATOM 4978 N N . ASN A 1 632 ? -32.519 6.263 8.522 1.00 90.12 632 ASN A N 1
ATOM 4979 C CA . ASN A 1 632 ? -32.433 7.203 9.636 1.00 90.12 632 ASN A CA 1
ATOM 4980 C C . ASN A 1 632 ? -33.543 6.902 10.666 1.00 90.12 632 ASN A C 1
ATOM 4982 O O . ASN A 1 632 ? -34.478 6.145 10.389 1.00 90.12 632 ASN A O 1
ATOM 4986 N N . LYS A 1 633 ? -33.479 7.517 11.856 1.00 86.31 633 LYS A N 1
ATOM 4987 C CA . LYS A 1 633 ? -34.493 7.331 12.919 1.00 86.31 633 LYS A CA 1
ATOM 4988 C C . LYS A 1 633 ? -35.927 7.654 12.492 1.00 86.31 633 LYS A C 1
ATOM 4990 O O . LYS A 1 633 ? -36.867 7.093 13.040 1.00 86.31 633 LYS A O 1
ATOM 4995 N N . ASP A 1 634 ? -36.091 8.559 11.530 1.00 87.31 634 ASP A N 1
ATOM 4996 C CA . ASP A 1 634 ? -37.386 8.952 10.963 1.00 87.31 634 ASP A CA 1
ATOM 4997 C C . ASP A 1 634 ? -37.973 7.911 9.983 1.00 87.31 634 ASP A C 1
ATOM 4999 O O . ASP A 1 634 ? -39.022 8.140 9.382 1.00 87.31 634 ASP A O 1
ATOM 5003 N N . GLY A 1 635 ? -37.295 6.772 9.801 1.00 88.69 635 GLY A N 1
ATOM 5004 C CA . GLY A 1 635 ? -37.703 5.679 8.922 1.00 88.69 635 GLY A CA 1
ATOM 5005 C C . GLY A 1 635 ? -37.366 5.886 7.443 1.00 88.69 635 GLY A C 1
ATOM 5006 O O . GLY A 1 635 ? -37.567 4.961 6.650 1.00 88.69 635 GLY A O 1
ATOM 5007 N N . ARG A 1 636 ? -36.831 7.048 7.045 1.00 93.19 636 ARG A N 1
ATOM 5008 C CA . ARG A 1 636 ? -36.413 7.319 5.660 1.00 93.19 636 ARG A CA 1
ATOM 5009 C C . ARG A 1 636 ? -35.024 6.741 5.393 1.00 93.19 636 ARG A C 1
ATOM 5011 O O . ARG A 1 636 ? -34.181 6.684 6.284 1.00 93.19 636 ARG A O 1
ATOM 5018 N N . TRP A 1 637 ? -34.768 6.320 4.155 1.00 95.44 637 TRP A N 1
ATOM 5019 C CA . TRP A 1 637 ? -33.434 5.872 3.743 1.00 95.44 637 TRP A CA 1
ATOM 5020 C C . TRP A 1 637 ? -32.413 7.008 3.849 1.00 95.44 637 TRP A C 1
ATOM 5022 O O . TRP A 1 637 ? -32.700 8.140 3.463 1.00 95.44 637 TRP A O 1
ATOM 5032 N N . ASN A 1 638 ? -31.218 6.691 4.344 1.00 94.69 638 ASN A N 1
ATOM 5033 C CA . ASN A 1 638 ? -30.090 7.607 4.372 1.00 94.69 638 ASN A CA 1
ATOM 5034 C C . ASN A 1 638 ? -29.662 7.987 2.943 1.00 94.69 638 ASN A C 1
ATOM 5036 O O . ASN A 1 638 ? -29.402 7.114 2.110 1.00 94.69 638 ASN A O 1
ATOM 5040 N N . THR A 1 639 ? -29.552 9.295 2.703 1.00 95.00 639 THR A N 1
ATOM 5041 C CA . THR A 1 639 ? -29.103 9.906 1.442 1.00 95.00 639 THR A CA 1
ATOM 5042 C C . THR A 1 639 ? -27.714 10.554 1.556 1.00 95.00 639 THR A C 1
ATOM 5044 O O . THR A 1 639 ? -27.249 11.162 0.596 1.00 95.00 639 THR A O 1
ATOM 5047 N N . ASP A 1 640 ? -27.058 10.458 2.718 1.00 92.88 640 ASP A N 1
ATOM 5048 C CA . ASP A 1 640 ? -25.742 11.039 3.007 1.00 92.88 640 ASP A CA 1
ATOM 5049 C C . ASP A 1 640 ? -24.626 10.011 2.747 1.00 92.88 640 ASP A C 1
ATOM 5051 O O . ASP A 1 640 ? -24.560 8.950 3.384 1.00 92.88 640 ASP A O 1
ATOM 5055 N N . LEU A 1 641 ? -23.739 10.341 1.803 1.00 93.88 641 LEU A N 1
ATOM 5056 C CA . LEU A 1 641 ? -22.585 9.524 1.426 1.00 93.88 641 LEU A CA 1
ATOM 5057 C C . LEU A 1 641 ? -21.576 9.371 2.578 1.00 93.88 641 LEU A C 1
ATOM 5059 O O . LEU A 1 641 ? -21.004 8.297 2.752 1.00 93.88 641 LEU A O 1
ATOM 5063 N N . THR A 1 642 ? -21.407 10.394 3.418 1.00 92.19 642 THR A N 1
ATOM 5064 C CA . THR A 1 642 ? -20.491 10.376 4.571 1.00 92.19 642 THR A CA 1
ATOM 5065 C C . THR A 1 642 ? -20.950 9.367 5.613 1.00 92.19 642 THR A C 1
ATOM 5067 O O . THR A 1 642 ? -20.142 8.597 6.137 1.00 92.19 642 THR A O 1
ATOM 5070 N N . LYS A 1 643 ? -22.260 9.313 5.887 1.00 92.50 643 LYS A N 1
ATOM 5071 C CA . LYS A 1 643 ? -22.844 8.338 6.822 1.00 92.50 643 LYS A CA 1
ATOM 5072 C C . LYS A 1 643 ? -22.747 6.912 6.289 1.00 92.50 643 LYS A C 1
ATOM 5074 O O . LYS A 1 643 ? -22.428 6.001 7.052 1.00 92.50 643 LYS A O 1
ATOM 5079 N N . LEU A 1 644 ? -22.962 6.721 4.986 1.00 95.69 644 LEU A N 1
ATOM 5080 C CA . LEU A 1 644 ? -22.765 5.428 4.332 1.00 95.69 644 LEU A CA 1
ATOM 5081 C C . LEU A 1 644 ? -21.302 4.977 4.421 1.00 95.69 644 LEU A C 1
ATOM 5083 O O . LEU A 1 644 ? -21.035 3.860 4.865 1.00 95.69 644 LEU A O 1
ATOM 5087 N N . ASN A 1 645 ? -20.353 5.839 4.054 1.00 96.56 645 ASN A N 1
ATOM 5088 C CA . ASN A 1 645 ? -18.930 5.515 4.124 1.00 96.56 645 ASN A CA 1
ATOM 5089 C C . ASN A 1 645 ? -18.509 5.225 5.572 1.00 96.56 645 ASN A C 1
ATOM 5091 O O . ASN A 1 645 ? -17.799 4.253 5.811 1.00 96.56 645 ASN A O 1
ATOM 5095 N N . THR A 1 646 ? -18.994 5.993 6.553 1.00 95.50 646 THR A N 1
ATOM 5096 C CA . THR A 1 646 ? -18.731 5.736 7.982 1.00 95.50 646 THR A CA 1
ATOM 5097 C C . THR A 1 646 ? -19.236 4.355 8.418 1.00 95.50 646 THR A C 1
ATOM 5099 O O . THR A 1 646 ? -18.497 3.623 9.072 1.00 95.50 646 THR A O 1
ATOM 5102 N N . LEU A 1 647 ? -20.451 3.950 8.017 1.00 96.88 647 LEU A N 1
ATOM 5103 C CA . LEU A 1 647 ? -20.984 2.614 8.317 1.00 96.88 647 LEU A CA 1
ATOM 5104 C C . LEU A 1 647 ? -20.090 1.502 7.742 1.00 96.88 647 LEU A C 1
ATOM 5106 O O . LEU A 1 647 ? -19.694 0.597 8.473 1.00 96.88 647 LEU A O 1
ATOM 5110 N N . ASN A 1 648 ? -19.739 1.580 6.455 1.00 97.69 648 ASN A N 1
ATOM 5111 C CA . ASN A 1 648 ? -18.945 0.540 5.791 1.00 97.69 648 ASN A CA 1
ATOM 5112 C C . ASN A 1 648 ? -17.495 0.490 6.324 1.00 97.69 648 ASN A C 1
ATOM 5114 O O . ASN A 1 648 ? -16.968 -0.599 6.550 1.00 97.69 648 ASN A O 1
ATOM 5118 N N . ASN A 1 649 ? -16.884 1.638 6.640 1.00 96.75 649 ASN A N 1
ATOM 5119 C CA . ASN A 1 649 ? -15.563 1.699 7.278 1.00 96.75 649 ASN A CA 1
ATOM 5120 C C . ASN A 1 649 ? -15.566 1.152 8.718 1.00 96.75 649 ASN A C 1
ATOM 5122 O O . ASN A 1 649 ? -14.615 0.483 9.124 1.00 96.75 649 ASN A O 1
ATOM 5126 N N . ASN A 1 650 ? -16.632 1.374 9.496 1.00 95.31 650 ASN A N 1
ATOM 5127 C CA . ASN A 1 650 ? -16.756 0.779 10.829 1.00 95.31 650 ASN A CA 1
ATOM 5128 C C . ASN A 1 650 ? -16.901 -0.750 10.763 1.00 95.31 650 ASN A C 1
ATOM 5130 O O . ASN A 1 650 ? -16.279 -1.453 11.561 1.00 95.31 650 ASN A O 1
ATOM 5134 N N . LEU A 1 651 ? -17.666 -1.265 9.793 1.00 96.12 651 LEU A N 1
ATOM 5135 C CA . LEU A 1 651 ? -17.779 -2.704 9.536 1.00 96.12 651 LEU A CA 1
ATOM 5136 C C . LEU A 1 651 ? -16.419 -3.311 9.172 1.00 96.12 651 LEU A C 1
ATOM 5138 O O . LEU A 1 651 ? -16.022 -4.300 9.784 1.00 96.12 651 LEU A O 1
ATOM 5142 N N . LEU A 1 652 ? -15.658 -2.679 8.269 1.00 95.19 652 LEU A N 1
ATOM 5143 C CA . LEU A 1 652 ? -14.283 -3.089 7.968 1.00 95.19 652 LEU A CA 1
ATOM 5144 C C . LEU A 1 652 ? -13.410 -3.099 9.231 1.00 95.19 652 LEU A C 1
ATOM 5146 O O . LEU A 1 652 ? -12.749 -4.092 9.516 1.00 95.19 652 LEU A O 1
ATOM 5150 N N . LYS A 1 653 ? -13.420 -2.021 10.024 1.00 93.19 653 LYS A N 1
ATOM 5151 C CA . LYS A 1 653 ? -12.618 -1.893 11.255 1.00 93.19 653 LYS A CA 1
ATOM 5152 C C . LYS A 1 653 ? -12.934 -2.980 12.293 1.00 93.19 653 LYS A C 1
ATOM 5154 O O . LYS A 1 653 ? -12.057 -3.312 13.089 1.00 93.19 653 LYS A O 1
ATOM 5159 N N . LYS A 1 654 ? -14.155 -3.530 12.296 1.00 94.38 654 LYS A N 1
ATOM 5160 C CA . LYS A 1 654 ? -14.552 -4.671 13.138 1.00 94.38 654 LYS A CA 1
ATOM 5161 C C . LYS A 1 654 ? -14.206 -6.031 12.520 1.00 94.38 654 LYS A C 1
ATOM 5163 O O . LYS A 1 654 ? -13.925 -6.972 13.261 1.00 94.38 654 LYS A O 1
ATOM 5168 N N . PHE A 1 655 ? -14.225 -6.128 11.194 1.00 96.44 655 PHE A N 1
ATOM 5169 C CA . PHE A 1 655 ? -13.991 -7.350 10.426 1.00 96.44 655 PHE A CA 1
ATOM 5170 C C . PHE A 1 655 ? -12.671 -7.311 9.638 1.00 96.44 655 PHE A C 1
ATOM 5172 O O . PHE A 1 655 ? -12.601 -7.754 8.496 1.00 96.44 655 PHE A O 1
ATOM 5179 N N . SER A 1 656 ? -11.603 -6.776 10.231 1.00 95.06 656 SER A N 1
ATOM 5180 C CA . SER A 1 656 ? -10.258 -6.800 9.648 1.00 95.06 656 SER A CA 1
ATOM 5181 C C . SER A 1 656 ? -9.189 -6.932 10.730 1.00 95.06 656 SER A C 1
ATOM 5183 O O . SER A 1 656 ? -9.395 -6.574 11.893 1.00 95.06 656 SER A O 1
ATOM 5185 N N . ILE A 1 657 ? -8.041 -7.478 10.336 1.00 93.00 657 ILE A N 1
ATOM 5186 C CA . ILE A 1 657 ? -6.828 -7.556 11.148 1.00 93.00 657 ILE A CA 1
ATOM 5187 C C . ILE A 1 657 ? -5.773 -6.758 10.387 1.00 93.00 657 ILE A C 1
ATOM 5189 O O . ILE A 1 657 ? -5.436 -7.097 9.254 1.00 93.00 657 ILE A O 1
ATOM 5193 N N . THR A 1 658 ? -5.308 -5.672 10.997 1.00 89.50 658 THR A N 1
ATOM 5194 C CA . THR A 1 658 ? -4.374 -4.703 10.399 1.00 89.50 658 THR A CA 1
ATOM 5195 C C . THR A 1 658 ? -3.090 -4.529 11.209 1.00 89.50 658 THR A C 1
ATOM 5197 O O . THR A 1 658 ? -2.144 -3.925 10.712 1.00 89.50 658 THR A O 1
ATOM 5200 N N . THR A 1 659 ? -3.028 -5.079 12.428 1.00 88.31 659 THR A N 1
ATOM 5201 C CA . THR A 1 659 ? -1.835 -5.064 13.287 1.00 88.31 659 THR A CA 1
ATOM 5202 C C . THR A 1 659 ? -1.636 -6.421 13.988 1.00 88.31 659 THR A C 1
ATOM 5204 O O . THR A 1 659 ? -2.613 -7.168 14.134 1.00 88.31 659 THR A O 1
ATOM 5207 N N . PRO A 1 660 ? -0.409 -6.759 14.440 1.00 85.69 660 PRO A N 1
ATOM 5208 C CA . PRO A 1 660 ? -0.143 -7.993 15.184 1.00 85.69 660 PRO A CA 1
ATOM 5209 C C . PRO A 1 660 ? -0.944 -8.101 16.486 1.00 85.69 660 PRO A C 1
ATOM 5211 O O . PRO A 1 660 ? -1.387 -9.184 16.846 1.00 85.69 660 PRO A O 1
ATOM 5214 N N . GLU A 1 661 ? -1.215 -6.986 17.167 1.00 87.62 661 GLU A N 1
ATOM 5215 C CA . GLU A 1 661 ? -1.990 -6.968 18.415 1.00 87.62 661 GLU A CA 1
ATOM 5216 C C . GLU A 1 661 ? -3.433 -7.441 18.175 1.00 87.62 661 GLU A C 1
ATOM 5218 O O . GLU A 1 661 ? -3.956 -8.262 18.926 1.00 87.62 661 GLU A O 1
ATOM 5223 N N . GLN A 1 662 ? -4.054 -7.012 17.067 1.00 87.06 662 GLN A N 1
ATOM 5224 C CA . GLN A 1 662 ? -5.386 -7.487 16.673 1.00 87.06 662 GLN A CA 1
ATOM 5225 C C . GLN A 1 662 ? -5.402 -8.987 16.333 1.00 87.06 662 GLN A C 1
ATOM 5227 O O . GLN A 1 662 ? -6.418 -9.654 16.540 1.00 87.06 662 GLN A O 1
ATOM 5232 N N . ALA A 1 663 ? -4.299 -9.520 15.798 1.00 87.44 663 ALA A N 1
ATOM 5233 C CA . ALA A 1 663 ? -4.149 -10.949 15.539 1.00 87.44 663 ALA A CA 1
ATOM 5234 C C . ALA A 1 663 ? -3.958 -11.739 16.843 1.00 87.44 663 ALA A C 1
ATOM 5236 O O . ALA A 1 663 ? -4.630 -12.750 17.048 1.00 87.44 663 ALA A O 1
ATOM 5237 N N . HIS A 1 664 ? -3.106 -11.238 17.743 1.00 87.62 664 HIS A N 1
ATOM 5238 C CA . HIS A 1 664 ? -2.820 -11.812 19.058 1.00 87.62 664 HIS A CA 1
ATOM 5239 C C . HIS A 1 664 ? -4.081 -11.951 19.920 1.00 87.62 664 HIS A C 1
ATOM 5241 O O . HIS A 1 664 ? -4.311 -12.992 20.535 1.00 87.62 664 HIS A O 1
ATOM 5247 N N . GLU A 1 665 ? -4.931 -10.920 19.916 1.00 87.44 665 GLU A N 1
ATOM 5248 C CA . GLU A 1 665 ? -6.214 -10.898 20.623 1.00 87.44 665 GLU A CA 1
ATOM 5249 C C . GLU A 1 665 ? -7.199 -11.988 20.172 1.00 87.44 665 GLU A C 1
ATOM 5251 O O . GLU A 1 665 ? -8.058 -12.391 20.954 1.00 87.44 665 GLU A O 1
ATOM 5256 N N . LYS A 1 666 ? -7.121 -12.443 18.911 1.00 86.56 666 LYS A N 1
ATOM 5257 C CA . LYS A 1 666 ? -8.016 -13.455 18.304 1.00 86.56 666 LYS A CA 1
ATOM 5258 C C . LYS A 1 666 ? -9.519 -13.123 18.400 1.00 86.56 666 LYS A C 1
ATOM 5260 O O . LYS A 1 666 ? -10.371 -13.997 18.249 1.00 86.56 666 LYS A O 1
ATOM 5265 N N . ASN A 1 667 ? -9.848 -11.840 18.578 1.00 89.12 667 ASN A N 1
ATOM 5266 C CA . ASN A 1 667 ? -11.205 -11.325 18.807 1.00 89.12 667 ASN A CA 1
ATOM 5267 C C . ASN A 1 667 ? -11.977 -10.945 17.525 1.00 89.12 667 ASN A C 1
ATOM 5269 O O . ASN A 1 667 ? -13.137 -10.529 17.608 1.00 89.12 667 ASN A O 1
ATOM 5273 N N . THR A 1 668 ? -11.363 -11.060 16.342 1.00 92.56 668 THR A N 1
ATOM 5274 C CA . THR A 1 668 ? -11.980 -10.722 15.047 1.00 92.56 668 THR A CA 1
ATOM 5275 C C . THR A 1 668 ? -12.732 -11.939 14.483 1.00 92.56 668 THR A C 1
ATOM 5277 O O . THR A 1 668 ? -12.095 -12.894 14.040 1.00 92.56 668 THR A O 1
ATOM 5280 N N . PRO A 1 669 ? -14.081 -11.959 14.478 1.00 89.94 669 PRO A N 1
ATOM 5281 C CA . PRO A 1 669 ? -14.846 -13.187 14.237 1.00 89.94 669 PRO A CA 1
ATOM 5282 C C . PRO A 1 669 ? -15.078 -13.493 12.746 1.00 89.94 669 PRO A C 1
ATOM 5284 O O . PRO A 1 669 ? -15.566 -14.572 12.409 1.00 89.94 669 PRO A O 1
ATOM 5287 N N . PHE A 1 670 ? -14.773 -12.545 11.864 1.00 94.88 670 PHE A N 1
ATOM 5288 C CA . PHE A 1 670 ? -14.905 -12.617 10.410 1.00 94.88 670 PHE A CA 1
ATOM 5289 C C . PHE A 1 670 ? -13.954 -11.575 9.808 1.00 94.88 670 PHE A C 1
ATOM 5291 O O . PHE A 1 670 ? -13.785 -10.515 10.410 1.00 94.88 670 PHE A O 1
ATOM 5298 N N . ILE A 1 671 ? -13.300 -11.876 8.685 1.00 96.19 671 ILE A N 1
ATOM 5299 C CA . ILE A 1 671 ? -12.249 -11.033 8.098 1.00 96.19 671 ILE A CA 1
ATOM 5300 C C . ILE A 1 671 ? -12.563 -10.789 6.618 1.00 96.19 671 ILE A C 1
ATOM 5302 O O . ILE A 1 671 ? -12.599 -11.731 5.828 1.00 96.19 671 ILE A O 1
ATOM 5306 N N . ILE A 1 672 ? -12.756 -9.521 6.260 1.00 96.19 672 ILE A N 1
ATOM 5307 C CA . ILE A 1 672 ? -13.089 -9.011 4.920 1.00 96.19 672 ILE A CA 1
ATOM 5308 C C . ILE A 1 672 ? -12.205 -7.808 4.572 1.00 96.19 672 ILE A C 1
ATOM 5310 O O . ILE A 1 672 ? -11.452 -7.306 5.410 1.00 96.19 672 ILE A O 1
ATOM 5314 N N . THR A 1 673 ? -12.286 -7.345 3.329 1.00 96.69 673 THR A N 1
ATOM 5315 C CA . THR A 1 673 ? -11.594 -6.141 2.843 1.00 96.69 673 THR A CA 1
ATOM 5316 C C . THR A 1 673 ? -12.603 -5.122 2.310 1.00 96.69 673 THR A C 1
ATOM 5318 O O . THR A 1 673 ? -13.819 -5.305 2.399 1.00 96.69 673 THR A O 1
ATOM 5321 N N . SER A 1 674 ? -12.107 -4.000 1.799 1.00 95.75 674 SER A N 1
ATOM 5322 C CA . SER A 1 674 ? -12.909 -2.948 1.180 1.00 95.75 674 SER A CA 1
ATOM 5323 C C . SER A 1 674 ? -12.085 -2.193 0.151 1.00 95.75 674 SER A C 1
ATOM 5325 O O . SER A 1 674 ? -10.866 -2.100 0.302 1.00 95.75 674 SER A O 1
ATOM 5327 N N . SER A 1 675 ? -12.754 -1.547 -0.797 1.00 94.75 675 SER A N 1
ATOM 5328 C CA . SER A 1 675 ? -12.155 -0.488 -1.611 1.00 94.75 675 SER A CA 1
ATOM 5329 C C . SER A 1 675 ? -13.144 0.669 -1.787 1.00 94.75 675 SER A C 1
ATOM 5331 O O . SER A 1 675 ? -14.161 0.745 -1.091 1.00 94.75 675 SER A O 1
ATOM 5333 N N . ASN A 1 676 ? -12.827 1.617 -2.666 1.00 93.69 676 ASN A N 1
ATOM 5334 C CA . ASN A 1 676 ? -13.612 2.822 -2.893 1.00 93.69 676 ASN A CA 1
ATOM 5335 C C . ASN A 1 676 ? -13.952 2.980 -4.376 1.00 93.69 676 ASN A C 1
ATOM 5337 O O . ASN A 1 676 ? -13.070 3.124 -5.221 1.00 93.69 676 ASN A O 1
ATOM 5341 N N . LEU A 1 677 ? -15.247 3.035 -4.685 1.00 89.69 677 LEU A N 1
ATOM 5342 C CA . LEU A 1 677 ? -15.733 3.394 -6.010 1.00 89.69 677 LEU A CA 1
ATOM 5343 C C . LEU A 1 677 ? -15.424 4.875 -6.261 1.00 89.69 677 LEU A C 1
ATOM 5345 O O . LEU A 1 677 ? -16.091 5.755 -5.711 1.00 89.69 677 LEU A O 1
ATOM 5349 N N . THR A 1 678 ? -14.412 5.151 -7.081 1.00 89.44 678 THR A N 1
ATOM 5350 C CA . THR A 1 678 ? -14.079 6.503 -7.542 1.00 89.44 678 THR A CA 1
ATOM 5351 C C . THR A 1 678 ? -14.740 6.804 -8.880 1.00 89.44 678 THR A C 1
ATOM 5353 O O . THR A 1 678 ? -14.947 5.926 -9.720 1.00 89.44 678 THR A O 1
ATOM 5356 N N . ASN A 1 679 ? -15.025 8.078 -9.117 1.00 85.00 679 ASN A N 1
ATOM 5357 C CA . ASN A 1 679 ? -15.649 8.535 -10.354 1.00 85.00 679 ASN A CA 1
ATOM 5358 C C . ASN A 1 679 ? -14.725 8.385 -11.584 1.00 85.00 679 ASN A C 1
ATOM 5360 O O . ASN A 1 679 ? -15.202 8.257 -12.708 1.00 85.00 679 ASN A O 1
ATOM 5364 N N . GLN A 1 680 ? -13.404 8.351 -11.371 1.00 80.19 680 GLN A N 1
ATOM 5365 C CA . GLN A 1 680 ? -12.403 8.102 -12.413 1.00 80.19 680 GLN A CA 1
ATOM 5366 C C . GLN A 1 680 ? -12.457 6.658 -12.934 1.00 80.19 680 GLN A C 1
ATOM 5368 O O . GLN A 1 680 ? -12.398 6.446 -14.144 1.00 80.19 680 GLN A O 1
ATOM 5373 N N . ASN A 1 681 ? -12.605 5.677 -12.036 1.00 80.62 681 ASN A N 1
ATOM 5374 C CA . ASN A 1 681 ? -12.502 4.260 -12.393 1.00 80.62 681 ASN A CA 1
ATOM 5375 C C . ASN A 1 681 ? -13.873 3.602 -12.609 1.00 80.62 681 ASN A C 1
ATOM 5377 O O . ASN A 1 681 ? -14.025 2.779 -13.508 1.00 80.62 681 ASN A O 1
ATOM 5381 N N . TYR A 1 682 ? -14.882 4.007 -11.832 1.00 89.69 682 TYR A N 1
ATOM 5382 C CA . TYR A 1 682 ? -16.174 3.325 -11.708 1.00 89.69 682 TYR A CA 1
ATOM 5383 C C . TYR A 1 682 ? -17.387 4.210 -12.029 1.00 89.69 682 TYR A C 1
ATOM 5385 O O . TYR A 1 682 ? -18.476 3.942 -11.526 1.00 89.69 682 TYR A O 1
ATOM 5393 N N . LYS A 1 683 ? -17.253 5.262 -12.850 1.00 89.62 683 LYS A N 1
ATOM 5394 C CA . LYS A 1 683 ? -18.330 6.248 -13.104 1.00 89.62 683 LYS A CA 1
ATOM 5395 C C . LYS A 1 683 ? -19.724 5.636 -13.307 1.00 89.62 683 LYS A C 1
ATOM 5397 O O . LYS A 1 683 ? -20.696 6.101 -12.711 1.00 89.62 683 LYS A O 1
ATOM 5402 N N . VAL A 1 684 ? -19.827 4.601 -14.144 1.00 92.31 684 VAL A N 1
ATOM 5403 C CA . VAL A 1 684 ? -21.101 3.949 -14.486 1.00 92.31 684 VAL A CA 1
ATOM 5404 C C . VAL A 1 684 ? -21.658 3.129 -13.303 1.00 92.31 684 VAL A C 1
ATOM 5406 O O . VAL A 1 684 ? -22.757 3.471 -12.853 1.00 92.31 684 VAL A O 1
ATOM 5409 N N . PRO A 1 685 ? -20.928 2.156 -12.709 1.00 93.44 685 PRO A N 1
ATOM 5410 C CA . PRO A 1 685 ? -21.336 1.498 -11.461 1.00 93.44 685 PRO A CA 1
ATOM 5411 C C . PRO A 1 685 ? -21.671 2.462 -10.315 1.00 93.44 685 PRO A C 1
ATOM 5413 O O . PRO A 1 685 ? -22.710 2.313 -9.676 1.00 93.44 685 PRO A O 1
ATOM 5416 N N . LEU A 1 686 ? -20.841 3.482 -10.082 1.00 93.25 686 LEU A N 1
ATOM 5417 C CA . LEU A 1 686 ? -21.018 4.479 -9.024 1.00 93.25 686 LEU A CA 1
ATOM 5418 C C . LEU A 1 686 ? -22.325 5.264 -9.207 1.00 93.25 686 LEU A C 1
ATOM 5420 O O . LEU A 1 686 ? -23.114 5.382 -8.270 1.00 93.25 686 LEU A O 1
ATOM 5424 N N . THR A 1 687 ? -22.607 5.717 -10.433 1.00 92.38 687 THR A N 1
ATOM 5425 C CA . THR A 1 687 ? -23.868 6.400 -10.775 1.00 92.38 687 THR A CA 1
ATOM 5426 C C . THR A 1 687 ? -25.078 5.481 -10.580 1.00 92.38 687 THR A C 1
ATOM 5428 O O . THR A 1 687 ? -26.100 5.910 -10.037 1.00 92.38 687 THR A O 1
ATOM 5431 N N . ARG A 1 688 ? -24.976 4.206 -10.990 1.00 93.50 688 ARG A N 1
ATOM 5432 C CA . ARG A 1 688 ? -26.031 3.199 -10.795 1.00 93.50 688 ARG A CA 1
ATOM 5433 C C . ARG A 1 688 ? -26.325 2.994 -9.308 1.00 93.50 688 ARG A C 1
ATOM 5435 O O . ARG A 1 688 ? -27.474 3.128 -8.893 1.00 93.50 688 ARG A O 1
ATOM 5442 N N . ILE A 1 689 ? -25.299 2.703 -8.513 1.00 94.19 689 ILE A N 1
ATOM 5443 C CA . ILE A 1 689 ? -25.424 2.388 -7.085 1.00 94.19 689 ILE A CA 1
ATOM 5444 C C . ILE A 1 689 ? -25.909 3.614 -6.305 1.00 94.19 689 ILE A C 1
ATOM 5446 O O . ILE A 1 689 ? -26.826 3.485 -5.498 1.00 94.19 689 ILE A O 1
ATOM 5450 N N . GLY A 1 690 ? -25.398 4.815 -6.602 1.00 93.62 690 GLY A N 1
ATOM 5451 C CA . GLY A 1 690 ? -25.908 6.069 -6.037 1.00 93.62 690 GLY A CA 1
ATOM 5452 C C . GLY A 1 690 ? -27.404 6.258 -6.297 1.00 93.62 690 GLY A C 1
ATOM 5453 O O . GLY A 1 690 ? -28.169 6.505 -5.364 1.00 93.62 690 GLY A O 1
ATOM 5454 N N . LYS A 1 691 ? -27.859 6.030 -7.537 1.00 93.38 691 LYS A N 1
ATOM 5455 C CA . LYS A 1 691 ? -29.284 6.089 -7.899 1.00 93.38 691 LYS A CA 1
ATOM 5456 C C . LYS A 1 691 ? -30.123 5.030 -7.177 1.00 93.38 691 LYS A C 1
ATOM 5458 O O . LYS A 1 691 ? -31.196 5.359 -6.678 1.00 93.38 691 LYS A O 1
ATOM 5463 N N . GLU A 1 692 ? -29.660 3.783 -7.106 1.00 92.00 692 GLU A N 1
ATOM 5464 C CA . GLU A 1 692 ? -30.359 2.705 -6.389 1.00 92.00 692 GLU A CA 1
ATOM 5465 C C . GLU A 1 692 ? -30.440 2.989 -4.879 1.00 92.00 692 GLU A C 1
ATOM 5467 O O . GLU A 1 692 ? -31.476 2.753 -4.252 1.00 92.00 692 GLU A O 1
ATOM 5472 N N . LEU A 1 693 ? -29.395 3.585 -4.299 1.00 93.75 693 LEU A N 1
ATOM 5473 C CA . LEU A 1 693 ? -29.337 3.987 -2.895 1.00 93.75 693 LEU A CA 1
ATOM 5474 C C . LEU A 1 693 ? -30.033 5.321 -2.581 1.00 93.75 693 LEU A C 1
ATOM 5476 O O . LEU A 1 693 ? -30.298 5.582 -1.409 1.00 93.75 693 LEU A O 1
ATOM 5480 N N . GLY A 1 694 ? -30.386 6.128 -3.583 1.00 93.38 694 GLY A N 1
ATOM 5481 C CA . GLY A 1 694 ? -30.932 7.475 -3.382 1.00 93.38 694 GLY A CA 1
ATOM 5482 C C . GLY A 1 694 ? -29.901 8.481 -2.853 1.00 93.38 694 GLY A C 1
ATOM 5483 O O . GLY A 1 694 ? -30.275 9.452 -2.202 1.00 93.38 694 GLY A O 1
ATOM 5484 N N . ILE A 1 695 ? -28.613 8.237 -3.103 1.00 92.56 695 ILE A N 1
ATOM 5485 C CA . ILE A 1 695 ? -27.488 9.068 -2.664 1.00 92.56 695 ILE A CA 1
ATOM 5486 C C . ILE A 1 695 ? -26.954 9.842 -3.869 1.00 92.56 695 ILE A C 1
ATOM 5488 O O . ILE A 1 695 ? -26.591 9.251 -4.887 1.00 92.56 695 ILE A O 1
ATOM 5492 N N . ALA A 1 696 ? -26.885 11.168 -3.744 1.00 86.81 696 ALA A N 1
ATOM 5493 C CA . ALA A 1 696 ? -26.154 12.005 -4.686 1.00 86.81 696 ALA A CA 1
ATOM 5494 C C . ALA A 1 696 ? -24.652 11.906 -4.382 1.00 86.81 696 ALA A C 1
ATOM 5496 O O . ALA A 1 696 ? -24.246 12.035 -3.229 1.00 86.81 696 ALA A O 1
ATOM 5497 N N . ILE A 1 697 ? -23.840 11.670 -5.411 1.00 83.44 697 ILE A N 1
ATOM 5498 C CA . ILE A 1 697 ? -22.399 11.437 -5.280 1.00 83.44 697 ILE A CA 1
ATOM 5499 C C . ILE A 1 697 ? -21.677 12.580 -6.006 1.00 83.44 697 ILE A C 1
ATOM 5501 O O . ILE A 1 697 ? -21.769 12.647 -7.232 1.00 83.44 697 ILE A O 1
ATOM 5505 N N . PRO A 1 698 ? -21.025 13.511 -5.282 1.00 78.50 698 PRO A N 1
ATOM 5506 C CA . PRO A 1 698 ? -20.235 14.581 -5.891 1.00 78.50 698 PRO A CA 1
ATOM 5507 C C . PRO A 1 698 ? -19.037 14.024 -6.664 1.00 78.50 698 PRO A C 1
ATOM 5509 O O . PRO A 1 698 ? -18.460 13.019 -6.254 1.00 78.50 698 PRO A O 1
ATOM 5512 N N . ASP A 1 699 ? -18.621 14.705 -7.737 1.00 73.62 699 ASP A N 1
ATOM 5513 C CA . ASP A 1 699 ? -17.651 14.142 -8.688 1.00 73.62 699 ASP A CA 1
ATOM 5514 C C . ASP A 1 699 ? -16.263 13.826 -8.087 1.00 73.62 699 ASP A C 1
ATOM 5516 O O . ASP A 1 699 ? -15.571 12.950 -8.607 1.00 73.62 699 ASP A O 1
ATOM 5520 N N . GLU A 1 700 ? -15.879 14.508 -7.002 1.00 77.19 700 GLU A N 1
ATOM 5521 C CA . GLU A 1 700 ? -14.603 14.343 -6.282 1.00 77.19 700 GLU A CA 1
ATOM 5522 C C . GLU A 1 700 ? -14.674 13.353 -5.101 1.00 77.19 700 GLU A C 1
ATOM 5524 O O . GLU A 1 700 ? -13.654 13.052 -4.481 1.00 77.19 700 GLU A O 1
ATOM 5529 N N . GLN A 1 701 ? -15.862 12.845 -4.756 1.00 83.25 701 GLN A N 1
ATOM 5530 C CA . GLN A 1 701 ? -16.042 11.913 -3.638 1.00 83.25 701 GLN A CA 1
ATOM 5531 C C . GLN A 1 701 ? -16.081 10.456 -4.116 1.00 83.25 701 GLN A C 1
ATOM 5533 O O . GLN A 1 701 ? -16.299 10.156 -5.289 1.00 83.25 701 GLN A O 1
ATOM 5538 N N . SER A 1 702 ? -15.858 9.528 -3.185 1.00 92.12 702 SER A N 1
ATOM 5539 C CA . SER A 1 702 ? -15.892 8.087 -3.450 1.00 92.12 702 SER A CA 1
ATOM 5540 C C . SER A 1 702 ? -16.828 7.363 -2.486 1.00 92.12 702 SER A C 1
ATOM 5542 O O . SER A 1 702 ? -17.126 7.862 -1.399 1.00 92.12 702 SER A O 1
ATOM 5544 N N . MET A 1 703 ? -17.318 6.194 -2.899 1.00 94.75 703 MET A N 1
ATOM 5545 C CA . MET A 1 703 ? -18.188 5.341 -2.087 1.00 94.75 703 MET A CA 1
ATOM 5546 C C . MET A 1 703 ? -17.424 4.100 -1.624 1.00 94.75 703 MET A C 1
ATOM 5548 O O . MET A 1 703 ? -16.988 3.301 -2.454 1.00 94.75 703 MET A O 1
ATOM 5552 N N . THR A 1 704 ? -17.283 3.923 -0.311 1.00 96.44 704 THR A N 1
ATOM 5553 C CA . THR A 1 704 ? -16.633 2.744 0.274 1.00 96.44 704 THR A CA 1
ATOM 5554 C C . THR A 1 704 ? -17.531 1.518 0.130 1.00 96.44 704 THR A C 1
ATOM 5556 O O . THR A 1 704 ? -18.700 1.547 0.523 1.00 96.44 704 THR A O 1
ATOM 5559 N N . PHE A 1 705 ? -16.974 0.426 -0.390 1.00 96.19 705 PHE A N 1
ATOM 5560 C CA . PHE A 1 705 ? -17.650 -0.860 -0.547 1.00 96.19 705 PHE A CA 1
ATOM 5561 C C . PHE A 1 705 ? -16.834 -1.996 0.062 1.00 96.19 705 PHE A C 1
ATOM 5563 O O . PHE A 1 705 ? -15.608 -1.947 0.112 1.00 96.19 705 PHE A O 1
ATOM 5570 N N . ILE A 1 706 ? -17.532 -3.025 0.525 1.00 97.62 706 ILE A N 1
ATOM 5571 C CA . ILE A 1 706 ? -16.976 -4.219 1.155 1.00 97.62 706 ILE A CA 1
ATOM 5572 C C . ILE A 1 706 ? -16.667 -5.260 0.076 1.00 97.62 706 ILE A C 1
ATOM 5574 O O . ILE A 1 706 ? -17.447 -5.439 -0.862 1.00 97.62 706 ILE A O 1
ATOM 5578 N N . ILE A 1 707 ? -15.538 -5.950 0.236 1.00 97.50 707 ILE A N 1
ATOM 5579 C CA . ILE A 1 707 ? -15.037 -7.013 -0.636 1.00 97.50 707 ILE A CA 1
ATOM 5580 C C . ILE A 1 707 ? -14.962 -8.316 0.170 1.00 97.50 707 ILE A C 1
ATOM 5582 O O . ILE A 1 707 ? -14.432 -8.359 1.282 1.00 97.50 707 ILE A O 1
ATOM 5586 N N . ASN A 1 708 ? -15.515 -9.378 -0.407 1.00 96.12 708 ASN A N 1
ATOM 5587 C CA . ASN A 1 708 ? -15.641 -10.711 0.163 1.00 96.12 708 ASN A CA 1
ATOM 5588 C C . ASN A 1 708 ? -15.085 -11.738 -0.839 1.00 96.12 708 ASN A C 1
ATOM 5590 O O . ASN A 1 708 ? -15.801 -12.208 -1.726 1.00 96.12 708 ASN A O 1
ATOM 5594 N N . THR A 1 709 ? -13.794 -12.046 -0.709 1.00 96.44 709 THR A N 1
ATOM 5595 C CA . THR A 1 709 ? -13.066 -13.003 -1.561 1.00 96.44 709 THR A CA 1
ATOM 5596 C C . THR A 1 709 ? -13.181 -14.408 -0.985 1.00 96.44 709 THR A C 1
ATOM 5598 O O . THR A 1 709 ? -12.814 -14.626 0.168 1.00 96.44 709 THR A O 1
ATOM 5601 N N . ILE A 1 710 ? -13.652 -15.371 -1.775 1.00 93.19 710 ILE A N 1
ATOM 5602 C CA . ILE A 1 710 ? -13.851 -16.757 -1.336 1.00 93.19 710 ILE A CA 1
ATOM 5603 C C . ILE A 1 710 ? -12.788 -17.671 -1.949 1.00 93.19 710 ILE A C 1
ATOM 5605 O O . ILE A 1 710 ? -12.780 -17.908 -3.156 1.00 93.19 710 ILE A O 1
ATOM 5609 N N . LEU A 1 711 ? -11.912 -18.206 -1.096 1.00 92.50 711 LEU A N 1
ATOM 5610 C CA . LEU A 1 711 ? -10.897 -19.205 -1.455 1.00 92.50 711 LEU A CA 1
ATOM 5611 C C . LEU A 1 711 ? -10.945 -20.481 -0.604 1.00 92.50 711 LEU A C 1
ATOM 5613 O O . LEU A 1 711 ? -10.184 -21.399 -0.883 1.00 92.50 711 LEU A O 1
ATOM 5617 N N . HIS A 1 712 ? -11.822 -20.578 0.399 1.00 88.06 712 HIS A N 1
ATOM 5618 C CA . HIS A 1 712 ? -11.969 -21.829 1.140 1.00 88.06 712 HIS A CA 1
ATOM 5619 C C . HIS A 1 712 ? -12.714 -22.870 0.277 1.00 88.06 712 HIS A C 1
ATOM 5621 O O . HIS A 1 712 ? -13.842 -22.605 -0.143 1.00 88.06 712 HIS A O 1
ATOM 5627 N N . PRO A 1 713 ? -12.149 -24.070 0.046 1.00 84.44 713 PRO A N 1
ATOM 5628 C CA . PRO A 1 713 ? -12.806 -25.151 -0.678 1.00 84.44 713 PRO A CA 1
ATOM 5629 C C . PRO A 1 713 ? -13.584 -26.076 0.274 1.00 84.44 713 PRO A C 1
ATOM 5631 O O . PRO A 1 713 ? -13.808 -27.249 -0.012 1.00 84.44 713 PRO A O 1
ATOM 5634 N N . TRP A 1 714 ? -13.937 -25.568 1.457 1.00 83.81 714 TRP A N 1
ATOM 5635 C CA . TRP A 1 714 ? -14.704 -26.291 2.460 1.00 83.81 714 TRP A CA 1
ATOM 5636 C C . TRP A 1 714 ? -16.212 -26.138 2.184 1.00 83.81 714 TRP A C 1
ATOM 5638 O O . TRP A 1 714 ? -16.676 -25.002 2.022 1.00 83.81 714 TRP A O 1
ATOM 5648 N N . PRO A 1 715 ? -16.997 -27.235 2.145 1.00 67.94 715 PRO A N 1
ATOM 5649 C CA . PRO A 1 715 ? -18.414 -27.193 1.836 1.00 67.94 715 PRO A CA 1
ATOM 5650 C C . PRO A 1 715 ? -19.179 -26.391 2.877 1.00 67.94 715 PRO A C 1
ATOM 5652 O O . PRO A 1 715 ? -19.188 -26.722 4.062 1.00 67.94 715 PRO A O 1
ATOM 5655 N N . THR A 1 716 ? -19.957 -25.426 2.397 1.00 70.38 716 THR A N 1
ATOM 5656 C CA . THR A 1 716 ? -20.803 -24.478 3.155 1.00 70.38 716 THR A CA 1
ATOM 5657 C C . THR A 1 716 ? -21.939 -25.109 3.986 1.00 70.38 716 THR A C 1
ATOM 5659 O O . THR A 1 716 ? -22.818 -24.416 4.506 1.00 70.38 716 THR A O 1
ATOM 5662 N N . THR A 1 717 ? -21.911 -26.435 4.117 1.00 54.41 717 THR A N 1
ATOM 5663 C CA . THR A 1 717 ? -22.697 -27.272 5.024 1.00 54.41 717 THR A CA 1
ATOM 5664 C C . THR A 1 717 ? -22.549 -26.854 6.498 1.00 54.41 717 THR A C 1
ATOM 5666 O O . THR A 1 717 ? -21.772 -25.972 6.856 1.00 54.41 717 THR A O 1
ATOM 5669 N N . ASN A 1 718 ? -23.345 -27.459 7.386 1.00 58.28 718 ASN A N 1
ATOM 5670 C CA . ASN A 1 718 ? -23.313 -27.224 8.841 1.00 58.28 718 ASN A CA 1
ATOM 5671 C C . ASN A 1 718 ? -23.630 -25.785 9.305 1.00 58.28 718 ASN A C 1
ATOM 5673 O O . ASN A 1 718 ? -23.518 -25.474 10.488 1.00 58.28 718 ASN A O 1
ATOM 5677 N N . GLY A 1 719 ? -24.099 -24.913 8.407 1.00 71.69 719 GLY A N 1
ATOM 5678 C CA . GLY A 1 719 ? -24.630 -23.597 8.765 1.00 71.69 719 GLY A CA 1
ATOM 5679 C C . GLY A 1 719 ? -23.577 -22.528 9.063 1.00 71.69 719 GLY A C 1
ATOM 5680 O O . GLY A 1 719 ? -23.947 -21.472 9.575 1.00 71.69 719 GLY A O 1
ATOM 5681 N N . PHE A 1 720 ? -22.305 -22.741 8.704 1.00 85.19 720 PHE A N 1
ATOM 5682 C CA . PHE A 1 720 ? -21.249 -21.742 8.907 1.00 85.19 720 PHE A CA 1
ATOM 5683 C C . PHE A 1 720 ? -21.568 -20.400 8.223 1.00 85.19 720 PHE A C 1
ATOM 5685 O O . PHE A 1 720 ? -21.428 -19.345 8.846 1.00 85.19 720 PHE A O 1
ATOM 5692 N N . ILE A 1 721 ? -22.127 -20.422 7.000 1.00 88.94 721 ILE A N 1
ATOM 5693 C CA . ILE A 1 721 ? -22.635 -19.202 6.347 1.00 88.94 721 ILE A CA 1
ATOM 5694 C C . ILE A 1 721 ? -23.653 -18.488 7.246 1.00 88.94 721 ILE A C 1
ATOM 5696 O O . ILE A 1 721 ? -23.523 -17.288 7.466 1.00 88.94 721 ILE A O 1
ATOM 5700 N N . ASN A 1 722 ? -24.628 -19.201 7.821 1.00 89.50 722 ASN A N 1
ATOM 5701 C CA . ASN A 1 722 ? -25.634 -18.595 8.703 1.00 89.50 722 ASN A CA 1
ATOM 5702 C C . ASN A 1 722 ? -24.996 -17.954 9.947 1.00 89.50 722 ASN A C 1
ATOM 5704 O O . ASN A 1 722 ? -25.474 -16.916 10.407 1.00 89.50 722 ASN A O 1
ATOM 5708 N N . THR A 1 723 ? -23.905 -18.521 10.470 1.00 90.81 723 THR A N 1
ATOM 5709 C CA . THR A 1 723 ? -23.114 -17.918 11.553 1.00 90.81 723 THR A CA 1
ATOM 5710 C C . THR A 1 723 ? -22.455 -16.612 11.106 1.00 90.81 723 THR A C 1
ATOM 5712 O O . THR A 1 723 ? -22.632 -15.596 11.777 1.00 90.81 723 THR A O 1
ATOM 5715 N N . ILE A 1 724 ? -21.758 -16.600 9.964 1.00 93.12 724 ILE A N 1
ATOM 5716 C CA . ILE A 1 724 ? -21.134 -15.386 9.406 1.00 93.12 724 ILE A CA 1
ATOM 5717 C C . ILE A 1 724 ? -22.185 -14.308 9.104 1.00 93.12 724 ILE A C 1
ATOM 5719 O O . ILE A 1 724 ? -22.017 -13.156 9.500 1.00 93.12 724 ILE A O 1
ATOM 5723 N N . MET A 1 725 ? -23.313 -14.684 8.499 1.00 94.69 725 MET A N 1
ATOM 5724 C CA . MET A 1 725 ? -24.442 -13.788 8.234 1.00 94.69 725 MET A CA 1
ATOM 5725 C C . MET A 1 725 ? -25.035 -13.199 9.511 1.00 94.69 725 MET A C 1
ATOM 5727 O O . MET A 1 725 ? -25.321 -12.004 9.563 1.00 94.69 725 MET A O 1
ATOM 5731 N N . SER A 1 726 ? -25.196 -14.013 10.556 1.00 94.44 726 SER A N 1
ATOM 5732 C CA . SER A 1 726 ? -25.716 -13.553 11.847 1.00 94.44 726 SER A CA 1
ATOM 5733 C C . SER A 1 726 ? -24.760 -12.563 12.510 1.00 94.44 726 SER A C 1
ATOM 5735 O O . SER A 1 726 ? -25.208 -11.512 12.962 1.00 94.44 726 SER A O 1
ATOM 5737 N N . LEU A 1 727 ? -23.454 -12.853 12.510 1.00 95.56 727 LEU A N 1
ATOM 5738 C CA . LEU A 1 727 ? -22.413 -11.961 13.032 1.00 95.56 727 LEU A CA 1
ATOM 5739 C C . LEU A 1 727 ? -22.373 -10.632 12.266 1.00 95.56 727 LEU A C 1
ATOM 5741 O O . LEU A 1 727 ? -22.394 -9.566 12.879 1.00 95.56 727 LEU A O 1
ATOM 5745 N N . PHE A 1 728 ? -22.377 -10.685 10.931 1.00 97.06 728 PHE A N 1
ATOM 5746 C CA . PHE A 1 728 ? -22.369 -9.489 10.092 1.00 97.06 728 PHE A CA 1
ATOM 5747 C C . PHE A 1 728 ? -23.643 -8.656 10.285 1.00 97.06 728 PHE A C 1
ATOM 5749 O O . PHE A 1 728 ? -23.558 -7.450 10.495 1.00 97.06 728 PHE A O 1
ATOM 5756 N N . LYS A 1 729 ? -24.828 -9.283 10.301 1.00 97.06 729 LYS A N 1
ATOM 5757 C CA . LYS A 1 729 ? -26.107 -8.594 10.539 1.00 97.06 729 LYS A CA 1
ATOM 5758 C C . LYS A 1 729 ? -26.187 -7.968 11.928 1.00 97.06 729 LYS A C 1
ATOM 5760 O O . LYS A 1 729 ? -26.644 -6.833 12.047 1.00 97.06 729 LYS A O 1
ATOM 5765 N N . GLN A 1 730 ? -25.748 -8.679 12.967 1.00 96.31 730 GLN A N 1
ATOM 5766 C CA . GLN A 1 730 ? -25.672 -8.133 14.323 1.00 96.31 730 GLN A CA 1
ATOM 5767 C C . GLN A 1 730 ? -24.768 -6.904 14.358 1.00 96.31 730 GLN A C 1
ATOM 5769 O O . GLN A 1 730 ? -25.173 -5.883 14.904 1.00 96.31 730 GLN A O 1
ATOM 5774 N N . GLU A 1 731 ? -23.600 -6.954 13.717 1.00 96.75 731 GLU A N 1
ATOM 5775 C CA . GLU A 1 731 ? -22.695 -5.809 13.693 1.00 96.75 731 GLU A CA 1
ATOM 5776 C C . GLU A 1 731 ? -23.229 -4.642 12.853 1.00 96.75 731 GLU A C 1
ATOM 5778 O O . GLU A 1 731 ? -23.146 -3.503 13.296 1.00 96.75 731 GLU A O 1
ATOM 5783 N N . VAL A 1 732 ? -23.868 -4.891 11.705 1.00 97.38 732 VAL A N 1
ATOM 5784 C CA . VAL A 1 732 ? -24.581 -3.853 10.936 1.00 97.38 732 VAL A CA 1
ATOM 5785 C C . VAL A 1 732 ? -25.625 -3.158 11.810 1.00 97.38 732 VAL A C 1
ATOM 5787 O O . VAL A 1 732 ? -25.660 -1.930 11.865 1.00 97.38 732 VAL A O 1
ATOM 5790 N N . LEU A 1 733 ? -26.440 -3.916 12.548 1.00 96.38 733 LEU A N 1
ATOM 5791 C CA . LEU A 1 733 ? -27.436 -3.354 13.461 1.00 96.38 733 LEU A CA 1
ATOM 5792 C C . LEU A 1 733 ? -26.790 -2.635 14.657 1.00 96.38 733 LEU A C 1
ATOM 5794 O O . LEU A 1 733 ? -27.290 -1.586 15.058 1.00 96.38 733 LEU A O 1
ATOM 5798 N N . ASN A 1 734 ? -25.668 -3.129 15.189 1.00 95.38 734 ASN A N 1
ATOM 5799 C CA . ASN A 1 734 ? -24.903 -2.461 16.246 1.00 95.38 734 ASN A CA 1
ATOM 5800 C C . ASN A 1 734 ? -24.308 -1.137 15.758 1.00 95.38 734 ASN A C 1
ATOM 5802 O O . ASN A 1 734 ? -24.392 -0.141 16.471 1.00 95.38 734 ASN A O 1
ATOM 5806 N N . GLN A 1 735 ? -23.741 -1.094 14.551 1.00 95.19 735 GLN A N 1
ATOM 5807 C CA . GLN A 1 735 ? -23.138 0.104 13.967 1.00 95.19 735 GLN A CA 1
ATOM 5808 C C . GLN A 1 735 ? -24.195 1.121 13.535 1.00 95.19 735 GLN A C 1
ATOM 5810 O O . GLN A 1 735 ? -24.012 2.309 13.770 1.00 95.19 735 GLN A O 1
ATOM 5815 N N . ILE A 1 736 ? -25.343 0.685 13.008 1.00 94.56 736 ILE A N 1
ATOM 5816 C CA . ILE A 1 736 ? -26.493 1.570 12.761 1.00 94.56 736 ILE A CA 1
ATOM 5817 C C . ILE A 1 736 ? -27.047 2.101 14.076 1.00 94.56 736 ILE A C 1
ATOM 5819 O O . ILE A 1 736 ? -27.254 3.305 14.192 1.00 94.56 736 ILE A O 1
ATOM 5823 N N . LYS A 1 737 ? -27.237 1.243 15.089 1.00 90.56 737 LYS A N 1
ATOM 5824 C CA . LYS A 1 737 ? -27.635 1.688 16.428 1.00 90.56 737 LYS A CA 1
ATOM 5825 C C . LYS A 1 737 ? -26.620 2.679 16.973 1.00 90.56 737 LYS A C 1
ATOM 5827 O O . LYS A 1 737 ? -27.048 3.690 17.497 1.00 90.56 737 LYS A O 1
ATOM 5832 N N . THR A 1 738 ? -25.322 2.425 16.805 1.00 87.50 738 THR A N 1
ATOM 5833 C CA . THR A 1 738 ? -24.240 3.318 17.231 1.00 87.50 738 THR A CA 1
ATOM 5834 C C . THR A 1 738 ? -24.356 4.648 16.516 1.00 87.50 738 THR A C 1
ATOM 5836 O O . THR A 1 738 ? -24.510 5.640 17.199 1.00 87.50 738 THR A O 1
ATOM 5839 N N . LEU A 1 739 ? -24.407 4.688 15.183 1.00 86.12 739 LEU A N 1
ATOM 5840 C CA . LEU A 1 739 ? -24.593 5.912 14.397 1.00 86.12 739 LEU A CA 1
ATOM 5841 C C . LEU A 1 739 ? -25.874 6.664 14.775 1.00 86.12 739 LEU A C 1
ATOM 5843 O O . LEU A 1 739 ? -25.841 7.880 14.901 1.00 86.12 739 LEU A O 1
ATOM 5847 N N . GLN A 1 740 ? -26.980 5.966 15.035 1.00 81.12 740 GLN A N 1
ATOM 5848 C CA . GLN A 1 740 ? -28.235 6.570 15.482 1.00 81.12 740 GLN A CA 1
ATOM 5849 C C . GLN A 1 740 ? -28.175 7.038 16.945 1.00 81.12 740 GLN A C 1
ATOM 5851 O O . GLN A 1 740 ? -28.728 8.085 17.261 1.00 81.12 740 GLN A O 1
ATOM 5856 N N . THR A 1 741 ? -27.498 6.332 17.855 1.00 67.31 741 THR A N 1
ATOM 5857 C CA . THR A 1 741 ? -27.250 6.822 19.221 1.00 67.31 741 THR A CA 1
ATOM 5858 C C . THR A 1 741 ? -26.205 7.914 19.245 1.00 67.31 741 THR A C 1
ATOM 5860 O O . THR A 1 741 ? -26.316 8.785 20.088 1.00 67.31 741 THR A O 1
ATOM 5863 N N . THR A 1 742 ? -25.270 7.936 18.301 1.00 57.66 742 THR A N 1
ATOM 5864 C CA . THR A 1 742 ? -24.363 9.044 18.028 1.00 57.66 742 THR A CA 1
ATOM 5865 C C . THR A 1 742 ? -25.125 10.180 17.372 1.00 57.66 742 THR A C 1
ATOM 5867 O O . THR A 1 742 ? -24.762 11.298 17.639 1.00 57.66 742 THR A O 1
ATOM 5870 N N . GLU A 1 743 ? -26.236 9.967 16.658 1.00 51.81 743 GLU A N 1
ATOM 5871 C CA . GLU A 1 743 ? -27.193 11.027 16.301 1.00 51.81 743 GLU A CA 1
ATOM 5872 C C . GLU A 1 743 ? -28.096 11.435 17.473 1.00 51.81 743 GLU A C 1
ATOM 5874 O O . GLU A 1 743 ? -28.664 12.512 17.428 1.00 51.81 743 GLU A O 1
ATOM 5879 N N . THR A 1 744 ? -28.329 10.606 18.503 1.00 43.25 744 THR A N 1
ATOM 5880 C CA . THR A 1 744 ? -29.093 11.043 19.697 1.00 43.25 744 THR A CA 1
ATOM 5881 C C . THR A 1 744 ? -28.184 11.773 20.662 1.00 43.25 744 THR A C 1
ATOM 5883 O O . THR A 1 744 ? -28.583 12.787 21.208 1.00 43.25 744 THR A O 1
ATOM 5886 N N . LEU A 1 745 ? -26.951 11.298 20.816 1.00 39.12 745 LEU A N 1
ATOM 5887 C CA . LEU A 1 745 ? -25.873 11.985 21.499 1.00 39.12 745 LEU A CA 1
ATOM 5888 C C . LEU A 1 745 ? -25.535 13.242 20.714 1.00 39.12 745 LEU A C 1
ATOM 5890 O O . LEU A 1 745 ? -25.714 14.280 21.289 1.00 39.12 745 LEU A O 1
ATOM 5894 N N . GLN A 1 746 ? -25.266 13.233 19.407 1.00 40.00 746 GLN A N 1
ATOM 5895 C CA . GLN A 1 746 ? -25.188 14.448 18.570 1.00 40.00 746 GLN A CA 1
ATOM 5896 C C . GLN A 1 746 ? -26.527 15.183 18.398 1.00 40.00 746 GLN A C 1
ATOM 5898 O O . GLN A 1 746 ? -26.521 16.219 17.769 1.00 40.00 746 GLN A O 1
ATOM 5903 N N . GLN A 1 747 ? -27.669 14.750 18.941 1.00 35.19 747 GLN A N 1
ATOM 5904 C CA . GLN A 1 747 ? -28.822 15.655 19.104 1.00 35.19 747 GLN A CA 1
ATOM 5905 C C . GLN A 1 747 ? -28.805 16.291 20.492 1.00 35.19 747 GLN A C 1
ATOM 5907 O O . GLN A 1 747 ? -28.992 17.489 20.579 1.00 35.19 747 GLN A O 1
ATOM 5912 N N . LEU A 1 748 ? -28.416 15.561 21.537 1.00 36.00 748 LEU A N 1
ATOM 5913 C CA . LEU A 1 748 ? -28.136 16.069 22.890 1.00 36.00 748 LEU A CA 1
ATOM 5914 C C . LEU A 1 748 ? -26.801 16.865 22.980 1.00 36.00 748 LEU A C 1
ATOM 5916 O O . LEU A 1 748 ? -26.553 17.560 23.955 1.00 36.00 748 LEU A O 1
ATOM 5920 N N . VAL A 1 749 ? -25.965 16.769 21.940 1.00 39.94 749 VAL A N 1
ATOM 5921 C CA . VAL A 1 749 ? -24.614 17.328 21.688 1.00 39.94 749 VAL A CA 1
ATOM 5922 C C . VAL A 1 749 ? -24.607 18.049 20.314 1.00 39.94 749 VAL A C 1
ATOM 5924 O O . VAL A 1 749 ? -23.573 18.430 19.779 1.00 39.94 749 VAL A O 1
ATOM 5927 N N . MET A 1 750 ? -25.789 18.301 19.733 1.00 36.50 750 MET A N 1
ATOM 5928 C CA . MET A 1 750 ? -26.041 19.486 18.887 1.00 36.50 750 MET A CA 1
ATOM 5929 C C . MET A 1 750 ? -27.030 20.445 19.566 1.00 36.50 750 MET A C 1
ATOM 5931 O O . MET A 1 750 ? -26.992 21.636 19.290 1.00 36.50 750 MET A O 1
ATOM 5935 N N . GLU A 1 751 ? -27.816 19.985 20.544 1.00 36.31 751 GLU A N 1
ATOM 5936 C CA . GLU A 1 751 ? -28.305 20.819 21.652 1.00 36.31 751 GLU A CA 1
ATOM 5937 C C . GLU A 1 751 ? -27.156 21.224 22.598 1.00 36.31 751 GLU A C 1
ATOM 5939 O O . GLU A 1 751 ? -27.255 22.235 23.287 1.00 36.31 751 GLU A O 1
ATOM 5944 N N . ALA A 1 752 ? -26.026 20.509 22.556 1.00 40.06 752 ALA A N 1
ATOM 5945 C CA . ALA A 1 752 ? -24.743 20.942 23.105 1.00 40.06 752 ALA A CA 1
ATOM 5946 C C . ALA A 1 752 ? -23.608 20.723 22.090 1.00 40.06 752 ALA A C 1
ATOM 5948 O O . ALA A 1 752 ? -22.727 19.897 22.314 1.00 40.06 752 ALA A O 1
ATOM 5949 N N . VAL A 1 753 ? -23.646 21.441 20.954 1.00 45.50 753 VAL A N 1
ATOM 5950 C CA . VAL A 1 753 ? -22.493 21.527 20.032 1.00 45.50 753 VAL A CA 1
ATOM 5951 C C . VAL A 1 753 ? -21.233 21.775 20.861 1.00 45.50 753 VAL A C 1
ATOM 5953 O O . VAL A 1 753 ? -21.230 22.696 21.675 1.00 45.50 753 VAL A O 1
ATOM 5956 N N . ALA A 1 754 ? -20.169 20.996 20.643 1.00 55.66 754 ALA A N 1
ATOM 5957 C CA . ALA A 1 754 ? -18.840 21.356 21.130 1.00 55.66 754 ALA A CA 1
ATOM 5958 C C . ALA A 1 754 ? -18.463 22.692 20.472 1.00 55.66 754 ALA A C 1
ATOM 5960 O O . ALA A 1 754 ? -18.073 22.729 19.303 1.00 55.66 754 ALA A O 1
ATOM 5961 N N . THR A 1 755 ? -18.701 23.796 21.192 1.00 70.25 755 THR A N 1
ATOM 5962 C CA . THR A 1 755 ? -18.675 25.181 20.681 1.00 70.25 755 THR A CA 1
ATOM 5963 C C . THR A 1 755 ? -17.297 25.628 20.200 1.00 70.25 755 THR A C 1
ATOM 5965 O O . THR A 1 755 ? -17.151 26.736 19.706 1.00 70.25 755 THR A O 1
ATOM 5968 N N . ASP A 1 756 ? -16.303 24.768 20.385 1.00 87.12 756 ASP A N 1
ATOM 5969 C CA . ASP A 1 756 ? -14.897 24.917 20.059 1.00 87.12 756 ASP A CA 1
ATOM 5970 C C . ASP A 1 756 ? -14.457 24.055 18.854 1.00 87.12 756 ASP A C 1
ATOM 5972 O O . ASP A 1 756 ? -13.324 24.176 18.406 1.00 87.12 756 ASP A O 1
ATOM 5976 N N . ARG A 1 757 ? -15.295 23.192 18.257 1.00 90.88 757 ARG A N 1
ATOM 5977 C CA . ARG A 1 757 ? -14.836 22.331 17.143 1.00 90.88 757 ARG A CA 1
ATOM 5978 C C . ARG A 1 757 ? -14.463 23.134 15.887 1.00 90.88 757 ARG A C 1
ATOM 5980 O O . ARG A 1 757 ? -15.305 23.831 15.321 1.00 90.88 757 ARG A O 1
ATOM 5987 N N . VAL A 1 758 ? -13.241 22.957 15.386 1.00 91.44 758 VAL A N 1
ATOM 5988 C CA . VAL A 1 758 ? -12.737 23.555 14.136 1.00 91.44 758 VAL A CA 1
ATOM 5989 C C . VAL A 1 758 ? -12.778 22.510 13.023 1.00 91.44 758 VAL A C 1
ATOM 5991 O O . VAL A 1 758 ? -12.156 21.453 13.125 1.00 91.44 758 VAL A O 1
ATOM 5994 N N . THR A 1 759 ? -13.517 22.792 11.949 1.00 86.56 759 THR A N 1
ATOM 5995 C CA . THR A 1 759 ? -13.718 21.856 10.825 1.00 86.56 759 THR A CA 1
ATOM 5996 C C . THR A 1 759 ? -12.807 22.126 9.633 1.00 86.56 759 THR A C 1
ATOM 5998 O O . THR A 1 759 ? -12.408 21.185 8.951 1.00 86.56 759 THR A O 1
ATOM 6001 N N . ALA A 1 760 ? -12.467 23.387 9.370 1.00 88.69 760 ALA A N 1
ATOM 6002 C CA . ALA A 1 760 ? -11.530 23.779 8.327 1.00 88.69 760 ALA A CA 1
ATOM 6003 C C . ALA A 1 760 ? -10.950 25.171 8.608 1.00 88.69 760 ALA A C 1
ATOM 6005 O O . ALA A 1 760 ? -11.594 25.983 9.271 1.00 88.69 760 ALA A O 1
ATOM 6006 N N . ILE A 1 761 ? -9.770 25.461 8.057 1.00 91.38 761 ILE A N 1
ATOM 6007 C CA . ILE A 1 761 ? -9.147 26.795 8.091 1.00 91.38 761 ILE A CA 1
ATOM 6008 C C . ILE A 1 761 ? -8.709 27.246 6.683 1.00 91.38 761 ILE A C 1
ATOM 6010 O O . ILE A 1 761 ? -8.373 26.392 5.857 1.00 91.38 761 ILE A O 1
ATOM 6014 N N . PRO A 1 762 ? -8.706 28.557 6.370 1.00 90.19 762 PRO A N 1
ATOM 6015 C CA . PRO A 1 762 ? -8.176 29.074 5.105 1.00 90.19 762 PRO A CA 1
ATOM 6016 C C . PRO A 1 762 ? -6.698 28.704 4.892 1.00 90.19 762 PRO A C 1
ATOM 6018 O O . PRO A 1 762 ? -5.938 28.634 5.851 1.00 90.19 762 PRO A O 1
ATOM 6021 N N . SER A 1 763 ? -6.241 28.532 3.645 1.00 87.19 763 SER A N 1
ATOM 6022 C CA . SER A 1 763 ? -4.796 28.364 3.383 1.00 87.19 763 SER A CA 1
ATOM 6023 C C . SER A 1 763 ? -3.992 29.662 3.489 1.00 87.19 763 SER A C 1
ATOM 6025 O O . SER A 1 763 ? -2.769 29.615 3.496 1.00 87.19 763 SER A O 1
ATOM 6027 N N . ASP A 1 764 ? -4.661 30.813 3.445 1.00 84.81 764 ASP A N 1
ATOM 6028 C CA . ASP A 1 764 ? -4.058 32.144 3.457 1.00 84.81 764 ASP A CA 1
ATOM 6029 C C . ASP A 1 764 ? -5.044 33.175 4.032 1.00 84.81 764 ASP A C 1
ATOM 6031 O O . ASP A 1 764 ? -6.246 32.919 4.142 1.00 84.81 764 ASP A O 1
ATOM 6035 N N . ALA A 1 765 ? -4.548 34.364 4.380 1.00 77.81 765 ALA A N 1
ATOM 6036 C CA . ALA A 1 765 ? -5.359 35.428 4.979 1.00 77.81 765 ALA A CA 1
ATOM 6037 C C . ALA A 1 765 ? -6.444 36.015 4.042 1.00 77.81 765 ALA A C 1
ATOM 6039 O O . ALA A 1 765 ? -7.328 36.731 4.519 1.00 77.81 765 ALA A O 1
ATOM 6040 N N . THR A 1 766 ? -6.378 35.735 2.731 1.00 70.75 766 THR A N 1
ATOM 6041 C CA . THR A 1 766 ? -7.225 36.307 1.661 1.00 70.75 766 THR A CA 1
ATOM 6042 C C . THR A 1 766 ? -8.363 35.389 1.196 1.00 70.75 766 THR A C 1
ATOM 6044 O O . THR A 1 766 ? -9.228 35.833 0.442 1.00 70.75 766 THR A O 1
ATOM 6047 N N . ALA A 1 767 ? -8.387 34.136 1.665 1.00 59.75 767 ALA A N 1
ATOM 6048 C CA . ALA A 1 767 ? -9.488 33.178 1.545 1.00 59.75 767 ALA A CA 1
ATOM 6049 C C . ALA A 1 767 ? -10.028 32.951 0.118 1.00 59.75 767 ALA A C 1
ATOM 6051 O O . ALA A 1 767 ? -11.216 33.122 -0.173 1.00 59.75 767 ALA A O 1
ATOM 6052 N N . ARG A 1 768 ? -9.165 32.472 -0.786 1.00 59.25 768 ARG A N 1
ATOM 6053 C CA . ARG A 1 768 ? -9.612 31.960 -2.093 1.00 59.25 768 ARG A CA 1
ATOM 6054 C C . ARG A 1 768 ? -10.450 30.678 -1.890 1.00 59.25 768 ARG A C 1
ATOM 6056 O O . ARG A 1 768 ? -9.925 29.730 -1.309 1.00 59.25 768 ARG A O 1
ATOM 6063 N N . PRO A 1 769 ? -11.698 30.576 -2.401 1.00 50.22 769 PRO A N 1
ATOM 6064 C CA . PRO A 1 769 ? -12.607 29.462 -2.077 1.00 50.22 769 PRO A CA 1
ATOM 6065 C C . PRO A 1 769 ? -12.080 28.047 -2.363 1.00 50.22 769 PRO A C 1
ATOM 6067 O O . PRO A 1 769 ? -12.503 27.099 -1.716 1.00 50.22 769 PRO A O 1
ATOM 6070 N N . ALA A 1 770 ? -11.138 27.900 -3.298 1.00 52.72 770 ALA A N 1
ATOM 6071 C CA . ALA A 1 770 ? -10.526 26.621 -3.662 1.00 52.72 770 ALA A CA 1
ATOM 6072 C C . ALA A 1 770 ? -9.350 26.189 -2.754 1.00 52.72 770 ALA A C 1
ATOM 6074 O O . ALA A 1 770 ? -8.610 25.278 -3.122 1.00 52.72 770 ALA A O 1
ATOM 6075 N N . ARG A 1 771 ? -9.101 26.867 -1.620 1.00 66.62 771 ARG A N 1
ATOM 6076 C CA . ARG A 1 771 ? -7.960 26.578 -0.733 1.00 66.62 771 ARG A CA 1
ATOM 6077 C C . ARG A 1 771 ? -8.311 26.691 0.756 1.00 66.62 771 ARG A C 1
ATOM 6079 O O . ARG A 1 771 ? -8.025 27.690 1.414 1.00 66.62 771 ARG A O 1
ATOM 6086 N N . TRP A 1 772 ? -8.917 25.633 1.283 1.00 82.38 772 TRP A N 1
ATOM 6087 C CA . TRP A 1 772 ? -9.142 25.431 2.716 1.00 82.38 772 TRP A CA 1
ATOM 6088 C C . TRP A 1 772 ? -8.530 24.097 3.145 1.00 82.38 772 TRP A C 1
ATOM 6090 O O . TRP A 1 772 ? -8.635 23.104 2.425 1.00 82.38 772 TRP A O 1
ATOM 6100 N N . TYR A 1 773 ? -7.913 24.068 4.323 1.00 82.06 773 TYR A N 1
ATOM 6101 C CA . TYR A 1 773 ? -7.459 22.840 4.964 1.00 82.06 773 TYR A CA 1
ATOM 6102 C C . TYR A 1 773 ? -8.580 22.291 5.838 1.00 82.06 773 TYR A C 1
ATOM 6104 O O . TYR A 1 773 ? -8.874 22.854 6.891 1.00 82.06 773 TYR A O 1
ATOM 6112 N N . ASN A 1 774 ? -9.199 21.192 5.403 1.00 84.56 774 ASN A N 1
ATOM 6113 C CA . ASN A 1 774 ? -10.133 20.430 6.229 1.00 84.56 774 ASN A CA 1
ATOM 6114 C C . ASN A 1 774 ? -9.371 19.788 7.395 1.00 84.56 774 ASN A C 1
ATOM 6116 O O . ASN A 1 774 ? -8.361 19.114 7.180 1.00 84.56 774 ASN A O 1
ATOM 6120 N N . LEU A 1 775 ? -9.855 19.993 8.618 1.00 84.50 775 LEU A N 1
ATOM 6121 C CA . LEU A 1 775 ? -9.247 19.470 9.836 1.00 84.50 775 LEU A CA 1
ATOM 6122 C C . LEU A 1 775 ? -10.020 18.243 10.320 1.00 84.50 775 LEU A C 1
ATOM 6124 O O . LEU A 1 775 ? -11.198 18.323 10.675 1.00 84.50 775 LEU A O 1
ATOM 6128 N N . ASN A 1 776 ? -9.335 17.105 10.392 1.00 72.88 776 ASN A N 1
ATOM 6129 C CA . ASN A 1 776 ? -9.860 15.931 11.076 1.00 72.88 776 ASN A CA 1
ATOM 6130 C C . ASN A 1 776 ? -9.719 16.150 12.588 1.00 72.88 776 ASN A C 1
ATOM 6132 O O . ASN A 1 776 ? -8.607 16.136 13.105 1.00 72.88 776 ASN A O 1
ATOM 6136 N N . ASN A 1 777 ? -10.850 16.368 13.265 1.00 83.19 777 ASN A N 1
ATOM 6137 C CA . ASN A 1 777 ? -10.974 16.492 14.724 1.00 83.19 777 ASN A CA 1
ATOM 6138 C C . ASN A 1 777 ? -9.959 17.454 15.369 1.00 83.19 777 ASN A C 1
ATOM 6140 O O . ASN A 1 777 ? -9.016 17.068 16.062 1.00 83.19 777 ASN A O 1
ATOM 6144 N N . SER A 1 778 ? -10.206 18.745 15.154 1.00 93.69 778 SER A N 1
ATOM 6145 C CA . SER A 1 778 ? -9.533 19.835 15.851 1.00 93.69 778 SER A CA 1
ATOM 6146 C C . SER A 1 778 ? -10.543 20.646 16.666 1.00 93.69 778 SER A C 1
ATOM 6148 O O . SER A 1 778 ? -11.714 20.745 16.289 1.00 93.69 778 SER A O 1
ATOM 6150 N N . TYR A 1 779 ? -10.097 21.211 17.788 1.00 95.38 779 TYR A N 1
ATOM 6151 C CA . TYR A 1 779 ? -10.922 22.010 18.696 1.00 95.38 779 TYR A CA 1
ATOM 6152 C C . TYR A 1 779 ? -10.122 23.227 19.161 1.00 95.38 779 TYR A C 1
ATOM 6154 O O . TYR A 1 779 ? -8.994 23.072 19.619 1.00 95.38 779 TYR A O 1
ATOM 6162 N N . ALA A 1 780 ? -10.678 24.425 19.034 1.00 96.62 780 ALA A N 1
ATOM 6163 C CA . ALA A 1 780 ? -10.075 25.682 19.442 1.00 96.62 780 ALA A CA 1
ATOM 6164 C C . ALA A 1 780 ? -11.103 26.562 20.149 1.00 96.62 780 ALA A C 1
ATOM 6166 O O . ALA A 1 780 ? -12.260 26.633 19.743 1.00 96.62 780 ALA A O 1
ATOM 6167 N N . GLY A 1 781 ? -10.692 27.248 21.205 1.00 94.81 781 GLY A N 1
ATOM 6168 C CA . GLY A 1 781 ? -11.599 28.104 21.955 1.00 94.81 781 GLY A CA 1
ATOM 6169 C C . GLY A 1 781 ? -11.071 28.423 23.338 1.00 94.81 781 GLY A C 1
ATOM 6170 O O . GLY A 1 781 ? -9.880 28.320 23.609 1.00 94.81 781 GLY A O 1
ATOM 6171 N N . TYR A 1 782 ? -11.978 28.821 24.222 1.00 95.44 782 TYR A N 1
ATOM 6172 C CA . TYR A 1 782 ? -11.642 29.347 25.539 1.00 95.44 782 TYR A CA 1
ATOM 6173 C C . TYR A 1 782 ? -11.907 28.335 26.648 1.00 95.44 782 TYR A C 1
ATOM 6175 O O . TYR A 1 782 ? -12.951 27.677 26.656 1.00 95.44 782 TYR A O 1
ATOM 6183 N N . ALA A 1 783 ? -10.994 28.239 27.613 1.00 95.44 783 ALA A N 1
ATOM 6184 C CA . ALA A 1 783 ? -11.180 27.497 28.855 1.00 95.44 783 ALA A CA 1
ATOM 6185 C C . ALA A 1 783 ? -11.015 28.401 30.083 1.00 95.44 783 ALA A C 1
ATOM 6187 O O . ALA A 1 783 ? -10.164 29.293 30.122 1.00 95.44 783 ALA A O 1
ATOM 6188 N N . LYS A 1 784 ? -11.856 28.180 31.095 1.00 94.81 784 LYS A N 1
ATOM 6189 C CA . LYS A 1 784 ? -11.972 29.058 32.267 1.00 94.81 784 LYS A CA 1
ATOM 6190 C C . LYS A 1 784 ? -10.761 28.925 33.177 1.00 94.81 784 LYS A C 1
ATOM 6192 O O . LYS A 1 784 ? -10.512 27.867 33.749 1.00 94.81 784 LYS A O 1
ATOM 6197 N N . ALA A 1 785 ? -10.039 30.024 33.342 1.00 90.75 785 ALA A N 1
ATOM 6198 C CA . ALA A 1 785 ? -8.738 30.026 33.991 1.00 90.75 785 ALA A CA 1
ATOM 6199 C C . ALA A 1 785 ? -8.832 30.350 35.494 1.00 90.75 785 ALA A C 1
ATOM 6201 O O . ALA A 1 785 ? -8.100 29.802 36.318 1.00 90.75 785 ALA A O 1
ATOM 6202 N N . ASP A 1 786 ? -9.765 31.216 35.892 1.00 89.44 786 ASP A N 1
ATOM 6203 C CA . ASP A 1 786 ? -10.004 31.550 37.297 1.00 89.44 786 ASP A CA 1
ATOM 6204 C C . ASP A 1 786 ? -11.403 32.148 37.545 1.00 89.44 786 ASP A C 1
ATOM 6206 O O . ASP A 1 786 ? -12.224 32.324 36.643 1.00 89.44 786 ASP A O 1
ATOM 6210 N N . LYS A 1 787 ? -11.685 32.457 38.817 1.00 83.81 787 LYS A N 1
ATOM 6211 C CA . LYS A 1 787 ? -12.956 33.044 39.271 1.00 83.81 787 LYS A CA 1
ATOM 6212 C C . LYS A 1 787 ? -13.129 34.519 38.887 1.00 83.81 787 LYS A C 1
ATOM 6214 O O . LYS A 1 787 ? -14.226 35.042 39.062 1.00 83.81 787 LYS A O 1
ATOM 6219 N N . ASN A 1 788 ? -12.091 35.183 38.377 1.00 84.12 788 ASN A N 1
ATOM 6220 C CA . ASN A 1 788 ? -12.158 36.582 37.953 1.00 84.12 788 ASN A CA 1
ATOM 6221 C C . ASN A 1 788 ? -12.695 36.719 36.516 1.00 84.12 788 ASN A C 1
ATOM 6223 O O . ASN A 1 788 ? -12.908 37.835 36.043 1.00 84.12 788 ASN A O 1
ATOM 6227 N N . GLY A 1 789 ? -12.937 35.600 35.823 1.00 86.31 789 GLY A N 1
ATOM 6228 C CA . GLY A 1 789 ? -13.399 35.590 34.436 1.00 86.31 789 GLY A CA 1
ATOM 6229 C C . GLY A 1 789 ? -12.274 35.836 33.431 1.00 86.31 789 GLY A C 1
ATOM 6230 O O . GLY A 1 789 ? -12.527 36.433 32.385 1.00 86.31 789 GLY A O 1
ATOM 6231 N N . ASN A 1 790 ? -11.051 35.421 33.772 1.00 93.44 790 ASN A N 1
ATOM 6232 C CA . ASN A 1 790 ? -9.968 35.219 32.816 1.00 93.44 790 ASN A CA 1
ATOM 6233 C C . ASN A 1 790 ? -10.159 33.868 32.098 1.00 93.44 790 ASN A C 1
ATOM 6235 O O . ASN A 1 790 ? -10.559 32.879 32.726 1.00 93.44 790 ASN A O 1
ATOM 6239 N N . GLU A 1 791 ? -9.835 33.805 30.808 1.00 95.94 791 GLU A N 1
ATOM 6240 C CA . GLU A 1 791 ? -9.980 32.597 29.988 1.00 95.94 791 GLU A CA 1
ATOM 6241 C C . GLU A 1 791 ? -8.742 32.388 29.111 1.00 95.94 791 GLU A C 1
ATOM 6243 O O . GLU A 1 791 ? -8.280 33.318 28.446 1.00 95.94 791 GLU A O 1
ATOM 6248 N N . LEU A 1 792 ? -8.211 31.164 29.094 1.00 97.94 792 LEU A N 1
ATOM 6249 C CA . LEU A 1 792 ? -7.086 30.799 28.234 1.00 97.94 792 LEU A CA 1
ATOM 6250 C C . LEU A 1 792 ? -7.606 30.238 26.910 1.00 97.94 792 LEU A C 1
ATOM 6252 O O . LEU A 1 792 ? -8.472 29.361 26.905 1.00 97.94 792 LEU A O 1
ATOM 6256 N N . PHE A 1 793 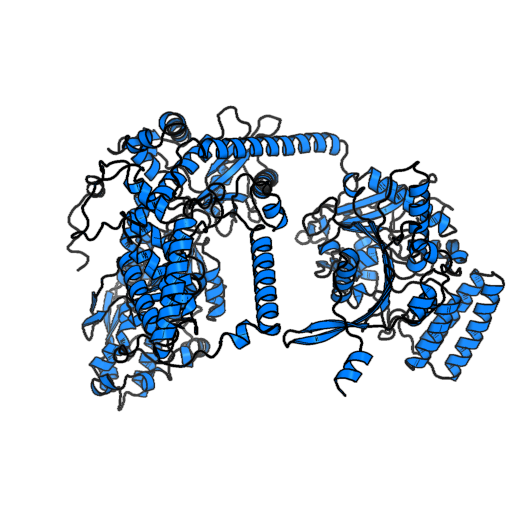? -7.081 30.749 25.801 1.00 98.31 793 PHE A N 1
ATOM 6257 C CA . PHE A 1 793 ? -7.304 30.213 24.471 1.00 98.31 793 PHE A CA 1
ATOM 6258 C C . PHE A 1 793 ? -6.431 28.975 24.250 1.00 98.31 793 PHE A C 1
ATOM 6260 O O . PHE A 1 793 ? -5.236 28.975 24.562 1.00 98.31 793 PHE A O 1
ATOM 6267 N N . TYR A 1 794 ? -7.028 27.934 23.682 1.00 98.19 794 TYR A N 1
ATOM 6268 C CA . TYR A 1 794 ? -6.342 26.709 23.300 1.00 98.19 794 TYR A CA 1
ATOM 6269 C C . TYR A 1 794 ? -6.655 26.328 21.856 1.00 98.19 794 TYR A C 1
ATOM 6271 O O . TYR A 1 794 ? -7.707 26.684 21.328 1.00 98.19 794 TYR A O 1
ATOM 6279 N N . TRP A 1 795 ? -5.765 25.545 21.244 1.00 98.12 795 TRP A N 1
ATOM 6280 C CA . TRP A 1 795 ? -6.029 24.856 19.983 1.00 98.12 795 TRP A CA 1
ATOM 6281 C C . TRP A 1 795 ? -5.449 23.437 20.022 1.00 98.12 795 TRP A C 1
ATOM 6283 O O . TRP A 1 795 ? -4.239 23.235 20.107 1.00 98.12 795 TRP A O 1
ATOM 6293 N N . PHE A 1 796 ? -6.339 22.450 19.998 1.00 97.69 796 PHE A N 1
ATOM 6294 C CA . PHE A 1 796 ? -6.083 21.015 20.042 1.00 97.69 796 PHE A CA 1
ATOM 6295 C C . PHE A 1 796 ? -6.201 20.372 18.653 1.00 97.69 796 PHE A C 1
ATOM 6297 O O . PHE A 1 796 ? -7.089 20.709 17.860 1.00 97.69 796 PHE A O 1
ATOM 6304 N N . PHE A 1 797 ? -5.358 19.372 18.406 1.00 97.38 797 PHE A N 1
ATOM 6305 C CA . PHE A 1 797 ? -5.381 18.493 17.241 1.00 97.38 797 PHE A CA 1
ATOM 6306 C C . PHE A 1 797 ? -5.273 17.032 17.686 1.00 97.38 797 PHE A C 1
ATOM 6308 O O . PHE A 1 797 ? -4.395 16.680 18.482 1.00 97.38 797 PHE A O 1
ATOM 6315 N N . GLU A 1 798 ? -6.134 16.161 17.152 1.00 95.88 798 GLU A N 1
ATOM 6316 C CA . GLU A 1 798 ? -5.959 14.718 17.322 1.00 95.88 798 GLU A CA 1
ATOM 6317 C C . GLU A 1 798 ? -4.695 14.190 16.626 1.00 95.88 798 GLU A C 1
ATOM 6319 O O . GLU A 1 798 ? -4.104 14.847 15.762 1.00 95.88 798 GLU A O 1
ATOM 6324 N N . SER A 1 799 ? -4.281 12.978 17.008 1.00 95.06 799 SER A N 1
ATOM 6325 C CA . SER A 1 799 ? -3.207 12.284 16.304 1.00 95.06 799 SER A CA 1
ATOM 6326 C C . SER A 1 799 ? -3.610 11.939 14.869 1.00 95.06 799 SER A C 1
ATOM 6328 O O . SER A 1 799 ? -4.737 11.519 14.610 1.00 95.06 799 SER A O 1
ATOM 6330 N N . GLN A 1 800 ? -2.666 12.068 13.933 1.00 91.94 800 GLN A N 1
ATOM 6331 C CA . GLN A 1 800 ? -2.849 11.618 12.549 1.00 91.94 800 GLN A CA 1
ATOM 6332 C C . GLN A 1 800 ? -2.919 10.082 12.456 1.00 91.94 800 GLN A C 1
ATOM 6334 O O . GLN A 1 800 ? -3.576 9.540 11.566 1.00 91.94 800 GLN A O 1
ATOM 6339 N N . THR A 1 801 ? -2.283 9.365 13.391 1.00 86.88 801 THR A N 1
ATOM 6340 C CA . THR A 1 801 ? -2.551 7.939 13.624 1.00 86.88 801 THR A CA 1
ATOM 6341 C C . THR A 1 801 ? -3.806 7.745 14.473 1.00 86.88 801 THR A C 1
ATOM 6343 O O . THR A 1 801 ? -4.067 8.513 15.390 1.00 86.88 801 THR A O 1
ATOM 6346 N N . LYS A 1 802 ? -4.567 6.681 14.189 1.00 85.06 802 LYS A N 1
ATOM 6347 C CA . LYS A 1 802 ? -5.815 6.289 14.874 1.00 85.06 802 LYS A CA 1
ATOM 6348 C C . LYS A 1 802 ? -5.701 6.396 16.416 1.00 85.06 802 LYS A C 1
ATOM 6350 O O . LYS A 1 802 ? -5.042 5.538 17.008 1.00 85.06 802 LYS A O 1
ATOM 6355 N N . PRO A 1 803 ? -6.367 7.373 17.063 1.00 86.81 803 PRO A N 1
ATOM 6356 C CA . PRO A 1 803 ? -6.252 7.582 18.505 1.00 86.81 803 PRO A CA 1
ATOM 6357 C C . PRO A 1 803 ? -6.788 6.431 19.368 1.00 86.81 803 PRO A C 1
ATOM 6359 O O . PRO A 1 803 ? -7.664 5.661 18.959 1.00 86.81 803 PRO A O 1
ATOM 6362 N N . THR A 1 804 ? -6.264 6.350 20.590 1.00 89.38 804 THR A N 1
ATOM 6363 C CA . THR A 1 804 ? -6.645 5.420 21.663 1.00 89.38 804 THR A CA 1
ATOM 6364 C C . THR A 1 804 ? -6.543 6.127 23.021 1.00 89.38 804 THR A C 1
ATOM 6366 O O . THR A 1 804 ? -5.894 7.165 23.127 1.00 89.38 804 THR A O 1
ATOM 6369 N N . GLU A 1 805 ? -7.081 5.535 24.091 1.00 86.69 805 GLU A N 1
ATOM 6370 C CA . GLU A 1 805 ? -6.907 6.049 25.468 1.00 86.69 805 GLU A CA 1
ATOM 6371 C C . GLU A 1 805 ? -5.434 6.101 25.929 1.00 86.69 805 GLU A C 1
ATOM 6373 O O . GLU A 1 805 ? -5.109 6.777 26.901 1.00 86.69 805 GLU A O 1
ATOM 6378 N N . GLN A 1 806 ? -4.531 5.389 25.241 1.00 90.81 806 GLN A N 1
ATOM 6379 C CA . GLN A 1 806 ? -3.088 5.390 25.512 1.00 90.81 806 GLN A CA 1
ATOM 6380 C C . GLN A 1 806 ? -2.305 6.343 24.596 1.00 90.81 806 GLN A C 1
ATOM 6382 O O . GLN A 1 806 ? -1.094 6.490 24.763 1.00 90.81 806 GLN A O 1
ATOM 6387 N N . THR A 1 807 ? -2.958 7.000 23.630 1.00 96.56 807 THR A N 1
ATOM 6388 C CA . THR A 1 807 ? -2.299 7.970 22.746 1.00 96.56 807 THR A CA 1
ATOM 6389 C C . THR A 1 807 ? -1.855 9.177 23.582 1.00 96.56 807 THR A C 1
ATOM 6391 O O . THR A 1 807 ? -2.701 9.796 24.228 1.00 96.56 807 THR A O 1
ATOM 6394 N N . PRO A 1 808 ? -0.560 9.541 23.605 1.00 98.12 808 PRO A N 1
ATOM 6395 C CA . PRO A 1 808 ? -0.077 10.634 24.444 1.00 98.12 808 PRO A CA 1
ATOM 6396 C C . PRO A 1 808 ? -0.751 11.965 24.103 1.00 98.12 808 PRO A C 1
ATOM 6398 O O . PRO A 1 808 ? -0.940 12.285 22.928 1.00 98.12 808 PRO A O 1
ATOM 6401 N N . LEU A 1 809 ? -1.076 12.750 25.129 1.00 98.25 809 LEU A N 1
ATOM 6402 C CA . LEU A 1 809 ? -1.485 14.142 24.997 1.00 98.25 809 LEU A CA 1
ATOM 6403 C C . LEU A 1 809 ? -0.259 15.028 25.204 1.00 98.25 809 LEU A C 1
ATOM 6405 O O . LEU A 1 809 ? 0.188 15.229 26.332 1.00 98.25 809 LEU A O 1
ATOM 6409 N N . VAL A 1 810 ? 0.300 15.532 24.106 1.00 98.62 810 VAL A N 1
ATOM 6410 C CA . VAL A 1 810 ? 1.430 16.463 24.130 1.00 98.62 810 VAL A CA 1
ATOM 6411 C C . VAL A 1 810 ? 0.887 17.882 24.175 1.00 98.62 810 VAL A C 1
ATOM 6413 O O . VAL A 1 810 ? 0.066 18.277 23.352 1.00 98.62 810 VAL A O 1
ATOM 6416 N N . LEU A 1 811 ? 1.339 18.646 25.156 1.00 98.25 811 LEU A N 1
ATOM 6417 C CA . LEU A 1 811 ? 0.961 20.036 25.357 1.00 98.25 811 LEU A CA 1
ATOM 6418 C C . LEU A 1 811 ? 2.158 20.918 25.021 1.00 98.25 811 LEU A C 1
ATOM 6420 O O . LEU A 1 811 ? 3.238 20.634 25.525 1.00 98.25 811 LEU A O 1
ATOM 6424 N N . TRP A 1 812 ? 1.983 21.964 24.213 1.00 98.56 812 TRP A N 1
ATOM 6425 C CA . TRP A 1 812 ? 3.049 22.899 23.837 1.00 98.56 812 TRP A CA 1
ATOM 6426 C C . TRP A 1 812 ? 2.803 24.309 24.383 1.00 98.56 812 TRP A C 1
ATOM 6428 O O . TRP A 1 812 ? 1.737 24.885 24.146 1.00 98.56 812 TRP A O 1
ATOM 6438 N N . LEU A 1 813 ? 3.814 24.864 25.062 1.00 98.44 813 LEU A N 1
ATOM 6439 C CA . LEU A 1 813 ? 3.883 26.262 25.500 1.00 98.44 813 LEU A CA 1
ATOM 6440 C C . LEU A 1 813 ? 5.122 26.963 24.913 1.00 98.44 813 LEU A C 1
ATOM 6442 O O . LEU A 1 813 ? 6.246 26.561 25.213 1.00 98.44 813 LEU A O 1
ATOM 6446 N N . ASN A 1 814 ? 4.938 28.049 24.158 1.00 97.19 814 ASN A N 1
ATOM 6447 C CA . ASN A 1 814 ? 6.032 29.003 23.922 1.00 97.19 814 ASN A CA 1
ATOM 6448 C C . ASN A 1 814 ? 6.279 29.861 25.188 1.00 97.19 814 ASN A C 1
ATOM 6450 O O . ASN A 1 814 ? 5.512 29.812 26.155 1.00 97.19 814 ASN A O 1
ATOM 6454 N N . GLY A 1 815 ? 7.389 30.607 25.197 1.00 94.75 815 GLY A N 1
ATOM 6455 C CA . GLY A 1 815 ? 7.873 31.378 26.347 1.00 94.75 815 GLY A CA 1
ATOM 6456 C C . GLY A 1 815 ? 7.438 32.852 26.393 1.00 94.75 815 GLY A C 1
ATOM 6457 O O . GLY A 1 815 ? 6.264 33.176 26.582 1.00 94.75 815 GLY A O 1
ATOM 6458 N N . GLY A 1 816 ? 8.412 33.761 26.288 1.00 91.19 816 GLY A N 1
ATOM 6459 C CA . GLY A 1 816 ? 8.236 35.206 26.456 1.00 91.19 816 GLY A CA 1
ATOM 6460 C C . GLY A 1 816 ? 8.843 35.729 27.768 1.00 91.19 816 GLY A C 1
ATOM 6461 O O . GLY A 1 816 ? 10.049 35.947 27.812 1.00 91.19 816 GLY A O 1
ATOM 6462 N N . PRO A 1 817 ? 8.061 35.938 28.844 1.00 93.81 817 PRO A N 1
ATOM 6463 C CA . PRO A 1 817 ? 6.685 35.490 29.032 1.00 93.81 817 PRO A CA 1
ATOM 6464 C C . PRO A 1 817 ? 5.651 36.410 28.362 1.00 93.81 817 PRO A C 1
ATOM 6466 O O . PRO A 1 817 ? 5.610 37.615 28.617 1.00 93.81 817 PRO A O 1
ATOM 6469 N N . GLY A 1 818 ? 4.780 35.822 27.535 1.00 93.31 818 GLY A N 1
ATOM 6470 C CA . GLY A 1 818 ? 3.834 36.563 26.681 1.00 93.31 818 GLY A CA 1
ATOM 6471 C C . GLY A 1 818 ? 3.838 36.146 25.202 1.00 93.31 818 GLY A C 1
ATOM 6472 O O . GLY A 1 818 ? 3.059 36.685 24.406 1.00 93.31 818 GLY A O 1
ATOM 6473 N N . ALA A 1 819 ? 4.687 35.186 24.821 1.00 95.44 819 ALA A N 1
ATOM 6474 C CA . ALA A 1 819 ? 4.746 34.652 23.468 1.00 95.44 819 ALA A CA 1
ATOM 6475 C C . ALA A 1 819 ? 3.570 33.691 23.235 1.00 95.44 819 ALA A C 1
ATOM 6477 O O . ALA A 1 819 ? 3.345 32.760 24.007 1.00 95.44 819 ALA A O 1
ATOM 6478 N N . SER A 1 820 ? 2.805 33.908 22.164 1.00 97.12 820 SER A N 1
ATOM 6479 C CA . SER A 1 820 ? 1.672 33.041 21.823 1.00 97.12 820 SER A CA 1
ATOM 6480 C C . SER A 1 820 ? 2.146 31.665 21.357 1.00 97.12 820 SER A C 1
ATOM 6482 O O . SER A 1 820 ? 2.985 31.563 20.460 1.00 97.12 820 SER A O 1
ATOM 6484 N N . SER A 1 821 ? 1.527 30.607 21.885 1.00 98.06 821 SER A N 1
ATOM 6485 C CA . SER A 1 821 ? 1.829 29.220 21.504 1.00 98.06 821 SER A CA 1
ATOM 6486 C C . SER A 1 821 ? 1.354 28.863 20.093 1.00 98.06 821 SER A C 1
ATOM 6488 O O . SER A 1 821 ? 1.680 27.800 19.568 1.00 98.06 821 SER A O 1
ATOM 6490 N N . LEU A 1 822 ? 0.608 29.759 19.438 1.00 97.44 822 LEU A N 1
ATOM 6491 C CA . LEU A 1 822 ? 0.292 29.641 18.016 1.00 97.44 822 LEU A CA 1
ATOM 6492 C C . LEU A 1 822 ? 1.517 29.891 17.122 1.00 97.44 822 LEU A C 1
ATOM 6494 O O . LEU A 1 822 ? 1.502 29.473 15.966 1.00 97.44 822 LEU A O 1
ATOM 6498 N N . ALA A 1 823 ? 2.596 30.491 17.641 1.00 95.31 823 ALA A N 1
ATOM 6499 C CA . ALA A 1 823 ? 3.890 30.467 16.961 1.00 95.31 823 ALA A CA 1
ATOM 6500 C C . ALA A 1 823 ? 4.378 29.018 16.787 1.00 95.31 823 ALA A C 1
ATOM 6502 O O . ALA A 1 823 ? 4.596 28.596 15.653 1.00 95.31 823 ALA A O 1
ATOM 6503 N N . GLY A 1 824 ? 4.399 28.216 17.859 1.00 96.00 824 GLY A N 1
ATOM 6504 C CA . GLY A 1 824 ? 4.768 26.799 17.786 1.00 96.00 824 GLY A CA 1
ATOM 6505 C C . GLY A 1 824 ? 3.873 25.944 16.886 1.00 96.00 824 GLY A C 1
ATOM 6506 O O . GLY A 1 824 ? 4.348 25.012 16.230 1.00 96.00 824 GLY A O 1
ATOM 6507 N N . LEU A 1 825 ? 2.588 26.297 16.784 1.00 97.44 825 LEU A N 1
ATOM 6508 C CA . LEU A 1 825 ? 1.639 25.650 15.873 1.00 97.44 825 LEU A CA 1
ATOM 6509 C C . LEU A 1 825 ? 2.016 25.878 14.399 1.00 97.44 825 LEU A C 1
ATOM 6511 O O . LEU A 1 825 ? 2.025 24.928 13.621 1.00 97.44 825 LEU A O 1
ATOM 6515 N N . PHE A 1 826 ? 2.315 27.122 14.009 1.00 96.00 826 PHE A N 1
ATOM 6516 C CA . PHE A 1 826 ? 2.458 27.512 12.598 1.00 96.00 826 PHE A CA 1
ATOM 6517 C C . PHE A 1 826 ? 3.900 27.638 12.090 1.00 96.00 826 PHE A C 1
ATOM 6519 O O . PHE A 1 826 ? 4.103 27.684 10.875 1.00 96.00 826 PHE A O 1
ATOM 6526 N N . LEU A 1 827 ? 4.883 27.740 12.985 1.00 93.94 827 LEU A N 1
ATOM 6527 C CA . LEU A 1 827 ? 6.292 27.972 12.648 1.00 93.94 827 LEU A CA 1
ATOM 6528 C C . LEU A 1 827 ? 7.204 26.802 13.044 1.00 93.94 827 LEU A C 1
ATOM 6530 O O . LEU A 1 827 ? 8.313 26.717 12.531 1.00 93.94 827 LEU A O 1
ATOM 6534 N N . GLU A 1 828 ? 6.757 25.903 13.925 1.00 95.56 828 GLU A N 1
ATOM 6535 C CA . GLU A 1 828 ? 7.641 24.919 14.557 1.00 95.56 828 GLU A CA 1
ATOM 6536 C C . GLU A 1 828 ? 7.159 23.463 14.399 1.00 95.56 828 GLU A C 1
ATOM 6538 O O . GLU A 1 828 ? 7.554 22.753 13.474 1.00 95.56 828 GLU A O 1
ATOM 6543 N N . ASN A 1 829 ? 6.322 22.983 15.324 1.00 97.56 829 ASN A N 1
ATOM 6544 C CA . ASN A 1 829 ? 6.025 21.560 15.523 1.00 97.56 829 ASN A CA 1
ATOM 6545 C C . ASN A 1 829 ? 4.575 21.169 15.181 1.00 97.56 829 ASN A C 1
ATOM 6547 O O . ASN A 1 829 ? 4.242 19.977 15.151 1.00 97.56 829 ASN A O 1
ATOM 6551 N N . GLY A 1 830 ? 3.712 22.145 14.894 1.00 96.75 830 GLY A N 1
ATOM 6552 C CA . GLY A 1 830 ? 2.308 21.900 14.571 1.00 96.75 830 GLY A CA 1
ATOM 6553 C C . GLY A 1 830 ? 2.058 21.357 13.166 1.00 96.75 830 GLY A C 1
ATOM 6554 O O . GLY A 1 830 ? 2.993 21.182 12.380 1.00 96.75 830 GLY A O 1
ATOM 6555 N N . PRO A 1 831 ? 0.791 21.032 12.850 1.00 95.25 831 PRO A N 1
ATOM 6556 C CA . PRO A 1 831 ? 0.410 20.343 11.613 1.00 95.25 831 PRO A CA 1
ATOM 6557 C C . PRO A 1 831 ? 0.594 21.185 10.341 1.00 95.25 831 PRO A C 1
ATOM 6559 O O . PRO A 1 831 ? 0.466 20.653 9.236 1.00 95.25 831 PRO A O 1
ATOM 6562 N N . PHE A 1 832 ? 0.921 22.474 10.475 1.00 94.19 832 PHE A N 1
ATOM 6563 C CA . PHE A 1 832 ? 1.106 23.408 9.370 1.00 94.19 832 PHE A CA 1
ATOM 6564 C C . PHE A 1 832 ? 2.428 24.166 9.495 1.00 94.19 832 PHE A C 1
ATOM 6566 O O . PHE A 1 832 ? 2.873 24.468 10.595 1.00 94.19 832 PHE A O 1
ATOM 6573 N N . ALA A 1 833 ? 3.015 24.510 8.353 1.00 92.06 833 ALA A N 1
ATOM 6574 C CA . ALA A 1 833 ? 4.144 25.419 8.233 1.00 92.06 833 ALA A CA 1
ATOM 6575 C C . ALA A 1 833 ? 3.714 26.662 7.438 1.00 92.06 833 ALA A C 1
ATOM 6577 O O . ALA A 1 833 ? 3.158 26.542 6.339 1.00 92.06 833 ALA A O 1
ATOM 6578 N N . MET A 1 834 ? 3.959 27.846 8.001 1.00 91.69 834 MET A N 1
ATOM 6579 C CA . MET A 1 834 ? 3.683 29.146 7.388 1.00 91.69 834 MET A CA 1
ATOM 6580 C C . MET A 1 834 ? 4.843 29.586 6.485 1.00 91.69 834 MET A C 1
ATOM 6582 O O . MET A 1 834 ? 5.974 29.746 6.941 1.00 91.69 834 MET A O 1
ATOM 6586 N N . GLY A 1 835 ? 4.557 29.829 5.207 1.00 86.19 835 GLY A N 1
ATOM 6587 C CA . GLY A 1 835 ? 5.487 30.460 4.274 1.00 86.19 835 GLY A CA 1
ATOM 6588 C C . GLY A 1 835 ? 5.669 31.958 4.544 1.00 86.19 835 GLY A C 1
ATOM 6589 O O . GLY A 1 835 ? 4.812 32.622 5.132 1.00 86.19 835 GLY A O 1
ATOM 6590 N N . SER A 1 836 ? 6.775 32.530 4.061 1.00 84.25 836 SER A N 1
ATOM 6591 C CA . SER A 1 836 ? 7.031 33.980 4.135 1.00 84.25 836 SER A CA 1
ATOM 6592 C C . SER A 1 836 ? 6.041 34.822 3.314 1.00 84.25 836 SER A C 1
ATOM 6594 O O . SER A 1 836 ? 5.917 36.024 3.539 1.00 84.25 836 SER A O 1
ATOM 6596 N N . ASP A 1 837 ? 5.308 34.188 2.398 1.00 83.69 837 ASP A N 1
ATOM 6597 C CA . ASP A 1 837 ? 4.190 34.740 1.630 1.00 83.69 837 ASP A CA 1
ATOM 6598 C C . ASP A 1 837 ? 2.844 34.716 2.385 1.00 83.69 837 ASP A C 1
ATOM 6600 O O . ASP A 1 837 ? 1.859 35.273 1.899 1.00 83.69 837 ASP A O 1
ATOM 6604 N N . GLY A 1 838 ? 2.789 34.105 3.575 1.00 85.25 838 GLY A N 1
ATOM 6605 C CA . GLY A 1 838 ? 1.563 33.931 4.357 1.00 85.25 838 GLY A CA 1
ATOM 6606 C C . GLY A 1 838 ? 0.678 32.767 3.901 1.00 85.25 838 GLY A C 1
ATOM 6607 O O . GLY A 1 838 ? -0.490 32.713 4.295 1.00 85.25 838 GLY A O 1
ATOM 6608 N N . MET A 1 839 ? 1.203 31.859 3.071 1.00 88.94 839 MET A N 1
ATOM 6609 C CA . MET A 1 839 ? 0.541 30.604 2.714 1.00 88.94 839 MET A CA 1
ATOM 6610 C C . MET A 1 839 ? 0.860 29.518 3.749 1.00 88.94 839 MET A C 1
ATOM 6612 O O . MET A 1 839 ? 2.021 29.266 4.067 1.00 88.94 839 MET A O 1
ATOM 6616 N N . LEU A 1 840 ? -0.161 28.811 4.225 1.00 91.94 840 LEU A N 1
ATOM 6617 C CA . LEU A 1 840 ? 0.007 27.576 4.986 1.00 91.94 840 LEU A CA 1
ATOM 6618 C C . LEU A 1 840 ? 0.297 26.392 4.060 1.00 91.94 840 LEU A C 1
ATOM 6620 O O . LEU A 1 840 ? -0.277 26.280 2.977 1.00 91.94 840 LEU A O 1
ATOM 6624 N N . THR A 1 841 ? 1.136 25.472 4.531 1.00 91.81 841 THR A N 1
ATOM 6625 C CA . THR A 1 841 ? 1.383 24.152 3.928 1.00 91.81 841 THR A CA 1
ATOM 6626 C C . THR A 1 841 ? 1.375 23.061 5.010 1.00 91.81 841 THR A C 1
ATOM 6628 O O . THR A 1 841 ? 1.670 23.373 6.162 1.00 91.81 841 THR A O 1
ATOM 6631 N N . PRO A 1 842 ? 1.031 21.791 4.714 1.00 92.81 842 PRO A N 1
ATOM 6632 C CA . PRO A 1 842 ? 1.089 20.716 5.710 1.00 92.81 842 PRO A CA 1
ATOM 6633 C C . PRO A 1 842 ? 2.527 20.413 6.158 1.00 92.81 842 PRO A C 1
ATOM 6635 O O . PRO A 1 842 ? 3.416 20.251 5.322 1.00 92.81 842 PRO A O 1
ATOM 6638 N N . ASN A 1 843 ? 2.751 20.275 7.466 1.00 94.19 843 ASN A N 1
ATOM 6639 C CA . ASN A 1 843 ? 4.063 19.958 8.036 1.00 94.19 843 ASN A CA 1
ATOM 6640 C C . ASN A 1 843 ? 4.276 18.435 8.134 1.00 94.19 843 ASN A C 1
ATOM 6642 O O . ASN A 1 843 ? 3.679 17.767 8.982 1.00 94.19 843 ASN A O 1
ATOM 6646 N N . SER A 1 844 ? 5.172 17.877 7.312 1.00 94.56 844 SER A N 1
ATOM 6647 C CA . SER A 1 844 ? 5.495 16.439 7.331 1.00 94.56 844 SER A CA 1
ATOM 6648 C C . SER A 1 844 ? 6.211 15.967 8.603 1.00 94.56 844 SER A C 1
ATOM 6650 O O . SER A 1 844 ? 6.292 14.763 8.839 1.00 94.56 844 SER A O 1
ATOM 6652 N N . TYR A 1 845 ? 6.728 16.890 9.417 1.00 96.56 845 TYR A N 1
ATOM 6653 C CA . TYR A 1 845 ? 7.451 16.602 10.658 1.00 96.56 845 TYR A CA 1
ATOM 6654 C C . TYR A 1 845 ? 6.663 16.990 11.917 1.00 96.56 845 TYR A C 1
ATOM 6656 O O . TYR A 1 845 ? 7.236 17.069 13.004 1.00 96.56 845 TYR A O 1
ATOM 6664 N N . SER A 1 846 ? 5.347 17.206 11.801 1.00 96.12 846 SER A N 1
ATOM 6665 C CA . SER A 1 846 ? 4.536 17.583 12.958 1.00 96.12 846 SER A CA 1
ATOM 6666 C C . SER A 1 846 ? 4.561 16.529 14.068 1.00 96.12 846 SER A C 1
ATOM 6668 O O . SER A 1 846 ? 4.527 15.312 13.830 1.00 96.12 846 SER A O 1
ATOM 6670 N N . TRP A 1 847 ? 4.570 17.005 15.308 1.00 98.19 847 TRP A N 1
ATOM 6671 C CA . TRP A 1 847 ? 4.527 16.161 16.495 1.00 98.19 847 TRP A CA 1
ATOM 6672 C C . TRP A 1 847 ? 3.176 15.431 16.637 1.00 98.19 847 TRP A C 1
ATOM 6674 O O . TRP A 1 847 ? 3.138 14.329 17.179 1.00 98.19 847 TRP A O 1
ATOM 6684 N N . ASN A 1 848 ? 2.083 15.932 16.035 1.00 96.62 848 ASN A N 1
ATOM 6685 C CA . ASN A 1 848 ? 0.777 15.256 16.090 1.00 96.62 848 ASN A CA 1
ATOM 6686 C C . ASN A 1 848 ? 0.678 13.999 15.197 1.00 96.62 848 ASN A C 1
ATOM 6688 O O . ASN A 1 848 ? -0.370 13.359 15.123 1.00 96.62 848 ASN A O 1
ATOM 6692 N N . THR A 1 849 ? 1.753 13.596 14.515 1.00 95.75 849 THR A N 1
ATOM 6693 C CA . THR A 1 849 ? 1.757 12.363 13.708 1.00 95.75 849 THR A CA 1
ATOM 6694 C C . THR A 1 849 ? 1.445 11.119 14.547 1.00 95.75 849 THR A C 1
ATOM 6696 O O . THR A 1 849 ? 0.597 10.334 14.129 1.00 95.75 849 THR A O 1
ATOM 6699 N N . LYS A 1 850 ? 2.039 10.969 15.745 1.00 95.38 850 LYS A N 1
ATOM 6700 C CA . LYS A 1 850 ? 1.777 9.849 16.683 1.00 95.38 850 LYS A CA 1
ATOM 6701 C C . LYS A 1 850 ? 1.108 10.244 18.014 1.00 95.38 850 LYS A C 1
ATOM 6703 O O . LYS A 1 850 ? 0.757 9.360 18.794 1.00 95.38 850 LYS A O 1
ATOM 6708 N N . THR A 1 851 ? 0.945 11.534 18.313 1.00 97.75 851 THR A N 1
ATOM 6709 C CA . THR A 1 851 ? 0.348 12.016 19.577 1.00 97.75 851 THR A CA 1
ATOM 6710 C C . THR A 1 851 ? -0.827 12.958 19.319 1.00 97.75 851 THR A C 1
ATOM 6712 O O . THR A 1 851 ? -0.944 13.514 18.231 1.00 97.75 851 THR A O 1
ATOM 6715 N N . HIS A 1 852 ? -1.692 13.174 20.312 1.00 98.06 852 HIS A N 1
ATOM 6716 C CA . HIS A 1 852 ? -2.506 14.394 20.333 1.00 98.06 852 HIS A CA 1
ATOM 6717 C C . HIS A 1 852 ? -1.583 15.584 20.629 1.00 98.06 852 HIS A C 1
ATOM 6719 O O . HIS A 1 852 ? -0.564 15.414 21.308 1.00 98.06 852 HIS A O 1
ATOM 6725 N N . LEU A 1 853 ? -1.927 16.771 20.131 1.00 98.25 853 LEU A N 1
ATOM 6726 C CA . LEU A 1 853 ? -1.110 17.974 20.286 1.00 98.25 853 LEU A CA 1
ATOM 6727 C C . LEU A 1 853 ? -1.996 19.183 20.597 1.00 98.25 853 LEU A C 1
ATOM 6729 O O . LEU A 1 853 ? -2.928 19.470 19.846 1.00 98.25 853 LEU A O 1
ATOM 6733 N N . ILE A 1 854 ? -1.732 19.874 21.708 1.00 98.31 854 ILE A N 1
ATOM 6734 C CA . ILE A 1 854 ? -2.518 21.031 22.157 1.00 98.31 854 ILE A CA 1
ATOM 6735 C C . ILE A 1 854 ? -1.636 22.235 22.490 1.00 98.31 854 ILE A C 1
ATOM 6737 O O . ILE A 1 854 ? -0.725 22.157 23.312 1.00 98.31 854 ILE A O 1
ATOM 6741 N N . TYR A 1 855 ? -1.960 23.364 21.869 1.00 98.62 855 TYR A N 1
ATOM 6742 C CA . TYR A 1 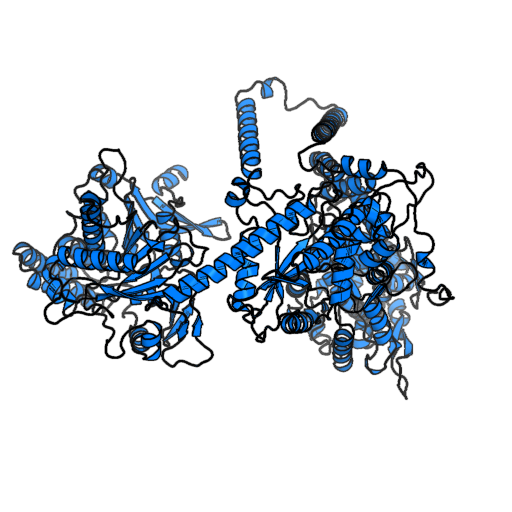855 ? -1.334 24.665 22.082 1.00 98.62 855 TYR A CA 1
ATOM 6743 C C . TYR A 1 855 ? -2.178 25.488 23.042 1.00 98.62 855 TYR A C 1
ATOM 6745 O O . TYR A 1 855 ? -3.403 25.494 22.920 1.00 98.62 855 TYR A O 1
ATOM 6753 N N . TRP A 1 856 ? -1.532 26.207 23.958 1.00 98.12 856 TRP A N 1
ATOM 6754 C CA . TRP A 1 856 ? -2.206 27.121 24.882 1.00 98.12 856 TRP A CA 1
ATOM 6755 C C . TRP A 1 856 ? -1.548 28.490 24.875 1.00 98.12 856 TRP A C 1
ATOM 6757 O O . TRP A 1 856 ? -0.368 28.618 25.201 1.00 98.12 856 TRP A O 1
ATOM 6767 N N . ASP A 1 857 ? -2.326 29.523 24.580 1.00 98.06 857 ASP A N 1
ATOM 6768 C CA . ASP A 1 857 ? -1.912 30.888 24.868 1.00 98.06 857 ASP A CA 1
ATOM 6769 C C . ASP A 1 857 ? -2.049 31.120 26.376 1.00 98.06 857 ASP A C 1
ATOM 6771 O O . ASP A 1 857 ? -3.140 31.037 26.943 1.00 98.06 857 ASP A O 1
ATOM 6775 N N . GLN A 1 858 ? -0.941 31.365 27.066 1.00 96.19 858 GLN A N 1
ATOM 6776 C CA . GLN A 1 858 ? -0.942 31.506 28.522 1.00 96.19 858 GLN A CA 1
ATOM 6777 C C . GLN A 1 858 ? 0.217 32.404 28.987 1.00 96.19 858 GLN A C 1
ATOM 6779 O O . GLN A 1 858 ? 1.207 32.522 28.263 1.00 96.19 858 GLN A O 1
ATOM 6784 N N . PRO A 1 859 ? 0.120 33.058 30.158 1.00 96.00 859 PRO A N 1
ATOM 6785 C CA . PRO A 1 859 ? -1.077 33.214 30.993 1.00 96.00 859 PRO A CA 1
ATOM 6786 C C . PRO A 1 859 ? -2.143 34.115 30.334 1.00 96.00 859 PRO A C 1
ATOM 6788 O O . PRO A 1 859 ? -2.040 34.494 29.167 1.00 96.00 859 PRO A O 1
ATOM 6791 N N . ALA A 1 860 ? -3.204 34.455 31.068 1.00 95.19 860 ALA A N 1
ATOM 6792 C CA . ALA A 1 860 ? -4.267 35.324 30.567 1.00 95.19 860 ALA A CA 1
ATOM 6793 C C . ALA A 1 860 ? -3.716 36.699 30.121 1.00 95.19 860 ALA A C 1
ATOM 6795 O O . ALA A 1 860 ? -3.144 37.441 30.922 1.00 95.19 860 ALA A O 1
ATOM 6796 N N . GLY A 1 861 ? -3.911 37.042 28.842 1.00 93.50 861 GLY A N 1
ATOM 6797 C CA . GLY A 1 861 ? -3.330 38.213 28.172 1.00 93.50 861 GLY A CA 1
ATOM 6798 C C . GLY A 1 861 ? -2.268 37.904 27.104 1.00 93.50 861 GLY A C 1
ATOM 6799 O O . GLY A 1 861 ? -1.965 38.787 26.301 1.00 93.50 861 GLY A O 1
ATOM 6800 N N . THR A 1 862 ? -1.743 36.677 27.058 1.00 96.56 862 THR A N 1
ATOM 6801 C CA . THR A 1 862 ? -0.941 36.159 25.936 1.00 96.56 862 THR A CA 1
ATOM 6802 C C . THR A 1 862 ? -1.840 35.825 24.741 1.00 96.56 862 THR A C 1
ATOM 6804 O O . THR A 1 862 ? -2.908 35.246 24.934 1.00 96.56 862 THR A O 1
ATOM 6807 N N . GLY A 1 863 ? -1.411 36.109 23.506 1.00 96.19 863 GLY A N 1
ATOM 6808 C CA . GLY A 1 863 ? -2.058 35.597 2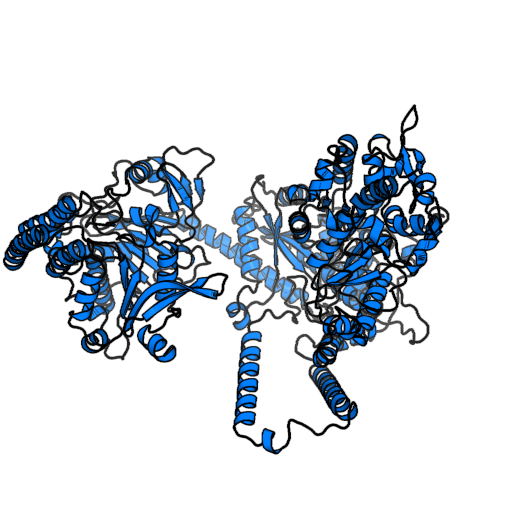2.292 1.00 96.19 863 GLY A CA 1
ATOM 6809 C C . GLY A 1 863 ? -3.519 36.011 22.141 1.00 96.19 863 GLY A C 1
ATOM 6810 O O . GLY A 1 863 ? -3.830 37.198 22.038 1.00 96.19 863 GLY A O 1
ATOM 6811 N N . PHE A 1 864 ? -4.418 35.027 22.094 1.00 97.75 864 PHE A N 1
ATOM 6812 C CA . PHE A 1 864 ? -5.868 35.238 22.123 1.00 97.75 864 PHE A CA 1
ATOM 6813 C C . PHE A 1 864 ? -6.500 35.138 23.523 1.00 97.75 864 PHE A C 1
ATOM 6815 O O . PHE A 1 864 ? -7.703 35.381 23.652 1.00 97.75 864 PHE A O 1
ATOM 6822 N N . SER A 1 865 ? -5.739 34.792 24.566 1.00 97.19 865 SER A N 1
ATOM 6823 C CA . SER A 1 865 ? -6.248 34.569 25.927 1.00 97.19 865 SER A CA 1
ATOM 6824 C C . SER A 1 865 ? -6.722 35.854 26.587 1.00 97.19 865 SER A C 1
ATOM 6826 O O . SER A 1 865 ? -5.996 36.847 26.671 1.00 97.19 865 SER A O 1
ATOM 6828 N N . THR A 1 866 ? -7.951 35.840 27.099 1.00 93.75 866 THR A N 1
ATOM 6829 C CA . THR A 1 866 ? -8.624 37.048 27.578 1.00 93.75 866 THR A CA 1
ATOM 6830 C C . THR A 1 866 ? -8.474 37.232 29.085 1.00 93.75 866 THR A C 1
ATOM 6832 O O . THR A 1 866 ? -8.427 36.282 29.869 1.00 93.75 866 THR A O 1
ATOM 6835 N N . LYS A 1 867 ? -8.415 38.499 29.502 1.00 91.56 867 LYS A N 1
ATOM 6836 C CA . LYS A 1 867 ? -8.287 38.901 30.905 1.00 91.56 867 LYS A CA 1
ATOM 6837 C C . LYS A 1 867 ? -9.194 40.080 31.238 1.00 91.56 867 LYS A C 1
ATOM 6839 O O . LYS A 1 867 ? -9.523 40.889 30.366 1.00 91.56 867 LYS A O 1
ATOM 6844 N N . LYS A 1 868 ? -9.566 40.227 32.509 1.00 88.88 868 LYS A N 1
ATOM 6845 C CA . LYS A 1 868 ? -10.232 41.436 33.025 1.00 88.88 868 LYS A CA 1
ATOM 6846 C C . LYS A 1 868 ? -9.203 42.521 33.411 1.00 88.88 868 LYS A C 1
ATOM 6848 O O . LYS A 1 868 ? -7.998 42.267 33.461 1.00 88.88 868 LYS A O 1
ATOM 6853 N N . PRO A 1 869 ? -9.610 43.788 33.610 1.00 83.81 869 PRO A N 1
ATOM 6854 C CA . PRO A 1 869 ? -8.687 44.821 34.076 1.00 83.81 869 PRO A CA 1
ATOM 6855 C C . PRO A 1 869 ? -8.020 44.421 35.402 1.00 83.81 869 PRO A C 1
ATOM 6857 O O . PRO A 1 869 ? -8.705 44.006 36.330 1.00 83.81 869 PRO A O 1
ATOM 6860 N N . ASN A 1 870 ? -6.696 44.577 35.484 1.00 83.25 870 ASN A N 1
ATOM 6861 C CA . ASN A 1 870 ? -5.872 44.313 36.673 1.00 83.25 870 ASN A CA 1
ATOM 6862 C C . ASN A 1 870 ? -5.887 42.858 37.201 1.00 83.25 870 ASN A C 1
ATOM 6864 O O . ASN A 1 870 ? -5.665 42.647 38.388 1.00 83.25 870 ASN A O 1
ATOM 6868 N N . THR A 1 871 ? -6.117 41.858 36.339 1.00 90.88 871 THR A N 1
ATOM 6869 C CA . THR A 1 871 ? -6.123 40.422 36.708 1.00 90.88 871 THR A CA 1
ATOM 6870 C C . THR A 1 871 ? -4.998 39.602 36.058 1.00 90.88 871 THR A C 1
ATOM 6872 O O . THR A 1 871 ? -5.164 38.401 35.836 1.00 90.88 871 THR A O 1
ATOM 6875 N N . TYR A 1 872 ? -3.864 40.237 35.736 1.00 92.75 872 TYR A N 1
ATOM 6876 C CA . TYR A 1 872 ? -2.644 39.519 35.350 1.00 92.75 872 TYR A CA 1
ATOM 6877 C C . TYR A 1 872 ? -2.094 38.724 36.540 1.00 92.75 872 TYR A C 1
ATOM 6879 O O . TYR A 1 872 ? -2.205 39.160 37.686 1.00 92.75 872 TYR A O 1
ATOM 6887 N N . VAL A 1 873 ? -1.494 37.568 36.259 1.00 94.69 873 VAL A N 1
ATOM 6888 C CA . VAL A 1 873 ? -0.751 36.788 37.257 1.00 94.69 873 VAL A CA 1
ATOM 6889 C C . VAL A 1 873 ? 0.560 37.493 37.605 1.00 94.69 873 VAL A C 1
ATOM 6891 O O . VAL A 1 873 ? 1.193 38.087 36.733 1.00 94.69 873 VAL A O 1
ATOM 6894 N N . THR A 1 874 ? 0.959 37.428 38.873 1.00 94.50 874 THR A N 1
ATOM 6895 C CA . THR A 1 874 ? 2.173 38.087 39.392 1.00 94.50 874 THR A CA 1
ATOM 6896 C C . THR A 1 874 ? 3.256 37.102 39.830 1.00 94.50 874 THR A C 1
ATOM 6898 O O . THR A 1 874 ? 4.372 37.507 40.146 1.00 94.50 874 THR A O 1
ATOM 6901 N N . THR A 1 875 ? 2.935 35.803 39.837 1.00 96.31 875 THR A N 1
ATOM 6902 C CA . THR A 1 875 ? 3.870 34.713 40.149 1.00 96.31 875 THR A CA 1
ATOM 6903 C C . THR A 1 875 ? 3.606 33.466 39.301 1.00 96.31 875 THR A C 1
ATOM 6905 O O . THR A 1 875 ? 2.470 33.204 38.891 1.00 96.31 875 THR A O 1
ATOM 6908 N N . GLU A 1 876 ? 4.625 32.624 39.127 1.00 96.06 876 GLU A N 1
ATOM 6909 C CA . GLU A 1 876 ? 4.515 31.307 38.478 1.00 96.06 876 GLU A CA 1
ATOM 6910 C C . GLU A 1 876 ? 3.548 30.372 39.222 1.00 96.06 876 GLU A C 1
ATOM 6912 O O . GLU A 1 876 ? 2.906 29.510 38.626 1.00 96.06 876 GLU A O 1
ATOM 6917 N N . ALA A 1 877 ? 3.392 30.551 40.538 1.00 95.56 877 ALA A N 1
ATOM 6918 C CA . ALA A 1 877 ? 2.440 29.787 41.341 1.00 95.56 877 ALA A CA 1
ATOM 6919 C C . ALA A 1 877 ? 0.976 30.191 41.074 1.00 95.56 877 ALA A C 1
ATOM 6921 O O . ALA A 1 877 ? 0.078 29.352 41.166 1.00 95.56 877 ALA A O 1
ATOM 6922 N N . GLU A 1 878 ? 0.715 31.461 40.752 1.00 95.94 878 GLU A N 1
ATOM 6923 C CA . GLU A 1 878 ? -0.597 31.926 40.279 1.00 95.94 878 GLU A CA 1
ATOM 6924 C C . GLU A 1 878 ? -0.857 31.469 38.842 1.00 95.94 878 GLU A C 1
ATOM 6926 O O . GLU A 1 878 ? -1.940 30.953 38.557 1.00 95.94 878 GLU A O 1
ATOM 6931 N N . LEU A 1 879 ? 0.152 31.570 37.970 1.00 96.44 879 LEU A N 1
ATOM 6932 C CA . LEU A 1 879 ? 0.121 31.068 36.596 1.00 96.44 879 LEU A CA 1
ATOM 6933 C C . LEU A 1 879 ? -0.194 29.570 36.546 1.00 96.44 879 LEU A C 1
ATOM 6935 O O . LEU A 1 879 ? -1.130 29.161 35.864 1.00 96.44 879 LEU A O 1
ATOM 6939 N N . ALA A 1 880 ? 0.514 28.749 37.323 1.00 97.69 880 ALA A N 1
ATOM 6940 C CA . ALA A 1 880 ? 0.292 27.308 37.373 1.00 97.69 880 ALA A CA 1
ATOM 6941 C C . ALA A 1 880 ? -1.129 26.954 37.837 1.00 97.69 880 ALA A C 1
ATOM 6943 O O . ALA A 1 880 ? -1.767 26.074 37.260 1.00 97.69 880 ALA A O 1
ATOM 6944 N N . LYS A 1 881 ? -1.674 27.676 38.827 1.00 96.12 881 LYS A N 1
ATOM 6945 C CA . LYS A 1 881 ? -3.074 27.518 39.258 1.00 96.12 881 LYS A CA 1
ATOM 6946 C C . LYS A 1 881 ? -4.056 27.888 38.155 1.00 96.12 881 LYS A C 1
ATOM 6948 O O . LYS A 1 881 ? -5.003 27.137 37.928 1.00 96.12 881 LYS A O 1
ATOM 6953 N N . GLN A 1 882 ? -3.832 29.023 37.494 1.00 96.81 882 GLN A N 1
ATOM 6954 C CA . GLN A 1 882 ? -4.650 29.509 36.384 1.00 96.81 882 GLN A CA 1
ATOM 6955 C C . GLN A 1 882 ? -4.661 28.495 35.225 1.00 96.81 882 GLN A C 1
ATOM 6957 O O . GLN A 1 882 ? -5.720 28.154 34.699 1.00 96.81 882 GLN A O 1
ATOM 6962 N N . PHE A 1 883 ? -3.493 27.943 34.897 1.00 98.00 883 PHE A N 1
ATOM 6963 C CA . PHE A 1 883 ? -3.323 26.932 33.863 1.00 98.00 883 PHE A CA 1
ATOM 6964 C C . PHE A 1 883 ? -4.002 25.601 34.210 1.00 98.00 883 PHE A C 1
ATOM 6966 O O . PHE A 1 883 ? -4.752 25.056 33.404 1.00 98.00 883 PHE A O 1
ATOM 6973 N N . VAL A 1 884 ? -3.794 25.081 35.425 1.00 96.88 884 VAL A N 1
ATOM 6974 C CA . VAL A 1 884 ? -4.400 23.809 35.855 1.00 96.88 884 VAL A CA 1
ATOM 6975 C C . VAL A 1 884 ? -5.925 23.910 35.921 1.00 96.88 884 VAL A C 1
ATOM 6977 O O . VAL A 1 884 ? -6.602 22.960 35.541 1.00 96.88 884 VAL A O 1
ATOM 6980 N N . ASN A 1 885 ? -6.487 25.061 36.304 1.00 95.75 885 ASN A N 1
ATOM 6981 C CA . ASN A 1 885 ? -7.932 25.297 36.215 1.00 95.75 885 ASN A CA 1
ATOM 6982 C C . ASN A 1 885 ? -8.436 25.234 34.761 1.00 95.75 885 ASN A C 1
ATOM 6984 O O . ASN A 1 885 ? -9.425 24.556 34.491 1.00 95.75 885 ASN A O 1
ATOM 6988 N N . ALA A 1 886 ? -7.742 25.893 33.826 1.00 96.62 886 ALA A N 1
ATOM 6989 C CA . ALA A 1 886 ? -8.103 25.878 32.409 1.00 96.62 886 ALA A CA 1
ATOM 6990 C C . ALA A 1 886 ? -7.993 24.469 31.799 1.00 96.62 886 ALA A C 1
ATOM 6992 O O . ALA A 1 886 ? -8.868 24.058 31.040 1.00 96.62 886 ALA A O 1
ATOM 6993 N N . LEU A 1 887 ? -6.982 23.688 32.192 1.00 96.69 887 LEU A N 1
ATOM 6994 C CA . LEU A 1 887 ? -6.837 22.285 31.795 1.00 96.69 887 LEU A CA 1
ATOM 6995 C C . LEU A 1 887 ? -7.966 21.402 32.363 1.00 96.69 887 LEU A C 1
ATOM 6997 O O . LEU A 1 887 ? -8.473 20.533 31.658 1.00 96.69 887 LEU A O 1
ATOM 7001 N N . GLN A 1 888 ? -8.418 21.650 33.599 1.00 93.88 888 GLN A N 1
ATOM 7002 C CA . GLN A 1 888 ? -9.602 20.986 34.163 1.00 93.88 888 GLN A CA 1
ATOM 7003 C C . GLN A 1 888 ? -10.895 21.374 33.422 1.00 93.88 888 GLN A C 1
ATOM 7005 O O . GLN A 1 888 ? -11.751 20.518 33.218 1.00 93.88 888 GLN A O 1
ATOM 7010 N N . ASP A 1 889 ? -11.046 22.628 32.982 1.00 93.56 889 ASP A N 1
ATOM 7011 C CA . ASP A 1 889 ? -12.200 23.091 32.191 1.00 93.56 889 ASP A CA 1
ATOM 7012 C C . ASP A 1 889 ? -12.166 22.560 30.739 1.00 93.56 889 ASP A C 1
ATOM 7014 O O . ASP A 1 889 ? -13.207 22.183 30.198 1.00 93.56 889 ASP A O 1
ATOM 7018 N N . PHE A 1 890 ? -10.980 22.409 30.135 1.00 94.50 890 PHE A N 1
ATOM 7019 C CA . PHE A 1 890 ? -10.792 21.666 28.881 1.00 94.50 890 PHE A CA 1
ATOM 7020 C C . PHE A 1 890 ? -11.214 20.204 29.042 1.00 94.50 890 PHE A C 1
ATOM 7022 O O . PHE A 1 890 ? -12.042 19.713 28.279 1.00 94.50 890 PHE A O 1
ATOM 7029 N N . TYR A 1 891 ? -10.730 19.520 30.080 1.00 93.50 891 TYR A N 1
ATOM 7030 C CA . TYR A 1 891 ? -11.165 18.161 30.388 1.00 93.50 891 TYR A CA 1
ATOM 7031 C C . TYR A 1 891 ? -12.658 18.082 30.724 1.00 93.50 891 TYR A C 1
ATOM 7033 O O . TYR A 1 891 ? -13.288 17.065 30.434 1.00 93.50 891 TYR A O 1
ATOM 7041 N N . ALA A 1 892 ? -13.261 19.118 31.313 1.00 89.62 892 ALA A N 1
ATOM 7042 C CA . ALA A 1 892 ? -14.703 19.178 31.540 1.00 89.62 892 ALA A CA 1
ATOM 7043 C C . ALA A 1 892 ? -15.485 19.124 30.215 1.00 89.62 892 ALA A C 1
ATOM 7045 O O . ALA A 1 892 ? -16.471 18.391 30.144 1.00 89.62 892 ALA A O 1
ATOM 7046 N N . LYS A 1 893 ? -15.002 19.835 29.184 1.00 88.25 893 LYS A N 1
ATOM 7047 C CA . LYS A 1 893 ? -15.559 19.876 27.819 1.00 88.25 893 LYS A CA 1
ATOM 7048 C C . LYS A 1 893 ? -15.284 18.609 27.008 1.00 88.25 893 LYS A C 1
ATOM 7050 O O . LYS A 1 893 ? -16.200 18.110 26.366 1.00 88.25 893 LYS A O 1
ATOM 7055 N N . HIS A 1 894 ? -14.063 18.082 27.094 1.00 90.38 894 HIS A N 1
ATOM 7056 C CA . HIS A 1 894 ? -13.576 16.928 26.328 1.00 90.38 894 HIS A CA 1
ATOM 7057 C C . HIS A 1 894 ? -13.218 15.763 27.273 1.00 90.38 894 HIS A C 1
ATOM 7059 O O . HIS A 1 894 ? -12.037 15.520 27.558 1.00 90.38 894 HIS A O 1
ATOM 7065 N N . PRO A 1 895 ? -14.224 15.078 27.861 1.00 89.44 895 PRO A N 1
ATOM 7066 C CA . PRO A 1 895 ? -14.016 14.000 28.827 1.00 89.44 895 PRO A CA 1
ATOM 7067 C C . PRO A 1 895 ? -13.192 12.818 28.304 1.00 89.44 895 PRO A C 1
ATOM 7069 O O . PRO A 1 895 ? -12.560 12.132 29.107 1.00 89.44 895 PRO A O 1
ATOM 7072 N N . GLU A 1 896 ? -13.191 12.587 26.995 1.00 88.50 896 GLU A N 1
ATOM 7073 C CA . GLU A 1 896 ? -12.473 11.512 26.315 1.00 88.50 896 GLU A CA 1
ATOM 7074 C C . GLU A 1 896 ? -10.950 11.588 26.497 1.00 88.50 896 GLU A C 1
ATOM 7076 O O . GLU A 1 896 ? -10.319 10.545 26.645 1.00 88.50 896 GLU A O 1
ATOM 7081 N N . TYR A 1 897 ? -10.363 12.790 26.585 1.00 92.19 897 TYR A N 1
ATOM 7082 C CA . TYR A 1 897 ? -8.904 12.951 26.684 1.00 92.19 897 TYR A CA 1
ATOM 7083 C C . TYR A 1 897 ? -8.364 12.907 28.127 1.00 92.19 897 TYR A C 1
ATOM 7085 O O . TYR A 1 897 ? -7.158 13.026 28.342 1.00 92.19 897 TYR A O 1
ATOM 7093 N N . ARG A 1 898 ? -9.232 12.755 29.141 1.00 88.94 898 ARG A N 1
ATOM 7094 C CA . ARG A 1 898 ? -8.866 12.843 30.575 1.00 88.94 898 ARG A CA 1
ATOM 7095 C C . ARG A 1 898 ? -7.851 11.801 31.035 1.00 88.94 898 ARG A C 1
ATOM 7097 O O . ARG A 1 898 ? -7.063 12.067 31.942 1.00 88.94 898 ARG A O 1
ATOM 7104 N N . ASN A 1 899 ? -7.920 10.609 30.449 1.00 91.56 899 ASN A N 1
ATOM 7105 C CA . ASN A 1 899 ? -7.116 9.457 30.856 1.00 91.56 899 ASN A CA 1
ATOM 7106 C C . ASN A 1 899 ? -5.793 9.354 30.080 1.00 91.56 899 ASN A C 1
ATOM 7108 O O . ASN A 1 899 ? -4.927 8.566 30.468 1.00 91.56 899 ASN A O 1
ATOM 7112 N N . ASN A 1 900 ? -5.631 10.138 29.009 1.00 96.25 900 ASN A N 1
ATOM 7113 C CA . ASN A 1 900 ? -4.465 10.082 28.141 1.00 96.25 900 ASN A CA 1
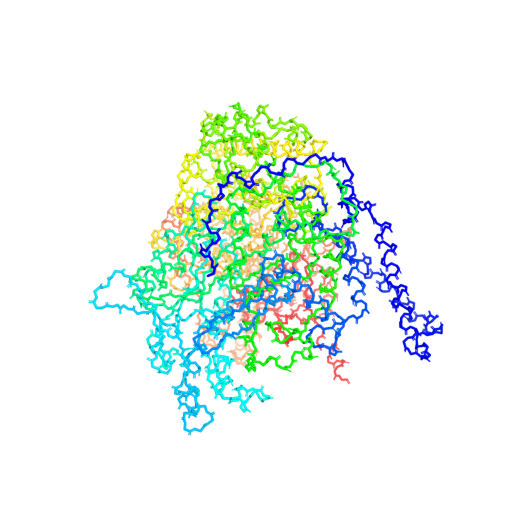ATOM 7114 C C . ASN A 1 900 ? -3.185 10.481 28.902 1.00 96.25 900 ASN A C 1
ATOM 7116 O O . ASN A 1 900 ? -3.208 11.414 29.714 1.00 96.25 900 ASN A O 1
ATOM 7120 N N . PRO A 1 901 ? -2.042 9.821 28.636 1.00 97.19 901 PRO A N 1
ATOM 7121 C CA . PRO A 1 901 ? -0.756 10.217 29.198 1.00 97.19 901 PRO A CA 1
ATOM 7122 C C . PRO A 1 901 ? -0.385 11.655 28.804 1.00 97.19 901 PRO A C 1
ATOM 7124 O O . PRO A 1 901 ? -0.062 11.918 27.647 1.00 97.19 901 PRO A O 1
ATOM 7127 N N . LEU A 1 902 ? -0.426 12.590 29.757 1.00 98.19 902 LEU A N 1
ATOM 7128 C CA . LEU A 1 902 ? -0.091 13.998 29.534 1.00 98.19 902 LEU A CA 1
ATOM 7129 C C . LEU A 1 902 ? 1.428 14.208 29.579 1.00 98.19 902 LEU A C 1
ATOM 7131 O O . LEU A 1 902 ? 2.086 13.853 30.563 1.00 98.19 902 LEU A O 1
ATOM 7135 N N . TYR A 1 903 ? 1.960 14.857 28.548 1.00 98.56 903 TYR A N 1
ATOM 7136 C CA . TYR A 1 903 ? 3.340 15.323 28.467 1.00 98.56 903 TYR A CA 1
ATOM 7137 C C . TYR A 1 903 ? 3.343 16.843 28.311 1.00 98.56 903 TYR A C 1
ATOM 7139 O O . TYR A 1 903 ? 2.790 17.384 27.354 1.00 98.56 903 TYR A O 1
ATOM 7147 N N . LEU A 1 904 ? 3.961 17.532 29.268 1.00 98.62 904 LEU A N 1
ATOM 7148 C CA . LEU A 1 904 ? 4.135 18.980 29.241 1.00 98.62 904 LEU A CA 1
ATOM 7149 C C . LEU A 1 904 ? 5.386 19.307 28.427 1.00 98.62 904 LEU A C 1
ATOM 7151 O O . LEU A 1 904 ? 6.474 18.875 28.792 1.00 98.62 904 LEU A O 1
ATOM 7155 N N . THR A 1 905 ? 5.250 20.048 27.336 1.00 98.69 905 THR A N 1
ATOM 7156 C CA . THR A 1 905 ? 6.365 20.432 26.464 1.00 98.69 905 THR A CA 1
ATOM 7157 C C . THR A 1 905 ? 6.318 21.923 26.153 1.00 98.69 905 THR A C 1
ATOM 7159 O O . THR A 1 905 ? 5.283 22.574 26.307 1.00 98.69 905 THR A O 1
ATOM 7162 N N . GLY A 1 906 ? 7.453 22.489 25.771 1.00 97.81 906 GLY A N 1
ATOM 7163 C CA . GLY A 1 906 ? 7.566 23.912 25.500 1.00 97.81 906 GLY A CA 1
ATOM 7164 C C . GLY A 1 906 ? 9.007 24.382 25.539 1.00 97.81 906 GLY A C 1
ATOM 7165 O O . GLY A 1 906 ? 9.917 23.604 25.837 1.00 97.81 906 GLY A O 1
ATOM 7166 N N . GLU A 1 907 ? 9.202 25.662 25.261 1.00 96.88 907 GLU A N 1
ATOM 7167 C CA . GLU A 1 907 ? 10.526 26.250 25.072 1.00 96.88 907 GLU A CA 1
ATOM 7168 C C . GLU A 1 907 ? 10.732 27.585 25.797 1.00 96.88 907 GLU A C 1
ATOM 7170 O O . GLU A 1 907 ? 9.779 28.210 26.277 1.00 96.88 907 GLU A O 1
ATOM 7175 N N . SER A 1 908 ? 11.982 28.058 25.839 1.00 96.06 908 SER A N 1
ATOM 7176 C CA . SER A 1 908 ? 12.317 29.398 26.321 1.00 96.06 908 SER A CA 1
ATOM 7177 C C . SER A 1 908 ? 11.866 29.590 27.777 1.00 96.06 908 SER A C 1
ATOM 7179 O O . SER A 1 908 ? 12.176 28.778 28.656 1.00 96.06 908 SER A O 1
ATOM 7181 N N . TYR A 1 909 ? 11.081 30.626 28.067 1.00 97.25 909 TYR A N 1
ATOM 7182 C CA . TYR A 1 909 ? 10.482 30.854 29.382 1.00 97.25 909 TYR A CA 1
ATOM 7183 C C . TYR A 1 909 ? 9.597 29.689 29.896 1.00 97.25 909 TYR A C 1
ATOM 7185 O O . TYR A 1 909 ? 9.375 29.571 31.104 1.00 97.25 909 TYR A O 1
ATOM 7193 N N . ALA A 1 910 ? 9.176 28.735 29.053 1.00 97.19 910 ALA A N 1
ATOM 7194 C CA . ALA A 1 910 ? 8.547 27.496 29.523 1.00 97.19 910 ALA A CA 1
ATOM 7195 C C . ALA A 1 910 ? 9.453 26.659 30.451 1.00 97.19 910 ALA A C 1
ATOM 7197 O O . ALA A 1 910 ? 8.945 25.876 31.258 1.00 97.19 910 ALA A O 1
ATOM 7198 N N . GLY A 1 911 ? 10.770 26.908 30.452 1.00 96.38 911 GLY A N 1
ATOM 7199 C CA . GLY A 1 911 ? 11.687 26.449 31.500 1.00 96.38 911 GLY A CA 1
ATOM 7200 C C . GLY A 1 911 ? 11.247 26.808 32.929 1.00 96.38 911 GLY A C 1
ATOM 7201 O O . GLY A 1 911 ? 11.635 26.112 33.867 1.00 96.38 911 GLY A O 1
ATOM 7202 N N . LYS A 1 912 ? 10.384 27.821 33.102 1.00 96.31 912 LYS A N 1
ATOM 7203 C CA . LYS A 1 912 ? 9.703 28.147 34.366 1.00 96.31 912 LYS A CA 1
ATOM 7204 C C . LYS A 1 912 ? 8.273 27.629 34.420 1.00 96.31 912 LYS A C 1
ATOM 7206 O O . LYS A 1 912 ? 7.919 26.967 35.396 1.00 96.31 912 LYS A O 1
ATOM 7211 N N . TYR A 1 913 ? 7.487 27.837 33.362 1.00 97.38 913 TYR A N 1
ATOM 7212 C CA . TYR A 1 913 ? 6.085 27.408 33.327 1.00 97.38 913 TYR A CA 1
ATOM 7213 C C . TYR A 1 913 ? 5.919 25.919 33.660 1.00 97.38 913 TYR A C 1
ATOM 7215 O O . TYR A 1 913 ? 5.132 25.557 34.538 1.00 97.38 913 TYR A O 1
ATOM 7223 N N . LEU A 1 914 ? 6.667 25.035 32.988 1.00 98.25 914 LEU A N 1
ATOM 7224 C CA . LEU A 1 914 ? 6.411 23.594 33.067 1.00 98.25 914 LEU A CA 1
ATOM 7225 C C . LEU A 1 914 ? 6.743 22.999 34.450 1.00 98.25 914 LEU A C 1
ATOM 7227 O O . LEU A 1 914 ? 5.906 22.248 34.958 1.00 98.25 914 LEU A O 1
ATOM 7231 N N . PRO A 1 915 ? 7.866 23.340 35.125 1.00 97.25 915 PRO A N 1
ATOM 7232 C CA . PRO A 1 915 ? 8.107 22.905 36.502 1.00 97.25 915 PRO A CA 1
ATOM 7233 C C . PRO A 1 915 ? 7.036 23.365 37.503 1.00 97.25 915 PRO A C 1
ATOM 7235 O O . PRO A 1 915 ? 6.622 22.575 38.358 1.00 97.25 915 PRO A O 1
ATOM 7238 N N . TYR A 1 916 ? 6.538 24.603 37.403 1.00 98.19 916 TYR A N 1
ATOM 7239 C CA . TYR A 1 916 ? 5.488 25.093 38.306 1.00 98.19 916 TYR A CA 1
ATOM 7240 C C . TYR A 1 916 ? 4.123 24.445 38.015 1.00 98.19 916 TYR A C 1
ATOM 7242 O O . TYR A 1 916 ? 3.465 23.981 38.949 1.00 98.19 916 TYR A O 1
ATOM 7250 N N . ILE A 1 917 ? 3.729 24.305 36.742 1.00 98.38 917 ILE A N 1
ATOM 7251 C CA . ILE A 1 917 ? 2.505 23.589 36.330 1.00 98.38 917 ILE A CA 1
ATOM 7252 C C . ILE A 1 917 ? 2.553 22.124 36.790 1.00 98.38 917 ILE A C 1
ATOM 7254 O O . ILE A 1 917 ? 1.599 21.630 37.394 1.00 98.38 917 ILE A O 1
ATOM 7258 N N . ALA A 1 918 ? 3.676 21.431 36.582 1.00 97.31 918 ALA A N 1
ATOM 7259 C CA . ALA A 1 918 ? 3.865 20.058 37.046 1.00 97.31 918 ALA A CA 1
ATOM 7260 C C . ALA A 1 918 ? 3.781 19.939 38.577 1.00 97.31 918 ALA A C 1
ATOM 7262 O O . ALA A 1 918 ? 3.189 18.988 39.093 1.00 97.31 918 ALA A O 1
ATOM 7263 N N . THR A 1 919 ? 4.320 20.914 39.315 1.00 95.81 919 THR A N 1
ATOM 7264 C CA . THR A 1 919 ? 4.251 20.962 40.784 1.00 95.81 919 THR A CA 1
ATOM 7265 C C . THR A 1 919 ? 2.816 21.162 41.282 1.00 95.81 919 THR A C 1
ATOM 7267 O O . THR A 1 919 ? 2.386 20.466 42.207 1.00 95.81 919 THR A O 1
ATOM 7270 N N . GLU A 1 920 ? 2.041 22.045 40.649 1.00 96.38 920 GLU A N 1
ATOM 7271 C CA . GLU A 1 920 ? 0.620 22.257 40.959 1.00 96.38 920 GLU A CA 1
ATOM 7272 C C . GLU A 1 920 ? -0.206 20.992 40.662 1.00 96.38 920 GLU A C 1
ATOM 7274 O O . GLU A 1 920 ? -0.918 20.509 41.546 1.00 96.38 920 GLU A O 1
ATOM 7279 N N . ILE A 1 921 ? -0.031 20.371 39.485 1.00 95.94 921 ILE A N 1
ATOM 7280 C CA . ILE A 1 921 ? -0.662 19.082 39.132 1.00 95.94 921 ILE A CA 1
ATOM 7281 C C . ILE A 1 921 ? -0.327 18.006 40.174 1.00 95.94 921 ILE A C 1
ATOM 7283 O O . ILE A 1 921 ? -1.220 17.328 40.684 1.00 95.94 921 ILE A O 1
ATOM 7287 N N . THR A 1 922 ? 0.953 17.868 40.535 1.00 92.94 922 THR A N 1
ATOM 7288 C CA . THR A 1 922 ? 1.420 16.908 41.551 1.00 92.94 922 THR A CA 1
ATOM 7289 C C . THR A 1 922 ? 0.755 17.151 42.904 1.00 92.94 922 THR A C 1
ATOM 7291 O O . THR A 1 922 ? 0.436 16.201 43.621 1.00 92.94 922 THR A O 1
ATOM 7294 N N . THR A 1 923 ? 0.550 18.417 43.264 1.00 92.12 923 THR A N 1
ATOM 7295 C CA . THR A 1 923 ? -0.041 18.820 44.541 1.00 92.12 923 THR A CA 1
ATOM 7296 C C . THR A 1 923 ? -1.539 18.524 44.572 1.00 92.12 923 THR A C 1
ATOM 7298 O O . THR A 1 923 ? -2.001 17.873 45.509 1.00 92.12 923 THR A O 1
ATOM 7301 N N . ARG A 1 924 ? -2.296 18.888 43.527 1.00 92.25 924 ARG A N 1
ATOM 7302 C CA . ARG A 1 924 ? -3.740 18.587 43.445 1.00 92.25 924 ARG A CA 1
ATOM 7303 C C . ARG A 1 924 ? -4.031 17.091 43.335 1.00 92.25 924 ARG A C 1
ATOM 7305 O O . ARG A 1 924 ? -4.911 16.580 44.024 1.00 92.25 924 ARG A O 1
ATOM 7312 N N . ASN A 1 925 ? -3.224 16.354 42.571 1.00 91.56 925 ASN A N 1
ATOM 7313 C CA . ASN A 1 925 ? -3.321 14.894 42.486 1.00 91.56 925 ASN A CA 1
ATOM 7314 C C . ASN A 1 925 ? -3.116 14.191 43.844 1.00 91.56 925 ASN A C 1
ATOM 7316 O O . ASN A 1 925 ? -3.601 13.075 44.021 1.00 91.56 925 ASN A O 1
ATOM 7320 N N . LYS A 1 926 ? -2.406 14.814 44.800 1.00 87.06 926 LYS A N 1
ATOM 7321 C CA . LYS A 1 926 ? -2.223 14.289 46.167 1.00 87.06 926 LYS A CA 1
ATOM 7322 C C . LYS A 1 926 ? -3.376 14.634 47.113 1.00 87.06 926 LYS A C 1
ATOM 7324 O O . LYS A 1 926 ? -3.595 13.882 48.058 1.00 87.06 926 LYS A O 1
ATOM 7329 N N . THR A 1 927 ? -4.090 15.744 46.903 1.00 83.12 927 THR A N 1
ATOM 7330 C CA . THR A 1 927 ? -5.207 16.149 47.781 1.00 83.12 927 THR A CA 1
ATOM 7331 C C . THR A 1 927 ? -6.523 15.451 47.440 1.00 83.12 927 THR A C 1
ATOM 7333 O O . THR A 1 927 ? -7.377 15.341 48.312 1.00 83.12 927 THR A O 1
ATOM 7336 N N . GLY A 1 928 ? -6.686 14.952 46.208 1.00 72.94 928 GLY A N 1
ATOM 7337 C CA . GLY A 1 928 ? -7.789 14.058 45.821 1.00 72.94 928 GLY A CA 1
ATOM 7338 C C . GLY A 1 928 ? -9.169 14.714 45.677 1.00 72.94 928 GLY A C 1
ATOM 7339 O O . GLY A 1 928 ? -10.150 14.006 45.472 1.00 72.94 928 GLY A O 1
ATOM 7340 N N . ASN A 1 929 ? -9.253 16.045 45.764 1.00 62.41 929 ASN A N 1
ATOM 7341 C CA . ASN A 1 929 ? -10.512 16.803 45.700 1.00 62.41 929 ASN A CA 1
ATOM 7342 C C . ASN A 1 929 ? -10.946 17.191 44.269 1.00 62.41 929 ASN A C 1
ATOM 7344 O O . ASN A 1 929 ? -12.027 17.749 44.092 1.00 62.41 929 ASN A O 1
ATOM 7348 N N . GLU A 1 930 ? -10.112 16.934 43.260 1.00 76.12 930 GLU A N 1
ATOM 7349 C CA . GLU A 1 930 ? -10.343 17.274 41.848 1.00 76.12 930 GLU A CA 1
ATOM 7350 C C . GLU A 1 930 ? -10.106 16.046 40.949 1.00 76.12 930 GLU A C 1
ATOM 7352 O O . GLU A 1 930 ? -9.567 15.030 41.396 1.00 76.12 930 GLU A O 1
ATOM 7357 N N . LEU A 1 931 ? -10.495 16.132 39.669 1.00 81.62 931 LEU A N 1
ATOM 7358 C CA . LEU A 1 931 ? -10.179 15.097 38.680 1.00 81.62 931 LEU A CA 1
ATOM 7359 C C . LEU A 1 931 ? -8.657 14.926 38.567 1.00 81.62 931 LEU A C 1
ATOM 7361 O O . LEU A 1 931 ? -7.915 15.901 38.443 1.00 81.62 931 LEU A O 1
ATOM 7365 N N . LYS A 1 932 ? -8.194 13.676 38.603 1.00 89.81 932 LYS A N 1
ATOM 7366 C CA . LYS A 1 932 ? -6.770 13.346 38.534 1.00 89.81 932 LYS A CA 1
ATOM 7367 C C . LYS A 1 932 ? -6.222 13.621 37.133 1.00 89.81 932 LYS A C 1
ATOM 7369 O O . LYS A 1 932 ? -6.749 13.100 36.158 1.00 89.81 932 LYS A O 1
ATOM 7374 N N . ILE A 1 933 ? -5.121 14.364 37.045 1.00 93.81 933 ILE A N 1
ATOM 7375 C CA . ILE A 1 933 ? -4.431 14.652 35.780 1.00 93.81 933 ILE A CA 1
ATOM 7376 C C . ILE A 1 933 ? -3.273 13.663 35.598 1.00 93.81 933 ILE A C 1
ATOM 7378 O O . ILE A 1 933 ? -2.386 13.562 36.450 1.00 93.81 933 ILE A O 1
ATOM 7382 N N . HIS A 1 934 ? -3.263 12.939 34.480 1.00 93.94 934 HIS A N 1
ATOM 7383 C CA . HIS A 1 934 ? -2.328 11.846 34.197 1.00 93.94 934 HIS A CA 1
ATOM 7384 C C . HIS A 1 934 ? -0.978 12.335 33.628 1.00 93.94 934 HIS A C 1
ATOM 7386 O O . HIS A 1 934 ? -0.562 11.930 32.546 1.00 93.94 934 HIS A O 1
ATOM 7392 N N . LEU A 1 935 ? -0.272 13.204 34.360 1.00 96.31 935 LEU A N 1
ATOM 7393 C CA . LEU A 1 935 ? 1.068 13.688 33.987 1.00 96.31 935 LEU A CA 1
ATOM 7394 C C . LEU A 1 935 ? 2.106 12.548 33.982 1.00 96.31 935 LEU A C 1
ATOM 7396 O O . LEU A 1 935 ? 2.214 11.813 34.963 1.00 96.31 935 LEU A O 1
ATOM 7400 N N . HIS A 1 936 ? 2.863 12.419 32.889 1.00 95.44 936 HIS A N 1
ATOM 7401 C CA . HIS A 1 936 ? 3.898 11.394 32.683 1.00 95.44 936 HIS A CA 1
ATOM 7402 C C . HIS A 1 936 ? 5.299 11.977 32.445 1.00 95.44 936 HIS A C 1
ATOM 7404 O O . HIS A 1 936 ? 6.289 11.391 32.897 1.00 95.44 936 HIS A O 1
ATOM 7410 N N . GLY A 1 937 ? 5.406 13.123 31.766 1.00 97.06 937 GLY A N 1
ATOM 7411 C CA . GLY A 1 937 ? 6.702 13.719 31.448 1.00 97.06 937 GLY A CA 1
ATOM 7412 C C . GLY A 1 937 ? 6.680 15.223 31.192 1.00 97.06 937 GLY A C 1
ATOM 7413 O O . GLY A 1 937 ? 5.624 15.819 30.977 1.00 97.06 937 GLY A O 1
ATOM 7414 N N . ILE A 1 938 ? 7.873 15.816 31.233 1.00 98.25 938 ILE A N 1
ATOM 7415 C CA . ILE A 1 938 ? 8.148 17.237 31.016 1.00 98.25 938 ILE A CA 1
ATOM 7416 C C . ILE A 1 938 ? 9.322 17.362 30.030 1.00 98.25 938 ILE A C 1
ATOM 7418 O O . ILE A 1 938 ? 10.381 16.792 30.292 1.00 98.25 938 ILE A O 1
ATOM 7422 N N . ALA A 1 939 ? 9.160 18.097 28.930 1.00 98.38 939 ALA A N 1
ATOM 7423 C CA . ALA A 1 939 ? 10.245 18.447 28.012 1.00 98.38 939 ALA A CA 1
ATOM 7424 C C . ALA A 1 939 ? 10.426 19.966 27.934 1.00 98.38 939 ALA A C 1
ATOM 7426 O O . ALA A 1 939 ? 9.468 20.686 27.673 1.00 98.38 939 ALA A O 1
ATOM 7427 N N . ILE A 1 940 ? 11.650 20.440 28.150 1.00 98.31 940 ILE A N 1
ATOM 7428 C CA . ILE A 1 940 ? 12.013 21.859 28.105 1.00 98.31 940 ILE A CA 1
ATOM 7429 C C . ILE A 1 940 ? 13.049 22.048 26.994 1.00 98.31 940 ILE A C 1
ATOM 7431 O O . ILE A 1 940 ? 14.175 21.556 27.107 1.00 98.31 940 ILE A O 1
ATOM 7435 N N . GLY A 1 941 ? 12.650 22.747 25.934 1.00 97.56 941 GLY A N 1
ATOM 7436 C CA . GLY A 1 941 ? 13.546 23.279 24.911 1.00 97.56 941 GLY A CA 1
ATOM 7437 C C . GLY A 1 941 ? 14.184 24.581 25.371 1.00 97.56 941 GLY A C 1
ATOM 7438 O O . GLY A 1 941 ? 13.481 25.421 25.925 1.00 97.56 941 GLY A O 1
ATOM 7439 N N . ASP A 1 942 ? 15.495 24.731 25.179 1.00 96.88 942 ASP A N 1
ATOM 7440 C CA . ASP A 1 942 ? 16.230 26.005 25.257 1.00 96.88 942 ASP A CA 1
ATOM 7441 C C . ASP A 1 942 ? 15.754 26.905 26.415 1.00 96.88 942 ASP A C 1
ATOM 7443 O O . ASP A 1 942 ? 15.342 28.050 26.248 1.00 96.88 942 ASP A O 1
ATOM 7447 N N . GLY A 1 943 ? 15.703 26.313 27.614 1.00 96.31 943 GLY A N 1
ATOM 7448 C CA . GLY A 1 943 ? 14.871 26.816 28.705 1.00 96.31 943 GLY A CA 1
ATOM 7449 C C . GLY A 1 943 ? 15.518 27.906 29.557 1.00 96.31 943 GLY A C 1
ATOM 7450 O O . GLY A 1 943 ? 16.597 27.705 30.122 1.00 96.31 943 GLY A O 1
ATOM 7451 N N . TRP A 1 944 ? 14.812 29.015 29.775 1.00 96.12 944 TRP A N 1
ATOM 7452 C CA . TRP A 1 944 ? 15.197 30.046 30.741 1.00 96.12 944 TRP A CA 1
ATOM 7453 C C . TRP A 1 944 ? 14.820 29.613 32.165 1.00 96.12 944 TRP A C 1
ATOM 7455 O O . TRP A 1 944 ? 13.646 29.498 32.516 1.00 96.12 944 TRP A O 1
ATOM 7465 N N . MET A 1 945 ? 15.824 29.335 32.996 1.00 95.94 945 MET A N 1
ATOM 7466 C CA . MET A 1 945 ? 15.672 28.610 34.266 1.00 95.94 945 MET A CA 1
ATOM 7467 C C . MET A 1 945 ? 16.481 29.213 35.421 1.00 95.94 945 MET A C 1
ATOM 7469 O O . MET A 1 945 ? 16.000 29.270 36.555 1.00 95.94 945 MET A O 1
ATOM 7473 N N . TYR A 1 946 ? 17.712 29.659 35.163 1.00 95.31 946 TYR A N 1
ATOM 7474 C CA . TYR A 1 946 ? 18.576 30.294 36.156 1.00 95.31 946 TYR A CA 1
ATOM 7475 C C . TYR A 1 946 ? 19.265 31.528 35.543 1.00 95.31 946 TYR A C 1
ATOM 7477 O O . TYR A 1 946 ? 20.379 31.413 35.025 1.00 95.31 946 TYR A O 1
ATOM 7485 N N . PRO A 1 947 ? 18.636 32.714 35.670 1.00 94.44 947 PRO A N 1
ATOM 7486 C CA . PRO A 1 947 ? 19.096 33.966 35.067 1.00 94.44 947 PRO A CA 1
ATOM 7487 C C . PRO A 1 947 ? 20.569 34.293 35.324 1.00 94.44 947 PRO A C 1
ATOM 7489 O O . PRO A 1 947 ? 21.331 34.439 34.376 1.00 94.44 947 PRO A O 1
ATOM 7492 N N . GLU A 1 948 ? 21.013 34.306 36.588 1.00 94.00 948 GLU A N 1
ATOM 7493 C CA . GLU A 1 948 ? 22.414 34.608 36.943 1.00 94.00 948 GLU A CA 1
ATOM 7494 C C . GLU A 1 948 ? 23.420 33.717 36.196 1.00 94.00 948 GLU A C 1
ATOM 7496 O O . GLU A 1 948 ? 24.459 34.185 35.737 1.00 94.00 948 GLU A O 1
ATOM 7501 N N . LYS A 1 949 ? 23.110 32.422 36.047 1.00 93.00 949 LYS A N 1
ATOM 7502 C CA . LYS A 1 949 ? 24.015 31.476 35.395 1.00 93.00 949 LYS A CA 1
ATOM 7503 C C . LYS A 1 949 ? 23.957 31.571 33.869 1.00 93.00 949 LYS A C 1
ATOM 7505 O O . LYS A 1 949 ? 24.997 31.464 33.225 1.00 93.00 949 LYS A O 1
ATOM 7510 N N . GLN A 1 950 ? 22.772 31.766 33.297 1.00 95.06 950 GLN A N 1
ATOM 7511 C CA . GLN A 1 950 ? 22.593 31.813 31.844 1.00 95.06 950 GLN A CA 1
ATOM 7512 C C . GLN A 1 950 ? 23.119 33.127 31.246 1.00 95.06 950 GLN A C 1
ATOM 7514 O O . GLN A 1 950 ? 23.836 33.071 30.252 1.00 95.06 950 GLN A O 1
ATOM 7519 N N . THR A 1 951 ? 22.920 34.278 31.903 1.00 95.12 951 THR A N 1
ATOM 7520 C CA . THR A 1 951 ? 23.531 35.555 31.477 1.00 95.12 951 THR A CA 1
ATOM 7521 C C . THR A 1 951 ? 25.065 35.514 31.532 1.00 95.12 951 THR A C 1
ATOM 7523 O O . THR A 1 951 ? 25.726 36.114 30.690 1.00 95.12 951 THR A O 1
ATOM 7526 N N . LEU A 1 952 ? 25.665 34.782 32.482 1.00 94.38 952 LEU A N 1
ATOM 7527 C CA . LEU A 1 952 ? 27.121 34.589 32.508 1.00 94.38 952 LEU A CA 1
ATOM 7528 C C . LEU A 1 952 ? 27.603 33.700 31.350 1.00 94.38 952 LEU A C 1
ATOM 7530 O O . LEU A 1 952 ? 28.609 34.004 30.709 1.00 94.38 952 LEU A O 1
ATOM 7534 N N . ASP A 1 953 ? 26.885 32.609 31.074 1.00 93.50 953 ASP A N 1
ATOM 7535 C CA . ASP A 1 953 ? 27.249 31.676 30.005 1.00 93.50 953 ASP A CA 1
ATOM 7536 C C . ASP A 1 953 ? 27.060 32.284 28.605 1.00 93.50 953 ASP A C 1
ATOM 7538 O O . ASP A 1 953 ? 27.841 31.949 27.718 1.00 93.50 953 ASP A O 1
ATOM 7542 N N . GLN A 1 954 ? 26.135 33.237 28.420 1.00 94.38 954 GLN A N 1
ATOM 7543 C CA . GLN A 1 954 ? 26.031 34.062 27.203 1.00 94.38 954 GLN A CA 1
ATOM 7544 C C . GLN A 1 954 ? 27.354 34.771 26.868 1.00 94.38 954 GLN A C 1
ATOM 7546 O O . GLN A 1 954 ? 27.812 34.731 25.726 1.00 94.38 954 GLN A O 1
ATOM 7551 N N . ILE A 1 955 ? 28.005 35.383 27.866 1.00 95.31 955 ILE A N 1
ATOM 7552 C CA . ILE A 1 955 ? 29.263 36.127 27.683 1.00 95.31 955 ILE A CA 1
ATOM 7553 C C . ILE A 1 955 ? 30.405 35.188 27.275 1.00 95.31 955 ILE A C 1
ATOM 7555 O O . ILE A 1 955 ? 31.194 35.502 26.382 1.00 95.31 955 ILE A O 1
ATOM 7559 N N . GLU A 1 956 ? 30.502 34.027 27.927 1.00 93.44 956 GLU A N 1
ATOM 7560 C CA . GLU A 1 956 ? 31.496 33.010 27.574 1.00 93.44 956 GLU A CA 1
ATOM 7561 C C . GLU A 1 956 ? 31.239 32.433 26.178 1.00 93.44 956 GLU A C 1
ATOM 7563 O O . GLU A 1 956 ? 32.176 32.281 25.395 1.00 93.44 956 GLU A O 1
ATOM 7568 N N . TYR A 1 957 ? 29.980 32.161 25.835 1.00 93.69 957 TYR A N 1
ATOM 7569 C CA . TYR A 1 957 ? 29.585 31.620 24.539 1.00 93.69 957 TYR A CA 1
ATOM 7570 C C . TYR A 1 957 ? 29.909 32.578 23.383 1.00 93.69 957 TYR A C 1
ATOM 7572 O O . TYR A 1 957 ? 30.591 32.180 22.435 1.00 93.69 957 TYR A O 1
ATOM 7580 N N . ALA A 1 958 ? 29.526 33.855 23.500 1.00 94.25 958 ALA A N 1
ATOM 7581 C CA . ALA A 1 958 ? 29.827 34.886 22.506 1.00 94.25 958 ALA A CA 1
ATOM 7582 C C . ALA A 1 958 ? 31.340 35.030 22.254 1.00 94.25 958 ALA A C 1
ATOM 7584 O O . ALA A 1 958 ? 31.786 35.137 21.110 1.00 94.25 958 ALA A O 1
ATOM 7585 N N . TYR A 1 959 ? 32.147 34.972 23.319 1.00 95.31 959 TYR A N 1
ATOM 7586 C CA . TYR A 1 959 ? 33.605 35.021 23.215 1.00 95.31 959 TYR A CA 1
ATOM 7587 C C . TYR A 1 959 ? 34.190 33.771 22.540 1.00 95.31 959 TYR A C 1
ATOM 7589 O O . TYR A 1 959 ? 35.072 33.885 21.691 1.00 95.31 959 TYR A O 1
ATOM 7597 N N . MET A 1 960 ? 33.689 32.575 22.868 1.00 93.44 960 MET A N 1
ATOM 7598 C CA . MET A 1 960 ? 34.172 31.316 22.280 1.00 93.44 960 MET A CA 1
ATOM 7599 C C . MET A 1 960 ? 33.806 31.158 20.797 1.00 93.44 960 MET A C 1
ATOM 7601 O O . MET A 1 960 ? 34.525 30.471 20.071 1.00 93.44 960 MET A O 1
ATOM 7605 N N . LEU A 1 961 ? 32.732 31.805 20.335 1.00 91.75 961 LEU A N 1
ATOM 7606 C CA . LEU A 1 961 ? 32.402 31.915 18.909 1.00 91.75 961 LEU A CA 1
ATOM 7607 C C . LEU A 1 961 ? 33.163 33.030 18.176 1.00 91.75 961 LEU A C 1
ATOM 7609 O O . LEU A 1 961 ? 33.133 33.072 16.947 1.00 91.75 961 LEU A O 1
ATOM 7613 N N . GLY A 1 962 ? 33.848 33.920 18.898 1.00 92.75 962 GLY A N 1
ATOM 7614 C CA . GLY A 1 962 ? 34.532 35.075 18.316 1.00 92.75 962 GLY A CA 1
ATOM 7615 C C . GLY A 1 962 ? 33.606 36.230 17.920 1.00 92.75 962 GLY A C 1
ATOM 7616 O O . GLY A 1 962 ? 34.032 37.087 17.150 1.00 92.75 962 GLY A O 1
ATOM 7617 N N . LEU A 1 963 ? 32.374 36.276 18.448 1.00 91.81 963 LEU A N 1
ATOM 7618 C CA . LEU A 1 963 ? 31.463 37.422 18.298 1.00 91.81 963 LEU A CA 1
ATOM 7619 C C . LEU A 1 963 ? 31.977 38.647 19.073 1.00 91.81 963 LEU A C 1
ATOM 7621 O O . LEU A 1 963 ? 31.732 39.783 18.683 1.00 91.81 963 LEU A O 1
ATOM 7625 N N . VAL A 1 964 ? 32.722 38.424 20.163 1.00 95.19 964 VAL A N 1
ATOM 7626 C CA . VAL A 1 964 ? 33.318 39.489 20.984 1.00 95.19 964 VAL A CA 1
ATOM 7627 C C . VAL A 1 964 ? 34.794 39.227 21.285 1.00 95.19 964 VAL A C 1
ATOM 7629 O O . VAL A 1 964 ? 35.210 38.086 21.493 1.00 95.19 964 VAL A O 1
ATOM 7632 N N . ASP A 1 965 ? 35.595 40.292 21.349 1.00 94.88 965 ASP A N 1
ATOM 7633 C CA . ASP A 1 965 ? 37.001 40.249 21.758 1.00 94.88 965 ASP A CA 1
ATOM 7634 C C . ASP A 1 965 ? 37.169 40.232 23.296 1.00 94.88 965 ASP A C 1
ATOM 7636 O O . ASP A 1 965 ? 36.208 40.259 24.070 1.00 94.88 965 ASP A O 1
ATOM 7640 N N . ALA A 1 966 ? 38.417 40.192 23.775 1.00 96.00 966 ALA A N 1
ATOM 7641 C CA . ALA A 1 966 ? 38.708 40.181 25.211 1.00 96.00 966 ALA A CA 1
ATOM 7642 C C . ALA A 1 966 ? 38.308 41.485 25.944 1.00 96.00 966 ALA A C 1
ATOM 7644 O O . ALA A 1 966 ? 38.022 41.450 27.142 1.00 96.00 966 ALA A O 1
ATOM 7645 N N . ASN A 1 967 ? 38.269 42.630 25.254 1.00 96.19 967 ASN A N 1
ATOM 7646 C CA . ASN A 1 967 ? 37.875 43.919 25.830 1.00 96.19 967 ASN A CA 1
ATOM 7647 C C . ASN A 1 967 ? 36.351 44.038 25.938 1.00 96.19 967 ASN A C 1
ATOM 7649 O O . ASN A 1 967 ? 35.841 44.468 26.971 1.00 96.19 967 ASN A O 1
ATOM 7653 N N . GLN A 1 968 ? 35.638 43.625 24.891 1.00 96.94 968 GLN A N 1
ATOM 7654 C CA . GLN A 1 968 ? 34.182 43.541 24.827 1.00 96.94 968 GLN A CA 1
ATOM 7655 C C . GLN A 1 968 ? 33.659 42.504 25.830 1.00 96.94 968 GLN A C 1
ATOM 7657 O O . GLN A 1 968 ? 32.728 42.796 26.579 1.00 96.94 968 GLN A O 1
ATOM 7662 N N . LYS A 1 969 ? 34.330 41.348 25.959 1.00 96.88 969 LYS A N 1
ATOM 7663 C CA . LYS A 1 969 ? 34.074 40.383 27.038 1.00 96.88 969 LYS A CA 1
ATOM 7664 C C . LYS A 1 969 ? 34.232 41.011 28.426 1.00 96.88 969 LYS A C 1
ATOM 7666 O O . LYS A 1 969 ? 33.349 40.842 29.261 1.00 96.88 969 LYS A O 1
ATOM 7671 N N . ARG A 1 970 ? 35.322 41.748 28.688 1.00 96.00 970 ARG A N 1
ATOM 7672 C CA . ARG A 1 970 ? 35.515 42.443 29.977 1.00 96.00 970 ARG A CA 1
ATOM 7673 C C . ARG A 1 970 ? 34.392 43.451 30.246 1.00 96.00 970 ARG A C 1
ATOM 7675 O O . ARG A 1 970 ? 33.863 43.466 31.349 1.00 96.00 970 ARG A O 1
ATOM 7682 N N . LEU A 1 971 ? 33.994 44.237 29.244 1.00 95.81 971 LEU A N 1
ATOM 7683 C CA . LEU A 1 971 ? 32.872 45.175 29.355 1.00 95.81 971 LEU A CA 1
ATOM 7684 C C . LEU A 1 971 ? 31.554 44.458 29.698 1.00 95.81 971 LEU A C 1
ATOM 7686 O O . LEU A 1 971 ? 30.808 44.927 30.555 1.00 95.81 971 LEU A O 1
ATOM 7690 N N . ALA A 1 972 ? 31.269 43.321 29.061 1.00 96.88 972 ALA A N 1
ATOM 7691 C CA . ALA A 1 972 ? 30.082 42.525 29.362 1.00 96.88 972 ALA A CA 1
ATOM 7692 C C . ALA A 1 972 ? 30.133 41.914 30.777 1.00 96.88 972 ALA A C 1
ATOM 7694 O O . ALA A 1 972 ? 29.115 41.889 31.464 1.00 96.88 972 ALA A O 1
ATOM 7695 N N . LEU A 1 973 ? 31.314 41.496 31.254 1.00 97.56 973 LEU A N 1
ATOM 7696 C CA . LEU A 1 973 ? 31.513 41.037 32.636 1.00 97.56 973 LEU A CA 1
ATOM 7697 C C . LEU A 1 973 ? 31.297 42.163 33.664 1.00 97.56 973 LEU A C 1
ATOM 7699 O O . LEU A 1 973 ? 30.634 41.938 34.670 1.00 97.56 973 LEU A O 1
ATOM 7703 N N . GLU A 1 974 ? 31.767 43.384 33.395 1.00 95.69 974 GLU A N 1
ATOM 7704 C CA . GLU A 1 974 ? 31.525 44.560 34.252 1.00 95.69 974 GLU A CA 1
ATOM 7705 C C . GLU A 1 974 ? 30.026 44.911 34.341 1.00 95.69 974 GLU A C 1
ATOM 7707 O O . GLU A 1 974 ? 29.523 45.279 35.402 1.00 95.69 974 GLU A O 1
ATOM 7712 N N . GLN A 1 975 ? 29.275 44.742 33.248 1.00 97.44 975 GLN A N 1
ATOM 7713 C CA . GLN A 1 975 ? 27.812 44.873 33.265 1.00 97.44 975 GLN A CA 1
ATOM 7714 C C . GLN A 1 975 ? 27.132 43.714 34.017 1.00 97.44 975 GLN A C 1
ATOM 7716 O O . GLN A 1 975 ? 26.178 43.934 34.764 1.00 97.44 975 GLN A O 1
ATOM 7721 N N . PHE A 1 976 ? 27.643 42.490 33.866 1.00 97.75 976 PHE A N 1
ATOM 7722 C CA . PHE A 1 976 ? 27.162 41.309 34.582 1.00 97.75 976 PHE A CA 1
ATOM 7723 C C . PHE A 1 976 ? 27.373 41.404 36.101 1.00 97.75 976 PHE A C 1
ATOM 7725 O O . PHE A 1 976 ? 26.536 40.916 36.864 1.00 97.75 976 PHE A O 1
ATOM 7732 N N . GLU A 1 977 ? 28.446 42.052 36.564 1.00 96.56 977 GLU A N 1
ATOM 7733 C CA . GLU A 1 977 ? 28.648 42.345 37.988 1.00 96.56 977 GLU A CA 1
ATOM 7734 C C . GLU A 1 977 ? 27.524 43.234 38.541 1.00 96.56 977 GLU A C 1
ATOM 7736 O O . GLU A 1 977 ? 26.971 42.920 39.596 1.00 96.56 977 GLU A O 1
ATOM 7741 N N . GLN A 1 978 ? 27.119 44.281 37.811 1.00 94.75 978 GLN A N 1
ATOM 7742 C CA . GLN A 1 978 ? 26.002 45.148 38.208 1.00 94.75 978 GLN A CA 1
ATOM 7743 C C . GLN A 1 978 ? 24.673 44.376 38.261 1.00 94.75 978 GLN A C 1
ATOM 7745 O O . GLN A 1 978 ? 23.998 44.383 39.292 1.00 94.75 978 GLN A O 1
ATOM 7750 N N . PHE A 1 979 ? 24.355 43.625 37.201 1.00 97.00 979 PHE A N 1
ATOM 7751 C CA . PHE A 1 979 ? 23.211 42.706 37.160 1.00 97.00 979 PHE A CA 1
ATOM 7752 C C . PHE A 1 979 ? 23.192 41.751 38.367 1.00 97.00 979 PHE A C 1
ATOM 7754 O O . PHE A 1 979 ? 22.183 41.623 39.061 1.00 97.00 979 PHE A O 1
ATOM 7761 N N . SER A 1 980 ? 24.333 41.125 38.663 1.00 96.25 980 SER A N 1
ATOM 7762 C CA . SER A 1 980 ? 24.499 40.197 39.785 1.00 96.25 980 SER A CA 1
ATOM 7763 C C . SER A 1 980 ? 24.320 40.867 41.147 1.00 96.25 980 SER A C 1
ATOM 7765 O O . SER A 1 980 ? 23.871 40.220 42.094 1.00 96.25 980 SER A O 1
ATOM 7767 N N . VAL A 1 981 ? 24.702 42.139 41.276 1.00 95.69 981 VAL A N 1
ATOM 7768 C CA . VAL A 1 981 ? 24.524 42.936 42.494 1.00 95.69 981 VAL A CA 1
ATOM 7769 C C . VAL A 1 981 ? 23.046 43.250 42.719 1.00 95.69 981 VAL A C 1
ATOM 7771 O O . VAL A 1 981 ? 22.556 43.043 43.830 1.00 95.69 981 VAL A O 1
ATOM 7774 N N . ASP A 1 982 ? 22.322 43.698 41.696 1.00 95.88 982 ASP A N 1
ATOM 7775 C CA . ASP A 1 982 ? 20.914 44.088 41.847 1.00 95.88 982 ASP A CA 1
ATOM 7776 C C . ASP A 1 982 ? 19.984 42.875 41.988 1.00 95.88 982 ASP A C 1
ATOM 7778 O O . ASP A 1 982 ? 19.084 42.888 42.834 1.00 95.88 982 ASP A O 1
ATOM 7782 N N . LEU A 1 983 ? 20.311 41.759 41.326 1.00 95.44 983 LEU A N 1
ATOM 7783 C CA . LEU A 1 983 ? 19.681 40.460 41.572 1.00 95.44 983 LEU A CA 1
ATOM 7784 C C . LEU A 1 983 ? 19.828 40.024 43.043 1.00 95.44 983 LEU A C 1
ATOM 7786 O O . LEU A 1 983 ? 18.861 39.587 43.665 1.00 95.44 983 LEU A O 1
ATOM 7790 N N . LYS A 1 984 ? 21.019 40.197 43.639 1.00 93.88 984 LYS A N 1
ATOM 7791 C CA . LYS A 1 984 ? 21.291 39.858 45.052 1.00 93.88 984 LYS A CA 1
ATOM 7792 C C . LYS A 1 984 ? 20.652 40.821 46.055 1.00 93.88 984 LYS A C 1
ATOM 7794 O O . LYS A 1 984 ? 20.387 40.413 47.183 1.00 93.88 984 LYS A O 1
ATOM 7799 N N . LYS A 1 985 ? 20.376 42.071 45.664 1.00 94.25 985 LYS A N 1
ATOM 7800 C CA . LYS A 1 985 ? 19.546 43.007 46.450 1.00 94.25 985 LYS A CA 1
ATOM 7801 C C . LYS A 1 985 ? 18.053 42.662 46.394 1.00 94.25 985 LYS A C 1
ATOM 7803 O O . LYS A 1 985 ? 17.304 43.142 47.240 1.00 94.25 985 LYS A O 1
ATOM 7808 N N . GLY A 1 986 ? 17.627 41.866 45.411 1.00 92.88 986 GLY A N 1
ATOM 7809 C CA . GLY A 1 986 ? 16.219 41.593 45.126 1.00 92.88 986 GLY A CA 1
ATOM 7810 C C . GLY A 1 986 ? 15.528 42.678 44.292 1.00 92.88 986 GLY A C 1
ATOM 7811 O O . GLY A 1 986 ? 14.302 42.672 44.210 1.00 92.88 986 GLY A O 1
ATOM 7812 N N . ASP A 1 987 ? 16.275 43.593 43.661 1.00 95.62 987 ASP A N 1
ATOM 7813 C CA . ASP A 1 987 ? 15.711 44.541 42.692 1.00 95.62 987 ASP A CA 1
ATOM 7814 C C . ASP A 1 987 ? 15.590 43.855 41.325 1.00 95.62 987 ASP A C 1
ATOM 7816 O O . ASP A 1 987 ? 16.407 44.031 40.420 1.00 95.62 987 ASP A O 1
ATOM 7820 N N . MET A 1 988 ? 14.570 43.005 41.200 1.00 94.94 988 MET A N 1
ATOM 7821 C CA . MET A 1 988 ? 14.368 42.159 40.021 1.00 94.94 988 MET A CA 1
ATOM 7822 C C . MET A 1 988 ? 14.118 42.972 38.744 1.00 94.94 988 MET A C 1
ATOM 7824 O O . MET A 1 988 ? 14.480 42.538 37.652 1.00 94.94 988 MET A O 1
ATOM 7828 N N . LYS A 1 989 ? 13.543 44.175 38.861 1.00 94.00 989 LYS A N 1
ATOM 7829 C CA . LYS A 1 989 ? 13.305 45.052 37.709 1.00 94.00 989 LYS A CA 1
ATOM 7830 C C . LYS A 1 989 ? 14.606 45.672 37.201 1.00 94.00 989 LYS A C 1
ATOM 7832 O O . LYS A 1 989 ? 14.833 45.701 35.987 1.00 94.00 989 LYS A O 1
ATOM 7837 N N . GLN A 1 990 ? 15.465 46.140 38.107 1.00 95.38 990 GLN A N 1
ATOM 7838 C CA . GLN A 1 990 ? 16.786 46.629 37.727 1.00 95.38 990 GLN A CA 1
ATOM 7839 C C . GLN A 1 990 ? 17.657 45.481 37.193 1.00 95.38 990 GLN A C 1
ATOM 7841 O O . GLN A 1 990 ? 18.240 45.614 36.121 1.00 95.38 990 GLN A O 1
ATOM 7846 N N . ALA A 1 991 ? 17.630 44.310 37.842 1.00 96.12 991 ALA A N 1
ATOM 7847 C CA . ALA A 1 991 ? 18.331 43.117 37.373 1.00 96.12 991 ALA A CA 1
ATOM 7848 C C . ALA A 1 991 ? 17.921 42.714 35.942 1.00 96.12 991 ALA A C 1
ATOM 7850 O O . ALA A 1 991 ? 18.786 42.507 35.097 1.00 96.12 991 ALA A O 1
ATOM 7851 N N . PHE A 1 992 ? 16.627 42.674 35.610 1.00 94.69 992 PHE A N 1
ATOM 7852 C CA . PHE A 1 992 ? 16.201 42.402 34.230 1.00 94.69 992 PHE A CA 1
ATOM 7853 C C . PHE A 1 992 ? 16.726 43.447 33.231 1.00 94.69 992 PHE A C 1
ATOM 7855 O O . PHE A 1 992 ? 17.157 43.096 32.131 1.00 94.69 992 PHE A O 1
ATOM 7862 N N . THR A 1 993 ? 16.745 44.722 33.628 1.00 95.06 993 THR A N 1
ATOM 7863 C CA . THR A 1 993 ? 17.265 45.821 32.800 1.00 95.06 993 THR A CA 1
ATOM 7864 C C . THR A 1 993 ? 18.763 45.650 32.522 1.00 95.06 993 THR A C 1
ATOM 7866 O O . THR A 1 993 ? 19.192 45.743 31.370 1.00 95.06 993 THR A O 1
ATOM 7869 N N . ASP A 1 994 ? 19.565 45.343 33.545 1.00 95.81 994 ASP A N 1
ATOM 7870 C CA . ASP A 1 994 ? 21.009 45.135 33.391 1.00 95.81 994 ASP A CA 1
ATOM 7871 C C . ASP A 1 994 ? 21.353 43.807 32.699 1.00 95.81 994 ASP A C 1
ATOM 7873 O O . ASP A 1 994 ? 22.292 43.759 31.906 1.00 95.81 994 ASP A O 1
ATOM 7877 N N . GLY A 1 995 ? 20.560 42.750 32.900 1.00 94.31 995 GLY A N 1
ATOM 7878 C CA . GLY A 1 995 ? 20.677 41.501 32.140 1.00 94.31 995 GLY A CA 1
ATOM 7879 C C . GLY A 1 995 ? 20.424 41.719 30.644 1.00 94.31 995 GLY A C 1
ATOM 7880 O O . GLY A 1 995 ? 21.254 41.354 29.814 1.00 94.31 995 GLY A O 1
ATOM 7881 N N . THR A 1 996 ? 19.343 42.427 30.297 1.00 93.19 996 THR A N 1
ATOM 7882 C CA . THR A 1 996 ? 19.026 42.818 28.909 1.00 93.19 996 THR A CA 1
ATOM 7883 C C . THR A 1 996 ? 20.140 43.665 28.289 1.00 93.19 996 THR A C 1
ATOM 7885 O O . THR A 1 996 ? 20.462 43.521 27.107 1.00 93.19 996 THR A O 1
ATOM 7888 N N . LYS A 1 997 ? 20.777 44.535 29.081 1.00 95.38 997 LYS A N 1
ATOM 7889 C CA . LYS A 1 997 ? 21.917 45.357 28.655 1.00 95.38 997 LYS A CA 1
ATOM 7890 C C . LYS A 1 997 ? 23.165 44.522 28.339 1.00 95.38 997 LYS A C 1
ATOM 7892 O O . LYS A 1 997 ? 23.832 44.836 27.351 1.00 95.38 997 LYS A O 1
ATOM 7897 N N . VAL A 1 998 ? 23.445 43.454 29.097 1.00 96.31 998 VAL A N 1
ATOM 7898 C CA . VAL A 1 998 ? 24.513 42.485 28.769 1.00 96.31 998 VAL A CA 1
ATOM 7899 C C . VAL A 1 998 ? 24.243 41.858 27.403 1.00 96.31 998 VAL A C 1
ATOM 7901 O O . VAL A 1 998 ? 25.067 41.997 26.500 1.00 96.31 998 VAL A O 1
ATOM 7904 N N . SER A 1 999 ? 23.071 41.245 27.211 1.00 93.25 999 SER A N 1
ATOM 7905 C CA . SER A 1 999 ? 22.699 40.574 25.956 1.00 93.25 999 SER A CA 1
ATOM 7906 C C . SER A 1 999 ? 22.705 41.533 24.757 1.00 93.25 999 SER A C 1
ATOM 7908 O O . SER A 1 999 ? 23.217 41.201 23.686 1.00 93.25 999 SER A O 1
ATOM 7910 N N . SER A 1 1000 ? 22.228 42.766 24.959 1.00 92.62 1000 SER A N 1
ATOM 7911 C CA . SER A 1 1000 ? 22.254 43.828 23.944 1.00 92.62 1000 SER A CA 1
ATOM 7912 C C . SER A 1 1000 ? 23.679 44.277 23.610 1.00 92.62 1000 SER A C 1
ATOM 7914 O O . SER A 1 1000 ? 23.979 44.553 22.452 1.00 92.62 1000 SER A O 1
ATOM 7916 N N . THR A 1 1001 ? 24.575 44.344 24.603 1.00 94.44 1001 THR A N 1
ATOM 7917 C CA . THR A 1 1001 ? 25.984 44.714 24.393 1.00 94.44 1001 THR A CA 1
ATOM 7918 C C . THR A 1 1001 ? 26.722 43.638 23.605 1.00 94.44 1001 THR A C 1
ATOM 7920 O O . THR A 1 1001 ? 27.467 43.987 22.691 1.00 94.44 1001 THR A O 1
ATOM 7923 N N . LEU A 1 1002 ? 26.505 42.355 23.921 1.00 94.31 1002 LEU A N 1
ATOM 7924 C CA . LEU A 1 1002 ? 27.079 41.233 23.168 1.00 94.31 1002 LEU A CA 1
ATOM 7925 C C . LEU A 1 1002 ? 26.643 41.301 21.698 1.00 94.31 1002 LEU A C 1
ATOM 7927 O O . LEU A 1 1002 ? 27.494 41.425 20.821 1.00 94.31 1002 LEU A O 1
ATOM 7931 N N . THR A 1 1003 ? 25.330 41.379 21.467 1.00 91.69 1003 THR A N 1
ATOM 7932 C CA . THR A 1 1003 ? 24.716 41.484 20.131 1.00 91.69 1003 THR A CA 1
ATOM 7933 C C . THR A 1 1003 ? 25.219 42.699 19.339 1.00 91.69 1003 THR A C 1
ATOM 7935 O O . THR A 1 1003 ? 25.535 42.618 18.156 1.00 91.69 1003 THR A O 1
ATOM 7938 N N . ALA A 1 1004 ? 25.346 43.863 19.982 1.00 90.88 1004 ALA A N 1
ATOM 7939 C CA . ALA A 1 1004 ? 25.879 45.057 19.326 1.00 90.88 1004 ALA A CA 1
ATOM 7940 C C . ALA A 1 1004 ? 27.376 44.934 18.979 1.00 90.88 1004 ALA A C 1
ATOM 7942 O O . ALA A 1 1004 ? 27.841 45.587 18.045 1.00 90.88 1004 ALA A O 1
ATOM 7943 N N . CYS A 1 1005 ? 28.133 44.118 19.720 1.00 90.06 1005 CYS A N 1
ATOM 7944 C CA . CYS A 1 1005 ? 29.552 43.876 19.472 1.00 90.06 1005 CYS A CA 1
ATOM 7945 C C . CYS A 1 1005 ? 29.801 42.848 18.356 1.00 90.06 1005 CYS A C 1
ATOM 7947 O O . CYS A 1 1005 ? 30.740 43.056 17.588 1.00 90.06 1005 CYS A O 1
ATOM 7949 N N . GLY A 1 1006 ? 28.967 41.805 18.238 1.00 84.94 1006 GLY A N 1
ATOM 7950 C CA . GLY A 1 1006 ? 29.044 40.802 17.164 1.00 84.94 1006 GLY A CA 1
ATOM 7951 C C . GLY A 1 1006 ? 28.531 41.283 15.800 1.00 84.94 1006 GLY A C 1
ATOM 7952 O O . GLY A 1 1006 ? 28.869 40.707 14.763 1.00 84.94 1006 GLY A O 1
ATOM 7953 N N . GLY A 1 1007 ? 27.806 42.407 15.778 1.00 82.81 1007 GLY A N 1
ATOM 7954 C CA . GLY A 1 1007 ? 27.359 43.081 14.558 1.00 82.81 1007 GLY A CA 1
ATOM 7955 C C . GLY A 1 1007 ? 25.849 43.045 14.320 1.00 82.81 1007 GLY A C 1
ATOM 7956 O O . GLY A 1 1007 ? 25.420 43.313 13.198 1.00 82.81 1007 GLY A O 1
ATOM 7957 N N . GLY A 1 1008 ? 25.047 42.750 15.344 1.00 79.81 1008 GLY A N 1
ATOM 7958 C CA . GLY A 1 1008 ? 23.585 42.709 15.259 1.00 79.81 1008 GLY A CA 1
ATOM 7959 C C . GLY A 1 1008 ? 23.041 41.329 14.896 1.00 79.81 1008 GLY A C 1
ATOM 7960 O O . GLY A 1 1008 ? 22.020 41.232 14.217 1.00 79.81 1008 GLY A O 1
ATOM 7961 N N . GLU A 1 1009 ? 23.749 40.274 15.290 1.00 82.19 1009 GLU A N 1
ATOM 7962 C CA . GLU A 1 1009 ? 23.308 38.890 15.175 1.00 82.19 1009 GLU A CA 1
ATOM 7963 C C . GLU A 1 1009 ? 22.037 38.613 15.995 1.00 82.19 1009 GLU A C 1
ATOM 7965 O O . GLU A 1 1009 ? 21.721 39.297 16.967 1.00 82.19 1009 GLU A O 1
ATOM 7970 N N . ASN A 1 1010 ? 21.286 37.585 15.617 1.00 88.19 1010 ASN A N 1
ATOM 7971 C CA . ASN A 1 1010 ? 20.128 37.150 16.379 1.00 88.19 1010 ASN A CA 1
ATOM 7972 C C . ASN A 1 1010 ? 20.586 36.335 17.602 1.00 88.19 1010 ASN A C 1
ATOM 7974 O O . ASN A 1 1010 ? 21.265 35.320 17.456 1.00 88.19 1010 ASN A O 1
ATOM 7978 N N . ILE A 1 1011 ? 20.173 36.729 18.809 1.00 90.19 1011 ILE A N 1
ATOM 7979 C CA . ILE A 1 1011 ? 20.483 35.993 20.045 1.00 90.19 1011 ILE A CA 1
ATOM 7980 C C . ILE A 1 1011 ? 19.891 34.569 20.073 1.00 90.19 1011 ILE A C 1
ATOM 7982 O O . ILE A 1 1011 ? 20.447 33.687 20.729 1.00 90.19 1011 ILE A O 1
ATOM 7986 N N . TYR A 1 1012 ? 18.809 34.331 19.331 1.00 92.19 1012 TYR A N 1
ATOM 7987 C CA . TYR A 1 1012 ? 18.157 33.028 19.191 1.00 92.19 1012 TYR A CA 1
ATOM 7988 C C . TYR A 1 1012 ? 18.813 32.122 18.139 1.00 92.19 1012 TYR A C 1
ATOM 7990 O O . TYR A 1 1012 ? 18.678 30.901 18.207 1.00 92.19 1012 TYR A O 1
ATOM 7998 N N . ASP A 1 1013 ? 19.553 32.687 17.183 1.00 92.88 1013 ASP A N 1
ATOM 7999 C CA . ASP A 1 1013 ? 20.450 31.940 16.299 1.00 92.88 1013 ASP A CA 1
ATOM 8000 C C . ASP A 1 1013 ? 21.547 32.867 15.775 1.00 92.88 1013 ASP A C 1
ATOM 8002 O O . ASP A 1 1013 ? 21.350 33.616 14.814 1.00 92.88 1013 ASP A O 1
ATOM 8006 N N . VAL A 1 1014 ? 22.732 32.762 16.375 1.00 91.62 1014 VAL A N 1
ATOM 8007 C CA . VAL A 1 1014 ? 23.908 33.608 16.087 1.00 91.62 1014 VAL A CA 1
ATOM 8008 C C . VAL A 1 1014 ? 24.455 33.479 14.656 1.00 91.62 1014 VAL A C 1
ATOM 8010 O O . VAL A 1 1014 ? 25.431 34.133 14.296 1.00 91.62 1014 VAL A O 1
ATOM 8013 N N . ARG A 1 1015 ? 23.854 32.623 13.821 1.00 90.62 1015 ARG A N 1
ATOM 8014 C CA . ARG A 1 1015 ? 24.129 32.507 12.379 1.00 90.62 1015 ARG A CA 1
ATOM 8015 C C . ARG A 1 1015 ? 23.260 33.449 11.530 1.00 90.62 1015 ARG A C 1
ATOM 8017 O O . ARG A 1 1015 ? 23.476 33.533 10.320 1.00 90.62 1015 ARG A O 1
ATOM 8024 N N . SER A 1 1016 ? 22.266 34.106 12.131 1.00 87.94 1016 SER A N 1
ATOM 8025 C CA . SER A 1 1016 ? 21.345 35.059 11.500 1.00 87.94 1016 SER A CA 1
ATOM 8026 C C . SER A 1 1016 ? 21.599 36.488 11.992 1.00 87.94 1016 SER A C 1
ATOM 8028 O O . SER A 1 1016 ? 22.078 36.685 13.100 1.00 87.94 1016 SER A O 1
ATOM 8030 N N . TRP A 1 1017 ? 21.212 37.487 11.192 1.00 83.25 1017 TRP A N 1
ATOM 8031 C CA . TRP A 1 1017 ? 21.225 38.925 11.536 1.00 83.25 1017 TRP A CA 1
ATOM 8032 C C . TRP A 1 1017 ? 19.812 39.533 11.595 1.00 83.25 1017 TRP A C 1
ATOM 8034 O O . TRP A 1 1017 ? 19.624 40.746 11.524 1.00 83.25 1017 TRP A O 1
ATOM 8044 N N . SER A 1 1018 ? 18.789 38.680 11.670 1.00 77.69 1018 SER A N 1
ATOM 8045 C CA . SER A 1 1018 ? 17.392 39.090 11.817 1.00 77.69 1018 SER A CA 1
ATOM 8046 C C . SER A 1 1018 ? 16.539 37.973 12.411 1.00 77.69 1018 SER A C 1
ATOM 8048 O O . SER A 1 1018 ? 16.786 36.789 12.155 1.00 77.69 1018 SER A O 1
ATOM 8050 N N . ASP A 1 1019 ? 15.490 38.350 13.134 1.00 71.00 1019 ASP A N 1
ATOM 8051 C CA . ASP A 1 1019 ? 14.402 37.448 13.511 1.00 71.00 1019 ASP A CA 1
ATOM 8052 C C . ASP A 1 1019 ? 13.546 37.022 12.317 1.00 71.00 1019 ASP A C 1
ATOM 8054 O O . ASP A 1 1019 ? 13.426 37.727 11.308 1.00 71.00 1019 ASP A O 1
ATOM 8058 N N . ALA A 1 1020 ? 12.899 35.865 12.454 1.00 73.12 1020 ALA A N 1
ATOM 8059 C CA . ALA A 1 1020 ? 11.835 35.462 11.548 1.00 73.12 1020 ALA A CA 1
ATOM 8060 C C . ALA A 1 1020 ? 10.661 36.449 11.663 1.00 73.12 1020 ALA A C 1
ATOM 8062 O O . ALA A 1 1020 ? 10.167 36.738 12.754 1.00 73.12 1020 ALA A O 1
ATOM 8063 N N . SER A 1 1021 ? 10.186 36.980 10.533 1.00 83.00 1021 SER A N 1
ATOM 8064 C CA . SER A 1 1021 ? 9.092 37.952 10.563 1.00 83.00 1021 SER A CA 1
ATOM 8065 C C . SER A 1 1021 ? 7.786 37.298 11.015 1.00 83.00 1021 SER A C 1
ATOM 8067 O O . SER A 1 1021 ? 7.231 36.456 10.314 1.00 83.00 1021 SER A O 1
ATOM 8069 N N . LEU A 1 1022 ? 7.234 37.764 12.136 1.00 89.50 1022 LEU A N 1
ATOM 8070 C CA . LEU A 1 1022 ? 5.896 37.383 12.603 1.00 89.50 1022 LEU A CA 1
ATOM 8071 C C . LEU A 1 1022 ? 4.760 38.049 11.803 1.00 89.50 1022 LEU A C 1
ATOM 8073 O O . LEU A 1 1022 ? 3.588 37.786 12.070 1.00 89.50 1022 LEU A O 1
ATOM 8077 N N . GLN A 1 1023 ? 5.060 38.916 10.827 1.00 91.19 1023 GLN A N 1
ATOM 8078 C CA . GLN A 1 1023 ? 4.034 39.659 10.087 1.00 91.19 1023 GLN A CA 1
ATOM 8079 C C . GLN A 1 1023 ? 3.066 38.763 9.285 1.00 91.19 1023 GLN A C 1
ATOM 8081 O O . GLN A 1 1023 ? 1.865 39.037 9.342 1.00 91.19 1023 GLN A O 1
ATOM 8086 N N . PRO A 1 1024 ? 3.499 37.690 8.584 1.00 92.25 1024 PRO A N 1
ATOM 8087 C CA . PRO A 1 1024 ? 2.578 36.777 7.903 1.00 92.25 1024 PRO A CA 1
ATOM 8088 C C . PRO A 1 1024 ? 1.631 36.080 8.887 1.00 92.25 1024 PRO A C 1
ATOM 8090 O O . PRO A 1 1024 ? 0.423 36.044 8.655 1.00 92.25 1024 PRO A O 1
ATOM 8093 N N . LEU A 1 1025 ? 2.149 35.626 10.036 1.00 93.81 1025 LEU A N 1
ATOM 8094 C CA . LEU A 1 1025 ? 1.351 35.002 11.094 1.00 93.81 1025 LEU A CA 1
ATOM 8095 C C . LEU A 1 1025 ? 0.353 35.990 11.718 1.00 93.81 1025 LEU A C 1
ATOM 8097 O O . LEU A 1 1025 ? -0.826 35.667 11.859 1.00 93.81 1025 LEU A O 1
ATOM 8101 N N . ARG A 1 1026 ? 0.787 37.224 12.004 1.00 94.19 1026 ARG A N 1
ATOM 8102 C CA . ARG A 1 1026 ? -0.073 38.306 12.510 1.00 94.19 1026 ARG A CA 1
ATOM 8103 C C . ARG A 1 1026 ? -1.183 38.670 11.519 1.00 94.19 1026 ARG A C 1
ATOM 8105 O O . ARG A 1 1026 ? -2.315 38.895 11.938 1.00 94.19 1026 ARG A O 1
ATOM 8112 N N . ASN A 1 1027 ? -0.886 38.695 10.217 1.00 93.12 1027 ASN A N 1
ATOM 8113 C CA . ASN A 1 1027 ? -1.882 38.922 9.165 1.00 93.12 1027 ASN A CA 1
ATOM 8114 C C . ASN A 1 1027 ? -2.890 37.766 9.079 1.00 93.12 1027 ASN A C 1
ATOM 8116 O O . ASN A 1 1027 ? -4.090 38.004 8.945 1.00 93.12 1027 ASN A O 1
ATOM 8120 N N . TYR A 1 1028 ? -2.411 36.523 9.174 1.00 93.88 1028 TYR A N 1
ATOM 8121 C CA . TYR A 1 1028 ? -3.240 35.322 9.119 1.00 93.88 1028 TYR A CA 1
ATOM 8122 C C . TYR A 1 1028 ? -4.188 35.229 10.324 1.00 93.88 1028 TYR A C 1
ATOM 8124 O O . TYR A 1 1028 ? -5.403 35.224 10.145 1.00 93.88 1028 TYR A O 1
ATOM 8132 N N . LEU A 1 1029 ? -3.661 35.270 11.552 1.00 95.12 1029 LEU A N 1
ATOM 8133 C CA . LEU A 1 1029 ? -4.458 35.239 12.789 1.00 95.12 1029 LEU A CA 1
ATOM 8134 C C . LEU A 1 1029 ? -5.308 36.508 12.989 1.00 95.12 1029 LEU A C 1
ATOM 8136 O O . LEU A 1 1029 ? -6.334 36.481 13.667 1.00 95.12 1029 LEU A O 1
ATOM 8140 N N . GLY A 1 1030 ? -4.920 37.623 12.366 1.00 93.81 1030 GLY A N 1
ATOM 8141 C CA . GLY A 1 1030 ? -5.728 38.838 12.295 1.00 93.81 1030 GLY A CA 1
ATOM 8142 C C . GLY A 1 1030 ? -6.936 38.740 11.354 1.00 93.81 1030 GLY A C 1
ATOM 8143 O O . GLY A 1 1030 ? -7.858 39.545 11.494 1.00 93.81 1030 GLY A O 1
ATOM 8144 N N . SER A 1 1031 ? -6.962 37.779 10.421 1.00 91.88 1031 SER A N 1
ATOM 8145 C CA . SER A 1 1031 ? -8.026 37.656 9.417 1.00 91.88 1031 SER A CA 1
ATOM 8146 C C . SER A 1 1031 ? -9.371 37.279 10.058 1.00 91.88 1031 SER A C 1
ATOM 8148 O O . SER A 1 1031 ? -9.437 36.283 10.787 1.00 91.88 1031 SER A O 1
ATOM 8150 N N . PRO A 1 1032 ? -10.474 37.997 9.753 1.00 90.06 1032 PRO A N 1
ATOM 8151 C CA . PRO A 1 1032 ? -11.792 37.699 10.310 1.00 90.06 1032 PRO A CA 1
ATOM 8152 C C . PRO A 1 1032 ? -12.253 36.256 10.104 1.00 90.06 1032 PRO A C 1
ATOM 8154 O O . PRO A 1 1032 ? -12.888 35.685 10.990 1.00 90.06 1032 PRO A O 1
ATOM 8157 N N . LEU A 1 1033 ? -11.900 35.658 8.962 1.00 87.50 1033 LEU A N 1
ATOM 8158 C CA . LEU A 1 1033 ? -12.268 34.286 8.603 1.00 87.50 1033 LEU A CA 1
ATOM 8159 C C . LEU A 1 1033 ? -11.484 33.244 9.405 1.00 87.50 1033 LEU A C 1
ATOM 8161 O O . LEU A 1 1033 ? -12.054 32.229 9.795 1.00 87.50 1033 LEU A O 1
ATOM 8165 N N . VAL A 1 1034 ? -10.206 33.508 9.693 1.00 91.50 1034 VAL A N 1
ATOM 8166 C CA . VAL A 1 1034 ? -9.388 32.640 10.552 1.00 91.50 1034 VAL A CA 1
ATOM 8167 C C . VAL A 1 1034 ? -9.922 32.695 11.979 1.00 91.50 1034 VAL A C 1
ATOM 8169 O O . VAL A 1 1034 ? -10.237 31.645 12.530 1.00 91.50 1034 VAL A O 1
ATOM 8172 N N . LYS A 1 1035 ? -10.137 33.899 12.535 1.00 94.44 1035 LYS A N 1
ATOM 8173 C CA . LYS A 1 1035 ? -10.747 34.075 13.866 1.00 94.44 1035 LYS A CA 1
ATOM 8174 C C . LYS A 1 1035 ? -12.101 33.375 13.986 1.00 94.44 1035 LYS A C 1
ATOM 8176 O O . LYS A 1 1035 ? -12.338 32.673 14.963 1.00 94.44 1035 LYS A O 1
ATOM 8181 N N . GLN A 1 1036 ? -12.965 33.527 12.979 1.00 90.69 1036 GLN A N 1
ATOM 8182 C CA . GLN A 1 1036 ? -14.274 32.874 12.941 1.00 90.69 1036 GLN A CA 1
ATOM 8183 C C . GLN A 1 1036 ? -14.157 31.344 12.914 1.00 90.69 1036 GLN A C 1
ATOM 8185 O O . GLN A 1 1036 ? -14.934 30.677 13.590 1.00 90.69 1036 GLN A O 1
ATOM 8190 N N . ALA A 1 1037 ? -13.206 30.787 12.158 1.00 90.38 1037 ALA A N 1
ATOM 8191 C CA . ALA A 1 1037 ? -12.998 29.342 12.088 1.00 90.38 1037 ALA A CA 1
ATOM 8192 C C . ALA A 1 1037 ? -12.542 28.739 13.429 1.00 90.38 1037 ALA A C 1
ATOM 8194 O O . ALA A 1 1037 ? -12.921 27.614 13.742 1.00 90.38 1037 ALA A O 1
ATOM 8195 N N . ILE A 1 1038 ? -11.763 29.491 14.218 1.00 94.25 1038 ILE A N 1
ATOM 8196 C CA . ILE A 1 1038 ? -11.194 29.061 15.510 1.00 94.25 1038 ILE A CA 1
ATOM 8197 C C . ILE A 1 1038 ? -11.930 29.633 16.734 1.00 94.25 1038 ILE A C 1
ATOM 8199 O O . ILE A 1 1038 ? -11.391 29.632 17.837 1.00 94.25 1038 ILE A O 1
ATOM 8203 N N . HIS A 1 1039 ? -13.158 30.127 16.539 1.00 94.62 1039 HIS A N 1
ATOM 8204 C CA . HIS A 1 1039 ? -14.061 30.616 17.596 1.00 94.62 1039 HIS A CA 1
ATOM 8205 C C . HIS A 1 1039 ? -13.523 31.789 18.435 1.00 94.62 1039 HIS A C 1
ATOM 8207 O O . HIS A 1 1039 ? -13.925 31.993 19.582 1.00 94.62 1039 HIS A O 1
ATOM 8213 N N . VAL A 1 1040 ? -12.649 32.608 17.846 1.00 95.56 1040 VAL A N 1
ATOM 8214 C CA . VAL A 1 1040 ? -12.125 33.840 18.451 1.00 95.56 1040 VAL A CA 1
ATOM 8215 C C . VAL A 1 1040 ? -13.040 35.031 18.113 1.00 95.56 1040 VAL A C 1
ATOM 8217 O O . VAL A 1 1040 ? -13.306 35.280 16.931 1.00 95.56 1040 VAL A O 1
ATOM 8220 N N . PRO A 1 1041 ? -13.504 35.814 19.110 1.00 92.94 1041 PRO A N 1
ATOM 8221 C CA . PRO A 1 1041 ? -14.266 37.036 18.866 1.00 92.94 1041 PRO A CA 1
ATOM 8222 C C . PRO A 1 1041 ? -13.466 38.062 18.052 1.00 92.94 1041 PRO A C 1
ATOM 8224 O O . PRO A 1 1041 ? -12.255 38.224 18.214 1.00 92.94 1041 PRO A O 1
ATOM 8227 N N . GLN A 1 1042 ? -14.142 38.775 17.152 1.00 92.38 1042 GLN A N 1
ATOM 8228 C CA . GLN A 1 1042 ? -13.490 39.619 16.142 1.00 92.38 1042 GLN A CA 1
ATOM 8229 C C . GLN A 1 1042 ? -12.683 40.774 16.755 1.00 92.38 1042 GLN A C 1
ATOM 8231 O O . GLN A 1 1042 ? -11.637 41.154 16.220 1.00 92.38 1042 GLN A O 1
ATOM 8236 N N . GLU A 1 1043 ? -13.143 41.283 17.896 1.00 92.69 1043 GLU A N 1
ATOM 8237 C CA . GLU A 1 1043 ? -12.530 42.333 18.704 1.00 92.69 1043 GLU A CA 1
ATOM 8238 C C . GLU A 1 1043 ? -11.271 41.893 19.468 1.00 92.69 1043 GLU A C 1
ATOM 8240 O O . GLU A 1 1043 ? -10.472 42.747 19.853 1.00 92.69 1043 GLU A O 1
ATOM 8245 N N . VAL A 1 1044 ? -11.051 40.586 19.670 1.00 93.69 1044 VAL A N 1
ATOM 8246 C CA . VAL A 1 1044 ? -9.840 40.084 20.336 1.00 93.69 1044 VAL A CA 1
ATOM 8247 C C . VAL A 1 1044 ? -8.674 40.175 19.355 1.00 93.69 1044 VAL A C 1
ATOM 8249 O O . VAL A 1 1044 ? -8.676 39.552 18.292 1.00 93.69 1044 VAL A O 1
ATOM 8252 N N . VAL A 1 1045 ? -7.668 40.980 19.688 1.00 93.25 1045 VAL A N 1
ATOM 8253 C CA . VAL A 1 1045 ? -6.453 41.151 18.881 1.00 93.25 1045 VAL A CA 1
ATOM 8254 C C . VAL A 1 1045 ? -5.394 40.166 19.360 1.00 93.25 1045 VAL A C 1
ATOM 8256 O O . VAL A 1 1045 ? -5.086 40.142 20.546 1.00 93.25 1045 VAL A O 1
ATOM 8259 N N . TRP A 1 1046 ? -4.822 39.393 18.436 1.00 95.62 1046 TRP A N 1
ATOM 8260 C CA . TRP A 1 1046 ? -3.714 38.487 18.732 1.00 95.62 1046 TRP A CA 1
ATOM 8261 C C . TRP A 1 1046 ? -2.451 39.269 19.123 1.00 95.62 1046 TRP A C 1
ATOM 8263 O O . TRP A 1 1046 ? -1.920 40.047 18.316 1.00 95.62 1046 TRP A O 1
ATOM 8273 N N . SER A 1 1047 ? -1.969 39.059 20.348 1.00 90.69 1047 SER A N 1
ATOM 8274 C CA . SER A 1 1047 ? -0.694 39.589 20.838 1.00 90.69 1047 SER A CA 1
ATOM 8275 C C . SER A 1 1047 ? 0.425 38.546 20.741 1.00 90.69 1047 SER A C 1
ATOM 8277 O O . SER A 1 1047 ? 0.207 37.341 20.814 1.00 90.69 1047 SER A O 1
ATOM 8279 N N . PHE A 1 1048 ? 1.652 39.021 20.573 1.00 92.94 1048 PHE A N 1
ATOM 8280 C CA . PHE A 1 1048 ? 2.856 38.216 20.746 1.00 92.94 1048 PHE A CA 1
ATOM 8281 C C . PHE A 1 1048 ? 3.891 39.175 21.310 1.00 92.94 1048 PHE A C 1
ATOM 8283 O O . PHE A 1 1048 ? 4.285 40.105 20.604 1.00 92.94 1048 PHE A O 1
ATOM 8290 N N . GLU A 1 1049 ? 4.243 38.988 22.577 1.00 90.25 1049 GLU A N 1
ATOM 8291 C CA . GLU A 1 1049 ? 5.168 39.845 23.315 1.00 90.25 1049 GLU A CA 1
ATOM 8292 C C . GLU A 1 1049 ? 6.269 38.958 23.902 1.00 90.25 1049 GLU A C 1
ATOM 8294 O O . GLU A 1 1049 ? 5.991 38.047 24.681 1.00 90.25 1049 GLU A O 1
ATOM 8299 N N . ASP A 1 1050 ? 7.515 39.201 23.509 1.00 87.88 1050 ASP A N 1
ATOM 8300 C CA . ASP A 1 1050 ? 8.668 38.410 23.939 1.00 87.88 1050 ASP A CA 1
ATOM 8301 C C . ASP A 1 1050 ? 9.494 39.208 24.953 1.00 87.88 1050 ASP A C 1
ATOM 8303 O O . ASP A 1 1050 ? 9.900 40.334 24.665 1.00 87.88 1050 ASP A O 1
ATOM 8307 N N . ALA A 1 1051 ? 9.632 38.672 26.170 1.00 85.25 1051 ALA A N 1
ATOM 8308 C CA . ALA A 1 1051 ? 10.149 39.350 27.368 1.00 85.25 1051 ALA A CA 1
ATOM 8309 C C . ALA A 1 1051 ? 9.630 40.797 27.597 1.00 85.25 1051 ALA A C 1
ATOM 8311 O O . ALA A 1 1051 ? 10.286 41.611 28.253 1.00 85.25 1051 ALA A O 1
ATOM 8312 N N . ALA A 1 1052 ? 8.451 41.132 27.060 1.00 87.75 1052 ALA A N 1
ATOM 8313 C CA . ALA A 1 1052 ? 7.922 42.489 26.986 1.00 87.75 1052 ALA A CA 1
ATOM 8314 C C . ALA A 1 1052 ? 6.427 42.573 27.337 1.00 87.75 1052 ALA A C 1
ATOM 8316 O O . ALA A 1 1052 ? 5.701 41.580 27.425 1.00 87.75 1052 ALA A O 1
ATOM 8317 N N . GLY A 1 1053 ? 5.965 43.807 27.542 1.00 90.56 1053 GLY A N 1
ATOM 8318 C CA . GLY A 1 1053 ? 4.560 44.117 27.768 1.00 90.56 1053 GLY A CA 1
ATOM 8319 C C . GLY A 1 1053 ? 3.992 43.588 29.095 1.00 90.56 1053 GLY A C 1
ATOM 8320 O O . GLY A 1 1053 ? 4.713 43.058 29.944 1.00 90.56 1053 GLY A O 1
ATOM 8321 N N . PRO A 1 1054 ? 2.666 43.711 29.296 1.00 91.75 1054 PRO A N 1
ATOM 8322 C CA . PRO A 1 1054 ? 2.068 43.575 30.621 1.00 91.75 1054 PRO A CA 1
ATOM 8323 C C . PRO A 1 1054 ? 2.222 42.203 31.288 1.00 91.75 1054 PRO A C 1
ATOM 8325 O O . PRO A 1 1054 ? 2.201 42.134 32.514 1.00 91.75 1054 PRO A O 1
ATOM 8328 N N . VAL A 1 1055 ? 2.354 41.116 30.521 1.00 94.25 1055 VAL A N 1
ATOM 8329 C CA . VAL A 1 1055 ? 2.583 39.774 31.085 1.00 94.25 1055 VAL A CA 1
ATOM 8330 C C . VAL A 1 1055 ? 3.983 39.701 31.704 1.00 94.25 1055 VAL A C 1
ATOM 8332 O O . VAL A 1 1055 ? 4.112 39.344 32.875 1.00 94.25 1055 VAL A O 1
ATOM 8335 N N . SER A 1 1056 ? 5.010 40.136 30.969 1.00 93.75 1056 SER A N 1
ATOM 8336 C CA . SER A 1 1056 ? 6.386 40.236 31.472 1.00 93.75 1056 SER A CA 1
ATOM 8337 C C . SER A 1 1056 ? 6.539 41.258 32.598 1.00 93.75 1056 SER A C 1
ATOM 8339 O O . SER A 1 1056 ? 7.182 40.956 33.602 1.00 93.75 1056 SER A O 1
ATOM 8341 N N . ASP A 1 1057 ? 5.891 42.422 32.500 1.00 93.19 1057 ASP A N 1
ATOM 8342 C CA . ASP A 1 1057 ? 5.930 43.458 33.543 1.00 93.19 1057 ASP A CA 1
ATOM 8343 C C . ASP A 1 1057 ? 5.426 42.948 34.907 1.00 93.19 1057 ASP A C 1
ATOM 8345 O O . ASP A 1 1057 ? 5.948 43.350 35.948 1.00 93.19 1057 ASP A O 1
ATOM 8349 N N . ASN A 1 1058 ? 4.411 42.072 34.918 1.00 95.19 1058 ASN A N 1
ATOM 8350 C CA . ASN A 1 1058 ? 3.838 41.521 36.153 1.00 95.19 1058 ASN A CA 1
ATOM 8351 C C . ASN A 1 1058 ? 4.588 40.274 36.657 1.00 95.19 1058 ASN A C 1
ATOM 8353 O O . ASN A 1 1058 ? 4.642 40.063 37.867 1.00 95.19 1058 ASN A O 1
ATOM 8357 N N . LEU A 1 1059 ? 5.210 39.488 35.769 1.00 96.00 1059 LEU A N 1
ATOM 8358 C CA . LEU A 1 1059 ? 6.024 38.313 36.123 1.00 96.00 1059 LEU A CA 1
ATOM 8359 C C . LEU A 1 1059 ? 7.515 38.626 36.359 1.00 96.00 1059 LEU A C 1
ATOM 8361 O O . LEU A 1 1059 ? 8.288 37.722 36.668 1.00 96.00 1059 LEU A O 1
ATOM 8365 N N . ILE A 1 1060 ? 7.926 39.896 36.272 1.00 94.50 1060 ILE A N 1
ATOM 8366 C CA . ILE A 1 1060 ? 9.322 40.367 36.353 1.00 94.50 1060 ILE A CA 1
ATOM 8367 C C . ILE A 1 1060 ? 10.139 39.769 37.515 1.00 94.50 1060 ILE A C 1
ATOM 8369 O O . ILE A 1 1060 ? 11.324 39.466 37.358 1.00 94.50 1060 ILE A O 1
ATOM 8373 N N . ASN A 1 1061 ? 9.500 39.552 38.669 1.00 94.50 1061 ASN A N 1
ATOM 8374 C CA . ASN A 1 1061 ? 10.138 38.981 39.854 1.00 94.50 1061 ASN A CA 1
ATOM 8375 C C . ASN A 1 1061 ? 10.537 37.516 39.641 1.00 94.50 1061 ASN A C 1
ATOM 8377 O O . ASN A 1 1061 ? 11.693 37.150 39.862 1.00 94.50 1061 ASN A O 1
ATOM 8381 N N . ASP A 1 1062 ? 9.605 36.690 39.165 1.00 94.62 1062 ASP A N 1
ATOM 8382 C CA . ASP A 1 1062 ? 9.878 35.280 38.893 1.00 94.62 1062 ASP A CA 1
ATOM 8383 C C . ASP A 1 1062 ? 10.688 35.094 37.603 1.00 94.62 1062 ASP A C 1
ATOM 8385 O O . ASP A 1 1062 ? 11.481 34.154 37.510 1.00 94.62 1062 ASP A O 1
ATOM 8389 N N . MET A 1 1063 ? 10.623 36.038 36.656 1.00 92.75 1063 MET A N 1
ATOM 8390 C CA . MET A 1 1063 ? 11.494 36.063 35.479 1.00 92.75 1063 MET A CA 1
ATOM 8391 C C . MET A 1 1063 ? 12.979 36.160 35.852 1.00 92.75 1063 MET A C 1
ATOM 8393 O O . MET A 1 1063 ? 13.808 35.516 35.199 1.00 92.75 1063 MET A O 1
ATOM 8397 N N . MET A 1 1064 ? 13.312 36.849 36.944 1.00 94.56 1064 MET A N 1
ATOM 8398 C CA . MET A 1 1064 ? 14.668 36.898 37.504 1.00 94.56 1064 MET A CA 1
ATOM 8399 C C . MET A 1 1064 ? 14.955 35.826 38.578 1.00 94.56 1064 MET A C 1
ATOM 8401 O O . MET A 1 1064 ? 16.119 35.540 38.859 1.00 94.56 1064 MET A O 1
ATOM 8405 N N . ALA A 1 1065 ? 13.939 35.150 39.122 1.00 93.50 1065 ALA A N 1
ATOM 8406 C CA . ALA A 1 1065 ? 14.124 34.047 40.070 1.00 93.50 1065 ALA A CA 1
ATOM 8407 C C . ALA A 1 1065 ? 14.726 32.772 39.429 1.00 93.50 1065 ALA A C 1
ATOM 8409 O O . ALA A 1 1065 ? 14.611 32.526 38.225 1.00 93.50 1065 ALA A O 1
ATOM 8410 N N . SER A 1 1066 ? 15.356 31.920 40.246 1.00 92.88 1066 SER A N 1
ATOM 8411 C CA . SER A 1 1066 ? 15.900 30.617 39.822 1.00 92.88 1066 SER A CA 1
ATOM 8412 C C . SER A 1 1066 ? 14.908 29.482 40.088 1.00 92.88 1066 SER A C 1
ATOM 8414 O O . SER A 1 1066 ? 14.439 29.326 41.214 1.00 92.88 1066 SER A O 1
ATOM 8416 N N . VAL A 1 1067 ? 14.651 28.624 39.096 1.00 91.94 1067 VAL A N 1
ATOM 8417 C CA . VAL A 1 1067 ? 13.742 27.460 39.238 1.00 91.94 1067 VAL A CA 1
ATOM 8418 C C . VAL A 1 1067 ? 14.445 26.189 39.733 1.00 91.94 1067 VAL A C 1
ATOM 8420 O O . VAL A 1 1067 ? 13.844 25.119 39.829 1.00 91.94 1067 VAL A O 1
ATOM 8423 N N . THR A 1 1068 ? 15.728 26.289 40.092 1.00 88.81 1068 THR A N 1
ATOM 8424 C CA . THR A 1 1068 ? 16.576 25.155 40.509 1.00 88.81 1068 THR A CA 1
ATOM 8425 C C . THR A 1 1068 ? 16.126 24.443 41.790 1.00 88.81 1068 THR A C 1
ATOM 8427 O O . THR A 1 1068 ? 16.572 23.326 42.046 1.00 88.81 1068 THR A O 1
ATOM 8430 N N . ALA A 1 1069 ? 15.215 25.042 42.564 1.00 90.44 1069 ALA A N 1
ATOM 8431 C CA . ALA A 1 1069 ? 14.543 24.409 43.702 1.00 90.44 1069 ALA A CA 1
ATOM 8432 C C . ALA A 1 1069 ? 13.244 23.659 43.325 1.00 90.44 1069 ALA A C 1
ATOM 8434 O O . ALA A 1 1069 ? 12.780 22.823 44.097 1.00 90.44 1069 ALA A O 1
ATOM 8435 N N . VAL A 1 1070 ? 12.664 23.937 42.151 1.00 93.50 1070 VAL A N 1
ATOM 8436 C CA . VAL A 1 1070 ? 11.365 23.401 41.690 1.00 93.50 1070 VAL A CA 1
ATOM 8437 C C . VAL A 1 1070 ? 11.537 22.123 40.862 1.00 93.50 1070 VAL A C 1
ATOM 8439 O O . VAL A 1 1070 ? 10.698 21.230 40.917 1.00 93.50 1070 VAL A O 1
ATOM 8442 N N . ILE A 1 1071 ? 12.648 21.999 40.129 1.00 93.25 1071 ILE A N 1
ATOM 8443 C CA . ILE A 1 1071 ? 12.950 20.822 39.295 1.00 93.25 1071 ILE A CA 1
ATOM 8444 C C . ILE A 1 1071 ? 13.268 19.547 40.115 1.00 93.25 1071 ILE A C 1
ATOM 8446 O O . ILE A 1 1071 ? 12.732 18.494 39.759 1.00 93.25 1071 ILE A O 1
ATOM 8450 N N . PRO A 1 1072 ? 14.082 19.566 41.200 1.00 92.38 1072 PRO A N 1
ATOM 8451 C CA . PRO A 1 1072 ? 14.486 18.341 41.902 1.00 92.38 1072 PRO A CA 1
ATOM 8452 C C . PRO A 1 1072 ? 13.328 17.425 42.352 1.00 92.38 1072 PRO A C 1
ATOM 8454 O O . PRO A 1 1072 ? 13.369 16.239 42.018 1.00 92.38 1072 PRO A O 1
ATOM 8457 N N . PRO A 1 1073 ? 12.234 17.926 42.970 1.00 90.69 1073 PRO A N 1
ATOM 8458 C CA . PRO A 1 1073 ? 11.097 17.086 43.368 1.00 90.69 1073 PRO A CA 1
ATOM 8459 C C . PRO A 1 1073 ? 10.337 16.406 42.215 1.00 90.69 1073 PRO A C 1
ATOM 8461 O O . PRO A 1 1073 ? 9.538 15.506 42.472 1.00 90.69 1073 PRO A O 1
ATOM 8464 N N . LEU A 1 1074 ? 10.546 16.838 40.965 1.00 91.94 1074 LEU A N 1
ATOM 8465 C CA . LEU A 1 1074 ? 9.908 16.284 39.763 1.00 91.94 1074 LEU A CA 1
ATOM 8466 C C . LEU A 1 1074 ? 10.762 15.187 39.102 1.00 91.94 1074 LEU A C 1
ATOM 8468 O O . LEU A 1 1074 ? 10.225 14.329 38.401 1.00 91.94 1074 LEU A O 1
ATOM 8472 N N . VAL A 1 1075 ? 12.080 15.208 39.333 1.00 89.50 1075 VAL A N 1
ATOM 8473 C CA . VAL A 1 1075 ? 13.043 14.237 38.785 1.00 89.50 1075 VAL A CA 1
ATOM 8474 C C . VAL A 1 1075 ? 13.462 13.170 39.798 1.00 89.50 1075 VAL A C 1
ATOM 8476 O O . VAL A 1 1075 ? 13.840 12.072 39.391 1.00 89.50 1075 VAL A O 1
ATOM 8479 N N . ASP A 1 1076 ? 13.377 13.458 41.099 1.00 86.25 1076 ASP A N 1
ATOM 8480 C CA . ASP A 1 1076 ? 13.776 12.535 42.161 1.00 86.25 1076 ASP A CA 1
ATOM 8481 C C . ASP A 1 1076 ? 12.983 11.213 42.172 1.00 86.25 1076 ASP A C 1
ATOM 8483 O O . ASP A 1 1076 ? 11.885 11.075 41.621 1.00 86.25 1076 ASP A O 1
ATOM 8487 N N . ILE A 1 1077 ? 13.574 10.205 42.816 1.00 77.00 1077 ILE A N 1
ATOM 8488 C CA . ILE A 1 1077 ? 13.008 8.861 42.938 1.00 77.00 1077 ILE A CA 1
ATOM 8489 C C . ILE A 1 1077 ? 12.100 8.798 44.175 1.00 77.00 1077 ILE A C 1
ATOM 8491 O O . ILE A 1 1077 ? 12.506 9.132 45.288 1.00 77.00 1077 ILE A O 1
ATOM 8495 N N . GLN A 1 1078 ? 10.861 8.345 43.987 1.00 71.06 1078 GLN A N 1
ATOM 8496 C CA . GLN A 1 1078 ? 9.891 8.108 45.055 1.00 71.06 1078 GLN A CA 1
ATOM 8497 C C . GLN A 1 1078 ? 10.319 6.943 45.965 1.00 71.06 1078 GLN A C 1
ATOM 8499 O O . GLN A 1 1078 ? 11.095 6.070 45.582 1.00 71.06 1078 GLN A O 1
ATOM 8504 N N . SER A 1 1079 ? 9.720 6.847 47.156 1.00 70.12 1079 SER A N 1
ATOM 8505 C CA . SER A 1 1079 ? 9.975 5.765 48.127 1.00 70.12 1079 SER A CA 1
ATOM 8506 C C . SER A 1 1079 ? 9.693 4.342 47.613 1.00 70.12 1079 SER A C 1
ATOM 8508 O O . SER A 1 1079 ? 10.147 3.375 48.215 1.00 70.12 1079 SER A O 1
ATOM 8510 N N . ASN A 1 1080 ? 8.971 4.203 46.498 1.00 69.69 1080 ASN A N 1
ATOM 8511 C CA . ASN A 1 1080 ? 8.706 2.939 45.801 1.00 69.69 1080 ASN A CA 1
ATOM 8512 C C . ASN A 1 1080 ? 9.786 2.567 44.754 1.00 69.69 1080 ASN A C 1
ATOM 8514 O O . ASN A 1 1080 ? 9.607 1.597 44.018 1.00 69.69 1080 ASN A O 1
ATOM 8518 N N . GLY A 1 1081 ? 10.871 3.343 44.648 1.00 67.44 1081 GLY A N 1
ATOM 8519 C CA . GLY A 1 1081 ? 11.957 3.131 43.687 1.00 67.44 1081 GLY A CA 1
ATOM 8520 C C . GLY A 1 1081 ? 11.676 3.617 42.260 1.00 67.44 1081 GLY A C 1
ATOM 8521 O O . GLY A 1 1081 ? 12.507 3.394 41.382 1.00 67.44 1081 GLY A O 1
ATOM 8522 N N . LYS A 1 1082 ? 10.537 4.277 42.000 1.00 71.88 1082 LYS A N 1
ATOM 8523 C CA . LYS A 1 1082 ? 10.195 4.839 40.683 1.00 71.88 1082 LYS A CA 1
ATOM 8524 C C . LYS A 1 1082 ? 10.442 6.353 40.628 1.00 71.88 1082 LYS A C 1
ATOM 8526 O O . LYS A 1 1082 ? 10.182 7.038 41.615 1.00 71.88 1082 LYS A O 1
ATOM 8531 N N . PRO A 1 1083 ? 10.904 6.896 39.490 1.00 74.75 1083 PRO A N 1
ATOM 8532 C CA . PRO A 1 1083 ? 10.962 8.342 39.278 1.00 74.75 1083 PRO A CA 1
ATOM 8533 C C . PRO A 1 1083 ? 9.563 8.969 39.316 1.00 74.75 1083 PRO A C 1
ATOM 8535 O O . PRO A 1 1083 ? 8.585 8.298 38.979 1.00 74.75 1083 PRO A O 1
ATOM 8538 N N . VAL A 1 1084 ? 9.461 10.248 39.698 1.00 81.38 1084 VAL A N 1
ATOM 8539 C CA . VAL A 1 1084 ? 8.172 10.967 39.693 1.00 81.38 1084 VAL A CA 1
ATOM 8540 C C . VAL A 1 1084 ? 7.675 11.196 38.256 1.00 81.38 1084 VAL A C 1
ATOM 8542 O O . VAL A 1 1084 ? 6.578 10.742 37.936 1.00 81.38 1084 VAL A O 1
ATOM 8545 N N . TYR A 1 1085 ? 8.481 11.824 37.390 1.00 93.50 1085 TYR A N 1
ATOM 8546 C CA . TYR A 1 1085 ? 8.183 12.033 35.963 1.00 93.50 1085 TYR A CA 1
ATOM 8547 C C . TYR A 1 1085 ? 9.400 11.758 35.068 1.00 93.50 1085 TYR A C 1
ATOM 8549 O O . TYR A 1 1085 ? 10.540 11.719 35.539 1.00 93.50 1085 TYR A O 1
ATOM 8557 N N . GLN A 1 1086 ? 9.173 11.587 33.763 1.00 94.44 1086 GLN A N 1
ATOM 8558 C CA . GLN A 1 1086 ? 10.245 11.663 32.761 1.00 94.44 1086 GLN A CA 1
ATOM 8559 C C . GLN A 1 1086 ? 10.605 13.130 32.495 1.00 94.44 1086 GLN A C 1
ATOM 8561 O O . GLN A 1 1086 ? 9.705 13.943 32.307 1.00 94.44 1086 GLN A O 1
ATOM 8566 N N . LEU A 1 1087 ? 11.892 13.480 32.463 1.00 96.56 1087 LEU A N 1
ATOM 8567 C CA . LEU A 1 1087 ? 12.350 14.836 32.152 1.00 96.56 1087 LEU A CA 1
ATOM 8568 C C . LEU A 1 1087 ? 13.307 14.819 30.959 1.00 96.56 1087 LEU A C 1
ATOM 8570 O O . LEU A 1 1087 ? 14.313 14.107 30.974 1.00 96.56 1087 LEU A O 1
ATOM 8574 N N . LEU A 1 1088 ? 13.010 15.641 29.957 1.00 97.88 1088 LEU A N 1
ATOM 8575 C CA . LEU A 1 1088 ? 13.870 15.918 28.814 1.00 97.88 1088 LEU A CA 1
ATOM 8576 C C . LEU A 1 1088 ? 14.244 17.403 28.802 1.00 97.88 1088 LEU A C 1
ATOM 8578 O O . LEU A 1 1088 ? 13.383 18.271 28.875 1.00 97.88 1088 LEU A O 1
ATOM 8582 N N . PHE A 1 1089 ? 15.529 17.688 28.655 1.00 98.06 1089 PHE A N 1
ATOM 8583 C CA . PHE A 1 1089 ? 16.038 19.016 28.343 1.00 98.06 1089 PHE A CA 1
ATOM 8584 C C . PHE A 1 1089 ? 16.719 18.941 26.983 1.00 98.06 1089 PHE A C 1
ATOM 8586 O O . PHE A 1 1089 ? 17.660 18.164 26.820 1.00 98.06 1089 PHE A O 1
ATOM 8593 N N . TYR A 1 1090 ? 16.257 19.709 26.005 1.00 98.06 1090 TYR A N 1
ATOM 8594 C CA . TYR A 1 1090 ? 16.909 19.792 24.701 1.00 98.06 1090 TYR A CA 1
ATOM 8595 C C . TYR A 1 1090 ? 17.334 21.229 24.426 1.00 98.06 1090 TYR A C 1
ATOM 8597 O O . TYR A 1 1090 ? 16.670 22.156 24.872 1.00 98.06 1090 TYR A O 1
ATOM 8605 N N . THR A 1 1091 ? 18.470 21.415 23.761 1.00 97.00 1091 THR A N 1
ATOM 8606 C CA . THR A 1 1091 ? 18.974 22.757 23.433 1.00 97.00 1091 THR A CA 1
ATOM 8607 C C . THR A 1 1091 ? 19.607 22.793 22.053 1.00 97.00 1091 THR A C 1
ATOM 8609 O O . THR A 1 1091 ? 20.418 21.910 21.737 1.00 97.00 1091 THR A O 1
ATOM 8612 N N . GLY A 1 1092 ? 19.322 23.835 21.282 1.00 96.44 1092 GLY A N 1
ATOM 8613 C CA . GLY A 1 1092 ? 20.060 24.175 20.077 1.00 96.44 1092 GLY A CA 1
ATOM 8614 C C . GLY A 1 1092 ? 21.500 24.585 20.391 1.00 96.44 1092 GLY A C 1
ATOM 8615 O O . GLY A 1 1092 ? 21.790 25.267 21.374 1.00 96.44 1092 GLY A O 1
ATOM 8616 N N . ASN A 1 1093 ? 22.447 24.146 19.564 1.00 92.62 1093 ASN A N 1
ATOM 8617 C CA . ASN A 1 1093 ? 23.863 24.470 19.754 1.00 92.62 1093 ASN A CA 1
ATOM 8618 C C . ASN A 1 1093 ? 24.259 25.885 19.268 1.00 92.62 1093 ASN A C 1
ATOM 8620 O O . ASN A 1 1093 ? 25.396 26.296 19.517 1.00 92.62 1093 ASN A O 1
ATOM 8624 N N . PHE A 1 1094 ? 23.357 26.591 18.574 1.00 94.00 1094 PHE A N 1
ATOM 8625 C CA . PHE A 1 1094 ? 23.490 27.978 18.102 1.00 94.00 1094 PHE A CA 1
ATOM 8626 C C . PHE A 1 1094 ? 22.572 28.980 18.826 1.00 94.00 1094 PHE A C 1
ATOM 8628 O O . PHE A 1 1094 ? 22.611 30.168 18.505 1.00 94.00 1094 PHE A O 1
ATOM 8635 N N . ASP A 1 1095 ? 21.787 28.534 19.812 1.00 94.62 1095 ASP A N 1
ATOM 8636 C CA . ASP A 1 1095 ? 21.098 29.448 20.726 1.00 94.62 1095 ASP A CA 1
ATOM 8637 C C . ASP A 1 1095 ? 22.110 30.102 21.676 1.00 94.62 1095 ASP A C 1
ATOM 8639 O O . ASP A 1 1095 ? 22.785 29.410 22.446 1.00 94.62 1095 ASP A O 1
ATOM 8643 N N . MET A 1 1096 ? 22.202 31.433 21.651 1.00 92.25 1096 MET A N 1
ATOM 8644 C CA . MET A 1 1096 ? 22.961 32.176 22.654 1.00 92.25 1096 MET A CA 1
ATOM 8645 C C . MET A 1 1096 ? 22.101 32.467 23.889 1.00 92.25 1096 MET A C 1
ATOM 8647 O O . MET A 1 1096 ? 22.636 32.446 24.994 1.00 92.25 1096 MET A O 1
ATOM 8651 N N . SER A 1 1097 ? 20.789 32.677 23.741 1.00 90.88 1097 SER A N 1
ATOM 8652 C CA . SER A 1 1097 ? 19.885 33.091 24.824 1.00 90.88 1097 SER A CA 1
ATOM 8653 C C . SER A 1 1097 ? 19.888 32.112 26.005 1.00 90.88 1097 SER A C 1
ATOM 8655 O O . SER A 1 1097 ? 20.198 32.491 27.140 1.00 90.88 1097 SER A O 1
ATOM 8657 N N . CYS A 1 1098 ? 19.595 30.838 25.742 1.00 90.50 1098 CYS A N 1
ATOM 8658 C CA . CYS A 1 1098 ? 19.400 29.793 26.748 1.00 90.50 1098 CYS A CA 1
ATOM 8659 C C . CYS A 1 1098 ? 20.252 28.531 26.501 1.00 90.50 1098 CYS A C 1
ATOM 8661 O O . CYS A 1 1098 ? 20.011 27.489 27.123 1.00 90.50 1098 CYS A O 1
ATOM 8663 N N . GLY A 1 1099 ? 21.270 28.640 25.641 1.00 84.44 1099 GLY A N 1
ATOM 8664 C CA . GLY A 1 1099 ? 22.012 27.526 25.052 1.00 84.44 1099 GLY A CA 1
ATOM 8665 C C . GLY A 1 1099 ? 22.652 26.510 26.010 1.00 84.44 1099 GLY A C 1
ATOM 8666 O O . GLY A 1 1099 ? 22.810 26.712 27.220 1.00 84.44 1099 GLY A O 1
ATOM 8667 N N . PHE A 1 1100 ? 23.077 25.385 25.422 1.00 91.19 1100 PHE A N 1
ATOM 8668 C CA . PHE A 1 1100 ? 23.460 24.130 26.093 1.00 91.19 1100 PHE A CA 1
ATOM 8669 C C . PHE A 1 1100 ? 24.273 24.259 27.397 1.00 91.19 1100 PHE A C 1
ATOM 8671 O O . PHE A 1 1100 ? 24.011 23.515 28.349 1.00 91.19 1100 PHE A O 1
ATOM 8678 N N . SER A 1 1101 ? 25.260 25.169 27.460 1.00 89.69 1101 SER A N 1
ATOM 8679 C CA . SER A 1 1101 ? 26.120 25.340 28.646 1.00 89.69 1101 SER A CA 1
ATOM 8680 C C . SER A 1 1101 ? 25.310 25.654 29.901 1.00 89.69 1101 SER A C 1
ATOM 8682 O O . SER A 1 1101 ? 25.495 24.990 30.924 1.00 89.69 1101 SER A O 1
ATOM 8684 N N . GLY A 1 1102 ? 24.371 26.602 29.809 1.00 91.12 1102 GLY A N 1
ATOM 8685 C CA . GLY A 1 1102 ? 23.548 27.007 30.944 1.00 91.12 1102 GLY A CA 1
ATOM 8686 C C . GLY A 1 1102 ? 22.750 25.825 31.489 1.00 91.12 1102 GLY A C 1
ATOM 8687 O O . GLY A 1 1102 ? 22.794 25.539 32.685 1.00 91.12 1102 GLY A O 1
ATOM 8688 N N . THR A 1 1103 ? 22.118 25.065 30.593 1.00 92.56 1103 THR A N 1
ATOM 8689 C CA . THR A 1 1103 ? 21.331 23.875 30.941 1.00 92.56 1103 THR A CA 1
ATOM 8690 C C . THR A 1 1103 ? 22.184 22.748 31.546 1.00 92.56 1103 THR A C 1
ATOM 8692 O O . THR A 1 1103 ? 21.830 22.242 32.610 1.00 92.56 1103 THR A O 1
ATOM 8695 N N . GLU A 1 1104 ? 23.340 22.374 30.973 1.00 93.12 1104 GLU A N 1
ATOM 8696 C CA . GLU A 1 1104 ? 24.221 21.355 31.594 1.00 93.12 1104 GLU A CA 1
ATOM 8697 C C . GLU A 1 1104 ? 24.731 21.827 32.964 1.00 93.12 1104 GLU A C 1
ATOM 8699 O O . GLU A 1 1104 ? 24.770 21.041 33.910 1.00 93.12 1104 GLU A O 1
ATOM 8704 N N . GLN A 1 1105 ? 25.078 23.107 33.120 1.00 92.00 1105 GLN A N 1
ATOM 8705 C CA . GLN A 1 1105 ? 25.526 23.640 34.408 1.00 92.00 1105 GLN A CA 1
ATOM 8706 C C . GLN A 1 1105 ? 24.401 23.656 35.450 1.00 92.00 1105 GLN A C 1
ATOM 8708 O O . GLN A 1 1105 ? 24.654 23.360 36.619 1.00 92.00 1105 GLN A O 1
ATOM 8713 N N . ILE A 1 1106 ? 23.161 23.940 35.054 1.00 93.56 1106 ILE A N 1
ATOM 8714 C CA . ILE A 1 1106 ? 21.987 23.839 35.927 1.00 93.56 1106 ILE A CA 1
ATOM 8715 C C . ILE A 1 1106 ? 21.781 22.384 36.371 1.00 93.56 1106 ILE A C 1
ATOM 8717 O O . ILE A 1 1106 ? 21.788 22.111 37.572 1.00 93.56 1106 ILE A O 1
ATOM 8721 N N . LEU A 1 1107 ? 21.700 21.432 35.434 1.00 93.75 1107 LEU A N 1
ATOM 8722 C CA . LEU A 1 1107 ? 21.466 20.010 35.734 1.00 93.75 1107 LEU A CA 1
ATOM 8723 C C . LEU A 1 1107 ? 22.610 19.364 36.538 1.00 93.75 1107 LEU A C 1
ATOM 8725 O O . LEU A 1 1107 ? 22.378 18.486 37.374 1.00 93.75 1107 LEU A O 1
ATOM 8729 N N . ARG A 1 1108 ? 23.851 19.820 36.325 1.00 92.06 1108 ARG A N 1
ATOM 8730 C CA . ARG A 1 1108 ? 25.044 19.405 37.080 1.00 92.06 1108 ARG A CA 1
ATOM 8731 C C . ARG A 1 1108 ? 25.050 19.911 38.520 1.00 92.06 1108 ARG A C 1
ATOM 8733 O O . ARG A 1 1108 ? 25.555 19.212 39.399 1.00 92.06 1108 ARG A O 1
ATOM 8740 N N . ASN A 1 1109 ? 24.532 21.114 38.767 1.00 90.50 1109 ASN A N 1
ATOM 8741 C CA . ASN A 1 1109 ? 24.653 21.774 40.067 1.00 90.50 1109 ASN A CA 1
ATOM 8742 C C . ASN A 1 1109 ? 23.379 21.715 40.923 1.00 90.50 1109 ASN A C 1
ATOM 8744 O O . ASN A 1 1109 ? 23.508 21.778 42.151 1.00 90.50 1109 ASN A O 1
ATOM 8748 N N . MET A 1 1110 ? 22.191 21.531 40.330 1.00 91.38 1110 MET A N 1
ATOM 8749 C CA . MET A 1 1110 ? 20.923 21.404 41.062 1.00 91.38 1110 MET A CA 1
ATOM 8750 C C . MET A 1 1110 ? 20.977 20.282 42.112 1.00 91.38 1110 MET A C 1
ATOM 8752 O O . MET A 1 1110 ? 21.672 19.278 41.940 1.00 91.38 1110 MET A O 1
ATOM 8756 N N . ASN A 1 1111 ? 20.277 20.461 43.231 1.00 89.88 1111 ASN A N 1
ATOM 8757 C CA . ASN A 1 1111 ? 20.377 19.561 44.379 1.00 89.88 1111 ASN A CA 1
ATOM 8758 C C . ASN A 1 1111 ? 19.318 18.449 44.311 1.00 89.88 1111 ASN A C 1
ATOM 8760 O O . ASN A 1 1111 ? 18.222 18.613 44.835 1.00 89.88 1111 ASN A O 1
ATOM 8764 N N . TRP A 1 1112 ? 19.658 17.339 43.653 1.00 90.50 1112 TRP A N 1
ATOM 8765 C CA . TRP A 1 1112 ? 18.789 16.174 43.451 1.00 90.50 1112 TRP A CA 1
ATOM 8766 C C . TRP A 1 1112 ? 19.539 14.865 43.732 1.00 90.50 1112 TRP A C 1
ATOM 8768 O O . TRP A 1 1112 ? 20.773 14.822 43.686 1.00 90.50 1112 TRP A O 1
ATOM 8778 N N . SER A 1 1113 ? 18.809 13.780 43.988 1.00 88.12 1113 SER A N 1
ATOM 8779 C CA . SER A 1 1113 ? 19.362 12.475 44.395 1.00 88.12 1113 SER A CA 1
ATOM 8780 C C . SER A 1 1113 ? 20.369 11.870 43.403 1.00 88.12 1113 SER A C 1
ATOM 8782 O O . SER A 1 1113 ? 21.292 11.163 43.809 1.00 88.12 1113 SER A O 1
ATOM 8784 N N . GLY A 1 1114 ? 20.246 12.178 42.108 1.00 88.94 1114 GLY A N 1
ATOM 8785 C CA . GLY A 1 1114 ? 21.144 11.703 41.051 1.00 88.94 1114 GLY A CA 1
ATOM 8786 C C . GLY A 1 1114 ? 22.378 12.571 40.772 1.00 88.94 1114 GLY A C 1
ATOM 8787 O O . GLY A 1 1114 ? 23.206 12.165 39.951 1.00 88.94 1114 GLY A O 1
ATOM 8788 N N . LYS A 1 1115 ? 22.545 13.729 41.434 1.00 90.94 1115 LYS A N 1
ATOM 8789 C CA . LYS A 1 1115 ? 23.578 14.747 41.129 1.00 90.94 1115 LYS A CA 1
ATOM 8790 C C . LYS A 1 1115 ? 24.986 14.173 40.930 1.00 90.94 1115 LYS A C 1
ATOM 8792 O O . LYS A 1 1115 ? 25.617 14.398 39.898 1.00 90.94 1115 LYS A O 1
ATOM 8797 N N . GLU A 1 1116 ? 25.461 13.388 41.895 1.00 92.00 1116 GLU A N 1
ATOM 8798 C CA . GLU A 1 1116 ? 26.802 12.785 41.877 1.00 92.00 1116 GLU A CA 1
ATOM 8799 C C . GLU A 1 1116 ? 27.019 11.805 40.718 1.00 92.00 1116 GLU A C 1
ATOM 8801 O O . GLU A 1 1116 ? 28.137 11.668 40.219 1.00 92.00 1116 GLU A O 1
ATOM 8806 N N . SER A 1 1117 ? 25.957 11.125 40.285 1.00 92.75 1117 SER A N 1
ATOM 8807 C CA . SER A 1 1117 ? 25.996 10.216 39.139 1.00 92.75 1117 SER A CA 1
ATOM 8808 C C . SER A 1 1117 ? 25.941 10.996 37.823 1.00 92.75 1117 SER A C 1
ATOM 8810 O O . SER A 1 1117 ? 26.692 10.687 36.902 1.00 92.75 1117 SER A O 1
ATOM 8812 N N . TRP A 1 1118 ? 25.137 12.065 37.747 1.00 93.56 1118 TRP A N 1
ATOM 8813 C CA . TRP A 1 1118 ? 25.058 12.947 36.573 1.00 93.56 1118 TRP A CA 1
ATOM 8814 C C . TRP A 1 1118 ? 26.379 13.663 36.284 1.00 93.56 1118 TRP A C 1
ATOM 8816 O O . TRP A 1 1118 ? 26.793 13.768 35.129 1.00 93.56 1118 TRP A O 1
ATOM 8826 N N . ALA A 1 1119 ? 27.075 14.119 37.329 1.00 90.94 1119 ALA A N 1
ATOM 8827 C CA . ALA A 1 1119 ? 28.371 14.783 37.208 1.00 90.94 1119 ALA A CA 1
ATOM 8828 C C . ALA A 1 1119 ? 29.487 13.861 36.672 1.00 90.94 1119 ALA A C 1
ATOM 8830 O O . ALA A 1 1119 ? 30.458 14.354 36.094 1.00 90.94 1119 ALA A O 1
ATOM 8831 N N . LYS A 1 1120 ? 29.347 12.538 36.852 1.00 90.62 1120 LYS A N 1
ATOM 8832 C CA . LYS A 1 1120 ? 30.298 11.498 36.405 1.00 90.62 1120 LYS A CA 1
ATOM 8833 C C . LYS A 1 1120 ? 29.893 10.840 35.079 1.00 90.62 1120 LYS A C 1
ATOM 8835 O O . LYS A 1 1120 ? 30.708 10.153 34.465 1.00 90.62 1120 LYS A O 1
ATOM 8840 N N . LEU A 1 1121 ? 28.651 11.032 34.635 1.00 92.06 1121 LEU A N 1
ATOM 8841 C CA . LEU A 1 1121 ? 28.114 10.418 33.427 1.00 92.06 1121 LEU A CA 1
ATOM 8842 C C . LEU A 1 1121 ? 28.714 11.049 32.160 1.00 92.06 1121 LEU A C 1
ATOM 8844 O O . LEU A 1 1121 ? 28.653 12.262 31.959 1.00 92.06 1121 LEU A O 1
ATOM 8848 N N . LYS A 1 1122 ? 29.243 10.208 31.266 1.00 90.31 1122 LYS A N 1
ATOM 8849 C CA . LYS A 1 1122 ? 29.712 10.631 29.940 1.00 90.31 1122 LYS A CA 1
ATOM 8850 C C . LYS A 1 1122 ? 28.537 10.876 28.988 1.00 90.31 1122 LYS A C 1
ATOM 8852 O O . LYS A 1 1122 ? 27.599 10.080 28.957 1.00 90.31 1122 LYS A O 1
ATOM 8857 N N . ARG A 1 1123 ? 28.644 11.903 28.137 1.00 91.50 1123 ARG A N 1
ATOM 8858 C CA . ARG A 1 1123 ? 27.766 12.047 26.962 1.00 91.50 1123 ARG A CA 1
ATOM 8859 C C . ARG A 1 1123 ? 28.037 10.951 25.927 1.00 91.50 1123 ARG A C 1
ATOM 8861 O O . ARG A 1 1123 ? 29.169 10.496 25.773 1.00 91.50 1123 ARG A O 1
ATOM 8868 N N . GLN A 1 1124 ? 26.995 10.581 25.202 1.00 94.69 1124 GLN A N 1
ATOM 8869 C CA . GLN A 1 1124 ? 27.013 9.694 24.046 1.00 94.69 1124 GLN A CA 1
ATOM 8870 C C . GLN A 1 1124 ? 26.735 10.507 22.774 1.00 94.69 1124 GLN A C 1
ATOM 8872 O O . GLN A 1 1124 ? 26.059 11.532 22.841 1.00 94.69 1124 GLN A O 1
ATOM 8877 N N . VAL A 1 1125 ? 27.189 10.039 21.611 1.00 95.44 1125 VAL A N 1
ATOM 8878 C CA . VAL A 1 1125 ? 26.783 10.608 20.312 1.00 95.44 1125 VAL A CA 1
ATOM 8879 C C . VAL A 1 1125 ? 25.592 9.817 19.775 1.00 95.44 1125 VAL A C 1
ATOM 8881 O O . VAL A 1 1125 ? 25.711 8.607 19.591 1.00 95.44 1125 VAL A O 1
ATOM 8884 N N . TRP A 1 1126 ? 24.465 10.483 19.521 1.00 96.25 1126 TRP A N 1
ATOM 8885 C CA . TRP A 1 1126 ? 23.292 9.926 18.839 1.00 96.25 1126 TRP A CA 1
ATOM 8886 C C . TRP A 1 1126 ? 23.437 10.082 17.327 1.00 96.25 1126 TRP A C 1
ATOM 8888 O O . TRP A 1 1126 ? 23.826 11.140 16.830 1.00 96.25 1126 TRP A O 1
ATOM 8898 N N . TYR A 1 1127 ? 23.138 9.015 16.586 1.00 94.81 1127 TYR A N 1
ATOM 8899 C CA . TYR A 1 1127 ? 23.259 8.984 15.134 1.00 94.81 1127 TYR A CA 1
ATOM 8900 C C . TYR A 1 1127 ? 22.117 8.217 14.460 1.00 94.81 1127 TYR A C 1
ATOM 8902 O O . TYR A 1 1127 ? 21.540 7.284 15.020 1.00 94.81 1127 TYR A O 1
ATOM 8910 N N . THR A 1 1128 ? 21.841 8.579 13.212 1.00 91.75 1128 THR A N 1
ATOM 8911 C CA . THR A 1 1128 ? 21.108 7.754 12.244 1.00 91.75 1128 THR A CA 1
ATOM 8912 C C . THR A 1 1128 ? 22.078 7.238 11.183 1.00 91.75 1128 THR A C 1
ATOM 8914 O O . THR A 1 1128 ? 23.285 7.488 11.244 1.00 91.75 1128 THR A O 1
ATOM 8917 N N . THR A 1 1129 ? 21.574 6.469 10.227 1.00 90.31 1129 THR A N 1
ATOM 8918 C CA . THR A 1 1129 ? 22.375 5.857 9.170 1.00 90.31 1129 THR A CA 1
ATOM 8919 C C . THR A 1 1129 ? 21.813 6.287 7.820 1.00 90.31 1129 THR A C 1
ATOM 8921 O O . THR A 1 1129 ? 20.603 6.187 7.621 1.00 90.31 1129 THR A O 1
ATOM 8924 N N . ASP A 1 1130 ? 22.663 6.792 6.923 1.00 85.88 1130 ASP A N 1
ATOM 8925 C CA . ASP A 1 1130 ? 22.258 7.168 5.564 1.00 85.88 1130 ASP A CA 1
ATOM 8926 C C . ASP A 1 1130 ? 22.104 5.945 4.636 1.00 85.88 1130 ASP A C 1
ATOM 8928 O O . ASP A 1 1130 ? 22.376 4.803 5.017 1.00 85.88 1130 ASP A O 1
ATOM 8932 N N . SER A 1 1131 ? 21.681 6.179 3.390 1.00 82.94 1131 SER A N 1
ATOM 8933 C CA . SER A 1 1131 ? 21.510 5.131 2.373 1.00 82.94 1131 SER A CA 1
ATOM 8934 C C . SER A 1 1131 ? 22.801 4.387 1.998 1.00 82.94 1131 SER A C 1
ATOM 8936 O O . SER A 1 1131 ? 22.726 3.331 1.375 1.00 82.94 1131 SER A O 1
ATOM 8938 N N . ASN A 1 1132 ? 23.972 4.899 2.390 1.00 85.31 1132 ASN A N 1
ATOM 8939 C CA . ASN A 1 1132 ? 25.286 4.300 2.157 1.00 85.31 1132 ASN A CA 1
ATOM 8940 C C . ASN A 1 1132 ? 25.846 3.618 3.422 1.00 85.31 1132 ASN A C 1
ATOM 8942 O O . ASN A 1 1132 ? 27.042 3.334 3.499 1.00 85.31 1132 ASN A O 1
ATOM 8946 N N . ASN A 1 1133 ? 25.001 3.368 4.428 1.00 84.25 1133 ASN A N 1
ATOM 8947 C CA . ASN A 1 1133 ? 25.368 2.836 5.742 1.00 84.25 1133 ASN A CA 1
ATOM 8948 C C . ASN A 1 1133 ? 26.326 3.720 6.575 1.00 84.25 1133 ASN A C 1
ATOM 8950 O O . ASN A 1 1133 ? 26.916 3.252 7.555 1.00 84.25 1133 ASN A O 1
ATOM 8954 N N . LYS A 1 1134 ? 26.462 5.014 6.260 1.00 88.38 1134 LYS A N 1
ATOM 8955 C CA . LYS A 1 1134 ? 27.307 5.949 7.019 1.00 88.38 1134 LYS A CA 1
ATOM 8956 C C . LYS A 1 1134 ? 26.540 6.548 8.201 1.00 88.38 1134 LYS A C 1
ATOM 8958 O O . LYS A 1 1134 ? 25.368 6.900 8.083 1.00 88.38 1134 LYS A O 1
ATOM 8963 N N . ARG A 1 1135 ? 27.204 6.695 9.356 1.00 90.00 1135 ARG A N 1
ATOM 8964 C CA . ARG A 1 1135 ? 26.623 7.365 10.534 1.00 90.00 1135 ARG A CA 1
ATOM 8965 C C . ARG A 1 1135 ? 26.458 8.870 10.277 1.00 90.00 1135 ARG A C 1
ATOM 8967 O O . ARG A 1 1135 ? 27.421 9.531 9.889 1.00 90.00 1135 ARG A O 1
ATOM 8974 N N . VAL A 1 1136 ? 25.272 9.401 10.565 1.00 91.38 1136 VAL A N 1
ATOM 8975 C CA . VAL A 1 1136 ? 24.939 10.833 10.529 1.00 91.38 1136 VAL A CA 1
ATOM 8976 C C . VAL A 1 1136 ? 24.534 11.268 11.935 1.00 91.38 1136 VAL A C 1
ATOM 8978 O O . VAL A 1 1136 ? 23.500 10.838 12.449 1.00 91.38 1136 VAL A O 1
ATOM 8981 N N . THR A 1 1137 ? 25.349 12.104 12.578 1.00 93.06 1137 THR A N 1
ATOM 8982 C CA . THR A 1 1137 ? 25.076 12.625 13.927 1.00 93.06 1137 THR A CA 1
ATOM 8983 C C . THR A 1 1137 ? 23.745 13.372 13.960 1.00 93.06 1137 THR A C 1
ATOM 8985 O O . THR A 1 1137 ? 23.502 14.225 13.114 1.00 93.06 1137 THR A O 1
ATOM 8988 N N . GLN A 1 1138 ? 22.895 13.040 14.931 1.00 95.12 1138 GLN A N 1
ATOM 8989 C CA . GLN A 1 1138 ? 21.647 13.752 15.229 1.00 95.12 1138 GLN A CA 1
ATOM 8990 C C . GLN A 1 1138 ? 21.754 14.594 16.511 1.00 95.12 1138 GLN A C 1
ATOM 8992 O O . GLN A 1 1138 ? 20.929 15.470 16.724 1.00 95.12 1138 GLN A O 1
ATOM 8997 N N . GLY A 1 1139 ? 22.761 14.341 17.357 1.00 95.00 1139 GLY A N 1
ATOM 8998 C CA . GLY A 1 1139 ? 23.067 15.159 18.532 1.00 95.00 1139 GLY A CA 1
ATOM 8999 C C . GLY A 1 1139 ? 23.897 14.441 19.590 1.00 95.00 1139 GLY A C 1
ATOM 9000 O O . GLY A 1 1139 ? 24.322 13.297 19.394 1.00 95.00 1139 GLY A O 1
ATOM 9001 N N . CYS A 1 1140 ? 24.124 15.097 20.725 1.00 95.44 1140 CYS A N 1
ATOM 9002 C CA . CYS A 1 1140 ? 24.776 14.495 21.891 1.00 95.44 1140 CYS A CA 1
ATOM 9003 C C . CYS A 1 1140 ? 23.762 14.242 23.010 1.00 95.44 1140 CYS A C 1
ATOM 9005 O O . CYS A 1 1140 ? 23.073 15.165 23.430 1.00 95.44 1140 CYS A O 1
ATOM 9007 N N . ILE A 1 1141 ? 23.714 13.019 23.548 1.00 95.44 1141 ILE A N 1
ATOM 9008 C CA . ILE A 1 1141 ? 22.751 12.616 24.588 1.00 95.44 1141 ILE A CA 1
ATOM 9009 C C . ILE A 1 1141 ? 23.461 12.292 25.901 1.00 95.44 1141 ILE A C 1
ATOM 9011 O O . ILE A 1 1141 ? 24.475 11.589 25.929 1.00 95.44 1141 ILE A O 1
ATOM 9015 N N . LYS A 1 1142 ? 22.881 12.740 27.013 1.00 94.69 1142 LYS A N 1
ATOM 9016 C CA . LYS A 1 1142 ? 23.254 12.369 28.381 1.00 94.69 1142 LYS A CA 1
ATOM 9017 C C . LYS A 1 1142 ? 21.983 11.920 29.113 1.00 94.69 1142 LYS A C 1
ATOM 9019 O O . LYS A 1 1142 ? 21.050 12.702 29.246 1.00 94.69 1142 LYS A O 1
ATOM 9024 N N . ARG A 1 1143 ? 21.905 10.652 29.539 1.00 93.38 1143 ARG A N 1
ATOM 9025 C CA . ARG A 1 1143 ? 20.704 10.062 30.171 1.00 93.38 1143 ARG A CA 1
ATOM 9026 C C . ARG A 1 1143 ? 21.050 9.364 31.483 1.00 93.38 1143 ARG A C 1
ATOM 9028 O O . ARG A 1 1143 ? 21.856 8.436 31.485 1.00 93.38 1143 ARG A O 1
ATOM 9035 N N . LEU A 1 1144 ? 20.385 9.749 32.569 1.00 91.31 1144 LEU A N 1
ATOM 9036 C CA . LEU A 1 1144 ? 20.451 9.081 33.868 1.00 91.31 1144 LEU A CA 1
ATOM 9037 C C . LEU A 1 1144 ? 19.029 8.790 34.348 1.00 91.31 1144 LEU A C 1
ATOM 9039 O O . LEU A 1 1144 ? 18.291 9.710 34.691 1.00 91.31 1144 LEU A O 1
ATOM 9043 N N . ALA A 1 1145 ? 18.655 7.509 34.369 1.00 86.94 1145 ALA A N 1
ATOM 9044 C CA . ALA A 1 1145 ? 17.295 7.059 34.669 1.00 86.94 1145 ALA A CA 1
ATOM 9045 C C . ALA A 1 1145 ? 16.232 7.798 33.819 1.00 86.94 1145 ALA A C 1
ATOM 9047 O O . ALA A 1 1145 ? 16.148 7.584 32.604 1.00 86.94 1145 ALA A O 1
ATOM 9048 N N . ASN A 1 1146 ? 15.435 8.647 34.466 1.00 89.69 1146 ASN A N 1
ATOM 9049 C CA . ASN A 1 1146 ? 14.351 9.459 33.915 1.00 89.69 1146 ASN A CA 1
ATOM 9050 C C . ASN A 1 1146 ? 14.773 10.858 33.445 1.00 89.69 1146 ASN A C 1
ATOM 9052 O O . ASN A 1 1146 ? 13.962 11.516 32.800 1.00 89.69 1146 ASN A O 1
ATOM 9056 N N . LEU A 1 1147 ? 15.994 11.308 33.754 1.00 94.69 1147 LEU A N 1
ATOM 9057 C CA . LEU A 1 1147 ? 16.533 12.579 33.275 1.00 94.69 1147 LEU A CA 1
ATOM 9058 C C . LEU A 1 1147 ? 17.322 12.370 31.981 1.00 94.69 1147 LEU A C 1
ATOM 9060 O O . LEU A 1 1147 ? 18.237 11.541 31.921 1.00 94.69 1147 LEU A O 1
ATOM 9064 N N . MET A 1 1148 ? 17.002 13.158 30.963 1.00 95.88 1148 MET A N 1
ATOM 9065 C CA . MET A 1 1148 ? 17.678 13.179 29.674 1.00 95.88 1148 MET A CA 1
ATOM 9066 C C . MET A 1 1148 ? 18.031 14.617 29.291 1.00 95.88 1148 MET A C 1
ATOM 9068 O O . MET A 1 1148 ? 17.206 15.515 29.419 1.00 95.88 1148 MET A O 1
ATOM 9072 N N . GLN A 1 1149 ? 19.250 14.822 28.799 1.00 97.12 1149 GLN A N 1
ATOM 9073 C CA . GLN A 1 1149 ? 19.683 16.058 28.158 1.00 97.12 1149 GLN A CA 1
ATOM 9074 C C . GLN A 1 1149 ? 20.161 15.749 26.737 1.00 97.12 1149 GLN A C 1
ATOM 9076 O O . GLN A 1 1149 ? 20.910 14.784 26.544 1.00 97.12 1149 GLN A O 1
ATOM 9081 N N . ILE A 1 1150 ? 19.747 16.563 25.765 1.00 97.44 1150 ILE A N 1
ATOM 9082 C CA . ILE A 1 1150 ? 20.113 16.439 24.351 1.00 97.44 1150 ILE A CA 1
ATOM 9083 C C . ILE A 1 1150 ? 20.615 17.787 23.820 1.00 97.44 1150 ILE A C 1
ATOM 9085 O O . ILE A 1 1150 ? 19.927 18.797 23.899 1.00 97.44 1150 ILE A O 1
ATOM 9089 N N . GLU A 1 1151 ? 21.815 17.798 23.250 1.00 96.50 1151 GLU A N 1
ATOM 9090 C CA . GLU A 1 1151 ? 22.270 18.882 22.374 1.00 96.50 1151 GLU A CA 1
ATOM 9091 C C . GLU A 1 1151 ? 21.849 18.560 20.941 1.00 96.50 1151 GLU A C 1
ATOM 9093 O O . GLU A 1 1151 ? 22.159 17.470 20.448 1.00 96.50 1151 GLU A O 1
ATOM 9098 N N . VAL A 1 1152 ? 21.139 19.490 20.298 1.00 97.06 1152 VAL A N 1
ATOM 9099 C CA . VAL A 1 1152 ? 20.682 19.365 18.911 1.00 97.06 1152 VAL A CA 1
ATOM 9100 C C . VAL A 1 1152 ? 21.577 20.227 18.007 1.00 97.06 1152 VAL A C 1
ATOM 9102 O O . VAL A 1 1152 ? 21.599 21.454 18.148 1.00 97.06 1152 VAL A O 1
ATOM 9105 N N . PRO A 1 1153 ? 22.320 19.610 17.071 1.00 94.44 1153 PRO A N 1
ATOM 9106 C CA . PRO A 1 1153 ? 23.313 20.291 16.267 1.00 94.44 1153 PRO A CA 1
ATOM 9107 C C . PRO A 1 1153 ? 22.648 21.053 15.122 1.00 94.44 1153 PRO A C 1
ATOM 9109 O O . PRO A 1 1153 ? 21.609 20.657 14.598 1.00 94.44 1153 PRO A O 1
ATOM 9112 N N . MET A 1 1154 ? 23.303 22.122 14.674 1.00 93.75 1154 MET A N 1
ATOM 9113 C CA . MET A 1 1154 ? 22.831 23.004 13.604 1.00 93.75 1154 MET A CA 1
ATOM 9114 C C . MET A 1 1154 ? 21.485 23.691 13.904 1.00 93.75 1154 MET A C 1
ATOM 9116 O O . MET A 1 1154 ? 20.790 24.092 12.964 1.00 93.75 1154 MET A O 1
ATOM 9120 N N . SER A 1 1155 ? 21.153 23.895 15.182 1.00 95.19 1155 SER A N 1
ATOM 9121 C CA . SER A 1 1155 ? 19.886 24.480 15.637 1.00 95.19 1155 SER A CA 1
ATOM 9122 C C . SER A 1 1155 ? 20.079 25.731 16.493 1.00 95.19 1155 SER A C 1
ATOM 9124 O O . SER A 1 1155 ? 20.934 25.725 17.377 1.00 95.19 1155 SER A O 1
ATOM 9126 N N . GLY A 1 1156 ? 19.255 26.756 16.265 1.00 93.88 1156 GLY A N 1
ATOM 9127 C CA . GLY A 1 1156 ? 19.010 27.843 17.219 1.00 93.88 1156 GLY A CA 1
ATOM 9128 C C . GLY A 1 1156 ? 17.931 27.477 18.251 1.00 93.88 1156 GLY A C 1
ATOM 9129 O O . GLY A 1 1156 ? 17.600 26.296 18.395 1.00 93.88 1156 GLY A O 1
ATOM 9130 N N . HIS A 1 1157 ? 17.387 28.504 18.910 1.00 94.44 1157 HIS A N 1
ATOM 9131 C CA . HIS A 1 1157 ? 16.472 28.459 20.061 1.00 94.44 1157 HIS A CA 1
ATOM 9132 C C . HIS A 1 1157 ? 15.191 27.650 19.802 1.00 94.44 1157 HIS A C 1
ATOM 9134 O O . HIS A 1 1157 ? 14.897 26.715 20.540 1.00 94.44 1157 HIS A O 1
ATOM 9140 N N . GLN A 1 1158 ? 14.471 27.933 18.708 1.00 94.06 1158 GLN A N 1
ATOM 9141 C CA . GLN A 1 1158 ? 13.297 27.146 18.306 1.00 94.06 1158 GLN A CA 1
ATOM 9142 C C . GLN A 1 1158 ? 13.722 25.846 17.615 1.00 94.06 1158 GLN A C 1
ATOM 9144 O O . GLN A 1 1158 ? 13.715 25.725 16.385 1.00 94.06 1158 GLN A O 1
ATOM 9149 N N . VAL A 1 1159 ? 14.136 24.849 18.395 1.00 96.75 1159 VAL A N 1
ATOM 9150 C CA . VAL A 1 1159 ? 14.664 23.580 17.863 1.00 96.75 1159 VAL A CA 1
ATOM 9151 C C . VAL A 1 1159 ? 13.767 22.905 16.809 1.00 96.75 1159 VAL A C 1
ATOM 9153 O O . VAL A 1 1159 ? 14.317 22.421 15.812 1.00 96.75 1159 VAL A O 1
ATOM 9156 N N . PRO A 1 1160 ? 12.422 22.876 16.926 1.00 96.56 1160 PRO A N 1
ATOM 9157 C CA . PRO A 1 1160 ? 11.586 22.283 15.885 1.00 96.56 1160 PRO A CA 1
ATOM 9158 C C . PRO A 1 1160 ? 11.510 23.119 14.595 1.00 96.56 1160 PRO A C 1
ATOM 9160 O O . PRO A 1 1160 ? 11.323 22.534 13.534 1.00 96.56 1160 PRO A O 1
ATOM 9163 N N . LEU A 1 1161 ? 11.724 24.442 14.638 1.00 93.31 1161 LEU A N 1
ATOM 9164 C CA . LEU A 1 1161 ? 11.851 25.282 13.433 1.00 93.31 1161 LEU A CA 1
ATOM 9165 C C . LEU A 1 1161 ? 13.152 24.971 12.673 1.00 93.31 1161 LEU A C 1
ATOM 9167 O O . LEU A 1 1161 ? 13.135 24.780 11.456 1.00 93.31 1161 LEU A O 1
ATOM 9171 N N . TYR A 1 1162 ? 14.287 24.902 13.376 1.00 93.44 1162 TYR A N 1
ATOM 9172 C CA . TYR A 1 1162 ? 15.598 24.724 12.735 1.00 93.44 1162 TYR A CA 1
ATOM 9173 C C . TYR A 1 1162 ? 15.918 23.271 12.366 1.00 93.44 1162 TYR A C 1
ATOM 9175 O O . TYR A 1 1162 ? 16.598 23.026 11.368 1.00 93.44 1162 TYR A O 1
ATOM 9183 N N . GLN A 1 1163 ? 15.465 22.301 13.165 1.00 96.44 1163 GLN A N 1
ATOM 9184 C CA . GLN A 1 1163 ? 15.723 20.870 12.970 1.00 96.44 1163 GLN A CA 1
ATOM 9185 C C . GLN A 1 1163 ? 14.430 20.039 13.113 1.00 96.44 1163 GLN A C 1
ATOM 9187 O O . GLN A 1 1163 ? 14.364 19.133 13.952 1.00 96.44 1163 GLN A O 1
ATOM 9192 N N . PRO A 1 1164 ? 13.397 20.281 12.276 1.00 96.19 1164 PRO A N 1
ATOM 9193 C CA . PRO A 1 1164 ? 12.054 19.713 12.443 1.00 96.19 1164 PRO A CA 1
ATOM 9194 C C . PRO A 1 1164 ? 12.053 18.188 12.538 1.00 96.19 1164 PRO A C 1
ATOM 9196 O O . PRO A 1 1164 ? 11.502 17.627 13.486 1.00 96.19 1164 PRO A O 1
ATOM 9199 N N . LYS A 1 1165 ? 12.762 17.506 11.629 1.00 95.88 1165 LYS A N 1
ATOM 9200 C CA . LYS A 1 1165 ? 12.885 16.043 11.649 1.00 95.88 1165 LYS A CA 1
ATOM 9201 C C . LYS A 1 1165 ? 13.572 15.526 12.920 1.00 95.88 1165 LYS A C 1
ATOM 9203 O O . LYS A 1 1165 ? 13.089 14.569 13.517 1.00 95.88 1165 LYS A O 1
ATOM 9208 N N . ILE A 1 1166 ? 14.682 16.144 13.339 1.00 96.81 1166 ILE A N 1
ATOM 9209 C CA . ILE A 1 1166 ? 15.423 15.706 14.534 1.00 96.81 1166 ILE A CA 1
ATOM 9210 C C . ILE A 1 1166 ? 14.566 15.924 15.786 1.00 96.81 1166 ILE A C 1
ATOM 9212 O O . ILE A 1 1166 ? 14.525 15.049 16.647 1.00 96.81 1166 ILE A O 1
ATOM 9216 N N . SER A 1 1167 ? 13.829 17.038 15.860 1.00 97.31 1167 SER A N 1
ATOM 9217 C CA . SER A 1 1167 ? 12.920 17.334 16.972 1.00 97.31 1167 SER A CA 1
ATOM 9218 C C . SER A 1 1167 ? 11.790 16.299 17.097 1.00 97.31 1167 SER A C 1
ATOM 9220 O O . SER A 1 1167 ? 11.486 15.851 18.201 1.00 97.31 1167 SER A O 1
ATOM 9222 N N . GLN A 1 1168 ? 11.220 15.861 15.969 1.00 97.25 1168 GLN A N 1
ATOM 9223 C CA . GLN A 1 1168 ? 10.162 14.852 15.918 1.00 97.25 1168 GLN A CA 1
ATOM 9224 C C . GLN A 1 1168 ? 10.696 13.462 16.303 1.00 97.25 1168 GLN A C 1
ATOM 9226 O O . GLN A 1 1168 ? 10.100 12.783 17.142 1.00 97.25 1168 GLN A O 1
ATOM 9231 N N . ASP A 1 1169 ? 11.836 13.052 15.732 1.00 96.12 1169 ASP A N 1
ATOM 9232 C CA . ASP A 1 1169 ? 12.512 11.792 16.075 1.00 96.12 1169 ASP A CA 1
ATOM 9233 C C . ASP A 1 1169 ? 12.869 11.752 17.575 1.00 96.12 1169 ASP A C 1
ATOM 9235 O O . ASP A 1 1169 ? 12.650 10.744 18.247 1.00 96.12 1169 ASP A O 1
ATOM 9239 N N . MET A 1 1170 ? 13.369 12.870 18.114 1.00 97.31 1170 MET A N 1
ATOM 9240 C CA . MET A 1 1170 ? 13.692 13.053 19.530 1.00 97.31 1170 MET A CA 1
ATOM 9241 C C . MET A 1 1170 ? 12.457 12.922 20.428 1.00 97.31 1170 MET A C 1
ATOM 9243 O O . MET A 1 1170 ? 12.496 12.162 21.399 1.00 97.31 1170 MET A O 1
ATOM 9247 N N . LEU A 1 1171 ? 11.372 13.646 20.122 1.00 97.69 1171 LEU A N 1
ATOM 9248 C CA . LEU A 1 1171 ? 10.149 13.614 20.922 1.00 97.69 1171 LEU A CA 1
ATOM 9249 C C . LEU A 1 1171 ? 9.560 12.204 20.956 1.00 97.69 1171 LEU A C 1
ATOM 9251 O O . LEU A 1 1171 ? 9.278 11.688 22.036 1.00 97.69 1171 LEU A O 1
ATOM 9255 N N . HIS A 1 1172 ? 9.386 11.570 19.793 1.00 96.62 1172 HIS A N 1
ATOM 9256 C CA . HIS A 1 1172 ? 8.811 10.230 19.723 1.00 96.62 1172 HIS A CA 1
ATOM 9257 C C . HIS A 1 1172 ? 9.665 9.214 20.483 1.00 96.62 1172 HIS A C 1
ATOM 9259 O O . HIS A 1 1172 ? 9.126 8.456 21.290 1.00 96.62 1172 HIS A O 1
ATOM 9265 N N . ALA A 1 1173 ? 10.989 9.233 20.297 1.00 95.25 1173 ALA A N 1
ATOM 9266 C CA . ALA A 1 1173 ? 11.874 8.321 21.009 1.00 95.25 1173 ALA A CA 1
ATOM 9267 C C . ALA A 1 1173 ? 11.842 8.534 22.532 1.00 95.25 1173 ALA A C 1
ATOM 9269 O O . ALA A 1 1173 ? 11.917 7.567 23.289 1.00 95.25 1173 ALA A O 1
ATOM 9270 N N . TRP A 1 1174 ? 11.670 9.773 23.001 1.00 96.50 1174 TRP A N 1
ATOM 9271 C CA . TRP A 1 1174 ? 11.493 10.066 24.423 1.00 96.50 1174 TRP A CA 1
ATOM 9272 C C . TRP A 1 1174 ? 10.123 9.612 24.959 1.00 96.50 1174 TRP A C 1
ATOM 9274 O O . TRP A 1 1174 ? 10.075 8.840 25.917 1.00 96.50 1174 TRP A O 1
ATOM 9284 N N . ILE A 1 1175 ? 9.017 10.020 24.326 1.00 96.62 1175 ILE A N 1
ATOM 9285 C CA . ILE A 1 1175 ? 7.645 9.713 24.769 1.00 96.62 1175 ILE A CA 1
ATOM 9286 C C . ILE A 1 1175 ? 7.385 8.205 24.792 1.00 96.62 1175 ILE A C 1
ATOM 9288 O O . ILE A 1 1175 ? 6.933 7.676 25.810 1.00 96.62 1175 ILE A O 1
ATOM 9292 N N . PHE A 1 1176 ? 7.703 7.512 23.696 1.00 94.69 1176 PHE A N 1
ATOM 9293 C CA . PHE A 1 1176 ? 7.486 6.070 23.547 1.00 94.69 1176 PHE A CA 1
ATOM 9294 C C . PHE A 1 1176 ? 8.643 5.227 24.121 1.00 94.69 1176 PHE A C 1
ATOM 9296 O O . PHE A 1 1176 ? 8.607 4.000 24.044 1.00 94.69 1176 PHE A O 1
ATOM 9303 N N . ASN A 1 1177 ? 9.652 5.870 24.732 1.00 89.19 1177 ASN A N 1
ATOM 9304 C CA . ASN A 1 1177 ? 10.852 5.242 25.299 1.00 89.19 1177 ASN A CA 1
ATOM 9305 C C . ASN A 1 1177 ? 11.572 4.304 24.300 1.00 89.19 1177 ASN A C 1
ATOM 9307 O O . ASN A 1 1177 ? 12.064 3.232 24.664 1.00 89.19 1177 ASN A O 1
ATOM 9311 N N . GLU A 1 1178 ? 11.639 4.717 23.030 1.00 91.56 1178 GLU A N 1
ATOM 9312 C CA . GLU A 1 1178 ? 12.394 4.023 21.986 1.00 91.56 1178 GLU A CA 1
ATOM 9313 C C . GLU A 1 1178 ? 13.914 4.172 22.230 1.00 91.56 1178 GLU A C 1
ATOM 9315 O O . GLU A 1 1178 ? 14.400 5.106 22.878 1.00 91.56 1178 GLU A O 1
ATOM 9320 N N . ALA A 1 1179 ? 14.705 3.226 21.722 1.00 86.44 1179 ALA A N 1
ATOM 9321 C CA . ALA A 1 1179 ? 16.149 3.224 21.936 1.00 86.44 1179 ALA A CA 1
ATOM 9322 C C . ALA A 1 1179 ? 16.873 4.182 20.973 1.00 86.44 1179 ALA A C 1
ATOM 9324 O O . ALA A 1 1179 ? 17.035 3.891 19.786 1.00 86.44 1179 ALA A O 1
ATOM 9325 N N . PHE A 1 1180 ? 17.404 5.287 21.503 1.00 91.75 1180 PHE A N 1
ATOM 9326 C CA . PHE A 1 1180 ? 18.361 6.127 20.780 1.00 91.75 1180 PHE A CA 1
ATOM 9327 C C . PHE A 1 1180 ? 19.600 5.307 20.380 1.00 91.75 1180 PHE A C 1
ATOM 9329 O O . PHE A 1 1180 ? 20.261 4.700 21.225 1.00 91.75 1180 PHE A O 1
ATOM 9336 N N . LYS A 1 1181 ? 19.952 5.307 19.088 1.00 92.81 1181 LYS A N 1
ATOM 9337 C CA . LYS A 1 1181 ? 21.191 4.687 18.591 1.00 92.81 1181 LYS A CA 1
ATOM 9338 C C . LYS A 1 1181 ? 22.387 5.555 18.971 1.00 92.81 1181 LYS A C 1
ATOM 9340 O O . LYS A 1 1181 ? 22.576 6.619 18.381 1.00 92.81 1181 LYS A O 1
ATOM 9345 N N . THR A 1 1182 ? 23.195 5.113 19.934 1.00 93.19 1182 THR A N 1
ATOM 9346 C CA . THR A 1 1182 ? 24.334 5.902 20.425 1.00 93.19 1182 THR A CA 1
ATOM 9347 C C . THR A 1 1182 ? 25.666 5.151 20.472 1.00 93.19 1182 THR A C 1
ATOM 9349 O O . THR A 1 1182 ? 25.711 3.928 20.346 1.00 93.19 1182 THR A O 1
ATOM 9352 N N . TYR A 1 1183 ? 26.766 5.893 20.646 1.00 90.69 1183 TYR A N 1
ATOM 9353 C CA . TYR A 1 1183 ? 28.089 5.356 20.989 1.00 90.69 1183 TYR A CA 1
ATOM 9354 C C . TYR A 1 1183 ? 28.862 6.297 21.939 1.00 90.69 1183 TYR A C 1
ATOM 9356 O O . TYR A 1 1183 ? 28.677 7.516 21.897 1.00 90.69 1183 TYR A O 1
ATOM 9364 N N . ASP A 1 1184 ? 29.751 5.745 22.782 1.00 90.50 1184 ASP A N 1
ATOM 9365 C CA . ASP A 1 1184 ? 30.759 6.527 23.525 1.00 90.50 1184 ASP A CA 1
ATOM 9366 C C . ASP A 1 1184 ? 31.957 6.781 22.586 1.00 90.50 1184 ASP A C 1
ATOM 9368 O O . ASP A 1 1184 ? 32.679 5.822 22.269 1.00 90.50 1184 ASP A O 1
ATOM 9372 N N . PRO A 1 1185 ? 32.208 8.032 22.149 1.00 82.62 1185 PRO A N 1
ATOM 9373 C CA . PRO A 1 1185 ? 33.295 8.349 21.222 1.00 82.62 1185 PRO A CA 1
ATOM 9374 C C . PRO A 1 1185 ? 34.686 8.049 21.802 1.00 82.62 1185 PRO A C 1
ATOM 9376 O O . PRO A 1 1185 ? 35.607 7.745 21.046 1.00 82.62 1185 PRO A O 1
ATOM 9379 N N . LEU A 1 1186 ? 34.846 8.065 23.131 1.00 79.12 1186 LEU A N 1
ATOM 9380 C CA . LEU A 1 1186 ? 36.101 7.694 23.790 1.00 79.12 1186 LEU A CA 1
ATOM 9381 C C . LEU A 1 1186 ? 36.311 6.173 23.793 1.00 79.12 1186 LEU A C 1
ATOM 9383 O O . LEU A 1 1186 ? 37.449 5.710 23.756 1.00 79.12 1186 LEU A O 1
ATOM 9387 N N . SER A 1 1187 ? 35.226 5.390 23.809 1.00 78.50 1187 SER A N 1
ATOM 9388 C CA . SER A 1 1187 ? 35.303 3.925 23.747 1.00 78.50 1187 SER A CA 1
ATOM 9389 C C . SER A 1 1187 ? 35.656 3.409 22.351 1.00 78.50 1187 SER A C 1
ATOM 9391 O O . SER A 1 1187 ? 36.382 2.425 22.238 1.00 78.50 1187 SER A O 1
ATOM 9393 N N . GLU A 1 1188 ? 35.194 4.071 21.283 1.00 68.88 1188 GLU A N 1
ATOM 9394 C CA . GLU A 1 1188 ? 35.545 3.672 19.915 1.00 68.88 1188 GLU A CA 1
ATOM 9395 C C . GLU A 1 1188 ? 36.970 4.096 19.540 1.00 68.88 1188 GLU A C 1
ATOM 9397 O O . GLU A 1 1188 ? 37.681 3.310 18.920 1.00 68.88 1188 GLU A O 1
ATOM 9402 N N . GLN A 1 1189 ? 37.462 5.252 20.007 1.00 58.03 1189 GLN A N 1
ATOM 9403 C CA . GLN A 1 1189 ? 38.883 5.607 19.850 1.00 58.03 1189 GLN A CA 1
ATOM 9404 C C . GLN A 1 1189 ? 39.841 4.620 20.541 1.00 58.03 1189 GLN A C 1
ATOM 9406 O O . GLN A 1 1189 ? 40.976 4.475 20.096 1.00 58.03 1189 GLN A O 1
ATOM 9411 N N . ALA A 1 1190 ? 39.393 3.932 21.596 1.00 56.75 1190 ALA A N 1
ATOM 9412 C CA . ALA A 1 1190 ? 40.145 2.872 22.272 1.00 56.75 1190 ALA A CA 1
ATOM 9413 C C . ALA A 1 1190 ? 39.982 1.475 21.631 1.00 56.75 1190 ALA A C 1
ATOM 9415 O O . ALA A 1 1190 ? 40.619 0.532 22.084 1.00 56.75 1190 ALA A O 1
ATOM 9416 N N . LYS A 1 1191 ? 39.122 1.335 20.610 1.00 56.38 1191 LYS A N 1
ATOM 9417 C CA . LYS A 1 1191 ? 38.980 0.128 19.766 1.00 56.38 1191 LYS A CA 1
ATOM 9418 C C . LYS A 1 1191 ? 39.605 0.293 18.375 1.00 56.38 1191 LYS A C 1
ATOM 9420 O O . LYS A 1 1191 ? 39.816 -0.696 17.685 1.00 56.38 1191 LYS A O 1
ATOM 9425 N N . ALA A 1 1192 ? 39.822 1.538 17.947 1.00 50.19 1192 ALA A N 1
ATOM 9426 C CA . ALA A 1 1192 ? 40.466 1.904 16.684 1.00 50.19 1192 ALA A CA 1
ATOM 9427 C C . ALA A 1 1192 ? 41.982 2.167 16.825 1.00 50.19 1192 ALA A C 1
ATOM 9429 O O . ALA A 1 1192 ? 42.647 2.466 15.833 1.00 50.19 1192 ALA A O 1
ATOM 9430 N N . LYS A 1 1193 ? 42.503 2.081 18.054 1.00 40.66 1193 LYS A N 1
ATOM 9431 C CA . LYS A 1 1193 ? 43.923 1.976 18.404 1.00 40.66 1193 LYS A CA 1
ATOM 9432 C C . LYS A 1 1193 ? 44.204 0.562 18.894 1.00 40.66 1193 LYS A C 1
ATOM 9434 O O . LYS A 1 1193 ? 45.347 0.116 18.672 1.00 40.66 1193 LYS A O 1
#

Organism: Geotalea uraniireducens (strain Rf4) (NCBI:txid351605)

InterPro domains:
  IPR001563 Peptidase S10, serine carboxypeptidase [PF00450] (777-1176)
  IPR001563 Peptidase S10, serine carboxypeptidase [PR00724] (843-855)
  IPR001563 Peptidase S10, serine carboxypeptidase [PR00724] (856-866)
  IPR001563 Peptidase S10, serine carboxypeptidase [PR00724] (890-915)
  IPR001563 Peptidase S10, serine carboxypeptidase [PR00724] (1147-1160)
  IPR001563 Peptidase S10, serine carboxypeptidase [PTHR11802] (777-1164)
  IPR002129 Pyridoxal phosphate-dependent decarboxylase, major domain [PF00282] (312-525)
  IPR015421 Pyridoxal phosphate-dependent transferase, major domain [G3DSA:3.40.640.10] (117-254)
  IPR015421 Pyridoxal phosphate-dependent transferase, major domain [G3DSA:3.40.640.10] (267-526)
  IPR015424 Pyridoxal phosphate-dependent transferase [SSF53383] (41-542)
  IPR018202 Serine carboxypeptidase, serine active site [PS00131] (904-911)
  IPR029058 Alpha/Beta hydrolase fold [G3DSA:3.40.50.1820] (761-1187)
  IPR029058 Alpha/Beta hydrolase fold [SSF53474] (773-1177)

Radius of gyration: 37.75 Å; chains: 1; bounding box: 83×92×102 Å

Secondary structure (DSSP, 8-state):
--STT-S---TTTTGGG------TTSHHHHTTSB--TT-TTHHHHHHHHHHHHHHHHHHHHHHS-PPPSS-HHHHHSHHHHHHHHHHHHHHHHHHHHHTTS--TTSTTB-SSS----BHHHHHHHHHHHTTT-BTTSGGG-HHHHHHHHHHHHHHHHHHT--SSEEEE-SS-EEEE--EEEEES-HHHHHHHHHHHHHHHHHHHHHHHHHHHHHTTTTTHHHHHH-EEEEEE--SS-SS-EEEEEEGGGS-HHHHTTS-HHHHHTHHHHHHHH-GGGTTT-SHHHHTTTSHHHHHHHHHHHHSTT----EEEEETT--THHHHHHHHTTS-GGGEEEEPB-TTSSB-HHHHHHHHHHHHHHTPPEEEEEEEBS-TTT--B--HHHHHHHHHIIIII-GGGTT---EEEEE-TTTGGGGGGGPPP--SSS-------S------HHHHHHHTTGGGSSEEE--TTTTT-PPSS-EEEEESSGGGGGGSSSS---GGGTTS--GGGSSS--S-BHHHHHHHHHHHHHS-SSTTTHHHHHHHHHHHHHHHHHHHHHSS-TT-SEEEEESSPPPSEEE-TTS-EEEESHHHHHHHHHHHTTT--HHHHHT-HHHHHHHHHSS-SSSEEEEEEEEB-TTSPBP--HHHHHHHHHHHHHHS---SHHHHHT---SSB-EEEEE-HHHHHHHHHHHHHHHT----TT--EEEEEEE----S-SGGGHHHHHHHHHHHHHHHHHHHHHHHHHHHHHTTTT--TTEEEEEESSTT--TT-EEEEEEEEEEEEE--TT--EEEEEEE--SS---TTS-EEEEE--TTT--THHIIIIISSSEEE-TTS-EEE-TT-GGGTSEEEEE--SBTBTT-B--TT----SHHHHHHHHHHHHHHHHHH-GGGGGS-EEEEEETTHHHHHHHHHHHHHHHHHH-SSPPP-EEEEEEES----HHHHHHHHHHHHHHTTSS-HHHHHHHHHHHHHHHHHHHHT-HHHHHHHHHHHHHHHHHHHTS-BTTBTT-SSPPP-HHHHHHHHSHHHHHHTT--TTPPPP--SS-HHHHHHHHHHHHS--TTTSHHHHSBPTTS-BSSEEEEEEETT-SSS-HHHHHHHHHHS--TTHHHHTTPPPEEEEEE-TTS-EEEEEEEEEETTEEEEEETT--SSHHHHSHHHHHHHHHHHHTT----EE-HHHHHTT--

Foldseek 3Di:
DVPPPPPDDDLLNVVPPPLFDFAACLVVLVVQFFCALVSPCVVVLVVLLVVLVVVVVVCVCPVDVDDDPCDPVNCVDPVVVVVVVVVVVVVVVVVVLCLLDDSLRHPLEQAALFHTFTSLLVSLLSSQVVLFAWLQFCVRPVPLLVLFFVLQVQLCVLLVFDQWDWDDWPQDIDIFGKGKGWDLALLQQLLLVLLLLVQLLCQLVLVLVLCVVCCVHQQVQLQVDPWAWFWDADPPDFKTDTDIDRSNPDDSLRSSQGDSSNSLCSQVSSCVRRVVCLPPGCQVSRLCRGCVNCPPVNVCVVPVLADLAAEEEALLDDPSQLVSCVVNVSHSVRYDHAAAALQLAHDLVSVLVVLLVCQQSVHAYSEYEWECQGRFFGAGHQVVSVVVSQCCLQINGVSSVRHHYAYEYACQAPSLLSQLVFDDPDDPDPPRRHDDFAQLRFASSSNVVSVCSNVGQKYKYFCSGLVSRDGRTIMMMGSGNSSLQSQASGHDRPVVVVISNPSRSGPDRTDGSSSSSSSSSSCVSAPSHCSGSSLLQSLLLLVQLLLQLCQQQLDDPPFFKGKFWSRHQPQFAAFSVRHTPDGHDVRLNVCSVVQPPPDASVSQNVGRGSSSRSSRDGHSGQKTKMFMWGAAPVRHTDQDQVLRQQLLVVLQVLADDDDSVSSVVVNRSHHYYKDWAACSNHVNSQVVVSVVRVYDADNGDIHIMIMGGGNGSDHCPPCVSVVVSVVSSVSSVVSSVVVNVVVVVVVVCVVVPLLFWFQWFAQALVRDPVGIGGADTKGWDWFFQDPQRWTKIKIKHAAPPDDDLAAAEEEEDEPQVQAFQVCCQAQFAHQWHADPVLGIDGDPLHLSNRHIYMGIQDDQNHFLTHDDPPPFDQELLSRLSSVVRRVLRVCVSVVSNQSYAYEYEYEEQVLSNQLNNVVVLVVCCVVPPGRRHRYAYYEYFLYQFALLLLLLVLLVLLVVVVLADPVLSVVLVVLSVVLVVCLVVLVLVVNVVSSVVSVVSSCVSSPQADLQFNVHNDDDDCVSVQSRCLRPRNCVSRVRDNPRHTDGHHCDDDNNVSHSSVSNDHCLVSVQQQQAADPVRHGNHAYEYEYECRNSRRHDVSVLVSQQPRDHPCNVVQVVFDKWFFFDADPVRDTDTQFIWTDDRRYIYTYGYQGGRSRRSRPVNSVSVVVCCNVVVNDGDTDDPVVVVVVVD

pLDDT: mean 89.38, std 13.9, range [24.03, 98.81]

Sequence (1193 aa):
MAEENHKRHSLFSIVQNQTRETTQESYKRVGAWFLGSCGENADLMENLVTASLSEHANFRKTYFNDPPYIDTDIKSSQEYKTACNNLEIARKELSQKLHDSVPFFSERYQAHMNWDTVLPANVGYITAMMYNQNNVATEGGPQTCALEKEVGEQLCSLMGFAKEFVVNTNDNPIKVNPWGHITADGTIANLESMWVARNLKFYPLAVKEALFCYRKNELAEAYNKLTVTVYEAEDNPTMMVRKTKLLVNCTTWQLLNLLPDEVSCLAENIIHYCPQYKETGIDKFLTPFLIQNKGLMYYTQTYPEIKSMRVFVPATNHYSWPKSGTVLGLGQDSVVGIPVDNNCRMDINILRNQLLECAQNKIPVLMVVGVIGSTEEGVVDNLEGILKLRKETISGSYQFNGLNFLIHCDAAWGGYLRTMMVNPKTDNAEVVQAEFVADVPLSSYAQKQYALLQMADTLTVDPHKAGFIPYPAGSLCYRNGFMRYFITFNAAYIHSDKNLNMGIFGLEGSKPGAAAAAVWMAHRTIPLDNSGYGLILGECAFSAKLYYCYWLTLAGDSDVFRIESLVPLPEKITGYQGQTLATGKADIIRYIRNNIIGKTNEHLAKNPDLIAVLQQIGSDVLINSFVVNFKNKDGRWNTDLTKLNTLNNNLLKKFSITTPEQAHEKNTPFIITSSNLTNQNYKVPLTRIGKELGIAIPDEQSMTFIINTILHPWPTTNGFINTIMSLFKQEVLNQIKTLQTTETLQQLVMEAVATDRVTAIPSDATARPARWYNLNNSYAGYAKADKNGNELFYWFFESQTKPTEQTPLVLWLNGGPGASSLAGLFLENGPFAMGSDGMLTPNSYSWNTKTHLIYWDQPAGTGFSTKKPNTYVTTEAELAKQFVNALQDFYAKHPEYRNNPLYLTGESYAGKYLPYIATEITTRNKTGNELKIHLHGIAIGDGWMYPEKQTLDQIEYAYMLGLVDANQKRLALEQFEQFSVDLKKGDMKQAFTDGTKVSSTLTACGGGENIYDVRSWSDASLQPLRNYLGSPLVKQAIHVPQEVVWSFEDAAGPVSDNLINDMMASVTAVIPPLVDIQSNGKPVYQLLFYTGNFDMSCGFSGTEQILRNMNWSGKESWAKLKRQVWYTTDSNNKRVTQGCIKRLANLMQIEVPMSGHQVPLYQPKISQDMLHAWIFNEAFKTYDPLSEQAKAK